Protein 7CW4 (pdb70)

Foldseek 3Di:
DFKFFLFKAKAAKADQVGDCLVPQQLLQLLLQQLVQCVSSVHDLALAAEEEEEEFLCVPCDPFSSQSNSVSNVRDPVHYYHYDYPALQQFQVQVVVVRVCCVVVVDFKYKTFYWFNLNPRDWDDPAPVVHPPDDDDDTGRSCLQGHAAAVPPRAGLLVLLQVVLVVLVPDLLNLLVLLQQLLVLQVCCVVVVLCVRRHDWDWACDPDDGTDTHTHQDQRDPPRDSVVSVPFAADRDRVGSFGCRSAFDAITMIMMIMMGPPVVCVVVVHDGQKTWDDKDKDFDAQSCLLQCQLVRVVVGCVVNVHALVQAQAEEEACNGSSSLVNSCVSRVHDCCRYSSSHHCSRRNRSRRRRSSVSVSSQSSVQVVVVWHKYKYWYGRGRGMIMIIIMTGD/DWKFFLFKAKAFKADQVGDCLVPQQLLQLLLQQLVQCVSSVHDLALAAEEEEEEFLCPPVDPFSSVSNSVSNVRDPVHYYHYDYPALQQFQVQVVVVGVCCVVVVDFKYKGFYWFNLNPRDWDDPAPVVHPPDDDDDTGSSCLQGHAAAVPPRAGLLVLVQVVLVVLVPDLLNLLVLLLQLLCLQVCCVVVVLCVRRHDWDWADDPVDGTDTHGGQDFRDPPRDSVVSVPFAADRDNVGSFGCRSAFDAITMIMMIMMGPPVVCVVVVRDGQKIWDDKDKDFDAQSCLLQGQLVRVVVGCVVNVHAQVQAQAEEEACNGSSSLVNSCVSRVHDCCRYSSSHHCSRRNRSRRRRSSVSVSSQSSVCVVVVWGKYKYWYGRGRGMIMIIIMTGD

Sequence (784 aa):
SKTVILSAARTPVGKFGGSLKDVKATELGGIAIKAALERANVAASDVEEVIFGTVIQGGQGQIPSRQAARAAGIPWEVQTETVNKVCASGLRAVTLADQIIRTGDQSLIVAGGMESMSNSPYILRGARWGYRMGNNEVIDLNVADGLTCAFSGTHMGVYGGEVAKEDGISREAQDEWAYRSHQRAVSAHKEGRFEEEIVPVTIPQRKGDPIVVAKDEAPREDTTIEKLAKLKPVFDKTATVTAGNAPGLNDGGAALVLMSEDRAKQEGRKPLATILAHTAIAVESKDFPRTPGYAINALLEKTGKTIEDIDLFEINEAFAAVAIASTEIAGIDPEKLNVNGGAVAMGHPIGASGARIIVTLIHALKQRGGGIGIASICSGGGQGDAVMIEVHSKTVILSAARTPVGKFGGSLKDVKATELGGIAIKAALERANVAASDVEEVIFGTVIQGGQGQIPSRQAARAAGIPWEVQTETVNKVCASGLRAVTLADQIIRTGDQSLIVAGGMESMSNSPYILRGARWGYRMGNNEVIDLNVADGLTCAFSGTHMGVYGGEVAKEDGISREAQDEWAYRSHQRAVSAHKEGRFEEEIVPVTIPQRKGDPIVVAKDEAPREDTTIEKLAKLKPVFDKTATVTAGNAPGLNDGGAALVLMSEDRAKQEGRKPLATILAHTAIAVESKDFPRTPGYAINALLEKTGKTIEDIDLFEINEAFAAVAIASTEIAGIDPEKLNVNGGAVAMGHPIGASGARIIVTLIHALKQRGGGIGIASICSGGGQGDAVMIEVH

InterPro domains:
  IPR002155 Thiolase [PIRSF000429] (1-392)
  IPR002155 Thiolase [TIGR01930] (6-391)
  IPR002155 Thiolase [cd00751] (5-392)
  IPR016039 Thiolase-like [G3DSA:3.40.47.10] (5-276)
  IPR016039 Thiolase-like [G3DSA:3.40.47.10] (126-390)
  IPR016039 Thiolase-like [SSF53901] (4-269)
  IPR016039 Thiolase-like [SSF53901] (271-392)
  IPR020610 Thiolase, active site [PS00099] (374-387)
  IPR020613 Thiolase, conserved site [PS00737] (339-355)
  IPR020615 Thiolase, acyl-enzyme intermediate active site [PS00098] (84-102)
  IPR020616 Thiolase, N-terminal [PF00108] (5-263)
  IPR020617 Thiolase, C-terminal [PF02803] (271-391)

Organism: Bacillus cereus (strain ATCC 14579 / DSM 31 / CCUG 7414 / JCM 2152 / NBRC 15305 / NCIMB 9373 / NCTC 2599 / NRRL B-3711) (NCBI:txid226900)

Structure (mmCIF, N/CA/C/O backbone):
data_7CW4
#
_entry.id   7CW4
#
_cell.length_a   144.346
_cell.length_b   54.376
_cell.length_c   108.508
_cell.angle_alpha   90.000
_cell.angle_beta   109.200
_cell.angle_gamma   90.000
#
_symmetry.space_group_name_H-M   'C 1 2 1'
#
loop_
_entity.id
_entity.type
_entity.pdbx_description
1 polymer 'Acetyl-CoA acetyltransferase'
2 non-polymer GLYCEROL
3 water water
#
loop_
_atom_site.group_PDB
_atom_site.id
_atom_site.type_symbol
_atom_site.label_atom_id
_atom_site.label_alt_id
_atom_site.label_comp_id
_atom_site.label_asym_id
_atom_site.label_entity_id
_atom_site.label_seq_id
_atom_site.pdbx_PDB_ins_code
_atom_site.Cartn_x
_atom_site.Cartn_y
_atom_site.Cartn_z
_atom_site.occupancy
_atom_site.B_iso_or_equiv
_atom_site.auth_seq_id
_atom_site.auth_comp_id
_atom_site.auth_asym_id
_atom_site.auth_atom_id
_atom_site.pdbx_PDB_model_num
ATOM 1 N N . SER A 1 2 ? 27.373 -19.495 0.662 1.00 44.52 2 SER A N 1
ATOM 2 C CA . SER A 1 2 ? 25.996 -18.938 0.542 1.00 41.53 2 SER A CA 1
ATOM 3 C C . SER A 1 2 ? 25.309 -19.682 -0.607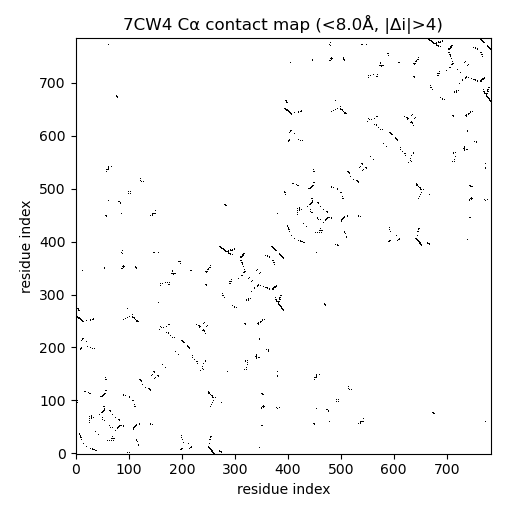 1.00 40.98 2 SER A C 1
ATOM 4 O O . SER A 1 2 ? 25.751 -19.509 -1.764 1.00 44.93 2 SER A O 1
ATOM 7 N N . LYS A 1 3 ? 24.300 -20.494 -0.302 1.00 31.28 3 LYS A N 1
ATOM 8 C CA . LYS A 1 3 ? 23.438 -21.101 -1.344 1.00 28.96 3 LYS A CA 1
ATOM 9 C C . LYS A 1 3 ? 22.853 -20.004 -2.238 1.00 22.72 3 LYS A C 1
ATOM 10 O O . LYS A 1 3 ? 22.893 -18.770 -1.920 1.00 23.65 3 LYS A O 1
ATOM 16 N N . THR A 1 4 ? 22.177 -20.436 -3.283 1.00 18.11 4 THR A N 1
ATOM 17 C CA . THR A 1 4 ? 21.410 -19.538 -4.161 1.00 16.51 4 THR A CA 1
ATOM 18 C C . THR A 1 4 ? 19.921 -19.725 -3.889 1.00 15.49 4 THR A C 1
ATOM 19 O O . THR A 1 4 ? 19.493 -20.891 -3.749 1.00 16.25 4 THR A O 1
ATOM 23 N N . VAL A 1 5 ? 19.171 -18.642 -3.853 1.00 14.25 5 VAL A N 1
ATOM 24 C CA . VAL A 1 5 ? 17.699 -18.766 -3.764 1.00 14.30 5 VAL A CA 1
ATOM 25 C C . VAL A 1 5 ? 17.096 -18.291 -5.078 1.00 13.89 5 VAL A C 1
ATOM 26 O O . VAL A 1 5 ? 17.713 -17.479 -5.776 1.00 14.66 5 VAL A O 1
ATOM 30 N N . ILE A 1 6 ? 15.870 -18.747 -5.320 1.00 12.51 6 ILE A N 1
ATOM 31 C CA . ILE A 1 6 ? 15.008 -18.320 -6.456 1.00 13.35 6 ILE A CA 1
ATOM 32 C C . ILE A 1 6 ? 13.956 -17.394 -5.891 1.00 14.62 6 ILE A C 1
ATOM 33 O O . ILE A 1 6 ? 13.188 -17.851 -4.983 1.00 15.21 6 ILE A O 1
ATOM 38 N N . LEU A 1 7 ? 13.942 -16.151 -6.354 1.00 13.01 7 LEU A N 1
ATOM 39 C CA . LEU A 1 7 ? 12.925 -15.152 -5.922 1.00 14.59 7 LEU A CA 1
ATOM 40 C C . LEU A 1 7 ? 11.633 -15.237 -6.725 1.00 14.65 7 LEU A C 1
ATOM 41 O O . LEU A 1 7 ? 10.579 -14.783 -6.240 1.00 16.10 7 LEU A O 1
ATOM 46 N N . SER A 1 8 ? 11.701 -15.707 -7.969 1.00 13.45 8 SER A N 1
ATOM 47 C CA . SER A 1 8 ? 10.545 -15.676 -8.888 1.00 13.11 8 SER A CA 1
ATOM 48 C C . SER A 1 8 ? 10.841 -16.603 -10.056 1.00 12.16 8 SER A C 1
ATOM 49 O O . SER A 1 8 ? 12.033 -16.980 -10.300 1.00 11.61 8 SER A O 1
ATOM 52 N N . ALA A 1 9 ? 9.759 -17.042 -10.656 1.00 11.68 9 ALA A N 1
ATOM 53 C CA . ALA A 1 9 ? 9.816 -18.009 -11.767 1.00 12.12 9 ALA A CA 1
ATOM 54 C C . ALA A 1 9 ? 8.581 -17.785 -12.652 1.00 13.25 9 ALA A C 1
ATOM 55 O O . ALA A 1 9 ? 7.475 -17.809 -12.138 1.00 14.66 9 ALA A O 1
ATOM 57 N N . ALA A 1 10 ? 8.783 -17.510 -13.942 1.00 11.00 10 ALA A N 1
ATOM 58 C CA . ALA A 1 10 ? 7.711 -17.118 -14.856 1.00 10.95 10 ALA A CA 1
ATOM 59 C C . ALA A 1 10 ? 7.951 -17.802 -16.208 1.00 10.48 10 ALA A C 1
ATOM 60 O O . ALA A 1 10 ? 9.098 -17.979 -16.590 1.00 10.45 10 ALA A O 1
ATOM 62 N N . ARG A 1 11 ? 6.870 -18.168 -16.880 1.00 10.65 11 ARG A N 1
ATOM 63 C CA . ARG A 1 11 ? 6.995 -18.690 -18.245 1.00 9.84 11 ARG A CA 1
ATOM 64 C C . ARG A 1 11 ? 5.893 -18.135 -19.105 1.00 10.16 11 ARG A C 1
ATOM 65 O O . ARG A 1 11 ? 4.779 -17.869 -18.614 1.00 9.92 11 ARG A O 1
ATOM 73 N N . THR A 1 12 ? 6.161 -17.998 -20.394 1.00 9.25 12 THR A N 1
ATOM 74 C CA . THR A 1 12 ? 5.075 -17.810 -21.371 1.00 10.47 12 THR A CA 1
ATOM 75 C C . THR A 1 12 ? 4.276 -19.106 -21.454 1.00 9.54 12 THR A C 1
ATOM 76 O O . THR A 1 12 ? 4.726 -20.171 -21.044 1.00 9.39 12 THR A O 1
ATOM 80 N N . PRO A 1 13 ? 3.058 -19.051 -22.010 1.00 9.96 13 PRO A N 1
ATOM 81 C CA . PRO A 1 13 ? 2.432 -20.256 -22.509 1.00 9.97 13 PRO A CA 1
ATOM 82 C C . PRO A 1 13 ? 3.347 -20.872 -23.565 1.00 8.99 13 PRO A C 1
ATOM 83 O O . PRO A 1 13 ? 4.164 -20.184 -24.191 1.00 9.57 13 PRO A O 1
ATOM 87 N N . VAL A 1 14 ? 3.244 -22.180 -23.712 1.00 9.44 14 VAL A N 1
ATOM 88 C CA . VAL A 1 14 ? 3.942 -22.877 -24.821 1.00 9.65 14 VAL A CA 1
ATOM 89 C C . VAL A 1 14 ? 3.021 -22.922 -26.030 1.00 9.98 14 VAL A C 1
ATOM 90 O O . VAL A 1 14 ? 1.860 -23.422 -25.932 1.00 10.65 14 VAL A O 1
ATOM 94 N N . GLY A 1 15 ? 3.514 -22.463 -27.177 1.00 9.84 15 GLY A N 1
ATOM 95 C CA . GLY A 1 15 ? 2.743 -22.463 -28.429 1.00 9.77 15 GLY A CA 1
ATOM 96 C C . GLY A 1 15 ? 3.089 -23.667 -29.286 1.00 10.02 15 GLY A C 1
ATOM 97 O O . GLY A 1 15 ? 4.223 -24.175 -29.238 1.00 9.47 15 GLY A O 1
ATOM 98 N N . LYS A 1 16 ? 2.143 -24.083 -30.109 1.00 10.72 16 LYS A N 1
ATOM 99 C CA . LYS A 1 16 ? 2.365 -25.116 -31.148 1.00 11.61 16 LYS A CA 1
ATOM 100 C C . LYS A 1 16 ? 3.158 -24.508 -32.315 1.00 11.04 16 LYS A C 1
ATOM 101 O O . LYS A 1 16 ? 3.207 -23.296 -32.520 1.00 12.26 16 LYS A O 1
ATOM 107 N N . PHE A 1 17 ? 3.854 -25.373 -32.987 1.00 10.80 17 PHE A N 1
ATOM 108 C CA . PHE A 1 17 ? 4.623 -25.037 -34.198 1.00 11.10 17 PHE A CA 1
ATOM 109 C C . PHE A 1 17 ? 3.702 -24.371 -35.197 1.00 12.14 17 PHE A C 1
ATOM 110 O O . PHE A 1 17 ? 2.666 -24.951 -35.579 1.00 13.10 17 PHE A O 1
ATOM 118 N N . GLY A 1 18 ? 4.045 -23.157 -35.613 1.00 11.98 18 GLY A N 1
ATOM 119 C CA . GLY A 1 18 ? 3.176 -22.400 -36.530 1.00 13.42 18 GLY A CA 1
ATOM 120 C C . GLY A 1 18 ? 1.878 -21.962 -35.905 1.00 14.31 18 GLY A C 1
ATOM 121 O O . GLY A 1 18 ? 0.956 -21.607 -36.673 1.00 14.66 18 GLY A O 1
ATOM 122 N N . GLY A 1 19 ? 1.791 -21.949 -34.578 1.00 13.63 19 GLY A N 1
ATOM 123 C CA . GLY A 1 19 ? 0.547 -21.706 -33.852 1.00 13.40 19 GLY A CA 1
ATOM 124 C C . GLY A 1 19 ? 0.491 -20.333 -33.250 1.00 12.27 19 GLY A C 1
ATOM 125 O O . GLY A 1 19 ? 0.794 -19.351 -33.928 1.00 12.69 19 GLY A O 1
ATOM 126 N N . SER A 1 20 ? 0.039 -20.292 -32.000 1.00 12.69 20 SER A N 1
ATOM 127 C CA . SER A 1 20 ? -0.403 -19.066 -31.328 1.00 13.53 20 SER A CA 1
ATOM 128 C C . SER A 1 20 ? 0.733 -18.071 -31.195 1.00 12.79 20 SER A C 1
ATOM 129 O O . SER A 1 20 ? 0.391 -16.878 -31.140 1.00 13.57 20 SER A O 1
ATOM 132 N N . LEU A 1 21 ? 1.992 -18.520 -31.055 1.00 10.93 21 LEU A N 1
ATOM 133 C CA . LEU A 1 21 ? 3.130 -17.592 -30.838 1.00 11.78 21 LEU A CA 1
ATOM 134 C C . LEU A 1 21 ? 3.990 -17.473 -32.091 1.00 12.94 21 LEU A C 1
ATOM 135 O O . LEU A 1 21 ? 5.115 -16.969 -32.017 1.00 13.31 21 LEU A O 1
ATOM 140 N N . LYS A 1 22 ? 3.475 -17.893 -33.232 1.00 12.74 22 LYS A N 1
ATOM 141 C CA . LYS A 1 22 ? 4.241 -17.913 -34.497 1.00 13.89 22 LYS A CA 1
ATOM 142 C C . LYS A 1 22 ? 4.804 -16.539 -34.825 1.00 13.59 22 LYS A C 1
ATOM 143 O O . LYS A 1 22 ? 5.864 -16.511 -35.394 1.00 15.06 22 LYS A O 1
ATOM 149 N N . ASP A 1 23 ? 4.117 -15.446 -34.485 1.00 15.68 23 ASP A N 1
ATOM 150 C CA . ASP A 1 23 ? 4.535 -14.074 -34.879 1.00 16.79 23 ASP A CA 1
ATOM 151 C C . ASP A 1 23 ? 5.449 -13.475 -33.816 1.00 17.29 23 ASP A C 1
ATOM 152 O O . ASP A 1 23 ? 5.763 -12.283 -33.944 1.00 19.23 23 ASP A O 1
ATOM 157 N N . VAL A 1 24 ? 5.900 -14.231 -32.810 1.00 13.41 24 VAL A N 1
ATOM 158 C CA . VAL A 1 24 ? 6.747 -13.667 -31.729 1.00 13.54 24 VAL A CA 1
ATOM 159 C C . VAL A 1 24 ? 8.159 -14.267 -31.822 1.00 13.71 24 VAL A C 1
ATOM 160 O O . VAL A 1 24 ? 8.305 -15.506 -31.802 1.00 15.30 24 VAL A O 1
ATOM 164 N N . LYS A 1 25 ? 9.166 -13.408 -31.842 1.00 12.53 25 LYS A N 1
ATOM 165 C CA . LYS A 1 25 ? 10.580 -13.885 -31.872 1.00 13.60 25 LYS A CA 1
ATOM 166 C C . LYS A 1 25 ? 10.921 -14.630 -30.597 1.00 11.30 25 LYS A C 1
ATOM 167 O O . LYS A 1 25 ? 10.401 -14.242 -29.533 1.00 10.42 25 LYS A O 1
ATOM 173 N N . ALA A 1 26 ? 11.881 -15.573 -30.657 1.00 9.20 26 ALA A N 1
ATOM 174 C CA . ALA A 1 26 ? 12.375 -16.214 -29.420 1.00 9.72 26 ALA A CA 1
ATOM 175 C C . ALA A 1 26 ? 12.793 -15.159 -28.394 1.00 9.49 26 ALA A C 1
ATOM 176 O O . ALA A 1 26 ? 12.479 -15.310 -27.190 1.00 9.82 26 ALA A O 1
ATOM 178 N N . THR A 1 27 ? 13.570 -14.156 -28.811 1.00 10.48 27 THR A N 1
ATOM 179 C CA . THR A 1 27 ? 14.114 -13.146 -27.872 1.00 10.44 27 THR A CA 1
ATOM 180 C C . THR A 1 27 ? 12.965 -12.348 -27.223 1.00 11.82 27 THR A C 1
ATOM 181 O O . THR A 1 27 ? 13.155 -11.920 -26.064 1.00 10.64 27 THR A O 1
ATOM 185 N N . GLU A 1 28 ? 11.842 -12.152 -27.926 1.00 10.03 28 GLU A N 1
ATOM 186 C CA . GLU A 1 28 ? 10.666 -11.429 -27.362 1.00 12.66 28 GLU A CA 1
ATOM 187 C C . GLU A 1 28 ? 10.003 -12.353 -26.322 1.00 11.09 28 GLU A C 1
ATOM 188 O O . GLU A 1 28 ? 9.620 -11.905 -25.252 1.00 11.07 28 GLU A O 1
ATOM 194 N N . LEU A 1 29 ? 9.868 -13.648 -26.579 1.00 10.81 29 LEU A N 1
ATOM 195 C CA . LEU A 1 29 ? 9.342 -14.580 -25.550 1.00 10.76 29 LEU A CA 1
ATOM 196 C C . LEU A 1 29 ? 10.263 -14.611 -24.336 1.00 9.83 29 LEU A C 1
ATOM 197 O O . LEU A 1 29 ? 9.748 -14.649 -23.198 1.00 9.81 29 LEU A O 1
ATOM 202 N N . GLY A 1 30 ? 11.584 -14.597 -24.538 1.00 9.80 30 GLY A N 1
ATOM 203 C CA . GLY A 1 30 ? 12.532 -14.496 -23.397 1.00 9.42 30 GLY A CA 1
ATOM 204 C C . GLY A 1 30 ? 12.302 -13.213 -22.622 1.00 10.29 30 GLY A C 1
ATOM 205 O O . GLY A 1 30 ? 12.232 -13.295 -21.395 1.00 11.34 30 GLY A O 1
ATOM 206 N N . GLY A 1 31 ? 12.243 -12.084 -23.324 1.00 11.26 31 GLY A N 1
ATOM 207 C CA . GLY A 1 31 ? 11.995 -10.757 -22.703 1.00 12.12 31 GLY A CA 1
ATOM 208 C C . GLY A 1 31 ? 10.738 -10.737 -21.850 1.00 11.10 31 GLY A C 1
ATOM 209 O O . GLY A 1 31 ? 10.766 -10.240 -20.692 1.00 11.41 31 GLY A O 1
ATOM 210 N N . ILE A 1 32 ? 9.656 -11.304 -22.376 1.00 11.80 32 ILE A N 1
ATOM 211 C CA . ILE A 1 32 ? 8.346 -11.311 -21.662 1.00 11.79 32 ILE A CA 1
ATOM 212 C C . ILE A 1 32 ? 8.491 -12.103 -20.363 1.00 10.46 32 ILE A C 1
ATOM 213 O O . ILE A 1 32 ? 8.083 -11.646 -19.287 1.00 11.83 32 ILE A O 1
ATOM 218 N N . ALA A 1 33 ? 9.101 -13.292 -20.430 1.00 10.00 33 ALA A N 1
ATOM 219 C CA . ALA A 1 33 ? 9.328 -14.103 -19.226 1.00 9.89 33 ALA A CA 1
ATOM 220 C C . ALA A 1 33 ? 10.233 -13.388 -18.218 1.00 10.69 33 ALA A C 1
ATOM 221 O O . ALA A 1 33 ? 9.919 -13.455 -16.986 1.00 9.92 33 ALA A O 1
ATOM 223 N N . ILE A 1 34 ? 11.321 -12.788 -18.675 1.00 10.71 34 ILE A N 1
ATOM 224 C CA . ILE A 1 34 ? 12.276 -12.079 -17.782 1.00 11.09 34 ILE A CA 1
ATOM 225 C C . ILE A 1 34 ? 11.553 -10.914 -17.103 1.00 11.69 34 ILE A C 1
ATOM 226 O O . ILE A 1 34 ? 11.668 -10.799 -15.878 1.00 11.43 34 ILE A O 1
ATOM 231 N N . LYS A 1 35 ? 10.819 -10.128 -17.861 1.00 13.63 35 LYS A N 1
ATOM 232 C CA . LYS A 1 35 ? 10.145 -8.923 -17.287 1.00 13.18 35 LYS A CA 1
ATOM 233 C C . LYS A 1 35 ? 9.134 -9.366 -16.228 1.00 14.24 35 LYS A C 1
ATOM 234 O O . LYS A 1 35 ? 9.125 -8.768 -15.128 1.00 14.00 35 LYS A O 1
ATOM 240 N N . ALA A 1 36 ? 8.348 -10.410 -16.499 1.00 13.29 36 ALA A N 1
ATOM 241 C CA . ALA A 1 36 ? 7.415 -10.972 -15.508 1.00 13.22 36 ALA A CA 1
ATOM 242 C C . ALA A 1 36 ? 8.172 -11.450 -14.285 1.00 13.65 36 ALA A C 1
ATOM 243 O O . ALA A 1 36 ? 7.743 -11.125 -13.116 1.00 13.22 36 ALA A O 1
ATOM 245 N N . ALA A 1 37 ? 9.246 -12.236 -14.445 1.00 12.09 37 ALA A N 1
ATOM 246 C CA . ALA A 1 37 ? 10.046 -12.680 -13.277 1.00 12.73 37 ALA A CA 1
ATOM 247 C C . ALA A 1 37 ? 10.555 -11.479 -12.457 1.00 13.63 37 ALA A C 1
ATOM 248 O O . ALA A 1 37 ? 10.467 -11.582 -11.193 1.00 13.35 37 ALA A O 1
ATOM 250 N N . LEU A 1 38 ? 11.023 -10.402 -13.091 1.00 12.56 38 LEU A N 1
ATOM 251 C CA . LEU A 1 38 ? 11.541 -9.241 -12.338 1.00 14.12 38 LEU A CA 1
ATOM 252 C C . LEU A 1 38 ? 10.387 -8.616 -11.537 1.00 16.34 38 LEU A C 1
ATOM 253 O O . LEU A 1 38 ? 10.563 -8.407 -10.336 1.00 14.99 38 LEU A O 1
ATOM 258 N N . GLU A 1 39 ? 9.225 -8.427 -12.162 1.00 16.63 39 GLU A N 1
ATOM 259 C CA . GLU A 1 39 ? 8.058 -7.797 -11.487 1.00 16.55 39 GLU A CA 1
ATOM 260 C C . GLU A 1 39 ? 7.641 -8.649 -10.272 1.00 16.99 39 GLU A C 1
ATOM 261 O O . GLU A 1 39 ? 7.422 -8.115 -9.150 1.00 18.10 39 GLU A O 1
ATOM 267 N N . ARG A 1 40 ? 7.537 -9.958 -10.446 1.00 15.81 40 ARG A N 1
ATOM 268 C CA . ARG A 1 40 ? 7.092 -10.881 -9.377 1.00 16.30 40 ARG A CA 1
ATOM 269 C C . ARG A 1 40 ? 8.110 -10.956 -8.267 1.00 17.75 40 ARG A C 1
ATOM 270 O O . ARG A 1 40 ? 7.669 -11.163 -7.126 1.00 18.63 40 ARG A O 1
ATOM 278 N N . ALA A 1 41 ? 9.396 -10.788 -8.557 1.00 16.30 41 ALA A N 1
ATOM 279 C CA . ALA A 1 41 ? 10.466 -10.787 -7.544 1.00 16.65 41 ALA A CA 1
ATOM 280 C C . ALA A 1 41 ? 10.530 -9.420 -6.834 1.00 16.94 41 ALA A C 1
ATOM 281 O O . ALA A 1 41 ? 11.334 -9.304 -5.909 1.00 17.82 41 ALA A O 1
ATOM 283 N N . ASN A 1 42 ? 9.828 -8.414 -7.336 1.00 17.45 42 ASN A N 1
ATOM 284 C CA . ASN A 1 42 ? 9.992 -6.990 -6.939 1.00 21.11 42 ASN A CA 1
ATOM 285 C C . ASN A 1 42 ? 11.492 -6.649 -7.006 1.00 20.46 42 ASN A C 1
ATOM 286 O O . ASN A 1 42 ? 12.097 -6.181 -5.991 1.00 17.48 42 ASN A O 1
ATOM 291 N N . VAL A 1 43 ? 12.109 -6.934 -8.171 1.00 16.14 43 VAL A N 1
ATOM 292 C CA . VAL A 1 43 ? 13.536 -6.601 -8.450 1.00 17.13 43 VAL A CA 1
ATOM 293 C C . VAL A 1 43 ? 13.562 -5.560 -9.566 1.00 16.32 43 VAL A C 1
ATOM 294 O O . VAL A 1 43 ? 12.954 -5.778 -10.611 1.00 16.83 43 VAL A O 1
ATOM 298 N N . ALA A 1 44 ? 14.295 -4.456 -9.371 1.00 16.85 44 ALA A N 1
ATOM 299 C CA . ALA A 1 44 ? 14.504 -3.454 -10.438 1.00 17.98 44 ALA A CA 1
ATOM 300 C C . ALA A 1 44 ? 15.393 -4.067 -11.542 1.00 16.75 44 ALA A C 1
ATOM 301 O O . ALA A 1 44 ? 16.439 -4.698 -11.217 1.00 17.01 44 ALA A O 1
ATOM 303 N N . ALA A 1 45 ? 14.991 -3.903 -12.790 1.00 17.74 45 ALA A N 1
ATOM 304 C CA . ALA A 1 45 ? 15.766 -4.371 -13.970 1.00 16.59 45 ALA A CA 1
ATOM 305 C C . ALA A 1 45 ? 17.215 -3.842 -13.874 1.00 17.47 45 ALA A C 1
ATOM 306 O O . ALA A 1 45 ? 18.160 -4.597 -14.168 1.00 15.94 45 ALA A O 1
ATOM 308 N N . SER A 1 46 ? 17.440 -2.615 -13.381 1.00 17.36 46 SER A N 1
ATOM 309 C CA . SER A 1 46 ? 18.810 -2.038 -13.346 1.00 18.71 46 SER A CA 1
ATOM 310 C C . SER A 1 46 ? 19.681 -2.667 -12.256 1.00 17.00 46 SER A C 1
ATOM 311 O O . SER A 1 46 ? 20.892 -2.412 -12.243 1.00 18.13 46 SER A O 1
ATOM 314 N N . ASP A 1 47 ? 19.121 -3.417 -11.305 1.00 17.85 47 ASP A N 1
ATOM 315 C CA . ASP A 1 47 ? 19.892 -4.099 -10.235 1.00 18.19 47 ASP A CA 1
ATOM 316 C C . ASP A 1 47 ? 20.354 -5.502 -10.685 1.00 15.63 47 ASP A C 1
ATOM 317 O O . ASP A 1 47 ? 21.178 -6.135 -9.988 1.00 17.46 47 ASP A O 1
ATOM 322 N N . VAL A 1 48 ? 19.855 -5.996 -11.811 1.00 13.83 48 VAL A N 1
ATOM 323 C CA . VAL A 1 48 ? 20.318 -7.326 -12.313 1.00 14.08 48 VAL A CA 1
ATOM 324 C C . VAL A 1 48 ? 21.828 -7.197 -12.640 1.00 12.85 48 VAL A C 1
ATOM 325 O O . VAL A 1 48 ? 22.248 -6.160 -13.254 1.00 13.90 48 VAL A O 1
ATOM 329 N N . GLU A 1 49 ? 22.631 -8.187 -12.288 1.00 13.44 49 GLU A N 1
ATOM 330 C CA . GLU A 1 49 ? 24.088 -8.128 -12.484 1.00 14.41 49 GLU A CA 1
ATOM 331 C C . GLU A 1 49 ? 24.528 -8.974 -13.679 1.00 13.73 49 GLU A C 1
ATOM 332 O O . GLU A 1 49 ? 25.590 -8.673 -14.229 1.00 14.48 49 GLU A O 1
ATOM 338 N N . GLU A 1 50 ? 23.738 -9.977 -14.049 1.00 12.52 50 GLU A N 1
ATOM 339 C CA . GLU A 1 50 ? 24.088 -10.859 -15.194 1.00 12.49 50 GLU A CA 1
ATOM 340 C C . GLU A 1 50 ? 22.802 -11.514 -15.692 1.00 12.31 50 GLU A C 1
ATOM 341 O O . GLU A 1 50 ? 21.927 -11.809 -14.851 1.00 12.45 50 GLU A O 1
ATOM 347 N N . VAL A 1 51 ? 22.740 -11.752 -17.005 1.00 11.54 51 VAL A N 1
ATOM 348 C CA . VAL A 1 51 ? 21.638 -12.509 -17.651 1.00 10.56 51 VAL A CA 1
ATOM 349 C C . VAL A 1 51 ? 22.303 -13.700 -18.324 1.00 10.16 51 VAL A C 1
ATOM 350 O O . VAL A 1 51 ? 23.126 -13.498 -19.232 1.00 10.70 51 VAL A O 1
ATOM 354 N N . ILE A 1 52 ? 21.922 -14.900 -17.911 1.00 10.36 52 ILE A N 1
ATOM 355 C CA . ILE A 1 52 ? 22.411 -16.137 -18.557 1.00 10.30 52 ILE A CA 1
ATOM 356 C C . ILE A 1 52 ? 21.181 -16.775 -19.213 1.00 9.99 52 ILE A C 1
ATOM 357 O O . ILE A 1 52 ? 20.262 -17.177 -18.482 1.00 9.35 52 ILE A O 1
ATOM 362 N N . PHE A 1 53 ? 21.157 -16.853 -20.539 1.00 9.04 53 PHE A N 1
ATOM 363 C CA . PHE A 1 53 ? 19.953 -17.350 -21.231 1.00 9.01 53 PHE A CA 1
ATOM 364 C C . PHE A 1 53 ? 20.314 -18.419 -22.252 1.00 9.00 53 PHE A C 1
ATOM 365 O O . PHE A 1 53 ? 21.308 -18.258 -22.991 1.00 9.62 53 PHE A O 1
ATOM 373 N N . GLY A 1 54 ? 19.508 -19.490 -22.258 1.00 9.16 54 GLY A N 1
ATOM 374 C CA . GLY A 1 54 ? 19.668 -20.607 -23.208 1.00 8.94 54 GLY A CA 1
ATOM 375 C C . GLY A 1 54 ? 18.791 -20.479 -24.434 1.00 9.36 54 GLY A C 1
ATOM 376 O O . GLY A 1 54 ? 17.654 -19.945 -24.325 1.00 9.38 54 GLY A O 1
ATOM 377 N N . THR A 1 55 ? 19.317 -20.921 -25.566 1.00 8.41 55 THR A N 1
ATOM 378 C CA . THR A 1 55 ? 18.516 -21.089 -26.808 1.00 8.77 55 THR A CA 1
ATOM 379 C C . THR A 1 55 ? 19.336 -21.966 -27.736 1.00 8.44 55 THR A C 1
ATOM 380 O O . THR A 1 55 ? 20.580 -21.865 -27.708 1.00 9.73 55 THR A O 1
ATOM 384 N N . VAL A 1 56 ? 18.674 -22.894 -28.416 1.00 9.09 56 VAL A N 1
ATOM 385 C CA . VAL A 1 56 ? 19.409 -23.892 -29.211 1.00 8.63 56 VAL A CA 1
ATOM 386 C C . VAL A 1 56 ? 19.567 -23.479 -30.671 1.00 9.04 56 VAL A C 1
ATOM 387 O O . VAL A 1 56 ? 20.655 -23.692 -31.197 1.00 10.02 56 VAL A O 1
ATOM 391 N N . ILE A 1 57 ? 18.497 -23.007 -31.320 1.00 9.15 57 ILE A N 1
ATOM 392 C CA . ILE A 1 57 ? 18.572 -22.699 -32.777 1.00 8.65 57 ILE A CA 1
ATOM 393 C C . ILE A 1 57 ? 18.927 -21.214 -32.887 1.00 8.50 57 ILE A C 1
ATOM 394 O O . ILE A 1 57 ? 18.064 -20.359 -33.139 1.00 8.67 57 ILE A O 1
ATOM 399 N N . GLN A 1 58 ? 20.185 -20.926 -32.605 1.00 9.20 58 GLN A N 1
ATOM 400 C CA . GLN A 1 58 ? 20.671 -19.522 -32.611 1.00 9.14 58 GLN A CA 1
ATOM 401 C C . GLN A 1 58 ? 20.754 -18.987 -34.042 1.00 10.07 58 GLN A C 1
ATOM 402 O O . GLN A 1 58 ? 20.762 -17.753 -34.189 1.00 9.60 58 GLN A O 1
ATOM 408 N N . GLY A 1 59 ? 20.915 -19.841 -35.032 1.00 9.40 59 GLY A N 1
ATOM 409 C CA . GLY A 1 59 ? 21.079 -19.353 -36.396 1.00 9.50 59 GLY A CA 1
ATOM 410 C C . GLY A 1 59 ? 19.944 -18.461 -36.819 1.00 9.46 59 GLY A C 1
ATOM 411 O O . GLY A 1 59 ? 18.770 -18.896 -36.768 1.00 10.80 59 GLY A O 1
ATOM 412 N N . GLY A 1 60 ? 20.298 -17.217 -37.187 1.00 9.77 60 GLY A N 1
ATOM 413 C CA . GLY A 1 60 ? 19.383 -16.191 -37.670 1.00 11.21 60 GLY A CA 1
ATOM 414 C C . GLY A 1 60 ? 18.780 -15.358 -36.571 1.00 10.98 60 GLY A C 1
ATOM 415 O O . GLY A 1 60 ? 17.981 -14.466 -36.882 1.00 12.53 60 GLY A O 1
ATOM 416 N N . GLN A 1 61 ? 19.073 -15.651 -35.300 1.00 10.47 61 GLN A N 1
ATOM 417 C CA . GLN A 1 61 ? 18.519 -14.831 -34.208 1.00 10.54 61 GLN A CA 1
ATOM 418 C C . GLN A 1 61 ? 19.294 -13.543 -34.040 1.00 10.74 61 GLN A C 1
ATOM 419 O O . GLN A 1 61 ? 18.753 -12.688 -33.339 1.00 11.17 61 GLN A O 1
ATOM 425 N N . GLY A 1 62 ? 20.436 -13.374 -34.717 1.00 10.47 62 GLY A N 1
ATOM 426 C CA . GLY A 1 62 ? 21.264 -12.165 -34.535 1.00 10.69 62 GLY A CA 1
ATOM 427 C C . GLY A 1 62 ? 22.226 -12.288 -33.361 1.00 10.54 62 GLY A C 1
ATOM 428 O O . GLY A 1 62 ? 22.192 -13.232 -32.529 1.00 12.18 62 GLY A O 1
ATOM 429 N N . GLN A 1 63 ? 23.108 -11.307 -33.226 1.00 10.24 63 GLN A N 1
ATOM 430 C CA . GLN A 1 63 ? 24.161 -11.320 -32.192 1.00 10.17 63 GLN A CA 1
ATOM 431 C C . GLN A 1 63 ? 23.567 -11.604 -30.799 1.00 10.53 63 GLN A C 1
ATOM 432 O O . GLN A 1 63 ? 22.576 -10.956 -30.389 1.00 10.72 63 GLN A O 1
ATOM 438 N N . ILE A 1 64 ? 24.236 -12.487 -30.082 1.00 11.21 64 ILE A N 1
ATOM 439 C CA . ILE A 1 64 ? 24.037 -12.810 -28.627 1.00 10.83 64 ILE A CA 1
ATOM 440 C C . ILE A 1 64 ? 22.573 -12.648 -28.230 1.00 10.72 64 ILE A C 1
ATOM 441 O O . ILE A 1 64 ? 22.125 -11.677 -27.625 1.00 11.01 64 ILE A O 1
ATOM 446 N N . PRO A 1 65 ? 21.732 -13.639 -28.566 1.00 10.15 65 PRO A N 1
ATOM 447 C CA . PRO A 1 65 ? 20.301 -13.553 -28.287 1.00 9.51 65 PRO A CA 1
ATOM 448 C C . PRO A 1 65 ? 19.906 -13.263 -26.822 1.00 9.72 65 PRO A C 1
ATOM 449 O O . PRO A 1 65 ? 18.925 -12.572 -26.590 1.00 9.78 65 PRO A O 1
ATOM 453 N N . SER A 1 66 ? 20.719 -13.692 -25.849 1.00 9.62 66 SER A N 1
ATOM 454 C CA . SER A 1 66 ? 20.479 -13.405 -24.409 1.00 8.55 66 SER A CA 1
ATOM 455 C C . SER A 1 66 ? 20.380 -11.871 -24.207 1.00 9.22 66 SER A C 1
ATOM 456 O O . SER A 1 66 ? 19.566 -11.429 -23.382 1.00 8.82 66 SER A O 1
ATOM 459 N N . ARG A 1 67 ? 21.180 -11.127 -24.973 1.00 9.15 67 ARG A N 1
ATOM 460 C CA . ARG A 1 67 ? 21.232 -9.658 -24.825 1.00 10.18 67 ARG A CA 1
ATOM 461 C C . ARG A 1 67 ? 19.949 -9.056 -25.384 1.00 9.77 67 ARG A C 1
ATOM 462 O O . ARG A 1 67 ? 19.436 -8.052 -24.819 1.00 10.05 67 ARG A O 1
ATOM 470 N N . GLN A 1 68 ? 19.471 -9.611 -26.485 1.00 9.44 68 GLN A N 1
ATOM 471 C CA . GLN A 1 68 ? 18.193 -9.191 -27.098 1.00 10.06 68 GLN A CA 1
ATOM 472 C C . GLN A 1 68 ? 17.066 -9.431 -26.093 1.00 10.17 68 GLN A C 1
ATOM 473 O O . GLN A 1 68 ? 16.192 -8.574 -25.953 1.00 11.09 68 GLN A O 1
ATOM 479 N N . ALA A 1 69 ? 17.041 -10.580 -25.432 1.00 10.31 69 ALA A N 1
ATOM 480 C CA . ALA A 1 69 ? 15.973 -10.922 -24.477 1.00 10.35 69 ALA A CA 1
ATOM 481 C C . ALA A 1 69 ? 16.069 -9.967 -23.295 1.00 10.69 69 ALA A C 1
ATOM 482 O O . ALA A 1 69 ? 15.049 -9.475 -22.887 1.00 9.90 69 ALA A O 1
ATOM 484 N N . ALA A 1 70 ? 17.281 -9.706 -22.804 1.00 10.02 70 ALA A N 1
ATOM 485 C CA . ALA A 1 70 ? 17.499 -8.798 -21.665 1.00 9.61 70 ALA A CA 1
ATOM 486 C C . ALA A 1 70 ? 16.957 -7.397 -22.015 1.00 9.92 70 ALA A C 1
ATOM 487 O O . ALA A 1 70 ? 16.214 -6.808 -21.207 1.00 10.54 70 ALA A O 1
ATOM 489 N N . ARG A 1 71 ? 17.364 -6.843 -23.137 1.00 9.70 71 ARG A N 1
ATOM 490 C CA . ARG A 1 71 ? 16.881 -5.500 -23.558 1.00 11.49 71 ARG A CA 1
ATOM 491 C C . ARG A 1 71 ? 15.363 -5.527 -23.758 1.00 12.25 71 ARG A C 1
ATOM 492 O O . ARG A 1 71 ? 14.715 -4.523 -23.339 1.00 11.98 71 ARG A O 1
ATOM 500 N N . ALA A 1 72 ? 14.791 -6.611 -24.315 1.00 10.69 72 ALA A N 1
ATOM 501 C CA . ALA A 1 72 ? 13.328 -6.647 -24.556 1.00 10.97 72 ALA A CA 1
ATOM 502 C C . ALA A 1 72 ? 12.604 -6.619 -23.187 1.00 11.72 72 ALA A C 1
ATOM 503 O O . ALA A 1 72 ? 11.475 -6.099 -23.123 1.00 13.35 72 ALA A O 1
ATOM 505 N N . ALA A 1 73 ? 13.211 -7.117 -22.118 1.00 11.77 73 ALA A N 1
ATOM 506 C CA . ALA A 1 73 ? 12.673 -7.079 -20.736 1.00 12.57 73 ALA A CA 1
ATOM 507 C C . ALA A 1 73 ? 12.860 -5.710 -20.077 1.00 14.31 73 ALA A C 1
ATOM 508 O O . ALA A 1 73 ? 12.319 -5.544 -19.011 1.00 13.98 73 ALA A O 1
ATOM 510 N N . GLY A 1 74 ? 13.625 -4.818 -20.676 1.00 13.51 74 GLY A N 1
ATOM 511 C CA . GLY A 1 74 ? 13.938 -3.500 -20.070 1.00 14.24 74 GLY A CA 1
ATOM 512 C C . GLY A 1 74 ? 15.137 -3.514 -19.176 1.00 14.49 74 GLY A C 1
ATOM 513 O O . GLY A 1 74 ? 15.400 -2.502 -18.473 1.00 14.55 74 GLY A O 1
ATOM 514 N N . ILE A 1 75 ? 15.952 -4.558 -19.237 1.00 12.63 75 ILE A N 1
ATOM 515 C CA . ILE A 1 75 ? 17.251 -4.552 -18.544 1.00 12.44 75 ILE A CA 1
ATOM 516 C C . ILE A 1 75 ? 18.214 -3.614 -19.281 1.00 12.08 75 ILE A C 1
ATOM 517 O O . ILE A 1 75 ? 18.393 -3.702 -20.502 1.00 12.03 75 ILE A O 1
ATOM 522 N N . PRO A 1 76 ? 18.856 -2.659 -18.567 1.00 13.75 76 PRO A N 1
ATOM 523 C CA . PRO A 1 76 ? 19.740 -1.685 -19.204 1.00 13.62 76 PRO A CA 1
ATOM 524 C C . PRO A 1 76 ? 20.973 -2.308 -19.893 1.00 13.89 76 PRO A C 1
ATOM 525 O O . PRO A 1 76 ? 21.388 -3.490 -19.592 1.00 11.89 76 PRO A O 1
ATOM 529 N N . TRP A 1 77 ? 21.568 -1.520 -20.781 1.00 13.52 77 TRP A N 1
ATOM 530 C CA . TRP A 1 77 ? 22.774 -1.900 -21.539 1.00 14.09 77 TRP A CA 1
ATOM 531 C C . TRP A 1 77 ? 23.892 -2.306 -20.597 1.00 12.84 77 TRP A C 1
ATOM 532 O O . TRP A 1 77 ? 24.759 -3.089 -21.034 1.00 13.68 77 TRP A O 1
ATOM 543 N N . GLU A 1 78 ? 23.939 -1.782 -19.368 1.00 14.42 78 GLU A N 1
ATOM 544 C CA . GLU A 1 78 ? 25.119 -1.943 -18.502 1.00 14.19 78 GLU A CA 1
ATOM 545 C C . GLU A 1 78 ? 25.139 -3.318 -17.857 1.00 13.80 78 GLU A C 1
ATOM 546 O O . GLU A 1 78 ? 26.097 -3.590 -17.194 1.00 17.11 78 GLU A O 1
ATOM 552 N N . VAL A 1 79 ? 24.186 -4.205 -18.148 1.00 11.65 79 VAL A N 1
ATOM 553 C CA . VAL A 1 79 ? 24.111 -5.544 -17.520 1.00 12.47 79 VAL A CA 1
ATOM 554 C C . VAL A 1 79 ? 24.747 -6.582 -18.454 1.00 11.04 79 VAL A C 1
ATOM 555 O O . VAL A 1 79 ? 24.354 -6.665 -19.639 1.00 12.25 79 VAL A O 1
ATOM 559 N N . GLN A 1 80 ? 25.720 -7.310 -17.930 1.00 11.55 80 GLN A N 1
ATOM 560 C CA . GLN A 1 80 ? 26.474 -8.294 -18.721 1.00 10.98 80 GLN A CA 1
ATOM 561 C C . GLN A 1 80 ? 25.576 -9.513 -18.999 1.00 11.50 80 GLN A C 1
ATOM 562 O O . GLN A 1 80 ? 24.638 -9.787 -18.219 1.00 10.81 80 GLN A O 1
ATOM 568 N N . THR A 1 81 ? 25.916 -10.236 -20.058 1.00 11.26 81 THR A N 1
ATOM 569 C CA . THR A 1 81 ? 25.105 -11.402 -20.487 1.00 10.27 81 THR A CA 1
ATOM 570 C C . THR A 1 81 ? 25.946 -12.350 -21.348 1.00 9.75 81 THR A C 1
ATOM 571 O O . THR A 1 81 ? 26.839 -11.912 -22.067 1.00 9.27 81 THR A O 1
ATOM 575 N N . GLU A 1 82 ? 25.517 -13.616 -21.368 1.00 9.31 82 GLU A N 1
ATOM 576 C CA . GLU A 1 82 ? 25.987 -14.606 -22.359 1.00 9.59 82 GLU A CA 1
ATOM 577 C C . GLU A 1 82 ? 24.841 -15.550 -22.631 1.00 9.15 82 GLU A C 1
ATOM 578 O O . GLU A 1 82 ? 23.965 -15.716 -21.783 1.00 9.28 82 GLU A O 1
ATOM 584 N N . THR A 1 83 ? 24.907 -16.127 -23.815 1.00 8.96 83 THR A N 1
ATOM 585 C CA . THR A 1 83 ? 23.964 -17.137 -24.337 1.00 8.46 83 THR A CA 1
ATOM 586 C C . THR A 1 83 ? 24.596 -18.534 -24.255 1.00 9.22 83 THR A C 1
ATOM 587 O O . THR A 1 83 ? 25.765 -18.732 -24.655 1.00 9.68 83 THR A O 1
ATOM 591 N N . VAL A 1 84 ? 23.837 -19.470 -23.714 1.00 9.10 84 VAL A N 1
ATOM 592 C CA . VAL A 1 84 ? 24.338 -20.844 -23.494 1.00 9.60 84 VAL A CA 1
ATOM 593 C C . VAL A 1 84 ? 23.511 -21.817 -24.343 1.00 9.74 84 VAL A C 1
ATOM 594 O O . VAL A 1 84 ? 22.315 -21.580 -24.636 1.00 9.58 84 VAL A O 1
ATOM 598 N N . ASN A 1 85 ? 24.187 -22.884 -24.754 1.00 8.62 85 ASN A N 1
ATOM 599 C CA . ASN A 1 85 ? 23.627 -23.966 -25.575 1.00 9.25 85 ASN A CA 1
ATOM 600 C C . ASN A 1 85 ? 24.076 -25.288 -24.969 1.00 9.51 85 ASN A C 1
ATOM 601 O O . ASN A 1 85 ? 25.267 -25.647 -25.044 1.00 10.55 85 ASN A O 1
ATOM 606 N N . LYS A 1 86 ? 23.124 -25.994 -24.378 1.00 9.06 86 LYS A N 1
ATOM 607 C CA . LYS A 1 86 ? 23.300 -27.388 -23.962 1.00 9.58 86 LYS A CA 1
ATOM 608 C C . LYS A 1 86 ? 22.110 -28.163 -24.530 1.00 11.28 86 LYS A C 1
ATOM 609 O O . LYS A 1 86 ? 21.528 -28.977 -23.815 1.00 11.17 86 LYS A O 1
ATOM 615 N N . VAL A 1 87 ? 21.805 -27.901 -25.819 1.00 10.18 87 VAL A N 1
ATOM 616 C CA . VAL A 1 87 ? 20.612 -28.442 -26.543 1.00 8.95 87 VAL A CA 1
ATOM 617 C C . VAL A 1 87 ? 19.405 -28.371 -25.588 1.00 8.32 87 VAL A C 1
ATOM 618 O O . VAL A 1 87 ? 19.120 -27.314 -25.066 1.00 8.64 87 VAL A O 1
ATOM 622 N N . CYS A 1 88 ? 18.650 -29.460 -25.406 1.00 9.59 88 CYS A N 1
ATOM 623 C CA . CYS A 1 88 ? 17.405 -29.535 -24.614 1.00 9.69 88 CYS A CA 1
ATOM 624 C C . CYS A 1 88 ? 17.626 -29.084 -23.185 1.00 9.45 88 CYS A C 1
ATOM 625 O O . CYS A 1 88 ? 16.651 -28.699 -22.555 1.00 10.25 88 CYS A O 1
ATOM 628 N N . ALA A 1 89 ? 18.856 -29.130 -22.679 1.00 9.99 89 ALA A N 1
ATOM 629 C CA . ALA A 1 89 ? 19.106 -28.747 -21.275 1.00 9.32 89 ALA A CA 1
ATOM 630 C C . ALA A 1 89 ? 19.454 -27.267 -21.147 1.00 9.49 89 ALA A C 1
ATOM 631 O O . ALA A 1 89 ? 19.688 -26.812 -20.020 1.00 9.91 89 ALA A O 1
ATOM 633 N N . SER A 1 90 ? 19.480 -26.495 -22.236 1.00 8.28 90 SER A N 1
ATOM 634 C CA . SER A 1 90 ? 20.027 -25.100 -22.207 1.00 8.45 90 SER A CA 1
ATOM 635 C C . SER A 1 90 ? 19.394 -24.276 -21.063 1.00 8.52 90 SER A C 1
ATOM 636 O O . SER A 1 90 ? 20.101 -23.514 -20.406 1.00 10.37 90 SER A O 1
ATOM 639 N N . GLY A 1 91 ? 18.070 -24.247 -20.969 1.00 8.60 91 GLY A N 1
ATOM 640 C CA . GLY A 1 91 ? 17.380 -23.384 -19.985 1.00 8.73 91 GLY A CA 1
ATOM 641 C C . GLY A 1 91 ? 17.660 -23.835 -18.580 1.00 9.61 91 GLY A C 1
ATOM 642 O O . GLY A 1 91 ? 17.613 -22.965 -17.709 1.00 10.53 91 GLY A O 1
ATOM 643 N N . LEU A 1 92 ? 17.939 -25.111 -18.350 1.00 9.19 92 LEU A N 1
ATOM 644 C CA . LEU A 1 92 ? 18.249 -25.596 -16.996 1.00 10.02 92 LEU A CA 1
ATOM 645 C C . LEU A 1 92 ? 19.718 -25.290 -16.677 1.00 10.55 92 LEU A C 1
ATOM 646 O O . LEU A 1 92 ? 20.017 -24.819 -15.572 1.00 10.10 92 LEU A O 1
ATOM 651 N N . ARG A 1 93 ? 20.616 -25.486 -17.638 1.00 9.29 93 ARG A N 1
ATOM 652 C CA . ARG A 1 93 ? 22.052 -25.192 -17.412 1.00 9.11 93 ARG A CA 1
ATOM 653 C C . ARG A 1 93 ? 22.248 -23.689 -17.188 1.00 9.02 93 ARG A C 1
ATOM 654 O O . ARG A 1 93 ? 23.146 -23.287 -16.425 1.00 9.86 93 ARG A O 1
ATOM 662 N N . ALA A 1 94 ? 21.457 -22.829 -17.801 1.00 8.46 94 ALA A N 1
ATOM 663 C CA . ALA A 1 94 ? 21.529 -21.383 -17.522 1.00 9.38 94 ALA A CA 1
ATOM 664 C C . ALA A 1 94 ? 21.330 -21.162 -16.016 1.00 9.19 94 ALA A C 1
ATOM 665 O O . ALA A 1 94 ? 22.039 -20.313 -15.410 1.00 10.82 94 ALA A O 1
ATOM 667 N N . VAL A 1 95 ? 20.356 -21.854 -15.451 1.00 9.62 95 VAL A N 1
ATOM 668 C CA . VAL A 1 95 ? 20.016 -21.745 -13.994 1.00 10.45 95 VAL A CA 1
ATOM 669 C C . VAL A 1 95 ? 21.139 -22.318 -13.156 1.00 10.47 95 VAL A C 1
ATOM 670 O O . VAL A 1 95 ? 21.529 -21.657 -12.167 1.00 10.50 95 VAL A O 1
ATOM 674 N N . THR A 1 96 ? 21.648 -23.499 -13.455 1.00 9.58 96 THR A N 1
ATOM 675 C CA . THR A 1 96 ? 22.705 -24.112 -12.638 1.00 10.15 96 THR A CA 1
ATOM 676 C C . THR A 1 96 ? 24.020 -23.327 -12.780 1.00 10.13 96 THR A C 1
ATOM 677 O O . THR A 1 96 ? 24.736 -23.215 -11.778 1.00 11.22 96 THR A O 1
ATOM 681 N N . LEU A 1 97 ? 24.334 -22.732 -13.945 1.00 10.22 97 LEU A N 1
ATOM 682 C CA . LEU A 1 97 ? 25.518 -21.858 -14.090 1.00 10.56 97 LEU A CA 1
ATOM 683 C C . LEU A 1 97 ? 25.336 -20.608 -13.226 1.00 10.60 97 LEU A C 1
ATOM 684 O O . LEU A 1 97 ? 26.310 -20.240 -12.537 1.00 11.36 97 LEU A O 1
ATOM 689 N N . ALA A 1 98 ? 24.153 -19.991 -13.217 1.00 10.40 98 ALA A N 1
ATOM 690 C CA . ALA A 1 98 ? 23.835 -18.817 -12.366 1.00 10.77 98 ALA A CA 1
ATOM 691 C C . ALA A 1 98 ? 24.072 -19.203 -10.901 1.00 11.74 98 ALA A C 1
ATOM 692 O O . ALA A 1 98 ? 24.678 -18.434 -10.168 1.00 11.44 98 ALA A O 1
ATOM 694 N N . ASP A 1 99 ? 23.639 -20.385 -10.496 1.00 11.57 99 ASP A N 1
ATOM 695 C CA . ASP A 1 99 ? 23.858 -20.878 -9.104 1.00 12.05 99 ASP A CA 1
ATOM 696 C C . ASP A 1 99 ? 25.375 -20.912 -8.815 1.00 11.47 99 ASP A C 1
ATOM 697 O O . ASP A 1 99 ? 25.822 -20.535 -7.692 1.00 12.01 99 ASP A O 1
ATOM 702 N N . GLN A 1 100 ? 26.159 -21.443 -9.735 1.00 11.47 100 GLN A N 1
ATOM 703 C CA . GLN A 1 100 ? 27.626 -21.618 -9.554 1.00 11.10 100 GLN A CA 1
ATOM 704 C C . GLN A 1 100 ? 28.234 -20.240 -9.425 1.00 12.11 100 GLN A C 1
ATOM 705 O O . GLN A 1 100 ? 29.093 -20.012 -8.535 1.00 14.29 100 GLN A O 1
ATOM 711 N N . ILE A 1 101 ? 27.876 -19.321 -10.311 1.00 12.66 101 ILE A N 1
ATOM 712 C CA . ILE A 1 101 ? 28.488 -17.951 -10.254 1.00 13.32 101 ILE A CA 1
ATOM 713 C C . ILE A 1 101 ? 28.108 -17.244 -8.940 1.00 14.87 101 ILE A C 1
ATOM 714 O O . ILE A 1 101 ? 28.992 -16.631 -8.297 1.00 14.64 101 ILE A O 1
ATOM 719 N N . ILE A 1 102 ? 26.863 -17.325 -8.517 1.00 14.08 102 ILE A N 1
ATOM 720 C CA . ILE A 1 102 ? 26.441 -16.724 -7.215 1.00 14.28 102 ILE A CA 1
ATOM 721 C C . ILE A 1 102 ? 27.216 -17.382 -6.070 1.00 15.09 102 ILE A C 1
ATOM 722 O O . ILE A 1 102 ? 27.660 -16.650 -5.172 1.00 15.19 102 ILE A O 1
ATOM 727 N N . ARG A 1 103 ? 27.467 -18.683 -6.118 1.00 14.80 103 ARG A N 1
ATOM 728 C CA . ARG A 1 103 ? 28.178 -19.377 -5.032 1.00 15.02 103 ARG A CA 1
ATOM 729 C C . ARG A 1 103 ? 29.627 -18.912 -4.960 1.00 17.60 103 ARG A C 1
ATOM 730 O O . ARG A 1 103 ? 30.209 -19.025 -3.875 1.00 18.37 103 ARG A O 1
ATOM 738 N N . THR A 1 104 ? 30.217 -18.381 -6.024 1.00 14.92 104 THR A N 1
ATOM 739 C CA . THR A 1 104 ? 31.594 -17.840 -5.945 1.00 15.43 104 THR A CA 1
ATOM 740 C C . THR A 1 104 ? 31.598 -16.522 -5.162 1.00 16.63 104 THR A C 1
ATOM 741 O O . THR A 1 104 ? 32.720 -16.105 -4.762 1.00 17.53 104 THR A O 1
ATOM 745 N N . GLY A 1 105 ? 30.474 -15.820 -5.051 1.00 15.27 105 GLY A N 1
ATOM 746 C CA . GLY A 1 105 ? 30.433 -14.420 -4.610 1.00 15.63 105 GLY A CA 1
ATOM 747 C C . GLY A 1 105 ? 30.708 -13.423 -5.712 1.00 15.46 105 GLY A C 1
ATOM 748 O O . GLY A 1 105 ? 30.560 -12.242 -5.437 1.00 16.91 105 GLY A O 1
ATOM 749 N N . ASP A 1 106 ? 31.022 -13.834 -6.947 1.00 14.35 106 ASP A N 1
ATOM 750 C CA . ASP A 1 106 ? 31.314 -12.848 -8.028 1.00 14.31 106 ASP A CA 1
ATOM 751 C C . ASP A 1 106 ? 30.101 -11.988 -8.357 1.00 14.69 106 ASP A C 1
ATOM 752 O O . ASP A 1 106 ? 30.291 -10.873 -8.759 1.00 14.92 106 ASP A O 1
ATOM 757 N N . GLN A 1 107 ? 28.897 -12.547 -8.290 1.00 15.09 107 GLN A N 1
ATOM 758 C CA . GLN A 1 107 ? 27.632 -11.831 -8.521 1.00 15.70 107 GLN A CA 1
ATOM 759 C C . GLN A 1 107 ? 26.644 -12.298 -7.452 1.00 15.94 107 GLN A C 1
ATOM 760 O O . GLN A 1 107 ? 26.858 -13.363 -6.893 1.00 15.93 107 GLN A O 1
ATOM 766 N N . SER A 1 108 ? 25.651 -11.497 -7.157 1.00 14.88 108 SER A N 1
ATOM 767 C CA . SER A 1 108 ? 24.651 -11.880 -6.138 1.00 16.91 108 SER A CA 1
ATOM 768 C C . SER A 1 108 ? 23.216 -11.835 -6.707 1.00 16.60 108 SER A C 1
ATOM 769 O O . SER A 1 108 ? 22.307 -12.212 -5.962 1.00 17.01 108 SER A O 1
ATOM 772 N N . LEU A 1 109 ? 22.989 -11.392 -7.950 1.00 14.40 109 LEU A N 1
ATOM 773 C CA . LEU A 1 109 ? 21.629 -11.259 -8.540 1.00 15.03 109 LEU A CA 1
ATOM 774 C C . LEU A 1 109 ? 21.711 -11.513 -10.052 1.00 14.13 109 LEU A C 1
ATOM 775 O O . LEU A 1 109 ? 22.268 -10.699 -10.832 1.00 13.84 109 LEU A O 1
ATOM 780 N N . ILE A 1 110 ? 21.167 -12.659 -10.471 1.00 12.26 110 ILE A N 1
ATOM 781 C CA . ILE A 1 110 ? 21.280 -13.105 -11.889 1.00 11.77 110 ILE A CA 1
ATOM 782 C C . ILE A 1 110 ? 19.876 -13.481 -12.355 1.00 12.12 110 ILE A C 1
ATOM 783 O O . ILE A 1 110 ? 19.165 -14.226 -11.608 1.00 12.32 110 ILE A O 1
ATOM 788 N N . VAL A 1 111 ? 19.572 -13.154 -13.600 1.00 11.09 111 VAL A N 1
ATOM 789 C CA . VAL A 1 111 ? 18.388 -13.686 -14.320 1.00 11.64 111 VAL A CA 1
ATOM 790 C C . VAL A 1 111 ? 18.860 -14.853 -15.191 1.00 11.58 111 VAL A C 1
ATOM 791 O O . VAL A 1 111 ? 19.866 -14.663 -15.926 1.00 12.18 111 VAL A O 1
ATOM 795 N N . ALA A 1 112 ? 18.184 -15.993 -15.105 1.00 11.23 112 ALA A N 1
ATOM 796 C CA . ALA A 1 112 ? 18.536 -17.120 -15.970 1.00 10.09 112 ALA A CA 1
ATOM 797 C C . ALA A 1 112 ? 17.264 -17.738 -16.514 1.00 10.98 112 ALA A C 1
ATOM 798 O O . ALA A 1 112 ? 16.205 -17.635 -15.907 1.00 11.50 112 ALA A O 1
ATOM 800 N N . GLY A 1 113 ? 17.405 -18.415 -17.646 1.00 9.83 113 GLY A N 1
ATOM 801 C CA . GLY A 1 113 ? 16.270 -19.096 -18.260 1.00 9.52 113 GLY A CA 1
ATOM 802 C C . GLY A 1 113 ? 16.585 -19.441 -19.705 1.00 8.57 113 GLY A C 1
ATOM 803 O O . GLY A 1 113 ? 17.767 -19.657 -20.037 1.00 7.78 113 GLY A O 1
ATOM 804 N N . GLY A 1 114 ? 15.515 -19.679 -20.476 1.00 7.65 114 GLY A N 1
ATOM 805 C CA . GLY A 1 114 ? 15.707 -20.095 -21.866 1.00 7.93 114 GLY A CA 1
ATOM 806 C C . GLY A 1 114 ? 14.528 -19.704 -22.701 1.00 7.65 114 GLY A C 1
ATOM 807 O O . GLY A 1 114 ? 13.479 -19.290 -22.191 1.00 7.66 114 GLY A O 1
ATOM 808 N N . MET A 1 115 ? 14.725 -19.818 -24.015 1.00 7.69 115 MET A N 1
ATOM 809 C CA . MET A 1 115 ? 13.716 -19.406 -25.004 1.00 8.27 115 MET A CA 1
ATOM 810 C C . MET A 1 115 ? 13.936 -20.236 -26.259 1.00 7.86 115 MET A C 1
ATOM 811 O O . MET A 1 115 ? 15.102 -20.617 -26.527 1.00 8.04 115 MET A O 1
ATOM 816 N N . GLU A 1 116 ? 12.881 -20.395 -27.037 1.00 7.50 116 GLU A N 1
ATOM 817 C CA . GLU A 1 116 ? 12.965 -21.006 -28.369 1.00 7.84 116 GLU A CA 1
ATOM 818 C C . GLU A 1 116 ? 11.718 -20.596 -29.140 1.00 8.34 116 GLU A C 1
ATOM 819 O O . GLU A 1 116 ? 10.629 -20.647 -28.577 1.00 9.88 116 GLU A O 1
ATOM 825 N N . SER A 1 117 ? 11.906 -20.261 -30.418 1.00 8.22 117 SER A N 1
ATOM 826 C CA . SER A 1 117 ? 10.809 -20.102 -31.390 1.00 8.58 117 SER A CA 1
ATOM 827 C C . SER A 1 117 ? 11.123 -21.059 -32.520 1.00 8.99 117 SER A C 1
ATOM 828 O O . SER A 1 117 ? 11.745 -20.676 -33.515 1.00 9.68 117 SER A O 1
ATOM 831 N N . MET A 1 118 ? 10.765 -22.327 -32.347 1.00 8.94 118 MET A N 1
ATOM 832 C CA . MET A 1 118 ? 10.970 -23.315 -33.428 1.00 9.82 118 MET A CA 1
ATOM 833 C C . MET A 1 118 ? 10.138 -22.919 -34.659 1.00 10.11 118 MET A C 1
ATOM 834 O O . MET A 1 118 ? 10.594 -23.211 -35.815 1.00 9.83 118 MET A O 1
ATOM 839 N N . SER A 1 119 ? 9.041 -22.177 -34.471 1.00 10.32 119 SER A N 1
ATOM 840 C CA . SER A 1 119 ? 8.244 -21.688 -35.620 1.00 10.55 119 SER A CA 1
ATOM 841 C C . SER A 1 119 ? 9.096 -20.775 -36.524 1.00 10.42 119 SER A C 1
ATOM 842 O O . SER A 1 119 ? 8.801 -20.716 -37.742 1.00 12.26 119 SER A O 1
ATOM 845 N N . ASN A 1 120 ? 10.074 -20.052 -35.972 1.00 9.88 120 ASN A N 1
ATOM 846 C CA . ASN A 1 120 ? 10.783 -18.980 -36.710 1.00 10.67 120 ASN A CA 1
ATOM 847 C C . ASN A 1 120 ? 12.207 -19.375 -37.075 1.00 10.01 120 ASN A C 1
ATOM 848 O O . ASN A 1 120 ? 12.911 -18.559 -37.733 1.00 10.74 120 ASN A O 1
ATOM 853 N N . SER A 1 121 ? 12.598 -20.592 -36.847 1.00 9.02 121 SER A N 1
ATOM 854 C CA . SER A 1 121 ? 13.957 -21.017 -37.265 1.00 9.10 121 SER A CA 1
ATOM 855 C C . SER A 1 121 ? 14.054 -20.956 -38.781 1.00 9.15 121 SER A C 1
ATOM 856 O O . SER A 1 121 ? 13.096 -21.303 -39.459 1.00 9.87 121 SER A O 1
ATOM 859 N N . PRO A 1 122 ? 15.191 -20.533 -39.332 1.00 9.86 122 PRO A N 1
ATOM 860 C CA . PRO A 1 122 ? 15.311 -20.432 -40.776 1.00 9.84 122 PRO A CA 1
ATOM 861 C C . PRO A 1 122 ? 15.576 -21.784 -41.434 1.00 9.12 122 PRO A C 1
ATOM 862 O O . PRO A 1 122 ? 15.762 -22.808 -40.814 1.00 9.49 122 PRO A O 1
ATOM 866 N N . TYR A 1 123 ? 15.677 -21.706 -42.769 1.00 9.16 123 TYR A N 1
ATOM 867 C CA . TYR A 1 123 ? 16.313 -22.699 -43.639 1.00 9.53 123 TYR A CA 1
ATOM 868 C C . TYR A 1 123 ? 17.714 -22.213 -44.021 1.00 9.82 123 TYR A C 1
ATOM 869 O O . TYR A 1 123 ? 17.925 -20.993 -44.117 1.00 9.26 123 TYR A O 1
ATOM 878 N N . ILE A 1 124 ? 18.620 -23.149 -44.254 1.00 9.66 124 ILE A N 1
ATOM 879 C CA . ILE A 1 124 ? 20.018 -22.821 -44.596 1.00 10.92 124 ILE A CA 1
ATOM 880 C C . ILE A 1 124 ? 20.449 -23.482 -45.904 1.00 10.52 124 ILE A C 1
ATOM 881 O O . ILE A 1 124 ? 19.889 -24.516 -46.338 1.00 10.31 124 ILE A O 1
ATOM 886 N N . LEU A 1 125 ? 21.479 -22.875 -46.477 1.00 10.11 125 LEU A N 1
ATOM 887 C CA . LEU A 1 125 ? 22.157 -23.346 -47.697 1.00 9.91 125 LEU A CA 1
ATOM 888 C C . LEU A 1 125 ? 23.635 -23.534 -47.352 1.00 10.27 125 LEU A C 1
ATOM 889 O O . LEU A 1 125 ? 24.309 -22.508 -47.098 1.00 11.69 125 LEU A O 1
ATOM 894 N N . ARG A 1 126 ? 24.153 -24.753 -47.311 1.00 10.43 126 ARG A N 1
ATOM 895 C CA . ARG A 1 126 ? 25.579 -24.980 -46.934 1.00 12.32 126 ARG A CA 1
ATOM 896 C C . ARG A 1 126 ? 26.549 -24.676 -48.084 1.00 14.55 126 ARG A C 1
ATOM 897 O O . ARG A 1 126 ? 27.726 -24.338 -47.806 1.00 15.87 126 ARG A O 1
ATOM 905 N N . GLY A 1 127 ? 26.099 -24.730 -49.321 1.00 15.19 127 GLY A N 1
ATOM 906 C CA . GLY A 1 127 ? 27.003 -24.584 -50.497 1.00 14.81 127 GLY A CA 1
ATOM 907 C C . GLY A 1 127 ? 26.864 -23.277 -51.241 1.00 14.48 127 GLY A C 1
ATOM 908 O O . GLY A 1 127 ? 27.558 -23.117 -52.275 1.00 16.23 127 GLY A O 1
ATOM 909 N N . ALA A 1 128 ? 25.999 -22.378 -50.804 1.00 14.15 128 ALA A N 1
ATOM 910 C CA . ALA A 1 128 ? 25.696 -21.123 -51.525 1.00 12.41 128 ALA A CA 1
ATOM 911 C C . ALA A 1 128 ? 26.909 -20.182 -51.462 1.00 12.09 128 ALA A C 1
ATOM 912 O O . ALA A 1 128 ? 27.022 -19.318 -52.377 1.00 12.61 128 ALA A O 1
ATOM 914 N N . ARG A 1 129 ? 27.749 -20.297 -50.429 1.00 11.16 129 ARG A N 1
ATOM 915 C CA . ARG A 1 129 ? 28.876 -19.348 -50.240 1.00 11.38 129 ARG A CA 1
ATOM 916 C C . ARG A 1 129 ? 29.944 -19.581 -51.297 1.00 11.24 129 ARG A C 1
ATOM 917 O O . ARG A 1 129 ? 30.358 -18.589 -51.919 1.00 12.05 129 ARG A O 1
ATOM 925 N N . TRP A 1 130 ? 30.393 -20.822 -51.438 1.00 11.49 130 TRP A N 1
ATOM 926 C CA . TRP A 1 130 ? 31.502 -21.164 -52.358 1.00 12.58 130 TRP A CA 1
ATOM 927 C C . TRP A 1 130 ? 30.975 -21.830 -53.635 1.00 13.32 130 TRP A C 1
ATOM 928 O O . TRP A 1 130 ? 31.782 -21.968 -54.579 1.00 14.01 130 TRP A O 1
ATOM 939 N N . GLY A 1 131 ? 29.674 -22.112 -53.698 1.00 11.86 131 GLY A N 1
ATOM 940 C CA . GLY A 1 131 ? 29.018 -22.586 -54.929 1.00 12.53 131 GLY A CA 1
ATOM 941 C C . GLY A 1 131 ? 28.707 -24.074 -54.924 1.00 11.99 131 GLY A C 1
ATOM 942 O O . GLY A 1 131 ? 29.573 -24.882 -54.560 1.00 14.33 131 GLY A O 1
ATOM 943 N N . TYR A 1 132 ? 27.538 -24.449 -55.422 1.00 11.55 132 TYR A N 1
ATOM 944 C CA . TYR A 1 132 ? 27.125 -25.856 -55.640 1.00 12.08 132 TYR A CA 1
ATOM 945 C C . TYR A 1 132 ? 27.825 -26.412 -56.887 1.00 12.79 132 TYR A C 1
ATOM 946 O O . TYR A 1 132 ? 27.871 -27.654 -57.005 1.00 12.96 132 TYR A O 1
ATOM 955 N N . ARG A 1 133 ? 28.158 -25.531 -57.831 1.00 12.29 133 ARG A N 1
ATOM 956 C CA . ARG A 1 133 ? 28.801 -25.852 -59.138 1.00 13.30 133 ARG A CA 1
ATOM 957 C C . ARG A 1 133 ? 27.808 -26.582 -60.059 1.00 13.75 133 ARG A C 1
ATOM 958 O O . ARG A 1 133 ? 27.397 -26.013 -61.092 1.00 12.82 133 ARG A O 1
ATOM 966 N N . MET A 1 134 ? 27.434 -27.817 -59.742 1.00 13.25 134 MET A N 1
ATOM 967 C CA . MET A 1 134 ? 26.392 -28.493 -60.527 1.00 14.61 134 MET A CA 1
ATOM 968 C C . MET A 1 134 ? 25.746 -29.603 -59.709 1.00 13.80 134 MET A C 1
ATOM 969 O O . MET A 1 134 ? 26.396 -30.167 -58.776 1.00 15.18 134 MET A O 1
ATOM 974 N N . GLY A 1 135 ? 24.513 -29.905 -60.056 1.00 12.52 135 GLY A N 1
ATOM 975 C CA . GLY A 1 135 ? 23.752 -30.969 -59.407 1.00 11.64 135 GLY A CA 1
ATOM 976 C C . GLY A 1 135 ? 22.871 -30.390 -58.320 1.00 11.24 135 GLY A C 1
ATOM 977 O O . GLY A 1 135 ? 23.191 -29.315 -57.782 1.00 11.19 135 GLY A O 1
ATOM 978 N N . ASN A 1 136 ? 21.796 -31.076 -58.050 1.00 12.50 136 ASN A N 1
ATOM 979 C CA . ASN A 1 136 ? 20.833 -30.676 -56.984 1.00 13.57 136 ASN A CA 1
ATOM 980 C C . ASN A 1 136 ? 21.473 -30.878 -55.626 1.00 14.47 136 ASN A C 1
ATOM 981 O O . ASN A 1 136 ? 22.342 -31.695 -55.458 1.00 14.31 136 ASN A O 1
ATOM 986 N N . ASN A 1 137 ? 21.032 -30.096 -54.648 1.00 14.59 137 ASN A N 1
ATOM 987 C CA . ASN A 1 137 ? 21.559 -30.175 -53.280 1.00 15.41 137 ASN A CA 1
ATOM 988 C C . ASN A 1 137 ? 20.386 -29.921 -52.335 1.00 13.55 137 ASN A C 1
ATOM 989 O O . ASN A 1 137 ? 19.234 -30.076 -52.761 1.00 13.09 137 ASN A O 1
ATOM 994 N N . GLU A 1 138 ? 20.695 -29.666 -51.083 1.00 14.70 138 GLU A N 1
ATOM 995 C CA . GLU A 1 138 ? 19.675 -29.679 -50.007 1.00 14.80 138 GLU A CA 1
ATOM 996 C C . GLU A 1 138 ? 19.479 -28.268 -49.471 1.00 12.34 138 GLU A C 1
ATOM 997 O O . GLU A 1 138 ? 20.465 -27.535 -49.328 1.00 13.63 138 GLU A O 1
ATOM 1003 N N . VAL A 1 139 ? 18.239 -27.897 -49.268 1.00 11.16 139 VAL A N 1
ATOM 1004 C CA . VAL A 1 139 ? 17.901 -26.709 -48.458 1.00 10.70 139 VAL A CA 1
ATOM 1005 C C . VAL A 1 139 ? 17.437 -27.252 -47.088 1.00 10.95 139 VAL A C 1
ATOM 1006 O O . VAL A 1 139 ? 16.571 -28.152 -47.028 1.00 11.31 139 VAL A O 1
ATOM 1010 N N . ILE A 1 140 ? 18.073 -26.768 -46.047 1.00 10.99 140 ILE A N 1
ATOM 1011 C CA . ILE A 1 140 ? 18.117 -27.508 -44.751 1.00 10.87 140 ILE A CA 1
ATOM 1012 C C . ILE A 1 140 ? 17.316 -26.769 -43.680 1.00 10.84 140 ILE A C 1
ATOM 1013 O O . ILE A 1 140 ? 17.530 -25.566 -43.461 1.00 10.24 140 ILE A O 1
ATOM 1018 N N . ASP A 1 141 ? 16.413 -27.499 -43.050 1.00 9.68 141 ASP A N 1
ATOM 1019 C CA . ASP A 1 141 ? 15.609 -26.989 -41.920 1.00 9.81 141 ASP A CA 1
ATOM 1020 C C . ASP A 1 141 ? 16.527 -26.898 -40.701 1.00 9.27 141 ASP A C 1
ATOM 1021 O O . ASP A 1 141 ? 16.988 -27.941 -40.196 1.00 10.40 141 ASP A O 1
ATOM 1026 N N . LEU A 1 142 ? 16.755 -25.700 -40.158 1.00 8.96 142 LEU A N 1
ATOM 1027 C CA . LEU A 1 142 ? 17.753 -25.535 -39.095 1.00 9.01 142 LEU A CA 1
ATOM 1028 C C . LEU A 1 142 ? 17.256 -26.136 -37.778 1.00 8.59 142 LEU A C 1
ATOM 1029 O O . LEU A 1 142 ? 18.104 -26.562 -37.016 1.00 9.12 142 LEU A O 1
ATOM 1034 N N . ASN A 1 143 ? 15.937 -26.310 -37.591 1.00 8.98 143 ASN A N 1
ATOM 1035 C CA . ASN A 1 143 ? 15.470 -27.060 -36.386 1.00 9.09 143 ASN A CA 1
ATOM 1036 C C . ASN A 1 143 ? 15.964 -28.505 -36.513 1.00 10.48 143 ASN A C 1
ATOM 1037 O O . ASN A 1 143 ? 16.497 -29.061 -35.539 1.00 11.23 143 ASN A O 1
ATOM 1042 N N . VAL A 1 144 ? 15.914 -29.056 -37.713 1.00 10.11 144 VAL A N 1
ATOM 1043 C CA . VAL A 1 144 ? 16.331 -30.470 -37.935 1.00 10.50 144 VAL A CA 1
ATOM 1044 C C . VAL A 1 144 ? 17.855 -30.541 -37.774 1.00 10.28 144 VAL A C 1
ATOM 1045 O O . VAL A 1 144 ? 18.366 -31.437 -37.050 1.00 10.82 144 VAL A O 1
ATOM 1049 N N . ALA A 1 145 ? 18.613 -29.671 -38.455 1.00 10.46 145 ALA A N 1
ATOM 1050 C CA . ALA A 1 145 ? 20.093 -29.763 -38.515 1.00 10.61 145 ALA A CA 1
ATOM 1051 C C . ALA A 1 145 ? 20.754 -29.488 -37.169 1.00 10.90 145 ALA A C 1
ATOM 1052 O O . ALA A 1 145 ? 21.789 -30.136 -36.880 1.00 12.03 145 ALA A O 1
ATOM 1054 N N . ASP A 1 146 ? 20.312 -28.474 -36.426 1.00 11.39 146 ASP A N 1
ATOM 1055 C CA . ASP A 1 146 ? 21.007 -27.996 -35.200 1.00 11.08 146 ASP A CA 1
ATOM 1056 C C . ASP A 1 146 ? 20.308 -28.472 -33.927 1.00 11.26 146 ASP A C 1
ATOM 1057 O O . ASP A 1 146 ? 20.976 -28.384 -32.867 1.00 12.90 146 ASP A O 1
ATOM 1062 N N . GLY A 1 147 ? 19.042 -28.920 -33.984 1.00 10.82 147 GLY A N 1
ATOM 1063 C CA . GLY A 1 147 ? 18.298 -29.253 -32.744 1.00 10.24 147 GLY A CA 1
ATOM 1064 C C . GLY A 1 147 ? 17.884 -30.711 -32.661 1.00 10.60 147 GLY A C 1
ATOM 1065 O O . GLY A 1 147 ? 17.947 -31.293 -31.534 1.00 11.15 147 GLY A O 1
ATOM 1066 N N . LEU A 1 148 ? 17.394 -31.279 -33.771 1.00 9.73 148 LEU A N 1
ATOM 1067 C CA . LEU A 1 148 ? 16.627 -32.551 -33.717 1.00 10.60 148 LEU A CA 1
ATOM 1068 C C . LEU A 1 148 ? 17.394 -33.740 -34.289 1.00 11.33 148 LEU A C 1
ATOM 1069 O O . LEU A 1 148 ? 16.796 -34.864 -34.240 1.00 11.78 148 LEU A O 1
ATOM 1074 N N . THR A 1 149 ? 18.595 -33.565 -34.822 1.00 10.81 149 THR A N 1
ATOM 1075 C CA . THR A 1 149 ? 19.391 -34.693 -35.370 1.00 10.53 149 THR A CA 1
ATOM 1076 C C . THR A 1 149 ? 20.744 -34.712 -34.684 1.00 11.99 149 THR A C 1
ATOM 1077 O O . THR A 1 149 ? 21.280 -33.668 -34.300 1.00 10.14 149 THR A O 1
ATOM 1081 N N . CYS A 1 150 ? 21.316 -35.896 -34.545 1.00 11.15 150 CYS A N 1
ATOM 1082 C CA . CYS A 1 150 ? 22.638 -36.069 -33.924 1.00 12.53 150 CYS A CA 1
ATOM 1083 C C . CYS A 1 150 ? 23.713 -35.485 -34.845 1.00 13.40 150 CYS A C 1
ATOM 1084 O O . CYS A 1 150 ? 23.704 -35.744 -36.060 1.00 11.46 150 CYS A O 1
ATOM 1087 N N . ALA A 1 151 ? 24.639 -34.700 -34.298 1.00 13.48 151 ALA A N 1
ATOM 1088 C CA . ALA A 1 151 ? 25.709 -34.081 -35.086 1.00 15.35 151 ALA A CA 1
ATOM 1089 C C . ALA A 1 151 ? 26.628 -35.185 -35.621 1.00 16.48 151 ALA A C 1
ATOM 1090 O O . ALA A 1 151 ? 27.315 -34.924 -36.622 1.00 18.57 151 ALA A O 1
ATOM 1092 N N . PHE A 1 152 ? 26.709 -36.339 -34.951 1.00 15.11 152 PHE A N 1
ATOM 1093 C CA . PHE A 1 152 ? 27.664 -37.416 -35.309 1.00 17.36 152 PHE A CA 1
ATOM 1094 C C . PHE A 1 152 ? 27.075 -38.365 -36.352 1.00 17.97 152 PHE A C 1
ATOM 1095 O O . PHE A 1 152 ? 27.750 -38.619 -37.330 1.00 22.96 152 PHE A O 1
ATOM 1103 N N . SER A 1 153 ? 25.827 -38.812 -36.208 1.00 18.44 153 SER A N 1
ATOM 1104 C CA . SER A 1 153 ? 25.218 -39.828 -37.123 1.00 18.66 153 SER A CA 1
ATOM 1105 C C . SER A 1 153 ? 24.212 -39.196 -38.110 1.00 16.94 153 SER A C 1
ATOM 1106 O O . SER A 1 153 ? 23.891 -39.836 -39.105 1.00 17.08 153 SER A O 1
ATOM 1109 N N . GLY A 1 154 ? 23.642 -38.019 -37.817 1.00 14.51 154 GLY A N 1
ATOM 1110 C CA . GLY A 1 154 ? 22.516 -37.476 -38.575 1.00 13.63 154 GLY A CA 1
ATOM 1111 C C . GLY A 1 154 ? 21.171 -38.077 -38.191 1.00 13.60 154 GLY A C 1
ATOM 1112 O O . GLY A 1 154 ? 20.133 -37.596 -38.669 1.00 15.21 154 GLY A O 1
ATOM 1113 N N . THR A 1 155 ? 21.142 -38.961 -37.204 1.00 13.95 155 THR A N 1
ATOM 1114 C CA . THR A 1 155 ? 19.905 -39.687 -36.819 1.00 12.67 155 THR A CA 1
ATOM 1115 C C . THR A 1 155 ? 19.002 -38.763 -36.005 1.00 12.22 155 THR A C 1
ATOM 1116 O O . THR A 1 155 ? 19.483 -38.001 -35.159 1.00 12.33 155 THR A O 1
ATOM 1120 N N . HIS A 1 156 ? 17.706 -38.813 -36.286 1.00 11.63 156 HIS A N 1
ATOM 1121 C CA . HIS A 1 156 ? 16.718 -38.002 -35.551 1.00 11.36 156 HIS A CA 1
ATOM 1122 C C . HIS A 1 156 ? 16.702 -38.432 -34.088 1.00 11.27 156 HIS A C 1
ATOM 1123 O O . HIS A 1 156 ? 16.730 -39.634 -33.784 1.00 11.14 156 HIS A O 1
ATOM 1130 N N . MET A 1 157 ? 16.539 -37.490 -33.169 1.00 10.38 157 MET A N 1
ATOM 1131 C CA . MET A 1 157 ? 16.375 -37.781 -31.728 1.00 10.79 157 MET A CA 1
ATOM 1132 C C . MET A 1 157 ? 15.220 -38.788 -31.499 1.00 11.41 157 MET A C 1
ATOM 1133 O O . MET A 1 157 ? 15.325 -39.592 -30.616 1.00 12.80 157 MET A O 1
ATOM 1138 N N . GLY A 1 158 ? 14.164 -38.714 -32.306 1.00 11.39 158 GLY A N 1
ATOM 1139 C CA . GLY A 1 158 ? 13.002 -39.613 -32.202 1.00 11.42 158 GLY A CA 1
ATOM 1140 C C . GLY A 1 158 ? 13.348 -41.044 -32.532 1.00 12.03 158 GLY A C 1
ATOM 1141 O O . GLY A 1 158 ? 12.689 -41.936 -32.017 1.00 12.58 158 GLY A O 1
ATOM 1142 N N . VAL A 1 159 ? 14.319 -41.267 -33.408 1.00 12.54 159 VAL A N 1
ATOM 1143 C CA . VAL A 1 159 ? 14.777 -42.664 -33.663 1.00 11.60 159 VAL A CA 1
ATOM 1144 C C . VAL A 1 159 ? 15.444 -43.193 -32.406 1.00 11.78 159 VAL A C 1
ATOM 1145 O O . VAL A 1 159 ? 15.187 -44.342 -31.948 1.00 12.73 159 VAL A O 1
ATOM 1149 N N . TYR A 1 160 ? 16.292 -42.382 -31.765 1.00 10.81 160 TYR A N 1
ATOM 1150 C CA . TYR A 1 160 ? 16.928 -42.800 -30.506 1.00 12.32 160 TYR A CA 1
ATOM 1151 C C . TYR A 1 160 ? 15.876 -43.032 -29.400 1.00 12.95 160 TYR A C 1
ATOM 1152 O O . TYR A 1 160 ? 15.991 -43.991 -28.625 1.00 12.39 160 TYR A O 1
ATOM 1161 N N . GLY A 1 161 ? 14.849 -42.187 -29.297 1.00 12.01 161 GLY A N 1
ATOM 1162 C CA . GLY A 1 161 ? 13.821 -42.382 -28.274 1.00 11.85 161 GLY A CA 1
ATOM 1163 C C . GLY A 1 161 ? 13.135 -43.722 -28.492 1.00 11.27 161 GLY A C 1
ATOM 1164 O O . GLY A 1 161 ? 12.892 -44.389 -27.515 1.00 12.00 161 GLY A O 1
ATOM 1165 N N . GLY A 1 162 ? 12.788 -44.070 -29.739 1.00 11.83 162 GLY A N 1
ATOM 1166 C CA . GLY A 1 162 ? 12.095 -45.350 -30.024 1.00 12.08 162 GLY A CA 1
ATOM 1167 C C . GLY A 1 162 ? 13.027 -46.543 -29.804 1.00 12.91 162 GLY A C 1
ATOM 1168 O O . GLY A 1 162 ? 12.560 -47.614 -29.356 1.00 13.70 162 GLY A O 1
ATOM 1169 N N . GLU A 1 163 ? 14.313 -46.399 -30.085 1.00 13.22 163 GLU A N 1
ATOM 1170 C CA . GLU A 1 163 ? 15.310 -47.486 -29.885 1.00 14.19 163 GLU A CA 1
ATOM 1171 C C . GLU A 1 163 ? 15.392 -47.764 -28.380 1.00 13.84 163 GLU A C 1
ATOM 1172 O O . GLU A 1 163 ? 15.426 -48.927 -27.988 1.00 13.92 163 GLU A O 1
ATOM 1178 N N . VAL A 1 164 ? 15.508 -46.741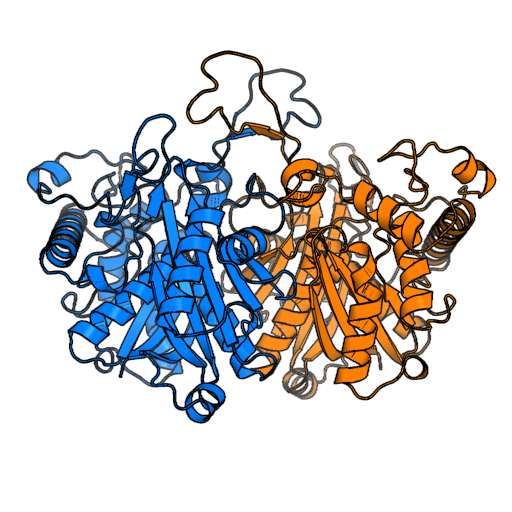 -27.547 1.00 11.43 164 VAL A N 1
ATOM 1179 C CA . VAL A 1 164 ? 15.615 -46.900 -26.080 1.00 13.11 164 VAL A CA 1
ATOM 1180 C C . VAL A 1 164 ? 14.295 -47.486 -25.550 1.00 14.30 164 VAL A C 1
ATOM 1181 O O . VAL A 1 164 ? 14.351 -48.378 -24.708 1.00 14.88 164 VAL A O 1
ATOM 1185 N N . ALA A 1 165 ? 13.133 -47.013 -25.992 1.00 12.28 165 ALA A N 1
ATOM 1186 C CA . ALA A 1 165 ? 11.837 -47.566 -25.545 1.00 13.52 165 ALA A CA 1
ATOM 1187 C C . ALA A 1 165 ? 11.792 -49.076 -25.813 1.00 13.48 165 ALA A C 1
ATOM 1188 O O . ALA A 1 165 ? 11.410 -49.840 -24.940 1.00 16.21 165 ALA A O 1
ATOM 1190 N N . LYS A 1 166 ? 12.255 -49.473 -26.971 1.00 14.67 166 LYS A N 1
ATOM 1191 C CA . LYS A 1 166 ? 12.240 -50.895 -27.376 1.00 15.93 166 LYS A CA 1
ATOM 1192 C C . LYS A 1 166 ? 13.170 -51.687 -26.479 1.00 15.46 166 LYS A C 1
ATOM 1193 O O . LYS A 1 166 ? 12.759 -52.762 -25.967 1.00 15.62 166 LYS A O 1
ATOM 1199 N N . GLU A 1 167 ? 14.386 -51.206 -26.271 1.00 14.33 167 GLU A N 1
ATOM 1200 C CA . GLU A 1 167 ? 15.373 -51.927 -25.422 1.00 16.56 167 GLU A CA 1
ATOM 1201 C C . GLU A 1 167 ? 14.894 -51.955 -23.983 1.00 16.80 167 GLU A C 1
ATOM 1202 O O . GLU A 1 167 ? 15.169 -52.950 -23.292 1.00 17.75 167 GLU A O 1
ATOM 1208 N N . ASP A 1 168 ? 14.166 -50.924 -23.529 1.00 15.73 168 ASP A N 1
ATOM 1209 C CA . ASP A 1 168 ? 13.676 -50.882 -22.131 1.00 15.70 168 ASP A CA 1
ATOM 1210 C C . ASP A 1 168 ? 12.429 -51.775 -22.022 1.00 15.53 168 ASP A C 1
ATOM 1211 O O . ASP A 1 168 ? 11.916 -51.907 -20.934 1.00 16.89 168 ASP A O 1
ATOM 1216 N N . GLY A 1 169 ? 11.895 -52.336 -23.100 1.00 16.32 169 GLY A N 1
ATOM 1217 C CA . GLY A 1 169 ? 10.641 -53.110 -23.014 1.00 15.82 169 GLY A CA 1
ATOM 1218 C C . GLY A 1 169 ? 9.410 -52.260 -22.723 1.00 18.02 169 GLY A C 1
ATOM 1219 O O . GLY A 1 169 ? 8.431 -52.784 -22.172 1.00 18.28 169 GLY A O 1
ATOM 1220 N N . ILE A 1 170 ? 9.400 -50.988 -23.099 1.00 15.89 170 ILE A N 1
ATOM 1221 C CA . ILE A 1 170 ? 8.232 -50.111 -22.840 1.00 17.03 170 ILE A CA 1
ATOM 1222 C C . ILE A 1 170 ? 7.263 -50.187 -24.003 1.00 16.38 170 ILE A C 1
ATOM 1223 O O . ILE A 1 170 ? 7.606 -49.741 -25.099 1.00 15.52 170 ILE A O 1
ATOM 1228 N N . SER A 1 171 ? 6.087 -50.779 -23.769 1.00 16.65 171 SER A N 1
ATOM 1229 C CA . SER A 1 171 ? 5.101 -51.051 -24.829 1.00 16.35 171 SER A CA 1
ATOM 1230 C C . SER A 1 171 ? 4.548 -49.756 -25.432 1.00 14.77 171 SER A C 1
ATOM 1231 O O . SER A 1 171 ? 4.530 -48.693 -24.738 1.00 13.51 171 SER A O 1
ATOM 1234 N N . ARG A 1 172 ? 4.093 -49.885 -26.665 1.00 14.84 172 ARG A N 1
ATOM 1235 C CA . ARG A 1 172 ? 3.255 -48.866 -27.338 1.00 14.79 172 ARG A CA 1
ATOM 1236 C C . ARG A 1 172 ? 2.133 -48.480 -26.370 1.00 16.37 172 ARG A C 1
ATOM 1237 O O . ARG A 1 172 ? 1.879 -47.267 -26.241 1.00 14.06 172 ARG A O 1
ATOM 1245 N N . GLU A 1 173 ? 1.453 -49.453 -25.745 1.00 14.85 173 GLU A N 1
ATOM 1246 C CA . GLU A 1 173 ? 0.265 -49.170 -24.886 1.00 15.59 173 GLU A CA 1
ATOM 1247 C C . GLU A 1 173 ? 0.657 -48.360 -23.653 1.00 15.54 173 GLU A C 1
ATOM 1248 O O . GLU A 1 173 ? -0.065 -47.399 -23.340 1.00 14.48 173 GLU A O 1
ATOM 1254 N N . ALA A 1 174 ? 1.776 -48.686 -22.990 1.00 15.02 174 ALA A N 1
ATOM 1255 C CA . ALA A 1 174 ? 2.270 -47.923 -21.833 1.00 14.26 174 ALA A CA 1
ATOM 1256 C C . ALA A 1 174 ? 2.577 -46.483 -22.261 1.00 11.97 174 ALA A C 1
ATOM 1257 O O . ALA A 1 174 ? 2.204 -45.560 -21.558 1.00 12.73 174 ALA A O 1
ATOM 1259 N N . GLN A 1 175 ? 3.177 -46.292 -23.428 1.00 12.40 175 GLN A N 1
ATOM 1260 C CA . GLN A 1 175 ? 3.541 -44.919 -23.899 1.00 11.40 175 GLN A CA 1
ATOM 1261 C C . GLN A 1 175 ? 2.246 -44.130 -24.143 1.00 11.89 175 GLN A C 1
ATOM 1262 O O . GLN A 1 175 ? 2.187 -42.954 -23.779 1.00 10.39 175 GLN A O 1
ATOM 1268 N N . ASP A 1 176 ? 1.261 -44.740 -24.791 1.00 11.43 176 ASP A N 1
ATOM 1269 C CA . ASP A 1 176 ? -0.029 -44.044 -25.079 1.00 12.23 176 ASP A CA 1
ATOM 1270 C C . ASP A 1 176 ? -0.766 -43.728 -23.786 1.00 11.46 176 ASP A C 1
ATOM 1271 O O . ASP A 1 176 ? -1.359 -42.657 -23.672 1.00 12.44 176 ASP A O 1
ATOM 1276 N N . GLU A 1 177 ? -0.726 -44.639 -22.807 1.00 12.28 177 GLU A N 1
ATOM 1277 C CA . GLU A 1 177 ? -1.309 -44.372 -21.461 1.00 14.48 177 GLU A CA 1
ATOM 1278 C C . GLU A 1 177 ? -0.643 -43.170 -20.800 1.00 14.17 177 GLU A C 1
ATOM 1279 O O . GLU A 1 177 ? -1.363 -42.300 -20.220 1.00 14.38 177 GLU A O 1
ATOM 1285 N N . TRP A 1 178 ? 0.676 -43.056 -20.882 1.00 13.25 178 TRP A N 1
ATOM 1286 C CA . TRP A 1 178 ? 1.366 -41.892 -20.297 1.00 12.59 178 TRP A CA 1
ATOM 1287 C C . TRP A 1 178 ? 0.993 -40.640 -21.069 1.00 12.16 178 TRP A C 1
ATOM 1288 O O . TRP A 1 178 ? 0.757 -39.594 -20.455 1.00 12.89 178 TRP A O 1
ATOM 1299 N N . ALA A 1 179 ? 0.931 -40.737 -22.399 1.00 11.23 179 ALA A N 1
ATOM 1300 C CA . ALA A 1 179 ? 0.550 -39.584 -23.206 1.00 10.09 179 ALA A CA 1
ATOM 1301 C C . ALA A 1 179 ? -0.827 -39.079 -22.764 1.00 10.31 179 ALA A C 1
ATOM 1302 O O . ALA A 1 179 ? -1.039 -37.861 -22.610 1.00 8.94 179 ALA A O 1
ATOM 1304 N N . TYR A 1 180 ? -1.758 -40.016 -22.535 1.00 10.44 180 TYR A N 1
ATOM 1305 C CA . TYR A 1 180 ? -3.146 -39.658 -22.154 1.00 11.14 180 TYR A CA 1
ATOM 1306 C C . TYR A 1 180 ? -3.121 -38.964 -20.791 1.00 10.28 180 TYR A C 1
ATOM 1307 O O . TYR A 1 180 ? -3.791 -37.957 -20.614 1.00 11.14 180 TYR A O 1
ATOM 1316 N N . ARG A 1 181 ? -2.333 -39.451 -19.849 1.00 12.22 181 ARG A N 1
ATOM 1317 C CA . ARG A 1 181 ? -2.321 -38.897 -18.479 1.00 13.57 181 ARG A CA 1
ATOM 1318 C C . ARG A 1 181 ? -1.655 -37.526 -18.521 1.00 11.72 181 ARG A C 1
ATOM 1319 O O . ARG A 1 181 ? -2.079 -36.623 -17.831 1.00 12.06 181 ARG A O 1
ATOM 1327 N N . SER A 1 182 ? -0.660 -37.351 -19.385 1.00 11.01 182 SER A N 1
ATOM 1328 C CA . SER A 1 182 ? 0.031 -36.045 -19.520 1.00 10.81 182 SER A CA 1
ATOM 1329 C C . SER A 1 182 ? -0.973 -34.994 -20.002 1.00 10.55 182 SER A C 1
ATOM 1330 O O . SER A 1 182 ? -1.062 -33.921 -19.385 1.00 10.46 182 SER A O 1
ATOM 1333 N N . HIS A 1 183 ? -1.752 -35.295 -21.040 1.00 11.75 183 HIS A N 1
ATOM 1334 C CA . HIS A 1 183 ? -2.831 -34.384 -21.485 1.00 11.59 183 HIS A CA 1
ATOM 1335 C C . HIS A 1 183 ? -3.844 -34.150 -20.347 1.00 11.93 183 HIS A C 1
ATOM 1336 O O . HIS A 1 183 ? -4.207 -32.996 -20.097 1.00 11.40 183 HIS A O 1
ATOM 1343 N N . GLN A 1 184 ? -4.350 -35.212 -19.748 1.00 13.14 184 GLN A N 1
ATOM 1344 C CA . GLN A 1 184 ? -5.420 -35.010 -18.707 1.00 14.51 184 GLN A CA 1
ATOM 1345 C C . GLN A 1 184 ? -4.887 -34.109 -17.572 1.00 14.72 184 GLN A C 1
ATOM 1346 O O . GLN A 1 184 ? -5.599 -33.195 -17.154 1.00 14.79 184 GLN A O 1
ATOM 1352 N N . ARG A 1 185 ? -3.649 -34.307 -17.136 1.00 13.39 185 ARG A N 1
ATOM 1353 C CA . ARG A 1 185 ? -3.030 -33.497 -16.068 1.00 12.73 185 ARG A CA 1
ATOM 1354 C C . ARG A 1 185 ? -2.829 -32.056 -16.495 1.00 12.29 185 ARG A C 1
ATOM 1355 O O . ARG A 1 185 ? -3.103 -31.164 -15.702 1.00 13.88 185 ARG A O 1
ATOM 1363 N N . ALA A 1 186 ? -2.412 -31.808 -17.742 1.00 11.11 186 ALA A N 1
ATOM 1364 C CA . ALA A 1 186 ? -2.202 -30.417 -18.208 1.00 10.57 186 ALA A CA 1
ATOM 1365 C C . ALA A 1 186 ? -3.532 -29.684 -18.347 1.00 10.69 186 ALA A C 1
ATOM 1366 O O . ALA A 1 186 ? -3.615 -28.465 -18.011 1.00 11.63 186 ALA A O 1
ATOM 1368 N N . VAL A 1 187 ? -4.535 -30.367 -18.895 1.00 12.14 187 VAL A N 1
ATOM 1369 C CA . VAL A 1 187 ? -5.891 -29.787 -19.054 1.00 12.86 187 VAL A CA 1
ATOM 1370 C C . VAL A 1 187 ? -6.472 -29.470 -17.669 1.00 12.59 187 VAL A C 1
ATOM 1371 O O . VAL A 1 187 ? -6.993 -28.363 -17.483 1.00 12.84 187 VAL A O 1
ATOM 1375 N N . SER A 1 188 ? -6.377 -30.398 -16.745 1.00 14.57 188 SER A N 1
ATOM 1376 C CA . SER A 1 188 ? -6.882 -30.229 -15.356 1.00 15.52 188 SER A CA 1
ATOM 1377 C C . SER A 1 188 ? -6.128 -29.074 -14.673 1.00 16.75 188 SER A C 1
ATOM 1378 O O . SER A 1 188 ? -6.752 -28.212 -14.033 1.00 16.66 188 SER A O 1
ATOM 1381 N N . ALA A 1 189 ? -4.806 -28.994 -14.848 1.00 14.27 189 ALA A N 1
ATOM 1382 C CA . ALA A 1 189 ? -4.045 -27.896 -14.227 1.00 14.01 189 ALA A CA 1
ATOM 1383 C C . ALA A 1 189 ? -4.540 -26.554 -14.775 1.00 14.04 189 ALA A C 1
ATOM 1384 O O . ALA A 1 189 ? -4.750 -25.615 -13.996 1.00 15.15 189 ALA A O 1
ATOM 1386 N N . HIS A 1 190 ? -4.699 -26.418 -16.082 1.00 14.81 190 HIS A N 1
ATOM 1387 C CA . HIS A 1 190 ? -5.188 -25.179 -16.721 1.00 15.27 190 HIS A CA 1
ATOM 1388 C C . HIS A 1 190 ? -6.587 -24.872 -16.144 1.00 16.47 190 HIS A C 1
ATOM 1389 O O . HIS A 1 190 ? -6.795 -23.747 -15.624 1.00 15.56 190 HIS A O 1
ATOM 1396 N N . LYS A 1 191 ? -7.481 -25.849 -16.132 1.00 15.74 191 LYS A N 1
ATOM 1397 C CA . LYS A 1 191 ? -8.907 -25.591 -15.773 1.00 18.24 191 LYS A CA 1
ATOM 1398 C C . LYS A 1 191 ? -9.024 -25.244 -14.294 1.00 17.71 191 LYS A C 1
ATOM 1399 O O . LYS A 1 191 ? -9.915 -24.423 -13.960 1.00 19.77 191 LYS A O 1
ATOM 1405 N N . GLU A 1 192 ? -8.238 -25.878 -13.440 1.00 17.04 192 GLU A N 1
ATOM 1406 C CA . GLU A 1 192 ? -8.327 -25.731 -11.957 1.00 16.71 192 GLU A CA 1
ATOM 1407 C C . GLU A 1 192 ? -7.434 -24.576 -11.465 1.00 19.67 192 GLU A C 1
ATOM 1408 O O . GLU A 1 192 ? -7.345 -24.414 -10.240 1.00 18.41 192 GLU A O 1
ATOM 1414 N N . GLY A 1 193 ? -6.832 -23.783 -12.362 1.00 16.52 193 GLY A N 1
ATOM 1415 C CA . GLY A 1 193 ? -6.075 -22.573 -11.981 1.00 15.76 193 GLY A CA 1
ATOM 1416 C C . GLY A 1 193 ? -4.633 -22.835 -11.599 1.00 14.60 193 GLY A C 1
ATOM 1417 O O . GLY A 1 193 ? -4.003 -21.905 -11.047 1.00 16.35 193 GLY A O 1
ATOM 1418 N N . ARG A 1 194 ? -4.097 -24.040 -11.817 1.00 14.05 194 ARG A N 1
ATOM 1419 C CA . ARG A 1 194 ? -2.730 -24.418 -11.372 1.00 14.33 194 ARG A CA 1
ATOM 1420 C C . ARG A 1 194 ? -1.642 -23.881 -12.329 1.00 12.90 194 ARG A C 1
ATOM 1421 O O . ARG A 1 194 ? -0.466 -23.992 -11.967 1.00 15.20 194 ARG A O 1
ATOM 1429 N N . PHE A 1 195 ? -1.978 -23.273 -13.454 1.00 14.24 195 PHE A N 1
ATOM 1430 C CA . PHE A 1 195 ? -0.937 -22.573 -14.259 1.00 13.49 195 PHE A CA 1
ATOM 1431 C C . PHE A 1 195 ? -1.135 -21.065 -14.220 1.00 15.09 195 PHE A C 1
ATOM 1432 O O . PHE A 1 195 ? -0.280 -20.386 -14.789 1.00 14.34 195 PHE A O 1
ATOM 1440 N N . GLU A 1 196 ? -2.177 -20.541 -13.553 1.00 15.53 196 GLU A N 1
ATOM 1441 C CA . GLU A 1 196 ? -2.448 -19.074 -13.559 1.00 18.05 196 GLU A CA 1
ATOM 1442 C C . GLU A 1 196 ? -1.255 -18.320 -12.973 1.00 15.57 196 GLU A C 1
ATOM 1443 O O . GLU A 1 196 ? -0.874 -17.275 -13.492 1.00 17.45 196 GLU A O 1
ATOM 1449 N N . GLU A 1 197 ? -0.673 -18.812 -11.903 1.00 14.96 197 GLU A N 1
ATOM 1450 C CA . GLU A 1 197 ? 0.409 -18.098 -11.205 1.00 16.77 197 GLU A CA 1
ATOM 1451 C C . GLU A 1 197 ? 1.681 -18.065 -12.077 1.00 15.62 197 GLU A C 1
ATOM 1452 O O . GLU A 1 197 ? 2.278 -16.998 -12.206 1.00 15.68 197 GLU A O 1
ATOM 1458 N N . GLU A 1 198 ? 2.083 -19.184 -12.670 1.00 13.37 198 GLU A N 1
ATOM 1459 C CA . GLU A 1 198 ? 3.389 -19.253 -13.353 1.00 12.98 198 GLU A CA 1
ATOM 1460 C C . GLU A 1 198 ? 3.341 -18.578 -14.728 1.00 11.76 198 GLU A C 1
ATOM 1461 O O . GLU A 1 198 ? 4.414 -18.089 -15.145 1.00 12.01 198 GLU A O 1
ATOM 1467 N N . ILE A 1 199 ? 2.200 -18.551 -15.409 1.00 11.43 199 ILE A N 1
ATOM 1468 C CA . ILE A 1 199 ? 2.137 -18.053 -16.807 1.00 11.58 199 ILE A CA 1
ATOM 1469 C C . ILE A 1 199 ? 2.134 -16.536 -16.798 1.00 12.98 199 ILE A C 1
ATOM 1470 O O . ILE A 1 199 ? 1.409 -15.932 -15.979 1.00 13.87 199 ILE A O 1
ATOM 1475 N N . VAL A 1 200 ? 2.877 -15.949 -17.726 1.00 11.03 200 VAL A N 1
ATOM 1476 C CA . VAL A 1 200 ? 2.721 -14.528 -18.144 1.00 11.57 200 VAL A CA 1
ATOM 1477 C C . VAL A 1 200 ? 2.156 -14.564 -19.547 1.00 13.37 200 VAL A C 1
ATOM 1478 O O . VAL A 1 200 ? 2.737 -15.196 -20.449 1.00 11.78 200 VAL A O 1
ATOM 1482 N N . PRO A 1 201 ? 0.973 -13.955 -19.752 1.00 15.07 201 PRO A N 1
ATOM 1483 C CA . PRO A 1 201 ? 0.371 -13.967 -21.060 1.00 16.51 201 PRO A CA 1
ATOM 1484 C C . PRO A 1 201 ? 1.229 -13.159 -22.040 1.00 15.60 201 PRO A C 1
ATOM 1485 O O . PRO A 1 201 ? 1.933 -12.212 -21.690 1.00 16.94 201 PRO A O 1
ATOM 1489 N N . VAL A 1 202 ? 1.184 -13.576 -23.294 1.00 15.96 202 VAL A N 1
ATOM 1490 C CA . VAL A 1 202 ? 1.878 -12.874 -24.396 1.00 15.51 202 VAL A CA 1
ATOM 1491 C C . VAL A 1 202 ? 0.856 -12.015 -25.143 1.00 17.01 202 VAL A C 1
ATOM 1492 O O . VAL A 1 202 ? -0.136 -12.544 -25.631 1.00 16.86 202 VAL A O 1
ATOM 1496 N N . THR A 1 203 ? 1.117 -10.717 -25.246 1.00 17.42 203 THR A N 1
ATOM 1497 C CA . THR A 1 203 ? 0.253 -9.788 -26.019 1.00 20.08 203 THR A CA 1
ATOM 1498 C C . THR A 1 203 ? 0.886 -9.551 -27.387 1.00 19.34 203 THR A C 1
ATOM 1499 O O . THR A 1 203 ? 2.074 -9.152 -27.409 1.00 22.90 203 THR A O 1
ATOM 1503 N N . ILE A 1 204 ? 0.124 -9.787 -28.441 1.00 22.35 204 ILE A N 1
ATOM 1504 C CA . ILE A 1 204 ? 0.600 -9.737 -29.846 1.00 22.49 204 ILE A CA 1
ATOM 1505 C C . ILE A 1 204 ? -0.194 -8.653 -30.571 1.00 27.63 204 ILE A C 1
ATOM 1506 O O . ILE A 1 204 ? -1.351 -8.889 -30.913 1.00 28.57 204 ILE A O 1
ATOM 1511 N N . PRO A 1 205 ? 0.356 -7.433 -30.759 1.00 34.33 205 PRO A N 1
ATOM 1512 C CA . PRO A 1 205 ? -0.323 -6.411 -31.570 1.00 40.41 205 PRO A CA 1
ATOM 1513 C C . PRO A 1 205 ? -0.608 -6.956 -32.979 1.00 45.64 205 PRO A C 1
ATOM 1514 O O . PRO A 1 205 ? 0.151 -7.801 -33.446 1.00 45.63 205 PRO A O 1
ATOM 1518 N N . GLN A 1 206 ? -1.734 -6.538 -33.580 1.00 51.86 206 GLN A N 1
ATOM 1519 C CA . GLN A 1 206 ? -2.263 -7.087 -34.861 1.00 57.36 206 GLN A CA 1
ATOM 1520 C C . GLN A 1 206 ? -2.184 -6.004 -35.941 1.00 64.78 206 GLN A C 1
ATOM 1521 O O . GLN A 1 206 ? -2.173 -4.801 -35.595 1.00 62.84 206 GLN A O 1
ATOM 1527 N N . ARG A 1 207 ? -2.125 -6.430 -37.202 1.00 72.90 207 ARG A N 1
ATOM 1528 C CA . ARG A 1 207 ? -2.132 -5.517 -38.373 1.00 81.17 207 ARG A CA 1
ATOM 1529 C C . ARG A 1 207 ? -3.554 -4.964 -38.555 1.00 80.63 207 ARG A C 1
ATOM 1530 O O . ARG A 1 207 ? -3.704 -4.025 -39.360 1.00 76.25 207 ARG A O 1
ATOM 1538 N N . LYS A 1 208 ? -4.533 -5.483 -37.794 1.00 79.28 208 LYS A N 1
ATOM 1539 C CA . LYS A 1 208 ? -5.941 -4.999 -37.767 1.00 79.29 208 LYS A CA 1
ATOM 1540 C C . LYS A 1 208 ? -6.261 -4.352 -36.408 1.00 77.69 208 LYS A C 1
ATOM 1541 O O . LYS A 1 208 ? -5.656 -3.296 -36.123 1.00 73.94 208 LYS A O 1
ATOM 1547 N N . GLY A 1 209 ? -7.166 -4.947 -35.611 1.00 74.09 209 GLY A N 1
ATOM 1548 C CA . GLY A 1 209 ? -7.834 -4.306 -34.456 1.00 68.93 209 GLY A CA 1
ATOM 1549 C C . GLY A 1 209 ? -7.009 -4.399 -33.180 1.00 69.87 209 GLY A C 1
ATOM 1550 O O . GLY A 1 209 ? -5.843 -3.969 -33.209 1.00 75.37 209 GLY A O 1
ATOM 1551 N N . ASP A 1 210 ? -7.593 -4.932 -32.099 1.00 62.24 210 ASP A N 1
ATOM 1552 C CA . ASP A 1 210 ? -6.967 -5.066 -30.749 1.00 58.45 210 ASP A CA 1
ATOM 1553 C C . ASP A 1 210 ? -5.915 -6.177 -30.737 1.00 52.98 210 ASP A C 1
ATOM 1554 O O . ASP A 1 210 ? -5.985 -7.113 -31.533 1.00 53.04 210 ASP A O 1
ATOM 1559 N N . PRO A 1 211 ? -4.929 -6.143 -29.809 1.00 43.99 211 PRO A N 1
ATOM 1560 C CA . PRO A 1 211 ? -3.925 -7.207 -29.728 1.00 37.49 211 PRO A CA 1
ATOM 1561 C C . PRO A 1 211 ? -4.569 -8.538 -29.328 1.00 34.64 211 PRO A C 1
ATOM 1562 O O . PRO A 1 211 ? -5.572 -8.526 -28.622 1.00 32.49 211 PRO A O 1
ATOM 1566 N N . ILE A 1 212 ? -3.995 -9.653 -29.796 1.00 28.08 212 ILE A N 1
ATOM 1567 C CA . ILE A 1 212 ? -4.366 -11.020 -29.343 1.00 25.99 212 ILE A CA 1
ATOM 1568 C C . ILE A 1 212 ? -3.587 -11.311 -28.063 1.00 23.76 212 ILE A C 1
ATOM 1569 O O . ILE A 1 212 ? -2.362 -10.957 -28.005 1.00 23.85 212 ILE A O 1
ATOM 1574 N N . VAL A 1 213 ? -4.285 -11.820 -27.045 1.00 22.36 213 VAL A N 1
ATOM 1575 C CA . VAL A 1 213 ? -3.629 -12.192 -25.760 1.00 20.05 213 VAL A CA 1
ATOM 1576 C C . VAL A 1 213 ? -3.603 -13.707 -25.705 1.00 18.59 213 VAL A C 1
ATOM 1577 O O . VAL A 1 213 ? -4.653 -14.350 -25.777 1.00 19.43 213 VAL A O 1
ATOM 1581 N N . VAL A 1 214 ? -2.406 -14.275 -25.647 1.00 16.69 214 VAL A N 1
ATOM 1582 C CA . VAL A 1 214 ? -2.241 -15.731 -25.520 1.00 15.41 214 VAL A CA 1
ATOM 1583 C C . VAL A 1 214 ? -1.933 -16.009 -24.054 1.00 14.51 214 VAL A C 1
ATOM 1584 O O . VAL A 1 214 ? -0.833 -15.578 -23.548 1.00 14.29 214 VAL A O 1
ATOM 1588 N N . ALA A 1 215 ? -2.821 -16.716 -23.336 1.00 14.46 215 ALA A N 1
ATOM 1589 C CA . ALA A 1 215 ? -2.686 -16.939 -21.872 1.00 15.49 215 ALA A CA 1
ATOM 1590 C C . ALA A 1 215 ? -2.723 -18.414 -21.480 1.00 15.21 215 ALA A C 1
ATOM 1591 O O . ALA A 1 215 ? -2.664 -18.710 -20.266 1.00 20.14 215 ALA A O 1
ATOM 1593 N N . LYS A 1 216 ? -2.890 -19.314 -22.443 1.00 14.45 216 LYS A N 1
ATOM 1594 C CA . LYS A 1 216 ? -3.064 -20.755 -22.200 1.00 14.58 216 LYS A CA 1
ATOM 1595 C C . LYS A 1 216 ? -2.076 -21.534 -23.053 1.00 13.13 216 LYS A C 1
ATOM 1596 O O . LYS A 1 216 ? -1.845 -21.120 -24.232 1.00 13.44 216 LYS A O 1
ATOM 1602 N N . ASP A 1 217 ? -1.516 -22.609 -22.501 1.00 11.71 217 ASP A N 1
ATOM 1603 C CA . ASP A 1 217 ? -0.751 -23.567 -23.329 1.00 12.38 217 ASP A CA 1
ATOM 1604 C C . ASP A 1 217 ? -1.627 -24.062 -24.482 1.00 12.41 217 ASP A C 1
ATOM 1605 O O . ASP A 1 217 ? -2.760 -24.509 -24.251 1.00 12.45 217 ASP A O 1
ATOM 1610 N N . GLU A 1 218 ? -1.072 -24.085 -25.696 1.00 12.38 218 GLU A N 1
ATOM 1611 C CA . GLU A 1 218 ? -1.870 -24.408 -26.896 1.00 12.27 218 GLU A CA 1
ATOM 1612 C C . GLU A 1 218 ? -2.013 -25.915 -27.095 1.00 12.27 218 GLU A C 1
ATOM 1613 O O . GLU A 1 218 ? -3.032 -26.300 -2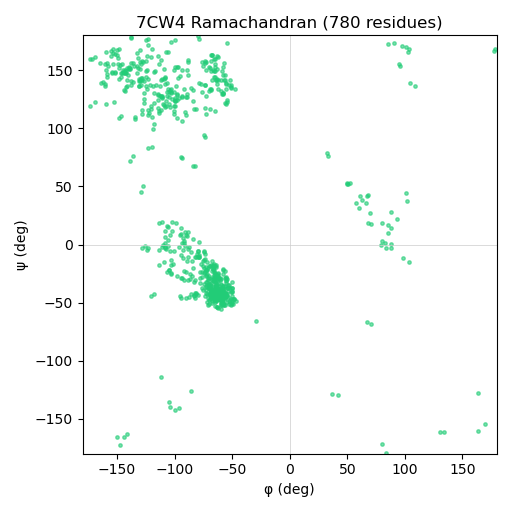7.682 1.00 13.52 218 GLU A O 1
ATOM 1619 N N . ALA A 1 219 ? -1.051 -26.729 -26.733 1.00 11.64 219 ALA A N 1
ATOM 1620 C CA . ALA A 1 219 ? -0.940 -28.130 -27.181 1.00 12.48 219 ALA A CA 1
ATOM 1621 C C . ALA A 1 219 ? -1.806 -29.096 -26.368 1.00 11.64 219 ALA A C 1
ATOM 1622 O O . ALA A 1 219 ? -2.268 -30.078 -26.947 1.00 12.71 219 ALA A O 1
ATOM 1624 N N . PRO A 1 220 ? -2.111 -28.893 -25.064 1.00 10.78 220 PRO A N 1
ATOM 1625 C CA . PRO A 1 220 ? -2.901 -29.919 -24.375 1.00 11.33 220 PRO A CA 1
ATOM 1626 C C . PRO A 1 220 ? -4.305 -30.020 -24.984 1.00 12.62 220 PRO A C 1
ATOM 1627 O O . PRO A 1 220 ? -4.887 -29.001 -25.369 1.00 12.77 220 PRO A O 1
ATOM 1631 N N . ARG A 1 221 ? -4.822 -31.229 -25.034 1.00 13.35 221 ARG A N 1
ATOM 1632 C CA . ARG A 1 221 ? -6.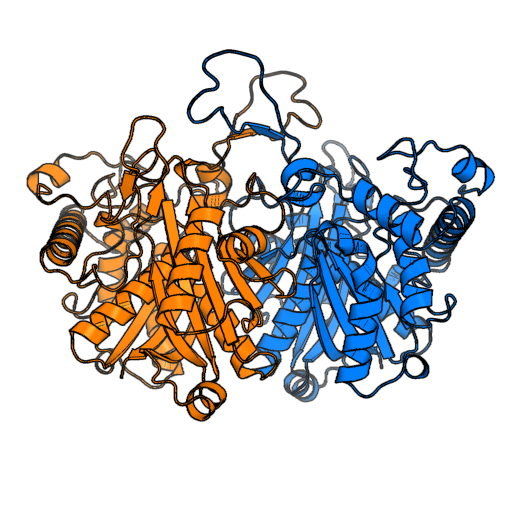158 -31.503 -25.640 1.00 14.63 221 ARG A CA 1
ATOM 1633 C C . ARG A 1 221 ? -7.060 -32.251 -24.662 1.00 15.19 221 ARG A C 1
ATOM 1634 O O . ARG A 1 221 ? -6.764 -33.388 -24.265 1.00 13.88 221 ARG A O 1
ATOM 1642 N N . GLU A 1 222 ? -8.210 -31.641 -24.372 1.00 16.75 222 GLU A N 1
ATOM 1643 C CA . GLU A 1 222 ? -9.250 -32.234 -23.509 1.00 17.89 222 GLU A CA 1
ATOM 1644 C C . GLU A 1 222 ? -9.815 -33.461 -24.213 1.00 16.17 222 GLU A C 1
ATOM 1645 O O . GLU A 1 222 ? -10.271 -34.352 -23.488 1.00 17.27 222 GLU A O 1
ATOM 1651 N N . ASP A 1 223 ? -9.799 -33.485 -25.547 1.00 15.13 223 ASP A N 1
ATOM 1652 C CA . ASP A 1 223 ? -10.411 -34.576 -26.361 1.00 15.11 223 ASP A CA 1
ATOM 1653 C C . ASP A 1 223 ? -9.463 -35.769 -26.528 1.00 15.05 223 ASP A C 1
ATOM 1654 O O . ASP A 1 223 ? -9.865 -36.727 -27.199 1.00 15.85 223 ASP A O 1
ATOM 1659 N N . THR A 1 224 ? -8.283 -35.777 -25.891 1.00 13.23 224 THR A N 1
ATOM 1660 C CA . THR A 1 224 ? -7.340 -36.901 -26.027 1.00 13.25 224 THR A CA 1
ATOM 1661 C C . THR A 1 224 ? -7.993 -38.214 -25.591 1.00 13.27 224 THR A C 1
ATOM 1662 O O . THR A 1 224 ? -8.510 -38.289 -24.444 1.00 13.79 224 THR A O 1
ATOM 1666 N N . THR A 1 225 ? -7.870 -39.230 -26.436 1.00 13.07 225 THR A N 1
ATOM 1667 C CA . THR A 1 225 ? -8.322 -40.603 -26.119 1.00 14.16 225 THR A CA 1
ATOM 1668 C C . THR A 1 225 ? -7.242 -41.627 -26.409 1.00 13.98 225 THR A C 1
ATOM 1669 O O . THR A 1 225 ? -6.476 -41.467 -27.383 1.00 15.13 225 THR A O 1
ATOM 1673 N N . ILE A 1 226 ? -7.261 -42.722 -25.661 1.00 13.44 226 ILE A N 1
ATOM 1674 C CA . ILE A 1 226 ? -6.413 -43.906 -25.969 1.00 14.68 226 ILE A CA 1
ATOM 1675 C C . ILE A 1 226 ? -6.761 -44.391 -27.370 1.00 14.45 226 ILE A C 1
ATOM 1676 O O . ILE A 1 226 ? -5.879 -44.879 -28.100 1.00 14.92 226 ILE A O 1
ATOM 1681 N N . GLU A 1 227 ? -8.052 -44.353 -27.718 1.00 14.76 227 GLU A N 1
ATOM 1682 C CA . GLU A 1 227 ? -8.517 -44.915 -29.000 1.00 14.27 227 GLU A CA 1
ATOM 1683 C C . GLU A 1 227 ? -7.771 -44.218 -30.150 1.00 14.69 227 GLU A C 1
ATOM 1684 O O . GLU A 1 227 ? -7.233 -44.894 -31.058 1.00 15.58 227 GLU A O 1
ATOM 1690 N N . LYS A 1 228 ? -7.747 -42.891 -30.151 1.00 14.51 228 LYS A N 1
ATOM 1691 C CA . LYS A 1 228 ? -7.035 -42.088 -31.171 1.00 15.56 228 LYS A CA 1
ATOM 1692 C C . LYS A 1 228 ? -5.529 -42.362 -31.116 1.00 14.10 228 LYS A C 1
ATOM 1693 O O . LYS A 1 228 ? -4.938 -42.607 -32.192 1.00 14.76 228 LYS A O 1
ATOM 1699 N N . LEU A 1 229 ? -4.943 -42.348 -29.917 1.00 13.82 229 LEU A N 1
ATOM 1700 C CA . LEU A 1 229 ? -3.482 -42.567 -29.752 1.00 13.31 229 LEU A CA 1
ATOM 1701 C C . LEU A 1 229 ? -3.077 -43.909 -30.375 1.00 14.90 229 LEU A C 1
ATOM 1702 O O . LEU A 1 229 ? -2.049 -43.953 -31.074 1.00 14.00 229 LEU A O 1
ATOM 1707 N N . ALA A 1 230 ? -3.878 -44.955 -30.186 1.00 13.60 230 ALA A N 1
ATOM 1708 C CA . ALA A 1 230 ? -3.557 -46.348 -30.603 1.00 14.90 230 ALA A CA 1
ATOM 1709 C C . ALA A 1 230 ? -3.607 -46.483 -32.117 1.00 15.85 230 ALA A C 1
ATOM 1710 O O . ALA A 1 230 ? -2.995 -47.426 -32.582 1.00 16.20 230 ALA A O 1
ATOM 1712 N N . LYS A 1 231 ? -4.283 -45.574 -32.819 1.00 16.48 231 LYS A N 1
ATOM 1713 C CA . LYS A 1 231 ? -4.428 -45.625 -34.290 1.00 20.34 231 LYS A CA 1
ATOM 1714 C C . LYS A 1 231 ? -3.275 -44.870 -34.945 1.00 18.89 231 LYS A C 1
ATOM 1715 O O . LYS A 1 231 ? -3.092 -45.028 -36.160 1.00 19.98 231 LYS A O 1
ATOM 1721 N N . LEU A 1 232 ? -2.513 -44.061 -34.208 1.00 16.89 232 LEU A N 1
ATOM 1722 C CA . LEU A 1 232 ? -1.474 -43.236 -34.876 1.00 16.92 232 LEU A CA 1
ATOM 1723 C C . LEU A 1 232 ? -0.355 -44.131 -35.415 1.00 17.55 232 LEU A C 1
ATOM 1724 O O . LEU A 1 232 ? -0.112 -45.205 -34.841 1.00 17.38 232 LEU A O 1
ATOM 1729 N N . LYS A 1 233 ? 0.282 -43.726 -36.511 1.00 18.36 233 LYS A N 1
ATOM 1730 C CA . LYS A 1 233 ? 1.425 -44.511 -37.046 1.00 19.39 233 LYS A CA 1
ATOM 1731 C C . LYS A 1 233 ? 2.720 -44.022 -36.408 1.00 16.47 233 LYS A C 1
ATOM 1732 O O . LYS A 1 233 ? 2.866 -42.827 -36.171 1.00 15.64 233 LYS A O 1
ATOM 1738 N N . PRO A 1 234 ? 3.718 -44.911 -36.262 1.00 15.67 234 PRO A N 1
ATOM 1739 C CA . PRO A 1 234 ? 5.054 -44.512 -35.803 1.00 18.33 234 PRO A CA 1
ATOM 1740 C C . PRO A 1 234 ? 5.587 -43.416 -36.730 1.00 20.09 234 PRO A C 1
ATOM 1741 O O . PRO A 1 234 ? 5.355 -43.503 -37.918 1.00 19.38 234 PRO A O 1
ATOM 1745 N N . VAL A 1 235 ? 6.220 -42.391 -36.163 1.00 19.44 235 VAL A N 1
ATOM 1746 C CA . VAL A 1 235 ? 6.480 -41.124 -36.873 1.00 21.88 235 VAL A CA 1
ATOM 1747 C C . VAL A 1 235 ? 7.932 -41.055 -37.300 1.00 26.21 235 VAL A C 1
ATOM 1748 O O . VAL A 1 235 ? 8.186 -40.327 -38.257 1.00 28.57 235 VAL A O 1
ATOM 1752 N N . PHE A 1 236 ? 8.857 -41.746 -36.640 1.00 24.07 236 PHE A N 1
ATOM 1753 C CA . PHE A 1 236 ? 10.315 -41.516 -36.874 1.00 26.24 236 PHE A CA 1
ATOM 1754 C C . PHE A 1 236 ? 10.916 -42.767 -37.503 1.00 26.15 236 PHE A C 1
ATOM 1755 O O . PHE A 1 236 ? 11.963 -42.636 -38.118 1.00 32.46 236 PHE A O 1
ATOM 1763 N N . ASP A 1 237 ? 10.225 -43.900 -37.409 1.00 29.22 237 ASP A N 1
ATOM 1764 C CA . ASP A 1 237 ? 10.763 -45.238 -37.749 1.00 30.43 237 ASP A CA 1
ATOM 1765 C C . ASP A 1 237 ? 9.622 -46.253 -37.779 1.00 30.96 237 ASP A C 1
ATOM 1766 O O . ASP A 1 237 ? 8.939 -46.433 -36.749 1.00 30.22 237 ASP A O 1
ATOM 1771 N N . LYS A 1 238 ? 9.428 -46.940 -38.898 1.00 35.30 238 LYS A N 1
ATOM 1772 C CA . LYS A 1 238 ? 8.223 -47.795 -39.136 1.00 37.83 238 LYS A CA 1
ATOM 1773 C C . LYS A 1 238 ? 8.130 -48.969 -38.149 1.00 36.85 238 LYS A C 1
ATOM 1774 O O . LYS A 1 238 ? 6.985 -49.422 -37.893 1.00 37.25 238 LYS A O 1
ATOM 1780 N N . THR A 1 239 ? 9.245 -49.452 -37.590 1.00 34.69 239 THR A N 1
ATOM 1781 C CA . THR A 1 239 ? 9.278 -50.634 -36.673 1.00 35.39 239 THR A CA 1
ATOM 1782 C C . THR A 1 239 ? 8.994 -50.187 -35.222 1.00 29.57 239 THR A C 1
ATOM 1783 O O . THR A 1 239 ? 8.885 -51.014 -34.323 1.00 28.61 239 THR A O 1
ATOM 1787 N N . ALA A 1 240 ? 8.906 -48.883 -34.975 1.00 23.69 240 ALA A N 1
ATOM 1788 C CA . ALA A 1 240 ? 9.064 -48.328 -33.618 1.00 20.10 240 ALA A CA 1
ATOM 1789 C C . ALA A 1 240 ? 7.702 -48.042 -32.977 1.00 17.30 240 ALA A C 1
ATOM 1790 O O . ALA A 1 240 ? 6.656 -48.201 -33.650 1.00 17.74 240 ALA A O 1
ATOM 1792 N N . THR A 1 241 ? 7.713 -47.618 -31.723 1.00 16.26 241 THR A N 1
ATOM 1793 C CA . THR A 1 241 ? 6.482 -47.382 -30.939 1.00 16.17 241 THR A CA 1
ATOM 1794 C C . THR A 1 241 ? 6.245 -45.876 -30.724 1.00 16.23 241 THR A C 1
ATOM 1795 O O . THR A 1 241 ? 5.198 -45.538 -30.167 1.00 16.28 241 THR A O 1
ATOM 1799 N N . VAL A 1 242 ? 7.137 -45.004 -31.205 1.00 13.41 242 VAL A N 1
ATOM 1800 C CA . VAL A 1 242 ? 7.008 -43.557 -30.981 1.00 13.60 242 VAL A CA 1
ATOM 1801 C C . VAL A 1 242 ? 6.180 -42.952 -32.095 1.00 12.01 242 VAL A C 1
ATOM 1802 O O . VAL A 1 242 ? 6.511 -43.130 -33.309 1.00 14.81 242 VAL A O 1
ATOM 1806 N N . THR A 1 243 ? 5.175 -42.186 -31.717 1.00 12.38 243 THR A N 1
ATOM 1807 C CA . THR A 1 243 ? 4.220 -41.536 -32.639 1.00 12.04 243 THR A CA 1
ATOM 1808 C C . THR A 1 243 ? 4.204 -40.034 -32.381 1.00 12.90 243 THR A C 1
ATOM 1809 O O . THR A 1 243 ? 4.871 -39.592 -31.421 1.00 11.69 243 THR A O 1
ATOM 1813 N N . ALA A 1 244 ? 3.451 -39.292 -33.193 1.00 12.98 244 ALA A N 1
ATOM 1814 C CA . ALA A 1 244 ? 3.203 -37.844 -33.012 1.00 14.88 244 ALA A CA 1
ATOM 1815 C C . ALA A 1 244 ? 2.427 -37.639 -31.706 1.00 15.32 244 ALA A C 1
ATOM 1816 O O . ALA A 1 244 ? 2.380 -36.530 -31.223 1.00 15.25 244 ALA A O 1
ATOM 1818 N N . GLY A 1 245 ? 1.765 -38.670 -31.175 1.00 13.74 245 GLY A N 1
ATOM 1819 C CA . GLY A 1 245 ? 0.883 -38.562 -30.004 1.00 12.86 245 GLY A CA 1
ATOM 1820 C C . GLY A 1 245 ? 1.588 -38.863 -28.697 1.00 13.11 245 GLY A C 1
ATOM 1821 O O . GLY A 1 245 ? 1.117 -38.373 -27.627 1.00 11.90 245 GLY A O 1
ATOM 1822 N N . ASN A 1 246 ? 2.622 -39.702 -28.725 1.00 12.24 246 ASN A N 1
ATOM 1823 C CA . ASN A 1 246 ? 3.262 -40.080 -27.442 1.00 10.97 246 ASN A CA 1
ATOM 1824 C C . ASN A 1 246 ? 4.657 -39.471 -27.338 1.00 11.43 246 ASN A C 1
ATOM 1825 O O . ASN A 1 246 ? 5.457 -39.919 -26.495 1.00 11.89 246 ASN A O 1
ATOM 1830 N N . ALA A 1 247 ? 4.939 -38.441 -28.121 1.00 12.34 247 ALA A N 1
ATOM 1831 C CA . ALA A 1 247 ? 6.160 -37.624 -28.003 1.00 12.46 247 ALA A CA 1
ATOM 1832 C C . ALA A 1 247 ? 5.740 -36.208 -28.309 1.00 11.36 247 ALA A C 1
ATOM 1833 O O . ALA A 1 247 ? 4.835 -35.981 -29.105 1.00 10.66 247 ALA A O 1
ATOM 1835 N N . PRO A 1 248 ? 6.406 -35.209 -27.732 1.00 10.36 248 PRO A N 1
ATOM 1836 C CA . PRO A 1 248 ? 6.146 -33.824 -28.089 1.00 10.69 248 PRO A CA 1
ATOM 1837 C C . PRO A 1 248 ? 6.562 -33.615 -29.541 1.00 10.95 248 PRO A C 1
ATOM 1838 O O . PRO A 1 248 ? 7.359 -34.408 -30.095 1.00 12.69 248 PRO A O 1
ATOM 1842 N N . GLY A 1 249 ? 6.004 -32.564 -30.099 1.00 12.25 249 GLY A N 1
ATOM 1843 C CA . GLY A 1 249 ? 6.384 -32.036 -31.419 1.00 13.27 249 GLY A CA 1
ATOM 1844 C C . GLY A 1 249 ? 7.297 -30.858 -31.217 1.00 12.70 249 GLY A C 1
ATOM 1845 O O . GLY A 1 249 ? 8.157 -30.934 -30.322 1.00 12.64 249 GLY A O 1
ATOM 1846 N N . LEU A 1 250 ? 7.156 -29.840 -32.051 1.00 11.38 250 LEU A N 1
ATOM 1847 C CA . LEU A 1 250 ? 8.054 -28.640 -32.045 1.00 11.28 250 LEU A CA 1
ATOM 1848 C C . LEU A 1 250 ? 7.236 -27.502 -31.487 1.00 10.68 250 LEU A C 1
ATOM 1849 O O . LEU A 1 250 ? 6.017 -27.472 -31.760 1.00 10.89 250 LEU A O 1
ATOM 1854 N N . ASN A 1 251 ? 7.865 -26.608 -30.718 1.00 9.79 251 ASN A N 1
ATOM 1855 C CA . ASN A 1 251 ? 7.115 -25.635 -29.909 1.00 9.40 251 ASN A CA 1
ATOM 1856 C C . ASN A 1 251 ? 7.883 -24.343 -29.722 1.00 9.00 251 ASN A C 1
ATOM 1857 O O . ASN A 1 251 ? 9.114 -24.306 -29.978 1.00 8.99 251 ASN A O 1
ATOM 1862 N N . ASP A 1 252 ? 7.149 -23.343 -29.225 1.00 9.25 252 ASP A N 1
ATOM 1863 C CA . ASP A 1 252 ? 7.638 -21.983 -28.962 1.00 8.89 252 ASP A CA 1
ATOM 1864 C C . ASP A 1 252 ? 7.350 -21.625 -27.496 1.00 9.16 252 ASP A C 1
ATOM 1865 O O . ASP A 1 252 ? 6.269 -21.942 -26.993 1.00 9.84 252 ASP A O 1
ATOM 1870 N N . GLY A 1 253 ? 8.330 -21.008 -26.837 1.00 8.65 253 GLY A N 1
ATOM 1871 C CA . GLY A 1 253 ? 8.095 -20.539 -25.454 1.00 8.44 253 GLY A CA 1
ATOM 1872 C C . GLY A 1 253 ? 9.319 -19.886 -24.822 1.00 8.60 253 GLY A C 1
ATOM 1873 O O . GLY A 1 253 ? 10.458 -19.986 -25.397 1.00 8.76 253 GLY A O 1
ATOM 1874 N N . GLY A 1 254 ? 9.095 -19.237 -23.677 1.00 8.66 254 GLY A N 1
ATOM 1875 C CA . GLY A 1 254 ? 10.180 -18.641 -22.908 1.00 8.94 254 GLY A CA 1
ATOM 1876 C C . GLY A 1 254 ? 9.923 -18.878 -21.433 1.00 8.66 254 GLY A C 1
ATOM 1877 O O . GLY A 1 254 ? 8.797 -19.035 -21.074 1.00 9.69 254 GLY A O 1
ATOM 1878 N N . ALA A 1 255 ? 10.974 -18.941 -20.661 1.00 8.21 255 ALA A N 1
ATOM 1879 C CA . ALA A 1 255 ? 10.878 -19.105 -19.190 1.00 8.23 255 ALA A CA 1
ATOM 1880 C C . ALA A 1 255 ? 12.094 -18.460 -18.543 1.00 9.58 255 ALA A C 1
ATOM 1881 O O . ALA A 1 255 ? 13.211 -18.531 -19.086 1.00 10.46 255 ALA A O 1
ATOM 1883 N N . ALA A 1 256 ? 11.894 -17.919 -17.323 1.00 9.47 256 ALA A N 1
ATOM 1884 C CA . ALA A 1 256 ? 12.935 -17.131 -16.640 1.00 9.82 256 ALA A CA 1
ATOM 1885 C C . ALA A 1 256 ? 12.730 -17.195 -15.138 1.00 9.84 256 ALA A C 1
ATOM 1886 O O . ALA A 1 256 ? 11.608 -17.277 -14.682 1.00 10.46 256 ALA A O 1
ATOM 1888 N N . LEU A 1 257 ? 13.858 -17.133 -14.455 1.00 10.05 257 LEU A N 1
ATOM 1889 C CA . LEU A 1 257 ? 13.920 -17.186 -12.983 1.00 11.44 257 LEU A CA 1
ATOM 1890 C C . LEU A 1 257 ? 14.837 -16.052 -12.573 1.00 12.30 257 LEU A C 1
ATOM 1891 O O . LEU A 1 257 ? 15.836 -15.754 -13.249 1.00 11.65 257 LEU A O 1
ATOM 1896 N N . VAL A 1 258 ? 14.528 -15.492 -11.404 1.00 12.17 258 VAL A N 1
ATOM 1897 C CA . VAL A 1 258 ? 15.429 -14.504 -10.750 1.00 13.03 258 VAL A CA 1
ATOM 1898 C C . VAL A 1 258 ? 16.116 -15.195 -9.595 1.00 12.79 258 VAL A C 1
ATOM 1899 O O . VAL A 1 258 ? 15.400 -15.786 -8.713 1.00 13.79 258 VAL A O 1
ATOM 1903 N N . LEU A 1 259 ? 17.457 -15.235 -9.617 1.00 12.98 259 LEU A N 1
ATOM 1904 C CA . LEU A 1 259 ? 18.294 -15.907 -8.595 1.00 13.26 259 LEU A CA 1
ATOM 1905 C C . LEU A 1 259 ? 19.053 -14.836 -7.797 1.00 13.59 259 LEU A C 1
ATOM 1906 O O . LEU A 1 259 ? 19.455 -13.804 -8.360 1.00 13.97 259 LEU A O 1
ATOM 1911 N N . MET A 1 260 ? 19.188 -15.089 -6.507 1.00 14.70 260 MET A N 1
ATOM 1912 C CA . MET A 1 260 ? 19.908 -14.172 -5.587 1.00 15.04 260 MET A CA 1
ATOM 1913 C C . MET A 1 260 ? 20.674 -15.013 -4.580 1.00 14.49 260 MET A C 1
ATOM 1914 O O . MET A 1 260 ? 20.261 -16.120 -4.251 1.00 14.70 260 MET A O 1
ATOM 1919 N N . SER A 1 261 ? 21.837 -14.531 -4.112 1.00 15.91 261 SER A N 1
ATOM 1920 C CA . SER A 1 261 ? 22.496 -15.169 -2.958 1.00 15.60 261 SER A CA 1
ATOM 1921 C C . SER A 1 261 ? 21.519 -15.228 -1.767 1.00 15.11 261 SER A C 1
ATOM 1922 O O . SER A 1 261 ? 20.759 -14.288 -1.578 1.00 16.04 261 SER A O 1
ATOM 1925 N N . GLU A 1 262 ? 21.545 -16.349 -1.077 1.00 19.38 262 GLU A N 1
ATOM 1926 C CA . GLU A 1 262 ? 20.817 -16.558 0.208 1.00 22.46 262 GLU A CA 1
ATOM 1927 C C . GLU A 1 262 ? 21.149 -15.384 1.141 1.00 23.96 262 GLU A C 1
ATOM 1928 O O . GLU A 1 262 ? 20.210 -14.782 1.643 1.00 20.35 262 GLU A O 1
ATOM 1934 N N . ASP A 1 263 ? 22.419 -14.966 1.235 1.00 25.74 263 ASP A N 1
ATOM 1935 C CA . ASP A 1 263 ? 22.798 -13.849 2.152 1.00 26.52 263 ASP A CA 1
ATOM 1936 C C . ASP A 1 263 ? 22.162 -12.543 1.695 1.00 22.82 263 ASP A C 1
ATOM 1937 O O . ASP A 1 263 ? 21.637 -11.793 2.538 1.00 22.97 263 ASP A O 1
ATOM 1942 N N . ARG A 1 264 ? 22.190 -12.214 0.401 1.00 20.37 264 ARG A N 1
ATOM 1943 C CA . ARG A 1 264 ? 21.599 -10.939 -0.041 1.00 19.96 264 ARG A CA 1
ATOM 1944 C C . ARG A 1 264 ? 20.071 -10.931 0.213 1.00 20.02 264 ARG A C 1
ATOM 1945 O O . ARG A 1 264 ? 19.530 -9.886 0.550 1.00 21.11 264 ARG A O 1
ATOM 1953 N N . ALA A 1 265 ? 19.389 -12.053 -0.059 1.00 18.06 265 ALA A N 1
ATOM 1954 C CA . ALA A 1 265 ? 17.941 -12.227 0.169 1.00 19.92 265 ALA A CA 1
ATOM 1955 C C . ALA A 1 265 ? 17.623 -11.961 1.668 1.00 19.56 265 ALA A C 1
ATOM 1956 O O . ALA A 1 265 ? 16.754 -11.137 1.928 1.00 21.56 265 ALA A O 1
ATOM 1958 N N . LYS A 1 266 ? 18.335 -12.613 2.578 1.00 25.19 266 LYS A N 1
ATOM 1959 C CA . LYS A 1 266 ? 18.217 -12.342 4.051 1.00 28.51 266 LYS A CA 1
ATOM 1960 C C . LYS A 1 266 ? 18.467 -10.851 4.318 1.00 29.60 266 LYS A C 1
ATOM 1961 O O . LYS A 1 266 ? 17.628 -10.254 4.998 1.00 34.54 266 LYS A O 1
ATOM 1967 N N . GLN A 1 267 ? 19.477 -10.229 3.712 1.00 31.74 267 GLN A N 1
ATOM 1968 C CA . GLN A 1 267 ? 19.834 -8.800 3.944 1.00 33.93 267 GLN A CA 1
ATOM 1969 C C . GLN A 1 267 ? 18.692 -7.867 3.533 1.00 34.82 267 GLN A C 1
ATOM 1970 O O . GLN A 1 267 ? 18.509 -6.813 4.163 1.00 32.61 267 GLN A O 1
ATOM 1976 N N . GLU A 1 268 ? 17.963 -8.197 2.482 1.00 26.39 268 GLU A N 1
ATOM 1977 C CA . GLU A 1 268 ? 16.945 -7.306 1.896 1.00 26.21 268 GLU A CA 1
ATOM 1978 C C . GLU A 1 268 ? 15.570 -7.652 2.517 1.00 24.08 268 GLU A C 1
ATOM 1979 O O . GLU A 1 268 ? 14.603 -7.064 2.059 1.00 26.45 268 GLU A O 1
ATOM 1985 N N . GLY A 1 269 ? 15.504 -8.616 3.449 1.00 26.10 269 GLY A N 1
ATOM 1986 C CA . GLY A 1 269 ? 14.266 -9.137 4.079 1.00 30.26 269 GLY A CA 1
ATOM 1987 C C . GLY A 1 269 ? 13.330 -9.804 3.074 1.00 34.15 269 GLY A C 1
ATOM 1988 O O . GLY A 1 269 ? 12.112 -9.606 3.179 1.00 35.19 269 GLY A O 1
ATOM 1989 N N . ARG A 1 270 ? 13.866 -10.533 2.090 1.00 31.92 270 ARG A N 1
ATOM 1990 C CA . ARG A 1 270 ? 13.062 -11.177 1.018 1.00 32.10 270 ARG A CA 1
ATOM 1991 C C . ARG A 1 270 ? 12.646 -12.562 1.518 1.00 37.32 270 ARG A C 1
ATOM 1992 O O . ARG A 1 270 ? 13.375 -13.151 2.346 1.00 40.98 270 ARG A O 1
ATOM 2000 N N . LYS A 1 271 ? 11.454 -13.021 1.139 1.00 34.96 271 LYS A N 1
ATOM 2001 C CA . LYS A 1 271 ? 11.041 -14.424 1.397 1.00 38.75 271 LYS A CA 1
ATOM 2002 C C . LYS A 1 271 ? 11.305 -15.167 0.104 1.00 35.96 271 LYS A C 1
ATOM 2003 O O . LYS A 1 271 ? 10.671 -14.868 -0.908 1.00 34.61 271 LYS A O 1
ATOM 2009 N N . PRO A 1 272 ? 12.315 -16.051 0.027 1.00 27.43 272 PRO A N 1
ATOM 2010 C CA . PRO A 1 272 ? 12.545 -16.740 -1.232 1.00 26.30 272 PRO A CA 1
ATOM 2011 C C . PRO A 1 272 ? 11.400 -17.707 -1.550 1.00 22.92 272 PRO A C 1
ATOM 2012 O O . PRO A 1 272 ? 10.972 -18.471 -0.700 1.00 24.07 272 PRO A O 1
ATOM 2016 N N . LEU A 1 273 ? 11.066 -17.754 -2.822 1.00 21.42 273 LEU A N 1
ATOM 2017 C CA . LEU A 1 273 ? 10.151 -18.773 -3.389 1.00 20.67 273 LEU A CA 1
ATOM 2018 C C . LEU A 1 273 ? 10.781 -20.171 -3.241 1.00 20.19 273 LEU A C 1
ATOM 2019 O O . LEU A 1 273 ? 10.104 -21.096 -2.836 1.00 20.06 273 LEU A O 1
ATOM 2024 N N . ALA A 1 274 ? 12.072 -20.348 -3.525 1.00 18.64 274 ALA A N 1
ATOM 2025 C CA . ALA A 1 274 ? 12.754 -21.648 -3.391 1.00 16.75 274 ALA A CA 1
ATOM 2026 C C . ALA A 1 274 ? 14.239 -21.455 -3.105 1.00 14.32 274 ALA A C 1
ATOM 2027 O O . ALA A 1 274 ? 14.729 -20.333 -3.270 1.00 15.31 274 ALA A O 1
ATOM 2029 N N . THR A 1 275 ? 14.884 -22.509 -2.646 1.00 15.83 275 THR A N 1
ATOM 2030 C CA . THR A 1 275 ? 16.357 -22.580 -2.480 1.00 15.96 275 THR A CA 1
ATOM 2031 C C . THR A 1 275 ? 16.886 -23.662 -3.423 1.00 15.85 275 THR A C 1
ATOM 2032 O O . THR A 1 275 ? 16.260 -24.728 -3.518 1.00 15.66 275 THR A O 1
ATOM 2036 N N . ILE A 1 276 ? 17.995 -23.395 -4.096 1.00 14.52 276 ILE A N 1
ATOM 2037 C CA . ILE A 1 276 ? 18.663 -24.443 -4.885 1.00 13.65 276 ILE A CA 1
ATOM 2038 C C . ILE A 1 276 ? 19.531 -25.228 -3.919 1.00 14.58 276 ILE A C 1
ATOM 2039 O O . ILE A 1 276 ? 20.491 -24.644 -3.362 1.00 14.68 276 ILE A O 1
ATOM 2044 N N . LEU A 1 277 ? 19.239 -26.504 -3.743 1.00 14.13 277 LEU A N 1
ATOM 2045 C CA . LEU A 1 277 ? 20.034 -27.348 -2.821 1.00 16.22 277 LEU A CA 1
ATOM 2046 C C . LEU A 1 277 ? 21.294 -27.885 -3.497 1.00 16.04 277 LEU A C 1
ATOM 2047 O O . LEU A 1 277 ? 22.355 -27.844 -2.853 1.00 15.74 277 LEU A O 1
ATOM 2052 N N . ALA A 1 278 ? 21.205 -28.367 -4.739 1.00 14.95 278 ALA A N 1
ATOM 2053 C CA . ALA A 1 278 ? 22.300 -29.072 -5.426 1.00 14.29 278 ALA A CA 1
ATOM 2054 C C . ALA A 1 278 ? 21.905 -29.332 -6.860 1.00 14.53 278 ALA A C 1
ATOM 2055 O O . ALA A 1 278 ? 20.695 -29.347 -7.182 1.00 13.59 278 ALA A O 1
ATOM 2057 N N . HIS A 1 279 ? 22.893 -29.566 -7.695 1.00 13.56 279 HIS A N 1
ATOM 2058 C CA . HIS A 1 279 ? 22.647 -29.999 -9.089 1.00 13.18 279 HIS A CA 1
ATOM 2059 C C . HIS A 1 279 ? 23.795 -30.882 -9.521 1.00 13.09 279 HIS A C 1
ATOM 2060 O O . HIS A 1 279 ? 24.943 -30.827 -8.898 1.00 12.38 279 HIS A O 1
ATOM 2067 N N . THR A 1 280 ? 23.563 -31.669 -10.546 1.00 13.81 280 THR A N 1
ATOM 2068 C CA . THR A 1 280 ? 24.616 -32.487 -11.145 1.00 14.03 280 THR A CA 1
ATOM 2069 C C . THR A 1 280 ? 24.287 -32.748 -12.606 1.00 13.11 280 THR A C 1
ATOM 2070 O O . THR A 1 280 ? 23.116 -32.609 -13.031 1.00 13.42 280 THR A O 1
ATOM 2074 N N . ALA A 1 281 ? 25.283 -33.198 -13.326 1.00 12.83 281 ALA A N 1
ATOM 2075 C CA . ALA A 1 281 ? 25.089 -33.579 -14.726 1.00 13.19 281 ALA A CA 1
ATOM 2076 C C . ALA A 1 281 ? 25.918 -34.811 -15.032 1.00 14.86 281 ALA A C 1
ATOM 2077 O O . ALA A 1 281 ? 26.977 -35.004 -14.408 1.00 16.18 281 ALA A O 1
ATOM 2079 N N . ILE A 1 282 ? 25.433 -35.619 -15.946 1.00 13.05 282 ILE A N 1
ATOM 2080 C CA . ILE A 1 282 ? 26.111 -36.825 -16.469 1.00 13.78 282 ILE A CA 1
ATOM 2081 C C . ILE A 1 282 ? 26.079 -36.770 -17.993 1.00 13.06 282 ILE A C 1
ATOM 2082 O O . ILE A 1 282 ? 25.308 -35.983 -18.599 1.00 12.33 282 ILE A O 1
ATOM 2087 N N . ALA A 1 283 ? 26.860 -37.621 -18.613 1.00 13.00 283 ALA A N 1
ATOM 2088 C CA . ALA A 1 283 ? 26.944 -37.675 -20.084 1.00 12.69 283 ALA A CA 1
ATOM 2089 C C . ALA A 1 283 ? 27.229 -39.105 -20.511 1.00 14.08 283 ALA A C 1
ATOM 2090 O O . ALA A 1 283 ? 27.916 -39.808 -19.781 1.00 12.87 283 ALA A O 1
ATOM 2092 N N . VAL A 1 284 ? 26.609 -39.479 -21.626 1.00 14.32 284 VAL A N 1
ATOM 2093 C CA . VAL A 1 284 ? 26.669 -40.819 -22.244 1.00 14.22 284 VAL A CA 1
ATOM 2094 C C . VAL A 1 284 ? 26.803 -40.631 -23.750 1.00 13.05 284 VAL A C 1
ATOM 2095 O O . VAL A 1 284 ? 26.717 -39.495 -24.262 1.00 12.04 284 VAL A O 1
ATOM 2099 N N . GLU A 1 285 ? 26.893 -41.740 -24.465 1.00 13.16 285 GLU A N 1
ATOM 2100 C CA . GLU A 1 285 ? 26.906 -41.705 -25.941 1.00 14.41 285 GLU A CA 1
ATOM 2101 C C . GLU A 1 285 ? 25.617 -41.025 -26.425 1.00 13.07 285 GLU A C 1
ATOM 2102 O O . GLU A 1 285 ? 24.559 -41.200 -25.803 1.00 12.66 285 GLU A O 1
ATOM 2108 N N . SER A 1 286 ? 25.717 -40.298 -27.529 1.00 12.45 286 SER A N 1
ATOM 2109 C CA . SER A 1 286 ? 24.595 -39.537 -28.114 1.00 12.95 286 SER A CA 1
ATOM 2110 C C . SER A 1 286 ? 23.340 -40.418 -28.231 1.00 13.89 286 SER A C 1
ATOM 2111 O O . SER A 1 286 ? 22.221 -39.950 -27.837 1.00 13.27 286 SER A O 1
ATOM 2114 N N . LYS A 1 287 ? 23.468 -41.648 -28.745 1.00 13.59 287 LYS A N 1
ATOM 2115 C CA . LYS A 1 287 ? 22.248 -42.467 -28.982 1.00 14.14 287 LYS A CA 1
ATOM 2116 C C . LYS A 1 287 ? 21.550 -42.847 -27.659 1.00 13.57 287 LYS A C 1
ATOM 2117 O O . LYS A 1 287 ? 20.380 -43.224 -27.731 1.00 15.01 287 LYS A O 1
ATOM 2123 N N . ASP A 1 288 ? 22.213 -42.764 -26.498 1.00 12.17 288 ASP A N 1
ATOM 2124 C CA . ASP A 1 288 ? 21.688 -43.144 -25.154 1.00 13.33 288 ASP A CA 1
ATOM 2125 C C . ASP A 1 288 ? 21.052 -41.941 -24.443 1.00 11.40 288 ASP A C 1
ATOM 2126 O O . ASP A 1 288 ? 20.685 -42.064 -23.270 1.00 12.81 288 ASP A O 1
ATOM 2131 N N . PHE A 1 289 ? 20.936 -40.784 -25.107 1.00 12.12 289 PHE A N 1
ATOM 2132 C CA . PHE A 1 289 ? 20.472 -39.548 -24.423 1.00 11.00 289 PHE A CA 1
ATOM 2133 C C . PHE A 1 289 ? 19.136 -39.795 -23.705 1.00 11.53 289 PHE A C 1
ATOM 2134 O O . PHE A 1 289 ? 18.942 -39.249 -22.627 1.00 10.77 289 PHE A O 1
ATOM 2142 N N . PRO A 1 290 ? 18.166 -40.594 -24.218 1.00 12.05 290 PRO A N 1
ATOM 2143 C CA . PRO A 1 290 ? 16.883 -40.706 -23.523 1.00 13.18 290 PRO A CA 1
ATOM 2144 C C . PRO A 1 290 ? 16.932 -41.428 -22.161 1.00 14.09 290 PRO A C 1
ATOM 2145 O O . PRO A 1 290 ? 16.051 -41.263 -21.330 1.00 15.24 290 PRO A O 1
ATOM 2149 N N . ARG A 1 291 ? 18.024 -42.175 -21.944 1.00 13.88 291 ARG A N 1
ATOM 2150 C CA . ARG A 1 291 ? 18.262 -42.918 -20.685 1.00 15.01 291 ARG A CA 1
ATOM 2151 C C . ARG A 1 291 ? 18.726 -42.002 -19.542 1.00 14.95 291 ARG A C 1
ATOM 2152 O O . ARG A 1 291 ? 18.717 -42.496 -18.414 1.00 16.19 291 ARG A O 1
ATOM 2160 N N . THR A 1 292 ? 19.199 -40.766 -19.778 1.00 12.78 292 THR A N 1
ATOM 2161 C CA . THR A 1 292 ? 19.942 -40.000 -18.758 1.00 12.82 292 THR A CA 1
ATOM 2162 C C . THR A 1 292 ? 19.115 -39.480 -17.581 1.00 13.43 292 THR A C 1
ATOM 2163 O O . THR A 1 292 ? 19.696 -39.322 -16.527 1.00 14.93 292 THR A O 1
ATOM 2167 N N . PRO A 1 293 ? 17.816 -39.143 -17.646 1.00 12.61 293 PRO A N 1
ATOM 2168 C CA . PRO A 1 293 ? 17.203 -38.438 -16.505 1.00 13.22 293 PRO A CA 1
ATOM 2169 C C . PRO A 1 293 ? 17.176 -39.258 -15.208 1.00 14.26 293 PRO A C 1
ATOM 2170 O O . PRO A 1 293 ? 17.454 -38.695 -14.181 1.00 15.94 293 PRO A O 1
ATOM 2174 N N . GLY A 1 294 ? 16.879 -40.562 -15.294 1.00 16.65 294 GLY A N 1
ATOM 2175 C CA . GLY A 1 294 ? 16.916 -41.448 -14.116 1.00 18.87 294 GLY A CA 1
ATOM 2176 C C . GLY A 1 294 ? 18.323 -41.529 -13.543 1.00 18.48 294 GLY A C 1
ATOM 2177 O O . GLY A 1 294 ? 18.473 -41.476 -12.280 1.00 21.84 294 GLY A O 1
ATOM 2178 N N . TYR A 1 295 ? 19.325 -41.656 -14.398 1.00 19.09 295 TYR A N 1
ATOM 2179 C CA . TYR A 1 295 ? 20.738 -41.690 -13.943 1.00 21.07 295 TYR A CA 1
ATOM 2180 C C . TYR A 1 295 ? 21.136 -40.348 -13.318 1.00 19.82 295 TYR A C 1
ATOM 2181 O O . TYR A 1 295 ? 21.902 -40.369 -12.341 1.00 18.53 295 TYR A O 1
ATOM 2190 N N . ALA A 1 296 ? 20.701 -39.198 -13.873 1.00 15.72 296 ALA A N 1
ATOM 2191 C CA . ALA A 1 296 ? 21.055 -37.884 -13.279 1.00 15.95 296 ALA A CA 1
ATOM 2192 C C . ALA A 1 296 ? 20.449 -37.794 -11.877 1.00 14.33 296 ALA A C 1
ATOM 2193 O O . ALA A 1 296 ? 21.083 -37.285 -10.981 1.00 14.55 296 ALA A O 1
ATOM 2195 N N . ILE A 1 297 ? 19.189 -38.212 -11.742 1.00 15.88 297 ILE A N 1
ATOM 2196 C CA . ILE A 1 297 ? 18.493 -38.231 -10.433 1.00 14.11 297 ILE A CA 1
ATOM 2197 C C . ILE A 1 297 ? 19.301 -39.106 -9.450 1.00 15.39 297 ILE A C 1
ATOM 2198 O O . ILE A 1 297 ? 19.560 -38.618 -8.356 1.00 16.13 297 ILE A O 1
ATOM 2203 N N . ASN A 1 298 ? 19.654 -40.342 -9.818 1.00 16.16 298 ASN A N 1
ATOM 2204 C CA . ASN A 1 298 ? 20.397 -41.267 -8.920 1.00 17.59 298 ASN A CA 1
ATOM 2205 C C . ASN A 1 298 ? 21.727 -40.621 -8.540 1.00 18.02 298 ASN A C 1
ATOM 2206 O O . ASN A 1 298 ? 22.044 -40.594 -7.339 1.00 18.14 298 ASN A O 1
ATOM 2211 N N . ALA A 1 299 ? 22.429 -39.974 -9.466 1.00 17.88 299 ALA A N 1
ATOM 2212 C CA . ALA A 1 299 ? 23.699 -39.289 -9.149 1.00 17.07 299 ALA A CA 1
ATOM 2213 C C . ALA A 1 299 ? 23.444 -38.133 -8.165 1.00 16.46 299 ALA A C 1
ATOM 2214 O O . ALA A 1 299 ? 24.315 -37.854 -7.303 1.00 17.60 299 ALA A O 1
ATOM 2216 N N . LEU A 1 300 ? 22.351 -37.388 -8.327 1.00 15.41 300 LEU A N 1
ATOM 2217 C CA . LEU A 1 300 ? 22.083 -36.204 -7.503 1.00 14.65 300 LEU A CA 1
ATOM 2218 C C . LEU A 1 300 ? 21.729 -36.687 -6.090 1.00 15.12 300 LEU A C 1
ATOM 2219 O O . LEU A 1 300 ? 22.122 -36.029 -5.139 1.00 16.91 300 LEU A O 1
ATOM 2224 N N . LEU A 1 301 ? 21.028 -37.810 -5.972 1.00 17.16 301 LEU A N 1
ATOM 2225 C CA . LEU A 1 301 ? 20.675 -38.363 -4.637 1.00 17.69 301 LEU A CA 1
ATOM 2226 C C . LEU A 1 301 ? 21.966 -38.808 -3.939 1.00 19.25 301 LEU A C 1
ATOM 2227 O O . LEU A 1 301 ? 22.128 -38.485 -2.758 1.00 22.26 301 LEU A O 1
ATOM 2232 N N . GLU A 1 302 ? 22.838 -39.490 -4.660 1.00 20.23 302 GLU A N 1
ATOM 2233 C CA . GLU A 1 302 ? 24.139 -39.982 -4.127 1.00 25.53 302 GLU A CA 1
ATOM 2234 C C . GLU A 1 302 ? 24.907 -38.764 -3.588 1.00 25.62 302 GLU A C 1
ATOM 2235 O O . GLU A 1 302 ? 25.425 -38.821 -2.471 1.00 23.03 302 GLU A O 1
ATOM 2241 N N . LYS A 1 303 ? 24.904 -37.656 -4.336 1.00 21.60 303 LYS A N 1
ATOM 2242 C CA . LYS A 1 303 ? 25.727 -36.453 -4.058 1.00 24.19 303 LYS A CA 1
ATOM 2243 C C . LYS A 1 303 ? 25.202 -35.817 -2.774 1.00 24.68 303 LYS A C 1
ATOM 2244 O O . LYS A 1 303 ? 26.001 -35.254 -2.028 1.00 26.48 303 LYS A O 1
ATOM 2250 N N . THR A 1 304 ? 23.885 -35.780 -2.589 1.00 21.43 304 THR A N 1
ATOM 2251 C CA . THR A 1 304 ? 23.219 -35.031 -1.499 1.00 21.31 304 THR A CA 1
ATOM 2252 C C . THR A 1 304 ? 23.006 -35.947 -0.286 1.00 20.89 304 THR A C 1
ATOM 2253 O O . THR A 1 304 ? 22.499 -35.432 0.726 1.00 23.58 304 THR A O 1
ATOM 2257 N N . GLY A 1 305 ? 23.344 -37.224 -0.414 1.00 21.36 305 GLY A N 1
ATOM 2258 C CA . GLY A 1 305 ? 23.034 -38.275 0.585 1.00 25.60 305 GLY A CA 1
ATOM 2259 C C . GLY A 1 305 ? 21.541 -38.391 0.864 1.00 28.34 305 GLY A C 1
ATOM 2260 O O . GLY A 1 305 ? 21.160 -38.703 2.003 1.00 30.43 305 GLY A O 1
ATOM 2261 N N . LYS A 1 306 ? 20.683 -38.193 -0.138 1.00 24.06 306 LYS A N 1
ATOM 2262 C CA . LYS A 1 306 ? 19.215 -38.377 -0.013 1.00 21.52 306 LYS A CA 1
ATOM 2263 C C . LYS A 1 306 ? 18.801 -39.667 -0.713 1.00 21.21 306 LYS A C 1
ATOM 2264 O O . LYS A 1 306 ? 19.614 -40.262 -1.440 1.00 21.56 306 LYS A O 1
ATOM 2270 N N . THR A 1 307 ? 17.581 -40.136 -0.455 1.00 22.98 307 THR A N 1
ATOM 2271 C CA . THR A 1 307 ? 17.012 -41.256 -1.221 1.00 23.83 307 THR A CA 1
ATOM 2272 C C . THR A 1 307 ? 15.759 -40.737 -1.892 1.00 21.79 307 THR A C 1
ATOM 2273 O O . THR A 1 307 ? 15.294 -39.673 -1.547 1.00 21.10 307 THR A O 1
ATOM 2277 N N . ILE A 1 308 ? 15.257 -41.532 -2.811 1.00 24.39 308 ILE A N 1
ATOM 2278 C CA . ILE A 1 308 ? 14.068 -41.179 -3.613 1.00 26.21 308 ILE A CA 1
ATOM 2279 C C . ILE A 1 308 ? 12.901 -40.850 -2.667 1.00 26.03 308 ILE A C 1
ATOM 2280 O O . ILE A 1 308 ? 12.148 -39.954 -2.962 1.00 24.84 308 ILE A O 1
ATOM 2285 N N . GLU A 1 309 ? 12.808 -41.470 -1.482 1.00 28.74 309 GLU A N 1
ATOM 2286 C CA . GLU A 1 309 ? 11.691 -41.207 -0.531 1.00 30.24 309 GLU A CA 1
ATOM 2287 C C . GLU A 1 309 ? 11.747 -39.787 0.027 1.00 26.07 309 GLU A C 1
ATOM 2288 O O . GLU A 1 309 ? 10.718 -39.343 0.498 1.00 27.50 309 GLU A O 1
ATOM 2294 N N . ASP A 1 310 ? 12.892 -39.092 -0.013 1.00 23.09 310 ASP A N 1
ATOM 2295 C CA . ASP A 1 310 ? 13.046 -37.729 0.548 1.00 22.43 310 ASP A CA 1
ATOM 2296 C C . ASP A 1 310 ? 12.472 -36.671 -0.397 1.00 19.79 310 ASP A C 1
ATOM 2297 O O . ASP A 1 310 ? 12.428 -35.491 -0.021 1.00 23.58 310 ASP A O 1
ATOM 2302 N N . ILE A 1 311 ? 12.136 -37.049 -1.615 1.00 19.41 311 ILE A N 1
ATOM 2303 C CA . ILE A 1 311 ? 11.731 -36.038 -2.640 1.00 17.19 311 ILE A CA 1
ATOM 2304 C C . ILE A 1 311 ? 10.206 -36.020 -2.736 1.00 16.70 311 ILE A C 1
ATOM 2305 O O . ILE A 1 311 ? 9.597 -37.087 -2.934 1.00 19.46 311 ILE A O 1
ATOM 2310 N N . ASP A 1 312 ? 9.623 -34.851 -2.692 1.00 14.79 312 ASP A N 1
ATOM 2311 C CA . ASP A 1 312 ? 8.161 -34.680 -2.733 1.00 15.09 312 ASP A CA 1
ATOM 2312 C C . ASP A 1 312 ? 7.615 -34.733 -4.172 1.00 15.72 312 ASP A C 1
ATOM 2313 O O . ASP A 1 312 ? 6.527 -35.362 -4.401 1.00 14.87 312 ASP A O 1
ATOM 2318 N N . LEU A 1 313 ? 8.265 -34.025 -5.108 1.00 14.17 313 LEU A N 1
ATOM 2319 C CA . LEU A 1 313 ? 7.787 -34.011 -6.515 1.00 13.65 313 LEU A CA 1
ATOM 2320 C C . LEU A 1 313 ? 8.963 -34.041 -7.483 1.00 12.91 313 LEU A C 1
ATOM 2321 O O . LEU A 1 313 ? 10.052 -33.591 -7.163 1.00 11.66 313 LEU A O 1
ATOM 2326 N N . PHE A 1 314 ? 8.712 -34.600 -8.641 1.00 11.91 314 PHE A N 1
ATOM 2327 C CA . PHE A 1 314 ? 9.684 -34.668 -9.753 1.00 13.12 314 PHE A CA 1
ATOM 2328 C C . PHE A 1 314 ? 9.087 -34.025 -10.983 1.00 12.34 314 PHE A C 1
ATOM 2329 O O . PHE A 1 314 ? 7.895 -34.243 -11.349 1.00 11.62 314 PHE A O 1
ATOM 2337 N N . GLU A 1 315 ? 9.963 -33.327 -11.710 1.00 11.72 315 GLU A N 1
ATOM 2338 C CA . GLU A 1 315 ? 9.690 -32.922 -13.110 1.00 12.07 315 GLU A CA 1
ATOM 2339 C C . GLU A 1 315 ? 10.770 -33.559 -13.987 1.00 12.82 315 GLU A C 1
ATOM 2340 O O . GLU A 1 315 ? 11.981 -33.231 -13.791 1.00 12.96 315 GLU A O 1
ATOM 2346 N N . ILE A 1 316 ? 10.403 -34.547 -14.793 1.00 10.34 316 ILE A N 1
ATOM 2347 C CA . ILE A 1 316 ? 11.319 -35.144 -15.788 1.00 11.90 316 ILE A CA 1
ATOM 2348 C C . ILE A 1 316 ? 10.792 -34.766 -17.152 1.00 11.25 316 ILE A C 1
ATOM 2349 O O . ILE A 1 316 ? 9.654 -35.109 -17.518 1.00 11.66 316 ILE A O 1
ATOM 2354 N N . ASN A 1 317 ? 11.559 -33.990 -17.894 1.00 10.98 317 ASN A N 1
ATOM 2355 C CA . ASN A 1 317 ? 11.035 -33.495 -19.173 1.00 10.54 317 ASN A CA 1
ATOM 2356 C C . ASN A 1 317 ? 10.646 -34.684 -20.066 1.00 10.32 317 ASN A C 1
ATOM 2357 O O . ASN A 1 317 ? 11.420 -35.645 -20.181 1.00 10.82 317 ASN A O 1
ATOM 2362 N N . GLU A 1 318 ? 9.427 -34.656 -20.604 1.00 10.08 318 GLU A N 1
ATOM 2363 C CA . GLU A 1 318 ? 8.883 -35.803 -21.360 1.00 10.03 318 GLU A CA 1
ATOM 2364 C C . GLU A 1 318 ? 9.385 -35.734 -22.814 1.00 10.17 318 GLU A C 1
ATOM 2365 O O . GLU A 1 318 ? 8.579 -35.517 -23.702 1.00 9.78 318 GLU A O 1
ATOM 2371 N N . ALA A 1 319 ? 10.685 -35.923 -23.043 1.00 9.51 319 ALA A N 1
ATOM 2372 C CA . ALA A 1 319 ? 11.242 -35.957 -24.417 1.00 9.88 319 ALA A CA 1
ATOM 2373 C C . ALA A 1 319 ? 10.494 -36.996 -25.250 1.00 9.98 319 ALA A C 1
ATOM 2374 O O . ALA A 1 319 ? 10.221 -36.734 -26.449 1.00 10.61 319 ALA A O 1
ATOM 2376 N N . PHE A 1 320 ? 10.144 -38.114 -24.609 1.00 10.80 320 PHE A N 1
ATOM 2377 C CA . PHE A 1 320 ? 9.214 -39.154 -25.084 1.00 11.36 320 PHE A CA 1
ATOM 2378 C C . PHE A 1 320 ? 8.407 -39.552 -23.877 1.00 10.51 320 PHE A C 1
ATOM 2379 O O . PHE A 1 320 ? 8.958 -39.555 -22.746 1.00 10.73 320 PHE A O 1
ATOM 2387 N N . ALA A 1 321 ? 7.173 -40.025 -24.074 1.00 10.57 321 ALA A N 1
ATOM 2388 C CA . ALA A 1 321 ? 6.460 -40.683 -22.958 1.00 10.54 321 ALA A CA 1
ATOM 2389 C C . ALA A 1 321 ? 7.342 -41.800 -22.393 1.00 11.44 321 ALA A C 1
ATOM 2390 O O . ALA A 1 321 ? 7.368 -41.997 -21.178 1.00 11.19 321 ALA A O 1
ATOM 2392 N N . ALA A 1 322 ? 8.070 -42.510 -23.238 1.00 11.65 322 ALA A N 1
ATOM 2393 C CA . ALA A 1 322 ? 8.904 -43.658 -22.809 1.00 12.83 322 ALA A CA 1
ATOM 2394 C C . ALA A 1 322 ? 10.005 -43.214 -21.833 1.00 14.67 322 ALA A C 1
ATOM 2395 O O . ALA A 1 322 ? 10.439 -44.015 -21.012 1.00 14.91 322 ALA A O 1
ATOM 2397 N N . VAL A 1 323 ? 10.476 -41.968 -21.920 1.00 13.71 323 VAL A N 1
ATOM 2398 C CA . VAL A 1 323 ? 11.532 -41.432 -21.013 1.00 13.90 323 VAL A CA 1
ATOM 2399 C C . VAL A 1 323 ? 10.927 -41.269 -19.627 1.00 16.02 323 VAL A C 1
ATOM 2400 O O . VAL A 1 323 ? 11.533 -41.676 -18.629 1.00 15.87 323 VAL A O 1
ATOM 2404 N N . ALA A 1 324 ? 9.701 -40.753 -19.531 1.00 15.04 324 ALA A N 1
ATOM 2405 C CA . ALA A 1 324 ? 9.069 -40.609 -18.204 1.00 15.89 324 ALA A CA 1
ATOM 2406 C C . ALA A 1 324 ? 8.951 -41.997 -17.577 1.00 16.15 324 ALA A C 1
ATOM 2407 O O . ALA A 1 324 ? 9.244 -42.103 -16.383 1.00 16.24 324 ALA A O 1
ATOM 2409 N N . ILE A 1 325 ? 8.465 -42.983 -18.320 1.00 14.66 325 ILE A N 1
ATOM 2410 C CA . ILE A 1 325 ? 8.166 -44.350 -17.815 1.00 16.07 325 ILE A CA 1
ATOM 2411 C C . ILE A 1 325 ? 9.484 -44.978 -17.359 1.00 16.06 325 ILE A C 1
ATOM 2412 O O . ILE A 1 325 ? 9.535 -45.485 -16.221 1.00 18.48 325 ILE A O 1
ATOM 2417 N N . ALA A 1 326 ? 10.471 -44.999 -18.219 1.00 17.17 326 ALA A N 1
ATOM 2418 C CA . ALA A 1 326 ? 11.768 -45.685 -17.942 1.00 18.30 326 ALA A CA 1
ATOM 2419 C C . ALA A 1 326 ? 12.478 -45.010 -16.772 1.00 20.35 326 ALA A C 1
ATOM 2420 O O . ALA A 1 326 ? 13.029 -45.693 -15.949 1.00 21.51 326 ALA A O 1
ATOM 2422 N N . SER A 1 327 ? 12.454 -43.678 -16.717 1.00 21.00 327 SER A N 1
ATOM 2423 C CA . SER A 1 327 ? 13.120 -42.896 -15.647 1.00 22.39 327 SER A CA 1
ATOM 2424 C C . SER A 1 327 ? 12.504 -43.274 -14.302 1.00 21.88 327 SER A C 1
ATOM 2425 O O . SER A 1 327 ? 13.223 -43.347 -13.274 1.00 23.55 327 SER A O 1
ATOM 2428 N N . THR A 1 328 ? 11.198 -43.463 -14.285 1.00 19.39 328 THR A N 1
ATOM 2429 C CA . THR A 1 328 ? 10.430 -43.903 -13.100 1.00 22.54 328 THR A CA 1
ATOM 2430 C C . THR A 1 328 ? 10.996 -45.224 -12.577 1.00 24.01 328 THR A C 1
ATOM 2431 O O . THR A 1 328 ? 11.177 -45.358 -11.330 1.00 25.42 328 THR A O 1
ATOM 2435 N N . GLU A 1 329 ? 11.260 -46.169 -13.484 1.00 27.35 329 GLU A N 1
ATOM 2436 C CA . GLU A 1 329 ? 11.782 -47.518 -13.099 1.00 29.62 329 GLU A CA 1
ATOM 2437 C C . GLU A 1 329 ? 13.219 -47.376 -12.592 1.00 26.60 329 GLU A C 1
ATOM 2438 O O . GLU A 1 329 ? 13.555 -48.020 -11.622 1.00 25.25 329 GLU A O 1
ATOM 2444 N N . ILE A 1 330 ? 14.038 -46.570 -13.262 1.00 21.95 330 ILE A N 1
ATOM 2445 C CA . ILE A 1 330 ? 15.508 -46.432 -12.991 1.00 23.35 330 ILE A CA 1
ATOM 2446 C C . ILE A 1 330 ? 15.691 -45.746 -11.636 1.00 22.99 330 ILE A C 1
ATOM 2447 O O . ILE A 1 330 ? 16.591 -46.165 -10.846 1.00 22.95 330 ILE A O 1
ATOM 2452 N N . ALA A 1 331 ? 14.900 -44.726 -11.335 1.00 20.69 331 ALA A N 1
ATOM 2453 C CA . ALA A 1 331 ? 15.049 -43.977 -10.068 1.00 22.38 331 ALA A CA 1
ATOM 2454 C C . ALA A 1 331 ? 14.102 -44.532 -8.986 1.00 22.42 331 ALA A C 1
ATOM 2455 O O . ALA A 1 331 ? 14.161 -44.032 -7.827 1.00 24.69 331 ALA A O 1
ATOM 2457 N N . GLY A 1 332 ? 13.179 -45.433 -9.325 1.00 21.53 332 GLY A N 1
ATOM 2458 C CA . GLY A 1 332 ? 12.182 -45.932 -8.352 1.00 21.90 332 GLY A CA 1
ATOM 2459 C C . GLY A 1 332 ? 11.192 -44.865 -7.915 1.00 21.80 332 GLY A C 1
ATOM 2460 O O . GLY A 1 332 ? 10.857 -44.775 -6.709 1.00 22.55 332 GLY A O 1
ATOM 2461 N N . ILE A 1 333 ? 10.720 -44.043 -8.858 1.00 19.65 333 ILE A N 1
ATOM 2462 C CA . ILE A 1 333 ? 9.788 -42.917 -8.595 1.00 19.15 333 ILE A CA 1
ATOM 2463 C C . ILE A 1 333 ? 8.340 -43.401 -8.593 1.00 18.86 333 ILE A C 1
ATOM 2464 O O . ILE A 1 333 ? 7.936 -44.155 -9.494 1.00 20.89 333 ILE A O 1
ATOM 2469 N N . ASP A 1 334 ? 7.571 -42.964 -7.607 1.00 19.14 334 ASP A N 1
ATOM 2470 C CA . ASP A 1 334 ? 6.093 -43.101 -7.637 1.00 18.98 334 ASP A CA 1
ATOM 2471 C C . ASP A 1 334 ? 5.534 -42.176 -8.721 1.00 18.04 334 ASP A C 1
ATOM 2472 O O . ASP A 1 334 ? 5.631 -40.959 -8.621 1.00 18.45 334 ASP A O 1
ATOM 2477 N N . PRO A 1 335 ? 4.892 -42.701 -9.777 1.00 18.30 335 PRO A N 1
ATOM 2478 C CA . PRO A 1 335 ? 4.387 -41.855 -10.862 1.00 19.98 335 PRO A CA 1
ATOM 2479 C C . PRO A 1 335 ? 3.392 -40.778 -10.413 1.00 18.14 335 PRO A C 1
ATOM 2480 O O . PRO A 1 335 ? 3.254 -39.798 -11.102 1.00 16.78 335 PRO A O 1
ATOM 2484 N N . GLU A 1 336 ? 2.721 -40.930 -9.262 1.00 17.01 336 GLU A N 1
ATOM 2485 C CA . GLU A 1 336 ? 1.808 -39.907 -8.714 1.00 17.27 336 GLU A CA 1
ATOM 2486 C C . GLU A 1 336 ? 2.585 -38.663 -8.276 1.00 15.14 336 GLU A C 1
ATOM 2487 O O . GLU A 1 336 ? 1.958 -37.668 -8.009 1.00 16.23 336 GLU A O 1
ATOM 2493 N N . LYS A 1 337 ? 3.913 -38.755 -8.162 1.00 14.80 337 LYS A N 1
ATOM 2494 C CA . LYS A 1 337 ? 4.740 -37.605 -7.783 1.00 14.17 337 LYS A CA 1
ATOM 2495 C C . LYS A 1 337 ? 5.477 -37.042 -9.008 1.00 14.74 337 LYS A C 1
ATOM 2496 O O . LYS A 1 337 ? 6.306 -36.160 -8.791 1.00 14.01 337 LYS A O 1
ATOM 2502 N N . LEU A 1 338 ? 5.172 -37.513 -10.220 1.00 13.18 338 LEU A N 1
ATOM 2503 C CA . LEU A 1 338 ? 5.919 -37.127 -11.454 1.00 12.01 338 LEU A CA 1
ATOM 2504 C C . LEU A 1 338 ? 5.052 -36.269 -12.377 1.00 12.66 338 LEU A C 1
ATOM 2505 O O . LEU A 1 338 ? 3.976 -36.743 -12.788 1.00 11.77 338 LEU A O 1
ATOM 2510 N N . ASN A 1 339 ? 5.549 -35.086 -12.784 1.00 11.43 339 ASN A N 1
ATOM 2511 C CA . ASN A 1 339 ? 4.901 -34.288 -13.842 1.00 10.92 339 ASN A CA 1
ATOM 2512 C C . ASN A 1 339 ? 3.421 -34.135 -13.512 1.00 11.55 339 ASN A C 1
ATOM 2513 O O . ASN A 1 339 ? 2.536 -34.403 -14.359 1.00 11.62 339 ASN A O 1
ATOM 2518 N N . VAL A 1 340 ? 3.124 -33.680 -12.292 1.00 11.55 340 VAL A N 1
ATOM 2519 C CA . VAL A 1 340 ? 1.738 -33.822 -11.774 1.00 13.19 340 VAL A CA 1
ATOM 2520 C C . VAL A 1 340 ? 0.783 -32.830 -12.429 1.00 12.54 340 VAL A C 1
ATOM 2521 O O . VAL A 1 340 ? -0.429 -33.109 -12.416 1.00 11.83 340 VAL A O 1
ATOM 2525 N N . ASN A 1 341 ? 1.271 -31.730 -13.017 1.00 11.72 341 ASN A N 1
ATOM 2526 C CA . ASN A 1 341 ? 0.415 -30.813 -13.787 1.00 11.13 341 ASN A CA 1
ATOM 2527 C C . ASN A 1 341 ? 0.584 -31.025 -15.291 1.00 10.94 341 ASN A C 1
ATOM 2528 O O . ASN A 1 341 ? 0.180 -30.150 -16.034 1.00 11.80 341 ASN A O 1
ATOM 2533 N N . GLY A 1 342 ? 1.103 -32.169 -15.687 1.00 12.24 342 GLY A N 1
ATOM 2534 C CA . GLY A 1 342 ? 1.263 -32.486 -17.113 1.00 12.68 342 GLY A CA 1
ATOM 2535 C C . GLY A 1 342 ? 2.715 -32.313 -17.503 1.00 11.95 342 GLY A C 1
ATOM 2536 O O . GLY A 1 342 ? 3.504 -31.741 -16.697 1.00 12.62 342 GLY A O 1
ATOM 2537 N N . GLY A 1 343 ? 3.072 -32.786 -18.706 1.00 10.88 343 GLY A N 1
ATOM 2538 C CA . GLY A 1 343 ? 4.443 -32.634 -19.176 1.00 9.91 343 GLY A CA 1
ATOM 2539 C C . GLY A 1 343 ? 4.506 -32.463 -20.667 1.00 9.50 343 GLY A C 1
ATOM 2540 O O . GLY A 1 343 ? 3.468 -32.229 -21.320 1.00 9.63 343 GLY A O 1
ATOM 2541 N N . ALA A 1 344 ? 5.724 -32.465 -21.200 1.00 9.80 344 ALA A N 1
ATOM 2542 C CA . ALA A 1 344 ? 5.964 -32.044 -22.607 1.00 9.30 344 ALA A CA 1
ATOM 2543 C C . ALA A 1 344 ? 5.121 -32.816 -23.635 1.00 9.79 344 ALA A C 1
ATOM 2544 O O . ALA A 1 344 ? 4.888 -32.283 -24.692 1.00 10.51 344 ALA A O 1
ATOM 2546 N N . VAL A 1 345 ? 4.758 -34.084 -23.418 1.00 9.68 345 VAL A N 1
ATOM 2547 C CA . VAL A 1 345 ? 3.937 -34.794 -24.432 1.00 10.59 345 VAL A CA 1
ATOM 2548 C C . VAL A 1 345 ? 2.668 -33.964 -24.689 1.00 10.41 345 VAL A C 1
ATOM 2549 O O . VAL A 1 345 ? 2.287 -33.743 -25.845 1.00 12.13 345 VAL A O 1
ATOM 2553 N N . ALA A 1 346 ? 2.061 -33.469 -23.629 1.00 9.77 346 ALA A N 1
ATOM 2554 C CA . ALA A 1 346 ? 0.847 -32.622 -23.740 1.00 10.10 346 ALA A CA 1
ATOM 2555 C C . ALA A 1 346 ? 1.224 -31.173 -24.031 1.00 10.85 346 ALA A C 1
ATOM 2556 O O . ALA A 1 346 ? 0.479 -30.526 -24.756 1.00 12.91 346 ALA A O 1
ATOM 2558 N N . MET A 1 347 ? 2.250 -30.646 -23.346 1.00 10.89 347 MET A N 1
ATOM 2559 C CA . MET A 1 347 ? 2.495 -29.189 -23.224 1.00 10.62 347 MET A CA 1
ATOM 2560 C C . MET A 1 347 ? 3.433 -28.684 -24.325 1.00 12.05 347 MET A C 1
ATOM 2561 O O . MET A 1 347 ? 3.424 -27.493 -24.597 1.00 13.37 347 MET A O 1
ATOM 2566 N N . GLY A 1 348 ? 4.236 -29.561 -24.898 1.00 11.67 348 GLY A N 1
ATOM 2567 C CA . GLY A 1 348 ? 5.230 -29.198 -25.930 1.00 11.33 348 GLY A CA 1
ATOM 2568 C C . GLY A 1 348 ? 6.664 -29.084 -25.376 1.00 10.68 348 GLY A C 1
ATOM 2569 O O . GLY A 1 348 ? 6.917 -29.099 -24.145 1.00 11.09 348 GLY A O 1
ATOM 2570 N N . HIS A 1 349 ? 7.609 -28.968 -26.304 1.00 10.29 349 HIS A N 1
ATOM 2571 C CA . HIS A 1 349 ? 9.059 -29.068 -26.027 1.00 9.62 349 HIS A CA 1
ATOM 2572 C C . HIS A 1 349 ? 9.773 -27.984 -26.837 1.00 9.55 349 HIS A C 1
ATOM 2573 O O . HIS A 1 349 ? 10.418 -28.258 -27.835 1.00 9.81 349 HIS A O 1
ATOM 2580 N N . PRO A 1 350 ? 9.626 -26.704 -26.430 1.00 9.91 350 PRO A N 1
ATOM 2581 C CA . PRO A 1 350 ? 10.367 -25.574 -27.017 1.00 10.61 350 PRO A CA 1
ATOM 2582 C C . PRO A 1 350 ? 11.817 -25.692 -26.496 1.00 9.51 350 PRO A C 1
ATOM 2583 O O . PRO A 1 350 ? 12.132 -25.279 -25.397 1.00 10.61 350 PRO A O 1
ATOM 2587 N N . ILE A 1 351 ? 12.651 -26.361 -27.261 1.00 10.25 351 ILE A N 1
ATOM 2588 C CA . ILE A 1 351 ? 13.871 -27.051 -26.767 1.00 11.41 351 ILE A CA 1
ATOM 2589 C C . ILE A 1 351 ? 14.728 -26.152 -25.865 1.00 11.86 351 ILE A C 1
ATOM 2590 O O . ILE A 1 351 ? 15.051 -26.632 -24.763 1.00 10.75 351 ILE A O 1
ATOM 2595 N N . GLY A 1 352 ? 15.091 -24.924 -26.243 1.00 10.09 352 GLY A N 1
ATOM 2596 C CA . GLY A 1 352 ? 15.982 -24.130 -25.390 1.00 9.54 352 GLY A CA 1
ATOM 2597 C C . GLY A 1 352 ? 15.338 -23.584 -24.118 1.00 10.07 352 GLY A C 1
ATOM 2598 O O . GLY A 1 352 ? 16.095 -23.153 -23.240 1.00 10.18 352 GLY A O 1
ATOM 2599 N N . ALA A 1 353 ? 13.999 -23.518 -24.100 1.00 9.34 353 ALA A N 1
ATOM 2600 C CA . ALA A 1 353 ? 13.213 -23.075 -22.931 1.00 9.31 353 ALA A CA 1
ATOM 2601 C C . ALA A 1 353 ? 12.890 -24.257 -22.009 1.00 9.28 353 ALA A C 1
ATOM 2602 O O . ALA A 1 353 ? 12.708 -23.968 -20.806 1.00 8.75 353 ALA A O 1
ATOM 2604 N N . SER A 1 354 ? 12.736 -25.493 -22.502 1.00 9.10 354 SER A N 1
ATOM 2605 C CA . SER A 1 354 ? 12.122 -26.557 -21.665 1.00 9.11 354 SER A CA 1
ATOM 2606 C C . SER A 1 354 ? 12.816 -26.734 -20.310 1.00 10.10 354 SER A C 1
ATOM 2607 O O . SER A 1 354 ? 12.154 -27.041 -19.277 1.00 9.37 354 SER A O 1
ATOM 2610 N N . GLY A 1 355 ? 14.146 -26.658 -20.275 1.00 9.22 355 GLY A N 1
ATOM 2611 C CA . GLY A 1 355 ? 14.874 -26.901 -19.023 1.00 10.30 355 GLY A CA 1
ATOM 2612 C C . GLY A 1 355 ? 14.503 -25.858 -17.970 1.00 11.00 355 GLY A C 1
ATOM 2613 O O . GLY A 1 355 ? 14.515 -26.189 -16.789 1.00 11.45 355 GLY A O 1
ATOM 2614 N N . ALA A 1 356 ? 14.275 -24.609 -18.351 1.00 10.06 356 ALA A N 1
ATOM 2615 C CA . ALA A 1 356 ? 13.780 -23.555 -17.423 1.00 11.02 356 ALA A CA 1
ATOM 2616 C C . ALA A 1 356 ? 12.296 -23.762 -17.156 1.00 11.64 356 ALA A C 1
ATOM 2617 O O . ALA A 1 356 ? 11.838 -23.605 -16.027 1.00 11.21 356 ALA A O 1
ATOM 2619 N N . ARG A 1 357 ? 11.524 -24.139 -18.176 1.00 11.08 357 ARG A N 1
ATOM 2620 C CA . ARG A 1 357 ? 10.058 -24.319 -18.062 1.00 11.47 357 ARG A CA 1
ATOM 2621 C C . ARG A 1 357 ? 9.742 -25.375 -16.993 1.00 12.07 357 ARG A C 1
ATOM 2622 O O . ARG A 1 357 ? 8.811 -25.143 -16.185 1.00 12.37 357 ARG A O 1
ATOM 2630 N N . ILE A 1 358 ? 10.480 -26.484 -16.954 1.00 11.12 358 ILE A N 1
ATOM 2631 C CA . ILE A 1 358 ? 10.146 -27.578 -15.991 1.00 11.06 358 ILE A CA 1
ATOM 2632 C C . ILE A 1 358 ? 10.472 -27.105 -14.576 1.00 11.86 358 ILE A C 1
ATOM 2633 O O . ILE A 1 358 ? 9.832 -27.547 -13.652 1.00 11.17 358 ILE A O 1
ATOM 2638 N N . ILE A 1 359 ? 11.448 -26.213 -14.420 1.00 10.90 359 ILE A N 1
ATOM 2639 C CA . ILE A 1 359 ? 11.767 -25.681 -13.080 1.00 10.71 359 ILE A CA 1
ATOM 2640 C C . ILE A 1 359 ? 10.629 -24.757 -12.651 1.00 11.22 359 ILE A C 1
ATOM 2641 O O . ILE A 1 359 ? 10.247 -24.821 -11.477 1.00 10.86 359 ILE A O 1
ATOM 2646 N N . VAL A 1 360 ? 10.183 -23.873 -13.522 1.00 10.29 360 VAL A N 1
ATOM 2647 C CA . VAL A 1 360 ? 9.023 -22.969 -13.269 1.00 10.63 360 VAL A CA 1
ATOM 2648 C C . VAL A 1 360 ? 7.829 -23.827 -12.831 1.00 11.40 360 VAL A C 1
ATOM 2649 O O . VAL A 1 360 ? 7.214 -23.570 -11.748 1.00 11.00 360 VAL A O 1
ATOM 2653 N N . THR A 1 361 ? 7.511 -24.852 -13.590 1.00 10.68 361 THR A N 1
ATOM 2654 C CA . THR A 1 361 ? 6.367 -25.757 -13.273 1.00 11.51 361 THR A CA 1
ATOM 2655 C C . THR A 1 361 ? 6.608 -26.509 -11.956 1.00 11.87 361 THR A C 1
ATOM 2656 O O . THR A 1 361 ? 5.657 -26.556 -11.144 1.00 11.39 361 THR A O 1
ATOM 2660 N N . LEU A 1 362 ? 7.816 -26.992 -11.690 1.00 10.64 362 LEU A N 1
ATOM 2661 C CA . LEU A 1 362 ? 8.103 -27.759 -10.468 1.00 11.02 362 LEU A CA 1
ATOM 2662 C C . LEU A 1 362 ? 7.856 -26.830 -9.282 1.00 11.26 362 LEU A C 1
ATOM 2663 O O . LEU A 1 362 ? 7.292 -27.278 -8.273 1.00 11.23 362 LEU A O 1
ATOM 2668 N N . ILE A 1 363 ? 8.339 -25.612 -9.374 1.00 10.25 363 ILE A N 1
ATOM 2669 C CA . ILE A 1 363 ? 8.254 -24.677 -8.215 1.00 11.94 363 ILE A CA 1
ATOM 2670 C C . ILE A 1 363 ? 6.782 -24.508 -7.865 1.00 12.87 363 ILE A C 1
ATOM 2671 O O . ILE A 1 363 ? 6.409 -24.632 -6.644 1.00 12.90 363 ILE A O 1
ATOM 2676 N N . HIS A 1 364 ? 5.954 -24.252 -8.841 1.00 12.91 364 HIS A N 1
ATOM 2677 C CA . HIS A 1 364 ? 4.518 -23.979 -8.612 1.00 13.46 364 HIS A CA 1
ATOM 2678 C C . HIS A 1 364 ? 3.802 -25.243 -8.170 1.00 14.20 364 HIS A C 1
ATOM 2679 O O . HIS A 1 364 ? 2.933 -25.144 -7.288 1.00 14.84 364 HIS A O 1
ATOM 2686 N N . ALA A 1 365 ? 4.150 -26.397 -8.717 1.00 12.50 365 ALA A N 1
ATOM 2687 C CA . ALA A 1 365 ? 3.520 -27.659 -8.328 1.00 13.87 365 ALA A CA 1
ATOM 2688 C C . ALA A 1 365 ? 3.857 -27.914 -6.852 1.00 14.24 365 ALA A C 1
ATOM 2689 O O . ALA A 1 365 ? 2.956 -28.348 -6.097 1.00 14.12 365 ALA A O 1
ATOM 2691 N N . LEU A 1 366 ? 5.092 -27.686 -6.410 1.00 13.75 366 LEU A N 1
ATOM 2692 C CA . LEU A 1 366 ? 5.443 -27.847 -4.963 1.00 15.49 366 LEU A CA 1
ATOM 2693 C C . LEU A 1 366 ? 4.658 -26.841 -4.116 1.00 16.44 366 LEU A C 1
ATOM 2694 O O . LEU A 1 366 ? 4.166 -27.241 -3.024 1.00 16.26 366 LEU A O 1
ATOM 2699 N N . LYS A 1 367 ? 4.582 -25.585 -4.521 1.00 14.58 367 LYS A N 1
ATOM 2700 C CA . LYS A 1 367 ? 3.868 -24.523 -3.761 1.00 18.25 367 LYS A CA 1
ATOM 2701 C C . LYS A 1 367 ? 2.391 -24.954 -3.579 1.00 18.77 367 LYS A C 1
ATOM 2702 O O . LYS A 1 367 ? 1.805 -24.742 -2.483 1.00 18.93 367 LYS A O 1
ATOM 2708 N N . GLN A 1 368 ? 1.791 -25.565 -4.589 1.00 16.17 368 GLN A N 1
ATOM 2709 C CA . GLN A 1 368 ? 0.391 -26.034 -4.611 1.00 16.30 368 GLN A CA 1
ATOM 2710 C C . GLN A 1 368 ? 0.193 -27.218 -3.660 1.00 17.94 368 GLN A C 1
ATOM 2711 O O . GLN A 1 368 ? -0.997 -27.543 -3.376 1.00 17.86 368 GLN A O 1
ATOM 2717 N N . ARG A 1 369 ? 1.242 -27.913 -3.251 1.00 19.72 369 ARG A N 1
ATOM 2718 C CA . ARG A 1 369 ? 1.071 -29.063 -2.339 1.00 22.79 369 ARG A CA 1
ATOM 2719 C C . ARG A 1 369 ? 1.594 -28.674 -0.949 1.00 23.36 369 ARG A C 1
ATOM 2720 O O . ARG A 1 369 ? 1.661 -29.551 -0.127 1.00 26.95 369 ARG A O 1
ATOM 2728 N N . GLY A 1 370 ? 1.883 -27.411 -0.685 1.00 21.62 370 GLY A N 1
ATOM 2729 C CA . GLY A 1 370 ? 2.389 -26.929 0.615 1.00 25.03 370 GLY A CA 1
ATOM 2730 C C . GLY A 1 370 ? 3.904 -27.007 0.709 1.00 24.61 370 GLY A C 1
ATOM 2731 O O . GLY A 1 370 ? 4.438 -27.158 1.786 1.00 26.49 370 GLY A O 1
ATOM 2732 N N . GLY A 1 371 ? 4.599 -26.919 -0.414 1.00 20.67 371 GLY A N 1
ATOM 2733 C CA . GLY A 1 371 ? 6.073 -26.885 -0.462 1.00 18.36 371 GLY A CA 1
ATOM 2734 C C . GLY A 1 371 ? 6.707 -28.233 -0.340 1.00 17.71 371 GLY A C 1
ATOM 2735 O O . GLY A 1 371 ? 6.003 -29.252 -0.364 1.00 21.75 371 GLY A O 1
ATOM 2736 N N . GLY A 1 372 ? 8.032 -28.251 -0.211 1.00 15.85 372 GLY A N 1
ATOM 2737 C CA . GLY A 1 372 ? 8.825 -29.468 -0.057 1.00 15.90 372 GLY A CA 1
ATOM 2738 C C . GLY A 1 372 ? 10.015 -29.522 -1.025 1.00 15.16 372 GLY A C 1
ATOM 2739 O O . GLY A 1 372 ? 10.392 -28.468 -1.535 1.00 16.23 372 GLY A O 1
ATOM 2740 N N . ILE A 1 373 ? 10.558 -30.712 -1.232 1.00 14.38 373 ILE A N 1
ATOM 2741 C CA . ILE A 1 373 ? 11.801 -30.904 -2.011 1.00 16.13 373 ILE A CA 1
ATOM 2742 C C . ILE A 1 373 ? 11.374 -31.439 -3.379 1.00 15.38 373 ILE A C 1
ATOM 2743 O O . ILE A 1 373 ? 10.613 -32.423 -3.473 1.00 14.61 373 ILE A O 1
ATOM 2748 N N . GLY A 1 374 ? 11.943 -30.866 -4.421 1.00 13.66 374 GLY A N 1
ATOM 2749 C CA . GLY A 1 374 ? 11.681 -31.335 -5.783 1.00 12.91 374 GLY A CA 1
ATOM 2750 C C . GLY A 1 374 ? 12.959 -31.550 -6.532 1.00 12.71 374 GLY A C 1
ATOM 2751 O O . GLY A 1 374 ? 13.986 -30.873 -6.221 1.00 11.46 374 GLY A O 1
ATOM 2752 N N . ILE A 1 375 ? 12.873 -32.388 -7.560 1.00 12.64 375 ILE A N 1
ATOM 2753 C CA . ILE A 1 375 ? 13.981 -32.546 -8.531 1.00 11.95 375 ILE A CA 1
ATOM 2754 C C . ILE A 1 375 ? 13.404 -32.334 -9.925 1.00 12.29 375 ILE A C 1
ATOM 2755 O O . ILE A 1 375 ? 12.362 -32.941 -10.247 1.00 12.23 375 ILE A O 1
ATOM 2760 N N . ALA A 1 376 ? 14.080 -31.470 -10.691 1.00 12.16 376 ALA A N 1
ATOM 2761 C CA . ALA A 1 376 ? 13.846 -31.293 -12.150 1.00 11.25 376 ALA A CA 1
ATOM 2762 C C . ALA A 1 376 ? 15.011 -31.990 -12.852 1.00 11.53 376 ALA A C 1
ATOM 2763 O O . ALA A 1 376 ? 16.168 -31.689 -12.511 1.00 11.41 376 ALA A O 1
ATOM 2765 N N . SER A 1 377 ? 14.723 -32.835 -13.843 1.00 11.22 377 SER A N 1
ATOM 2766 C CA . SER A 1 377 ? 15.748 -33.601 -14.583 1.00 11.16 377 SER A CA 1
ATOM 2767 C C . SER A 1 377 ? 15.409 -33.584 -16.063 1.00 11.00 377 SER A C 1
ATOM 2768 O O . SER A 1 377 ? 14.236 -33.746 -16.410 1.00 10.98 377 SER A O 1
ATOM 2771 N N . ILE A 1 378 ? 16.417 -33.385 -16.894 1.00 10.51 378 ILE A N 1
ATOM 2772 C CA . ILE A 1 378 ? 16.201 -33.270 -18.349 1.00 10.18 378 ILE A CA 1
ATOM 2773 C C . ILE A 1 378 ? 17.352 -33.954 -19.079 1.00 10.81 378 ILE A C 1
ATOM 2774 O O . ILE A 1 378 ? 18.517 -33.699 -18.786 1.00 10.31 378 ILE A O 1
ATOM 2779 N N . CYS A 1 379 ? 16.991 -34.724 -20.105 1.00 10.85 379 CYS A N 1
ATOM 2780 C CA . CYS A 1 379 ? 17.926 -35.299 -21.087 1.00 10.81 379 CYS A CA 1
ATOM 2781 C C . CYS A 1 379 ? 18.098 -34.296 -22.212 1.00 11.42 379 CYS A C 1
ATOM 2782 O O . CYS A 1 379 ? 17.220 -33.445 -22.441 1.00 11.51 379 CYS A O 1
ATOM 2785 N N . SER A 1 380 ? 19.211 -34.419 -22.902 1.00 10.67 380 SER A N 1
ATOM 2786 C CA . SER A 1 380 ? 19.499 -33.501 -24.014 1.00 9.79 380 SER A CA 1
ATOM 2787 C C . SER A 1 380 ? 20.251 -34.219 -25.130 1.00 10.30 380 SER A C 1
ATOM 2788 O O . SER A 1 380 ? 21.135 -35.094 -24.884 1.00 10.12 380 SER A O 1
ATOM 2791 N N . GLY A 1 381 ? 19.963 -33.749 -26.335 1.00 11.80 381 GLY A N 1
ATOM 2792 C CA . GLY A 1 381 ? 20.630 -34.171 -27.579 1.00 11.85 381 GLY A CA 1
ATOM 2793 C C . GLY A 1 381 ? 22.131 -34.163 -27.422 1.00 13.34 381 GLY A C 1
ATOM 2794 O O . GLY A 1 381 ? 22.720 -33.192 -26.852 1.00 14.27 381 GLY A O 1
ATOM 2795 N N . GLY A 1 382 ? 22.791 -35.230 -27.866 1.00 12.37 382 GLY A N 1
ATOM 2796 C CA . GLY A 1 382 ? 24.236 -35.338 -27.709 1.00 12.58 382 GLY A CA 1
ATOM 2797 C C . GLY A 1 382 ? 24.588 -36.291 -26.595 1.00 14.18 382 GLY A C 1
ATOM 2798 O O . GLY A 1 382 ? 25.757 -36.696 -26.541 1.00 14.20 382 GLY A O 1
ATOM 2799 N N . GLY A 1 383 ? 23.607 -36.642 -25.729 1.00 12.10 383 GLY A N 1
ATOM 2800 C CA . GLY A 1 383 ? 23.811 -37.637 -24.675 1.00 13.20 383 GLY A CA 1
ATOM 2801 C C . GLY A 1 383 ? 24.025 -37.073 -23.295 1.00 13.57 383 GLY A C 1
ATOM 2802 O O . GLY A 1 383 ? 24.871 -37.584 -22.573 1.00 18.04 383 GLY A O 1
ATOM 2803 N N . GLN A 1 384 ? 23.345 -35.997 -22.916 1.00 10.53 384 GLN A N 1
ATOM 2804 C CA . GLN A 1 384 ? 23.581 -35.465 -21.568 1.00 10.45 384 GLN A CA 1
ATOM 2805 C C . GLN A 1 384 ? 22.311 -35.611 -20.723 1.00 9.49 384 GLN A C 1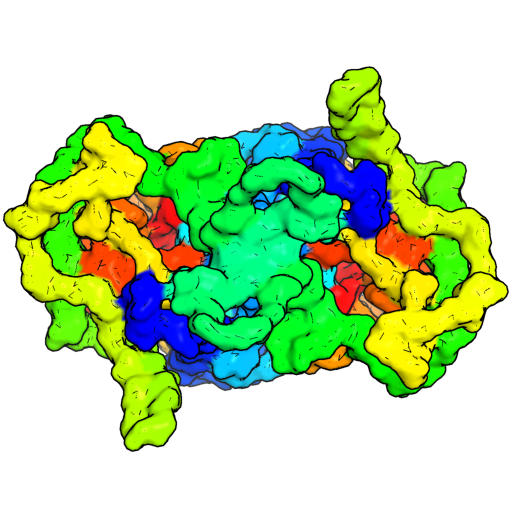
ATOM 2806 O O . GLN A 1 384 ? 21.190 -35.768 -21.233 1.00 9.47 384 GLN A O 1
ATOM 2812 N N . GLY A 1 385 ? 22.488 -35.521 -19.428 1.00 9.74 385 GLY A N 1
ATOM 2813 C CA . GLY A 1 385 ? 21.405 -35.457 -18.446 1.00 10.03 385 GLY A CA 1
ATOM 2814 C C . GLY A 1 385 ? 21.775 -34.518 -17.309 1.00 10.82 385 GLY A C 1
ATOM 2815 O O . GLY A 1 385 ? 22.960 -34.491 -16.919 1.00 13.23 385 GLY A O 1
ATOM 2816 N N . ASP A 1 386 ? 20.859 -33.623 -16.966 1.00 10.72 386 ASP A N 1
ATOM 2817 C CA . ASP A 1 386 ? 21.107 -32.612 -15.911 1.00 11.46 386 ASP A CA 1
ATOM 2818 C C . ASP A 1 386 ? 19.980 -32.709 -14.892 1.00 12.11 386 ASP A C 1
ATOM 2819 O O . ASP A 1 386 ? 18.786 -32.826 -15.318 1.00 13.14 386 ASP A O 1
ATOM 2824 N N . ALA A 1 387 ? 20.276 -32.584 -13.612 1.00 12.16 387 ALA A N 1
ATOM 2825 C CA . ALA A 1 387 ? 19.245 -32.598 -12.560 1.00 11.55 387 ALA A CA 1
ATOM 2826 C C . ALA A 1 387 ? 19.540 -31.520 -11.522 1.00 12.22 387 ALA A C 1
ATOM 2827 O O . ALA A 1 387 ? 20.738 -31.330 -11.147 1.00 11.96 387 ALA A O 1
ATOM 2829 N N . VAL A 1 388 ? 18.492 -30.850 -11.045 1.00 11.09 388 VAL A N 1
ATOM 2830 C CA . VAL A 1 388 ? 18.622 -29.830 -9.972 1.00 11.70 388 VAL A CA 1
ATOM 2831 C C . VAL A 1 388 ? 17.593 -30.151 -8.896 1.00 11.55 388 VAL A C 1
ATOM 2832 O O . VAL A 1 388 ? 16.442 -30.543 -9.207 1.00 10.17 388 VAL A O 1
ATOM 2836 N N . MET A 1 389 ? 18.021 -29.969 -7.659 1.00 12.17 389 MET A N 1
ATOM 2837 C CA . MET A 1 389 ? 17.186 -30.234 -6.454 1.00 12.33 389 MET A CA 1
ATOM 2838 C C . MET A 1 389 ? 16.863 -28.893 -5.816 1.00 11.92 389 MET A C 1
ATOM 2839 O O . MET A 1 389 ? 17.800 -28.096 -5.600 1.00 13.41 389 MET A O 1
ATOM 2844 N N . ILE A 1 390 ? 15.585 -28.624 -5.591 1.00 11.68 390 ILE A N 1
ATOM 2845 C CA . ILE A 1 390 ? 15.136 -27.363 -4.975 1.00 13.23 390 ILE A CA 1
ATOM 2846 C C . ILE A 1 390 ? 14.306 -27.679 -3.731 1.00 14.57 390 ILE A C 1
ATOM 2847 O O . ILE A 1 390 ? 13.748 -28.796 -3.636 1.00 13.26 390 ILE A O 1
ATOM 2852 N N . GLU A 1 391 ? 14.157 -26.666 -2.910 1.00 15.66 391 GLU A N 1
ATOM 2853 C CA . GLU A 1 391 ? 13.261 -26.695 -1.726 1.00 16.77 391 GLU A CA 1
ATOM 2854 C C . GLU A 1 391 ? 12.356 -25.485 -1.852 1.00 14.90 391 GLU A C 1
ATOM 2855 O O . GLU A 1 391 ? 12.876 -24.374 -1.973 1.00 16.22 391 GLU A O 1
ATOM 2861 N N . VAL A 1 392 ? 11.044 -25.679 -1.826 1.00 15.69 392 VAL A N 1
ATOM 2862 C CA . VAL A 1 392 ? 10.035 -24.596 -1.832 1.00 18.92 392 VAL A CA 1
ATOM 2863 C C . VAL A 1 392 ? 9.460 -24.473 -0.431 1.00 20.98 392 VAL A C 1
ATOM 2864 O O . VAL A 1 392 ? 9.063 -25.513 0.116 1.00 18.70 392 VAL A O 1
ATOM 2868 N N . HIS A 1 393 ? 9.476 -23.273 0.119 1.00 28.86 393 HIS A N 1
ATOM 2869 C CA . HIS A 1 393 ? 9.004 -22.986 1.497 1.00 32.76 393 HIS A CA 1
ATOM 2870 C C . HIS A 1 393 ? 7.590 -22.368 1.369 1.00 36.99 393 HIS A C 1
ATOM 2871 O O . HIS A 1 393 ? 6.754 -22.035 2.230 1.00 36.19 393 HIS A O 1
ATOM 2878 N N . SER B 1 2 ? 40.173 -22.500 -4.609 1.00 57.35 2 SER B N 1
ATOM 2879 C CA . SER B 1 2 ? 39.908 -21.031 -4.404 1.00 55.66 2 SER B CA 1
ATOM 2880 C C . SER B 1 2 ? 40.598 -20.189 -5.491 1.00 48.20 2 SER B C 1
ATOM 2881 O O . SER B 1 2 ? 40.230 -18.989 -5.625 1.00 46.75 2 SER B O 1
ATOM 2884 N N . LYS B 1 3 ? 41.598 -20.753 -6.186 1.00 39.49 3 LYS B N 1
ATOM 2885 C CA . LYS B 1 3 ? 42.174 -20.177 -7.433 1.00 33.08 3 LYS B CA 1
ATOM 2886 C C . LYS B 1 3 ? 42.303 -21.260 -8.497 1.00 25.42 3 LYS B C 1
ATOM 2887 O O . LYS B 1 3 ? 42.525 -22.423 -8.181 1.00 25.62 3 LYS B O 1
ATOM 2893 N N . THR B 1 4 ? 42.268 -20.838 -9.748 1.00 18.02 4 THR B N 1
ATOM 2894 C CA . THR B 1 4 ? 42.381 -21.720 -10.905 1.00 17.21 4 THR B CA 1
ATOM 2895 C C . THR B 1 4 ? 43.757 -21.479 -11.530 1.00 16.17 4 THR B C 1
ATOM 2896 O O . THR B 1 4 ? 44.127 -20.318 -11.711 1.00 16.55 4 THR B O 1
ATOM 2900 N N . VAL B 1 5 ? 44.394 -22.551 -11.915 1.00 15.34 5 VAL B N 1
ATOM 2901 C CA . VAL B 1 5 ? 45.642 -22.514 -12.699 1.00 15.84 5 VAL B CA 1
ATOM 2902 C C . VAL B 1 5 ? 45.376 -22.980 -14.123 1.00 16.98 5 VAL B C 1
ATOM 2903 O O . VAL B 1 5 ? 44.475 -23.799 -14.372 1.00 16.44 5 VAL B O 1
ATOM 2907 N N . ILE B 1 6 ? 46.194 -22.448 -15.004 1.00 14.46 6 ILE B N 1
ATOM 2908 C CA . ILE B 1 6 ? 46.251 -22.869 -16.420 1.00 14.57 6 ILE B CA 1
ATOM 2909 C C . ILE B 1 6 ? 47.429 -23.818 -16.574 1.00 15.18 6 ILE B C 1
ATOM 2910 O O . ILE B 1 6 ? 48.572 -23.372 -16.359 1.00 15.39 6 ILE B O 1
ATOM 2915 N N . LEU B 1 7 ? 47.164 -25.052 -16.979 1.00 13.97 7 LEU B N 1
ATOM 2916 C CA . LEU B 1 7 ? 48.216 -26.080 -17.172 1.00 14.86 7 LEU B CA 1
ATOM 2917 C C . LEU B 1 7 ? 48.836 -26.006 -18.569 1.00 16.27 7 LEU B C 1
ATOM 2918 O O . LEU B 1 7 ? 49.987 -26.473 -18.779 1.00 17.18 7 LEU B O 1
ATOM 2923 N N . SER B 1 8 ? 48.110 -25.481 -19.541 1.00 13.34 8 SER B N 1
ATOM 2924 C CA . SER B 1 8 ? 48.522 -25.517 -20.955 1.00 13.52 8 SER B CA 1
ATOM 2925 C C . SER B 1 8 ? 47.606 -24.605 -21.765 1.00 12.36 8 SER B C 1
ATOM 2926 O O . SER B 1 8 ? 46.486 -24.297 -21.315 1.00 11.76 8 SER B O 1
ATOM 2929 N N . ALA B 1 9 ? 48.075 -24.237 -22.958 1.00 12.82 9 ALA B N 1
ATOM 2930 C CA . ALA B 1 9 ? 47.410 -23.249 -23.821 1.00 12.19 9 ALA B CA 1
ATOM 2931 C C . ALA B 1 9 ? 47.932 -23.489 -25.227 1.00 13.80 9 ALA B C 1
ATOM 2932 O O . ALA B 1 9 ? 49.159 -23.482 -25.417 1.00 14.26 9 ALA B O 1
ATOM 2934 N N . ALA B 1 10 ? 47.031 -23.779 -26.157 1.00 11.08 10 ALA B N 1
ATOM 2935 C CA . ALA B 1 10 ? 47.384 -24.085 -27.549 1.00 10.91 10 ALA B CA 1
ATOM 2936 C C . ALA B 1 10 ? 46.399 -23.404 -28.477 1.00 11.82 10 ALA B C 1
ATOM 2937 O O . ALA B 1 10 ? 45.241 -23.257 -28.123 1.00 12.26 10 ALA B O 1
ATOM 2939 N N . ARG B 1 11 ? 46.863 -23.098 -29.677 1.00 10.95 11 ARG B N 1
ATOM 2940 C CA . ARG B 1 11 ? 46.018 -22.496 -30.719 1.00 10.99 11 ARG B CA 1
ATOM 2941 C C . ARG B 1 11 ? 46.437 -23.079 -32.047 1.00 11.98 11 ARG B C 1
ATOM 2942 O O . ARG B 1 11 ? 47.627 -23.399 -32.249 1.00 11.21 11 ARG B O 1
ATOM 2950 N N . THR B 1 12 ? 45.478 -23.213 -32.932 1.00 9.88 12 THR B N 1
ATOM 2951 C CA . THR B 1 12 ? 45.770 -23.428 -34.357 1.00 10.47 12 THR B CA 1
ATOM 2952 C C . THR B 1 12 ? 46.398 -22.146 -34.898 1.00 10.52 12 THR B C 1
ATOM 2953 O O . THR B 1 12 ? 46.221 -21.057 -34.346 1.00 10.34 12 THR B O 1
ATOM 2957 N N . PRO B 1 13 ? 47.064 -22.194 -36.056 1.00 10.87 13 PRO B N 1
ATOM 2958 C CA . PRO B 1 13 ? 47.278 -20.996 -36.838 1.00 10.80 13 PRO B CA 1
ATOM 2959 C C . PRO B 1 13 ? 45.897 -20.411 -37.132 1.00 10.08 13 PRO B C 1
ATOM 2960 O O . PRO B 1 13 ? 44.886 -21.098 -37.158 1.00 9.14 13 PRO B O 1
ATOM 2964 N N . VAL B 1 14 ? 45.888 -19.118 -37.385 1.00 10.31 14 VAL B N 1
ATOM 2965 C CA . VAL B 1 14 ? 44.675 -18.428 -37.878 1.00 11.20 14 VAL B CA 1
ATOM 2966 C C . VAL B 1 14 ? 44.712 -18.381 -39.413 1.00 10.93 14 VAL B C 1
ATOM 2967 O O . VAL B 1 14 ? 45.709 -17.875 -39.988 1.00 11.19 14 VAL B O 1
ATOM 2971 N N . GLY B 1 15 ? 43.646 -18.851 -40.050 1.00 9.81 15 GLY B N 1
ATOM 2972 C CA . GLY B 1 15 ? 43.532 -18.903 -41.506 1.00 10.13 15 GLY B CA 1
ATOM 2973 C C . GLY B 1 15 ? 42.753 -17.703 -42.021 1.00 10.41 15 GLY B C 1
ATOM 2974 O O . GLY B 1 15 ? 41.859 -17.169 -41.305 1.00 10.33 15 GLY B O 1
ATOM 2975 N N . LYS B 1 16 ? 43.019 -17.309 -43.254 1.00 11.57 16 LYS B N 1
ATOM 2976 C CA . LYS B 1 16 ? 42.253 -16.265 -43.942 1.00 11.31 16 LYS B CA 1
ATOM 2977 C C . LYS B 1 16 ? 40.904 -16.842 -44.401 1.00 11.04 16 LYS B C 1
ATOM 2978 O O . LYS B 1 16 ? 40.759 -18.070 -44.598 1.00 11.76 16 LYS B O 1
ATOM 2984 N N . PHE B 1 17 ? 39.943 -15.972 -44.593 1.00 11.61 17 PHE B N 1
ATOM 2985 C CA . PHE B 1 17 ? 38.624 -16.326 -45.159 1.00 11.88 17 PHE B CA 1
ATOM 2986 C C . PHE B 1 17 ? 38.813 -16.984 -46.507 1.00 13.33 17 PHE B C 1
ATOM 2987 O O . PHE B 1 17 ? 39.433 -16.368 -47.363 1.00 13.82 17 PHE B O 1
ATOM 2995 N N . GLY B 1 18 ? 38.319 -18.213 -46.666 1.00 12.92 18 GLY B N 1
ATOM 2996 C CA . GLY B 1 18 ? 38.510 -18.990 -47.916 1.00 14.01 18 GLY B CA 1
ATOM 2997 C C . GLY B 1 18 ? 39.935 -19.455 -48.129 1.00 15.64 18 GLY B C 1
ATOM 2998 O O . GLY B 1 18 ? 40.293 -19.763 -49.285 1.00 17.16 18 GLY B O 1
ATOM 2999 N N . GLY B 1 19 ? 40.745 -19.456 -47.085 1.00 14.86 19 GLY B N 1
ATOM 3000 C CA . GLY B 1 19 ? 42.183 -19.708 -47.155 1.00 14.59 19 GLY B CA 1
ATOM 3001 C C . GLY B 1 19 ? 42.580 -21.070 -46.684 1.00 13.73 19 GLY B C 1
ATOM 3002 O O . GLY B 1 19 ? 41.974 -22.069 -47.062 1.00 12.83 19 GLY B O 1
ATOM 3003 N N . SER B 1 20 ? 43.688 -21.086 -45.962 1.00 13.72 20 SER B N 1
ATOM 3004 C CA . SER B 1 20 ? 44.443 -22.305 -45.645 1.00 13.59 20 SER B CA 1
ATOM 3005 C C . SER B 1 20 ? 43.586 -23.303 -44.884 1.00 13.02 20 SER B C 1
ATOM 3006 O O . SER B 1 20 ? 43.892 -24.498 -45.013 1.00 13.33 20 SER B O 1
ATOM 3009 N N . LEU B 1 21 ? 42.656 -22.853 -44.021 1.00 12.08 21 LEU B N 1
ATOM 3010 C CA . LEU B 1 21 ? 41.842 -23.769 -43.181 1.00 12.87 21 LEU B CA 1
ATOM 3011 C C . LEU B 1 21 ? 40.408 -23.876 -43.711 1.00 13.75 21 LEU B C 1
ATOM 3012 O O . LEU B 1 21 ? 39.539 -24.391 -42.960 1.00 13.31 21 LEU B O 1
ATOM 3017 N N . LYS B 1 22 ? 40.144 -23.448 -44.938 1.00 13.51 22 LYS B N 1
ATOM 3018 C CA . LYS B 1 22 ? 38.756 -23.375 -45.455 1.00 16.31 22 LYS B CA 1
ATOM 3019 C C . LYS B 1 22 ? 38.097 -24.764 -45.427 1.00 15.39 22 LYS B C 1
ATOM 3020 O O . LYS B 1 22 ? 36.852 -24.828 -45.310 1.00 16.01 22 LYS B O 1
ATOM 3026 N N . ASP B 1 23 ? 38.853 -25.857 -45.557 1.00 17.66 23 ASP B N 1
ATOM 3027 C CA . ASP B 1 23 ? 38.246 -27.215 -45.641 1.00 18.76 23 ASP B CA 1
ATOM 3028 C C . ASP B 1 23 ? 38.199 -27.876 -44.265 1.00 17.43 23 ASP B C 1
ATOM 3029 O O . ASP B 1 23 ? 37.905 -29.093 -44.213 1.00 19.33 23 ASP B O 1
ATOM 3034 N N . VAL B 1 24 ? 38.407 -27.118 -43.182 1.00 14.55 24 VAL B N 1
ATOM 3035 C CA . VAL B 1 24 ? 38.406 -27.660 -41.801 1.00 14.03 24 VAL B CA 1
ATOM 3036 C C . VAL B 1 24 ? 37.215 -27.063 -41.042 1.00 14.07 24 VAL B C 1
ATOM 3037 O O . VAL B 1 24 ? 37.067 -25.834 -40.967 1.00 15.49 24 VAL B O 1
ATOM 3041 N N . LYS B 1 25 ? 36.358 -27.910 -40.493 1.00 14.23 25 LYS B N 1
ATOM 3042 C CA . LYS B 1 25 ? 35.177 -27.424 -39.718 1.00 14.54 25 LYS B CA 1
ATOM 3043 C C . LYS B 1 25 ? 35.649 -26.727 -38.450 1.00 11.82 25 LYS B C 1
ATOM 3044 O O . LYS B 1 25 ? 36.693 -27.085 -37.874 1.00 11.56 25 LYS B O 1
ATOM 3050 N N . ALA B 1 26 ? 34.871 -25.752 -37.998 1.00 11.66 26 ALA B N 1
ATOM 3051 C CA . ALA B 1 26 ? 35.142 -25.107 -36.694 1.00 11.31 26 ALA B CA 1
ATOM 3052 C C . ALA B 1 26 ? 35.366 -26.151 -35.592 1.00 10.51 26 ALA B C 1
ATOM 3053 O O . ALA B 1 26 ? 36.341 -26.001 -34.852 1.00 10.78 26 ALA B O 1
ATOM 3055 N N . THR B 1 27 ? 34.528 -27.181 -35.473 1.00 11.02 27 THR B N 1
ATOM 3056 C CA . THR B 1 27 ? 34.649 -28.158 -34.367 1.00 11.13 27 THR B CA 1
ATOM 3057 C C . THR B 1 27 ? 35.992 -28.941 -34.474 1.00 11.70 27 THR B C 1
ATOM 3058 O O . THR B 1 27 ? 36.482 -29.379 -33.441 1.00 12.88 27 THR B O 1
ATOM 3062 N N . GLU B 1 28 ? 36.459 -29.199 -35.704 1.00 11.83 28 GLU B N 1
ATOM 3063 C CA . GLU B 1 28 ? 37.757 -29.860 -35.956 1.00 12.41 28 GLU B CA 1
ATOM 3064 C C . GLU B 1 28 ? 38.874 -28.906 -35.526 1.00 11.23 28 GLU B C 1
ATOM 3065 O O . GLU B 1 28 ? 39.825 -29.370 -34.878 1.00 12.41 28 GLU B O 1
ATOM 3071 N N . LEU B 1 29 ? 38.806 -27.613 -35.817 1.00 10.52 29 LEU B N 1
ATOM 3072 C CA . LEU B 1 29 ? 39.820 -26.679 -35.287 1.00 10.52 29 LEU B CA 1
ATOM 3073 C C . LEU B 1 29 ? 39.798 -26.698 -33.765 1.00 10.66 29 LEU B C 1
ATOM 3074 O O . LEU B 1 29 ? 40.867 -26.701 -33.163 1.00 10.96 29 LEU B O 1
ATOM 3079 N N . GLY B 1 30 ? 38.628 -26.675 -33.137 1.00 10.48 30 GLY B N 1
ATOM 3080 C CA . GLY B 1 30 ? 38.529 -26.769 -31.666 1.00 9.98 30 GLY B CA 1
ATOM 3081 C C . GLY B 1 30 ? 39.176 -28.055 -31.172 1.00 11.37 30 GLY B C 1
ATOM 3082 O O . GLY B 1 30 ? 39.912 -27.991 -30.205 1.00 12.31 30 GLY B O 1
ATOM 3083 N N . GLY B 1 31 ? 38.804 -29.189 -31.768 1.00 10.97 31 GLY B N 1
ATOM 3084 C CA . GLY B 1 31 ? 39.355 -30.515 -31.451 1.00 10.87 31 GLY B CA 1
ATOM 3085 C C . GLY B 1 31 ? 40.878 -30.522 -31.442 1.00 10.90 31 GLY B C 1
ATOM 3086 O O . GLY B 1 31 ? 41.469 -31.000 -30.476 1.00 11.42 31 GLY B O 1
ATOM 3087 N N . ILE B 1 32 ? 41.466 -30.000 -32.514 1.00 12.21 32 ILE B N 1
ATOM 3088 C CA . ILE B 1 32 ? 42.946 -29.968 -32.676 1.00 12.10 32 ILE B CA 1
ATOM 3089 C C . ILE B 1 32 ? 43.562 -29.181 -31.513 1.00 11.37 32 ILE B C 1
ATOM 3090 O O . ILE B 1 32 ? 44.540 -29.627 -30.901 1.00 12.92 32 ILE B O 1
ATOM 3095 N N . ALA B 1 33 ? 43.025 -27.996 -31.200 1.00 11.89 33 ALA B N 1
ATOM 3096 C CA . ALA B 1 33 ? 43.561 -27.137 -30.116 1.00 12.28 33 ALA B CA 1
ATOM 3097 C C . ALA B 1 33 ? 43.369 -27.818 -28.763 1.00 12.32 33 ALA B C 1
ATOM 3098 O O . ALA B 1 33 ? 44.315 -27.854 -27.954 1.00 11.54 33 ALA B O 1
ATOM 3100 N N . ILE B 1 34 ? 42.215 -28.464 -28.539 1.00 11.15 34 ILE B N 1
ATOM 3101 C CA . ILE B 1 34 ? 41.960 -29.151 -27.251 1.00 11.45 34 ILE B CA 1
ATOM 3102 C C . ILE B 1 34 ? 42.985 -30.309 -27.128 1.00 11.41 34 ILE B C 1
ATOM 3103 O O . ILE B 1 34 ? 43.555 -30.484 -26.043 1.00 11.79 34 ILE B O 1
ATOM 3108 N N . LYS B 1 35 ? 43.121 -31.124 -28.158 1.00 12.39 35 LYS B N 1
ATOM 3109 C CA . LYS B 1 35 ? 44.009 -32.318 -28.105 1.00 13.63 35 LYS B CA 1
ATOM 3110 C C . LYS B 1 35 ? 45.440 -31.875 -27.776 1.00 13.62 35 LYS B C 1
ATOM 3111 O O . LYS B 1 35 ? 46.030 -32.435 -26.881 1.00 13.31 35 LYS B O 1
ATOM 3117 N N . ALA B 1 36 ? 45.931 -30.829 -28.415 1.00 13.28 36 ALA B N 1
ATOM 3118 C CA . ALA B 1 36 ? 47.272 -30.281 -28.158 1.00 12.45 36 ALA B CA 1
ATOM 3119 C C . ALA B 1 36 ? 47.351 -29.793 -26.727 1.00 14.08 36 ALA B C 1
ATOM 3120 O O . ALA B 1 36 ? 48.367 -30.087 -26.018 1.00 14.60 36 ALA B O 1
ATOM 3122 N N . ALA B 1 37 ? 46.358 -29.037 -26.271 1.00 13.71 37 ALA B N 1
ATOM 3123 C CA . ALA B 1 37 ? 46.349 -28.559 -24.875 1.00 12.76 37 ALA B CA 1
ATOM 3124 C C . ALA B 1 37 ? 46.433 -29.747 -23.907 1.00 14.98 37 ALA B C 1
ATOM 3125 O O . ALA B 1 37 ? 47.199 -29.649 -22.926 1.00 13.76 37 ALA B O 1
ATOM 3127 N N . LEU B 1 38 ? 45.719 -30.843 -24.161 1.00 14.31 38 LEU B N 1
ATOM 3128 C CA . LEU B 1 38 ? 45.719 -31.978 -23.210 1.00 13.63 38 LEU B CA 1
ATOM 3129 C C . LEU B 1 38 ? 47.134 -32.615 -23.193 1.00 14.43 38 LEU B C 1
ATOM 3130 O O . LEU B 1 38 ? 47.644 -32.918 -22.107 1.00 16.06 38 LEU B O 1
ATOM 3135 N N . GLU B 1 39 ? 47.729 -32.770 -24.361 1.00 16.50 39 GLU B N 1
ATOM 3136 C CA . GLU B 1 39 ? 49.062 -33.403 -24.544 1.00 17.25 39 GLU B CA 1
ATOM 3137 C C . GLU B 1 39 ? 50.084 -32.539 -23.844 1.00 17.50 39 GLU B C 1
ATOM 3138 O O . GLU B 1 39 ? 50.921 -33.080 -23.066 1.00 19.54 39 GLU B O 1
ATOM 3144 N N . ARG B 1 40 ? 50.000 -31.233 -23.997 1.00 15.91 40 ARG B N 1
ATOM 3145 C CA . ARG B 1 40 ? 51.038 -30.360 -23.433 1.00 16.26 40 ARG B CA 1
ATOM 3146 C C . ARG B 1 40 ? 50.865 -30.325 -21.927 1.00 19.51 40 ARG B C 1
ATOM 3147 O O . ARG B 1 40 ? 51.884 -30.124 -21.237 1.00 22.37 40 ARG B O 1
ATOM 3155 N N . ALA B 1 41 ? 49.634 -30.425 -21.415 1.00 18.56 41 ALA B N 1
ATOM 3156 C CA . ALA B 1 41 ? 49.374 -30.449 -19.968 1.00 16.14 41 ALA B CA 1
ATOM 3157 C C . ALA B 1 41 ? 49.749 -31.826 -19.384 1.00 16.46 41 ALA B C 1
ATOM 3158 O O . ALA B 1 41 ? 49.639 -31.938 -18.169 1.00 17.88 41 ALA B O 1
ATOM 3160 N N . ASN B 1 42 ? 49.948 -32.841 -20.213 1.00 17.33 42 ASN B N 1
ATOM 3161 C CA . ASN B 1 42 ? 50.047 -34.264 -19.759 1.00 20.85 42 ASN B CA 1
ATOM 3162 C C . ASN B 1 42 ? 48.822 -34.606 -18.894 1.00 21.12 42 ASN B C 1
ATOM 3163 O O . ASN B 1 42 ? 48.929 -34.995 -17.690 1.00 17.87 42 ASN B O 1
ATOM 3168 N N . VAL B 1 43 ? 47.634 -34.349 -19.444 1.00 18.44 43 VAL B N 1
ATOM 3169 C CA . VAL B 1 43 ? 46.323 -34.672 -18.816 1.00 18.66 43 VAL B CA 1
ATOM 3170 C C . VAL B 1 43 ? 45.617 -35.661 -19.743 1.00 14.51 43 VAL B C 1
ATOM 3171 O O . VAL B 1 43 ? 45.554 -35.431 -20.981 1.00 18.25 43 VAL B O 1
ATOM 3175 N N . ALA B 1 44 ? 45.113 -36.773 -19.192 1.00 17.18 44 ALA B N 1
ATOM 3176 C CA . ALA B 1 44 ? 44.352 -37.788 -19.947 1.00 16.36 44 ALA B CA 1
ATOM 3177 C C . ALA B 1 44 ? 42.996 -37.197 -20.387 1.00 14.85 44 ALA B C 1
ATOM 3178 O O . ALA B 1 44 ? 42.323 -36.613 -19.533 1.00 17.03 44 ALA B O 1
ATOM 3180 N N . ALA B 1 45 ? 42.606 -37.394 -21.649 1.00 17.89 45 ALA B N 1
ATOM 3181 C CA . ALA B 1 45 ? 41.268 -36.940 -22.150 1.00 16.64 45 ALA B CA 1
ATOM 3182 C C . ALA B 1 45 ? 40.163 -37.427 -21.196 1.00 17.08 45 ALA B C 1
ATOM 3183 O O . ALA B 1 45 ? 39.227 -36.648 -20.869 1.00 16.40 45 ALA B O 1
ATOM 3185 N N . SER B 1 46 ? 40.283 -38.646 -20.627 1.00 18.04 46 SER B N 1
ATOM 3186 C CA . SER B 1 46 ? 39.215 -39.271 -19.796 1.00 19.80 46 SER B CA 1
ATOM 3187 C C . SER B 1 46 ? 39.114 -38.622 -18.420 1.00 17.92 46 SER B C 1
ATOM 3188 O O . SER B 1 46 ? 38.167 -38.898 -17.713 1.00 18.82 46 SER B O 1
ATOM 3191 N N . ASP B 1 47 ? 40.077 -37.806 -18.004 1.00 16.74 47 ASP B N 1
ATOM 3192 C CA . ASP B 1 47 ? 40.085 -37.149 -16.679 1.00 17.35 47 ASP B CA 1
ATOM 3193 C C . ASP B 1 47 ? 39.434 -35.755 -16.776 1.00 15.63 47 ASP B C 1
ATOM 3194 O O . ASP B 1 47 ? 39.127 -35.163 -15.776 1.00 17.52 47 ASP B O 1
ATOM 3199 N N . VAL B 1 48 ? 39.197 -35.259 -17.983 1.00 14.92 48 VAL B N 1
ATOM 3200 C CA . VAL B 1 48 ? 38.504 -33.942 -18.140 1.00 15.35 48 VAL B CA 1
ATOM 3201 C C . VAL B 1 48 ? 37.091 -34.066 -17.545 1.00 14.51 48 VAL B C 1
ATOM 3202 O O . VAL B 1 48 ? 36.404 -35.091 -17.818 1.00 14.15 48 VAL B O 1
ATOM 3206 N N . GLU B 1 49 ? 36.686 -33.087 -16.744 1.00 14.68 49 GLU B N 1
ATOM 3207 C CA . GLU B 1 49 ? 35.370 -33.101 -16.067 1.00 15.16 49 GLU B CA 1
ATOM 3208 C C . GLU B 1 49 ? 34.325 -32.282 -16.819 1.00 13.23 49 GLU B C 1
ATOM 3209 O O . GLU B 1 49 ? 33.165 -32.615 -16.702 1.00 13.88 49 GLU B O 1
ATOM 3215 N N . GLU B 1 50 ? 34.745 -31.278 -17.573 1.00 13.82 50 GLU B N 1
ATOM 3216 C CA . GLU B 1 50 ? 33.802 -30.387 -18.278 1.00 12.73 50 GLU B CA 1
ATOM 3217 C C . GLU B 1 50 ? 34.549 -29.720 -19.437 1.00 12.41 50 GLU B C 1
ATOM 3218 O O . GLU B 1 50 ? 35.754 -29.430 -19.297 1.00 11.49 50 GLU B O 1
ATOM 3224 N N . VAL B 1 51 ? 33.846 -29.512 -20.543 1.00 10.69 51 VAL B N 1
ATOM 3225 C CA . VAL B 1 51 ? 34.376 -28.754 -21.695 1.00 10.46 51 VAL B CA 1
ATOM 3226 C C . VAL B 1 51 ? 33.465 -27.573 -21.941 1.00 10.23 51 VAL B C 1
ATOM 3227 O O . VAL B 1 51 ? 32.266 -27.774 -22.187 1.00 10.44 51 VAL B O 1
ATOM 3231 N N . ILE B 1 52 ? 34.010 -26.367 -21.788 1.00 10.10 52 ILE B N 1
ATOM 3232 C CA . ILE B 1 52 ? 33.235 -25.132 -22.020 1.00 10.62 52 ILE B CA 1
ATOM 3233 C C . ILE B 1 52 ? 33.844 -24.459 -23.245 1.00 10.34 52 ILE B C 1
ATOM 3234 O O . ILE B 1 52 ? 35.029 -24.056 -23.165 1.00 10.32 52 ILE B O 1
ATOM 3239 N N . PHE B 1 53 ? 33.098 -24.387 -24.336 1.00 9.42 53 PHE B N 1
ATOM 3240 C CA . PHE B 1 53 ? 33.687 -23.907 -25.603 1.00 9.04 53 PHE B CA 1
ATOM 3241 C C . PHE B 1 53 ? 32.819 -22.847 -26.226 1.00 9.03 53 PHE B C 1
ATOM 3242 O O . PHE B 1 53 ? 31.597 -23.050 -26.339 1.00 10.01 53 PHE B O 1
ATOM 3250 N N . GLY B 1 54 ? 33.482 -21.795 -26.708 1.00 8.95 54 GLY B N 1
ATOM 3251 C CA . GLY B 1 54 ? 32.805 -20.672 -27.382 1.00 8.83 54 GLY B CA 1
ATOM 3252 C C . GLY B 1 54 ? 32.817 -20.791 -28.901 1.00 9.21 54 GLY B C 1
ATOM 3253 O O . GLY B 1 54 ? 33.776 -21.297 -29.479 1.00 9.63 54 GLY B O 1
ATOM 3254 N N . THR B 1 55 ? 31.725 -20.375 -29.536 1.00 8.37 55 THR B N 1
ATOM 3255 C CA . THR B 1 55 ? 31.646 -20.200 -30.997 1.00 9.07 55 THR B CA 1
ATOM 3256 C C . THR B 1 55 ? 30.423 -19.316 -31.260 1.00 9.28 55 THR B C 1
ATOM 3257 O O . THR B 1 55 ? 29.387 -19.470 -30.589 1.00 9.16 55 THR B O 1
ATOM 3261 N N . VAL B 1 56 ? 30.538 -18.393 -32.182 1.00 9.05 56 VAL B N 1
ATOM 3262 C CA . VAL B 1 56 ? 29.472 -17.395 -32.415 1.00 9.10 56 VAL B CA 1
ATOM 3263 C C . VAL B 1 56 ? 28.533 -17.816 -33.535 1.00 9.08 56 VAL B C 1
ATOM 3264 O O . VAL B 1 56 ? 27.317 -17.625 -33.356 1.00 9.53 56 VAL B O 1
ATOM 3268 N N . ILE B 1 57 ? 29.058 -18.316 -34.675 1.00 9.11 57 ILE B N 1
ATOM 3269 C CA . ILE B 1 57 ? 28.143 -18.616 -35.814 1.00 9.40 57 ILE B CA 1
ATOM 3270 C C . ILE B 1 57 ? 27.767 -20.092 -35.696 1.00 9.49 57 ILE B C 1
ATOM 3271 O O . ILE B 1 57 ? 28.341 -20.903 -36.400 1.00 8.92 57 ILE B O 1
ATOM 3276 N N . GLN B 1 58 ? 26.890 -20.392 -34.739 1.00 10.22 58 GLN B N 1
ATOM 3277 C CA . GLN B 1 58 ? 26.532 -21.803 -34.456 1.00 9.75 58 GLN B CA 1
ATOM 3278 C C . GLN B 1 58 ? 25.655 -22.341 -35.571 1.00 10.22 58 GLN B C 1
ATOM 3279 O O . GLN B 1 58 ? 25.543 -23.591 -35.688 1.00 11.09 58 GLN B O 1
ATOM 3285 N N . GLY B 1 59 ? 24.915 -21.493 -36.275 1.00 9.85 59 GLY B N 1
ATOM 3286 C CA . GLY B 1 59 ? 23.975 -21.979 -37.282 1.00 10.37 59 GLY B CA 1
ATOM 3287 C C . GLY B 1 59 ? 24.676 -22.876 -38.299 1.00 10.37 59 GLY B C 1
ATOM 3288 O O . GLY B 1 59 ? 25.609 -22.437 -38.959 1.00 12.35 59 GLY B O 1
ATOM 3289 N N . GLY B 1 60 ? 24.146 -24.091 -38.442 1.00 9.38 60 GLY B N 1
ATOM 3290 C CA . GLY B 1 60 ? 24.615 -25.134 -39.360 1.00 11.05 60 GLY B CA 1
ATOM 3291 C C . GLY B 1 60 ? 25.774 -25.929 -38.813 1.00 11.65 60 GLY B C 1
ATOM 3292 O O . GLY B 1 60 ? 26.199 -26.846 -39.538 1.00 13.71 60 GLY B O 1
ATOM 3293 N N . GLN B 1 61 ? 26.254 -25.664 -37.592 1.00 9.98 61 GLN B N 1
ATOM 3294 C CA . GLN B 1 61 ? 27.356 -26.476 -37.013 1.00 10.50 61 GLN B CA 1
ATOM 3295 C C . GLN B 1 61 ? 26.850 -27.784 -36.411 1.00 10.81 61 GLN B C 1
ATOM 3296 O O . GLN B 1 61 ? 27.695 -28.648 -36.128 1.00 11.11 61 GLN B O 1
ATOM 3302 N N . GLY B 1 62 ? 25.546 -27.960 -36.267 1.00 10.83 62 GLY B N 1
ATOM 3303 C CA . GLY B 1 62 ? 24.978 -29.172 -35.644 1.00 10.80 62 GLY B CA 1
ATOM 3304 C C . GLY B 1 62 ? 24.805 -29.015 -34.144 1.00 10.20 62 GLY B C 1
ATOM 3305 O O . GLY B 1 62 ? 25.280 -28.057 -33.550 1.00 11.09 62 GLY B O 1
ATOM 3306 N N . GLN B 1 63 ? 24.168 -30.000 -33.512 1.00 9.86 63 GLN B N 1
ATOM 3307 C CA . GLN B 1 63 ? 23.921 -29.982 -32.055 1.00 9.89 63 GLN B CA 1
ATOM 3308 C C . GLN B 1 63 ? 25.227 -29.690 -31.287 1.00 10.93 63 GLN B C 1
ATOM 3309 O O . GLN B 1 63 ? 26.268 -30.316 -31.590 1.00 10.36 63 GLN B O 1
ATOM 3315 N N . ILE B 1 64 ? 25.115 -28.813 -30.306 1.00 10.75 64 ILE B N 1
ATOM 3316 C CA . ILE B 1 64 ? 26.117 -28.516 -29.243 1.00 11.23 64 ILE B CA 1
ATOM 3317 C C . ILE B 1 64 ? 27.533 -28.661 -29.770 1.00 10.93 64 ILE B C 1
ATOM 3318 O O . ILE B 1 64 ? 28.261 -29.633 -29.540 1.00 10.67 64 ILE B O 1
ATOM 3323 N N . PRO B 1 65 ? 27.991 -27.647 -30.551 1.00 10.46 65 PRO B N 1
ATOM 3324 C CA . PRO B 1 65 ? 29.339 -27.693 -31.134 1.00 9.60 65 PRO B CA 1
ATOM 3325 C C . PRO B 1 65 ? 30.486 -28.005 -30.155 1.00 8.99 65 PRO B C 1
ATOM 3326 O O . PRO B 1 65 ? 31.450 -28.675 -30.544 1.00 9.33 65 PRO B O 1
ATOM 3330 N N . SER B 1 66 ? 30.375 -27.593 -28.901 1.00 8.89 66 SER B N 1
ATOM 3331 C CA . SER B 1 66 ? 31.409 -27.887 -27.899 1.00 8.89 66 SER B CA 1
ATOM 3332 C C . SER B 1 66 ? 31.630 -29.398 -27.784 1.00 9.53 66 SER B C 1
ATOM 3333 O O . SER B 1 66 ? 32.765 -29.832 -27.592 1.00 10.05 66 SER B O 1
ATOM 3336 N N . ARG B 1 67 ? 30.538 -30.158 -27.879 1.00 9.57 67 ARG B N 1
ATOM 3337 C CA . ARG B 1 67 ? 30.606 -31.642 -27.750 1.00 11.14 67 ARG B CA 1
ATOM 3338 C C . ARG B 1 67 ? 31.295 -32.224 -28.974 1.00 10.27 67 ARG B C 1
ATOM 3339 O O . ARG B 1 67 ? 32.027 -33.233 -28.821 1.00 10.12 67 ARG B O 1
ATOM 3347 N N . GLN B 1 68 ? 31.078 -31.658 -30.145 1.00 10.89 68 GLN B N 1
ATOM 3348 C CA . GLN B 1 68 ? 31.744 -32.114 -31.378 1.00 10.58 68 GLN B CA 1
ATOM 3349 C C . GLN B 1 68 ? 33.250 -31.844 -31.227 1.00 9.94 68 GLN B C 1
ATOM 3350 O O . GLN B 1 68 ? 34.051 -32.737 -31.583 1.00 10.90 68 GLN B O 1
ATOM 3356 N N . ALA B 1 69 ? 33.641 -30.646 -30.772 1.00 10.09 69 ALA B N 1
ATOM 3357 C CA . ALA B 1 69 ? 35.078 -30.323 -30.547 1.00 10.51 69 ALA B CA 1
ATOM 3358 C C . ALA B 1 69 ? 35.665 -31.310 -29.538 1.00 11.17 69 ALA B C 1
ATOM 3359 O O . ALA B 1 69 ? 36.782 -31.831 -29.774 1.00 11.01 69 ALA B O 1
ATOM 3361 N N . ALA B 1 70 ? 34.973 -31.554 -28.413 1.00 10.59 70 ALA B N 1
ATOM 3362 C CA . ALA B 1 70 ? 35.445 -32.472 -27.350 1.00 10.46 70 ALA B CA 1
ATOM 3363 C C . ALA B 1 70 ? 35.699 -33.857 -27.967 1.00 10.67 70 ALA B C 1
ATOM 3364 O O . ALA B 1 70 ? 36.784 -34.424 -27.723 1.00 10.60 70 ALA B O 1
ATOM 3366 N N . ARG B 1 71 ? 34.725 -34.413 -28.692 1.00 10.35 71 ARG B N 1
ATOM 3367 C CA . ARG B 1 71 ? 34.863 -35.765 -29.289 1.00 11.10 71 ARG B CA 1
ATOM 3368 C C . ARG B 1 71 ? 35.991 -35.759 -30.331 1.00 12.28 71 ARG B C 1
ATOM 3369 O O . ARG B 1 71 ? 36.757 -36.762 -30.396 1.00 11.46 71 ARG B O 1
ATOM 3377 N N . ALA B 1 72 ? 36.153 -34.689 -31.114 1.00 10.96 72 ALA B N 1
ATOM 3378 C CA . ALA B 1 72 ? 37.222 -34.614 -32.138 1.00 11.96 72 ALA B CA 1
ATOM 3379 C C . ALA B 1 72 ? 38.613 -34.619 -31.464 1.00 12.77 72 ALA B C 1
ATOM 3380 O O . ALA B 1 72 ? 39.574 -35.139 -32.077 1.00 14.51 72 ALA B O 1
ATOM 3382 N N . ALA B 1 73 ? 38.716 -34.188 -30.219 1.00 12.32 73 ALA B N 1
ATOM 3383 C CA . ALA B 1 73 ? 39.950 -34.202 -29.399 1.00 13.40 73 ALA B CA 1
ATOM 3384 C C . ALA B 1 73 ? 40.189 -35.581 -28.768 1.00 14.94 73 ALA B C 1
ATOM 3385 O O . ALA B 1 73 ? 41.225 -35.757 -28.185 1.00 15.70 73 ALA B O 1
ATOM 3387 N N . GLY B 1 74 ? 39.208 -36.498 -28.838 1.00 14.19 74 GLY B N 1
ATOM 3388 C CA . GLY B 1 74 ? 39.284 -37.804 -28.159 1.00 15.97 74 GLY B CA 1
ATOM 3389 C C . GLY B 1 74 ? 38.809 -37.718 -26.736 1.00 14.31 74 GLY B C 1
ATOM 3390 O O . GLY B 1 74 ? 39.022 -38.654 -25.971 1.00 14.94 74 GLY B O 1
ATOM 3391 N N . ILE B 1 75 ? 38.087 -36.680 -26.336 1.00 12.99 75 ILE B N 1
ATOM 3392 C CA . ILE B 1 75 ? 37.489 -36.698 -24.968 1.00 12.04 75 ILE B CA 1
ATOM 3393 C C . ILE B 1 75 ? 36.284 -37.634 -25.011 1.00 12.78 75 ILE B C 1
ATOM 3394 O O . ILE B 1 75 ? 35.447 -37.514 -25.889 1.00 12.32 75 ILE B O 1
ATOM 3399 N N . PRO B 1 76 ? 36.156 -38.583 -24.060 1.00 12.96 76 PRO B N 1
ATOM 3400 C CA . PRO B 1 76 ? 35.067 -39.561 -24.088 1.00 13.96 76 PRO B CA 1
ATOM 3401 C C . PRO B 1 76 ? 33.663 -38.935 -23.955 1.00 13.24 76 PRO B C 1
ATOM 3402 O O . PRO B 1 76 ? 33.506 -37.805 -23.399 1.00 11.66 76 PRO B O 1
ATOM 3406 N N . TRP B 1 77 ? 32.662 -39.730 -24.335 1.00 13.84 77 TRP B N 1
ATOM 3407 C CA . TRP B 1 77 ? 31.230 -39.350 -24.217 1.00 13.16 77 TRP B CA 1
ATOM 3408 C C . TRP B 1 77 ? 30.863 -38.955 -22.794 1.00 13.27 77 TRP B C 1
ATOM 3409 O O . TRP B 1 77 ? 29.895 -38.154 -22.630 1.00 13.75 77 TRP B O 1
ATOM 3420 N N . GLU B 1 78 ? 31.545 -39.497 -21.771 1.00 13.29 78 GLU B N 1
ATOM 3421 C CA . GLU B 1 78 ? 31.121 -39.358 -20.378 1.00 15.30 78 GLU B CA 1
ATOM 3422 C C . GLU B 1 78 ? 31.404 -37.945 -19.842 1.00 14.19 78 GLU B C 1
ATOM 3423 O O . GLU B 1 78 ? 31.018 -37.636 -18.709 1.00 15.87 78 GLU B O 1
ATOM 3429 N N . VAL B 1 79 ? 32.067 -37.091 -20.608 1.00 12.75 79 VAL B N 1
ATOM 3430 C CA . VAL B 1 79 ? 32.484 -35.743 -20.137 1.00 13.08 79 VAL B CA 1
ATOM 3431 C C . VAL B 1 79 ? 31.399 -34.749 -20.538 1.00 11.93 79 VAL B C 1
ATOM 3432 O O . VAL B 1 79 ? 31.101 -34.604 -21.734 1.00 13.27 79 VAL B O 1
ATOM 3436 N N . GLN B 1 80 ? 30.944 -33.998 -19.566 1.00 11.06 80 GLN B N 1
ATOM 3437 C CA . GLN B 1 80 ? 29.889 -32.993 -19.794 1.00 11.56 80 GLN B CA 1
ATOM 3438 C C . GLN B 1 80 ? 30.435 -31.765 -20.547 1.00 11.05 80 GLN B C 1
ATOM 3439 O O . GLN B 1 80 ? 31.620 -31.433 -20.441 1.00 10.92 80 GLN B O 1
ATOM 3445 N N . THR B 1 81 ? 29.524 -31.028 -21.195 1.00 10.39 81 THR B N 1
ATOM 3446 C CA . THR B 1 81 ? 29.941 -29.873 -21.999 1.00 10.28 81 THR B CA 1
ATOM 3447 C C . THR B 1 81 ? 28.754 -28.931 -22.227 1.00 10.66 81 THR B C 1
ATOM 3448 O O . THR B 1 81 ? 27.593 -29.369 -22.295 1.00 10.91 81 THR B O 1
ATOM 3452 N N . GLU B 1 82 ? 29.087 -27.670 -22.472 1.00 9.52 82 GLU B N 1
ATOM 3453 C CA . GLU B 1 82 ? 28.141 -26.685 -23.018 1.00 10.25 82 GLU B CA 1
ATOM 3454 C C . GLU B 1 82 ? 28.877 -25.722 -23.941 1.00 8.69 82 GLU B C 1
ATOM 3455 O O . GLU B 1 82 ? 30.076 -25.493 -23.783 1.00 9.09 82 GLU B O 1
ATOM 3461 N N . THR B 1 83 ? 28.117 -25.143 -24.861 1.00 9.05 83 THR B N 1
ATOM 3462 C CA . THR B 1 83 ? 28.611 -24.167 -25.829 1.00 8.51 83 THR B CA 1
ATOM 3463 C C . THR B 1 83 ? 28.155 -22.771 -25.387 1.00 8.87 83 THR B C 1
ATOM 3464 O O . THR B 1 83 ? 26.970 -22.585 -25.099 1.00 9.44 83 THR B O 1
ATOM 3468 N N . VAL B 1 84 ? 29.079 -21.824 -25.396 1.00 8.17 84 VAL B N 1
ATOM 3469 C CA . VAL B 1 84 ? 28.802 -20.435 -24.980 1.00 9.90 84 VAL B CA 1
ATOM 3470 C C . VAL B 1 84 ? 29.006 -19.454 -26.119 1.00 9.43 84 VAL B C 1
ATOM 3471 O O . VAL B 1 84 ? 29.813 -19.663 -27.036 1.00 8.42 84 VAL B O 1
ATOM 3475 N N . ASN B 1 85 ? 28.202 -18.405 -26.043 1.00 9.18 85 ASN B N 1
ATOM 3476 C CA . ASN B 1 85 ? 28.166 -17.339 -27.054 1.00 9.10 85 ASN B CA 1
ATOM 3477 C C . ASN B 1 85 ? 28.164 -16.023 -26.293 1.00 9.38 85 ASN B C 1
ATOM 3478 O O . ASN B 1 85 ? 27.136 -15.650 -25.719 1.00 9.83 85 ASN B O 1
ATOM 3483 N N . LYS B 1 86 ? 29.287 -15.320 -26.350 1.00 9.35 86 LYS B N 1
ATOM 3484 C CA . LYS B 1 86 ? 29.363 -13.899 -25.957 1.00 9.95 86 LYS B CA 1
ATOM 3485 C C . LYS B 1 86 ? 30.014 -13.168 -27.140 1.00 10.45 86 LYS B C 1
ATOM 3486 O O . LYS B 1 86 ? 30.900 -12.321 -26.886 1.00 11.47 86 LYS B O 1
ATOM 3492 N N . VAL B 1 87 ? 29.492 -13.390 -28.344 1.00 10.59 87 VAL B N 1
ATOM 3493 C CA . VAL B 1 87 ? 30.055 -12.873 -29.634 1.00 9.42 87 VAL B CA 1
ATOM 3494 C C . VAL B 1 87 ? 31.592 -12.907 -29.536 1.00 9.35 87 VAL B C 1
ATOM 3495 O O . VAL B 1 87 ? 32.149 -13.998 -29.288 1.00 9.04 87 VAL B O 1
ATOM 3499 N N . CYS B 1 88 ? 32.292 -11.816 -29.822 1.00 9.07 88 CYS B N 1
ATOM 3500 C CA . CYS B 1 88 ? 33.765 -11.769 -29.919 1.00 10.02 88 CYS B CA 1
ATOM 3501 C C . CYS B 1 88 ? 34.429 -12.217 -28.616 1.00 9.50 88 CYS B C 1
ATOM 3502 O O . CYS B 1 88 ? 35.619 -12.547 -28.646 1.00 10.93 88 CYS B O 1
ATOM 3505 N N . ALA B 1 89 ? 33.748 -12.188 -27.466 1.00 10.14 89 ALA B N 1
ATOM 3506 C CA . ALA B 1 89 ? 34.336 -12.559 -26.167 1.00 10.01 89 ALA B CA 1
ATOM 3507 C C . ALA B 1 89 ? 34.152 -14.039 -25.850 1.00 10.52 89 ALA B C 1
ATOM 3508 O O . ALA B 1 89 ? 34.577 -14.446 -24.771 1.00 10.29 89 ALA B O 1
ATOM 3510 N N . SER B 1 90 ? 33.496 -14.795 -26.729 1.00 9.49 90 SER B N 1
ATOM 3511 C CA . SER B 1 90 ? 33.062 -16.185 -26.416 1.00 8.62 90 SER B CA 1
ATOM 3512 C C . SER B 1 90 ? 34.218 -17.007 -25.846 1.00 8.93 90 SER B C 1
ATOM 3513 O O . SER B 1 90 ? 34.020 -17.723 -24.864 1.00 9.40 90 SER B O 1
ATOM 3516 N N . GLY B 1 91 ? 35.369 -16.979 -26.483 1.00 9.51 91 GLY B N 1
ATOM 3517 C CA . GLY B 1 91 ? 36.486 -17.855 -26.121 1.00 9.58 91 GLY B CA 1
ATOM 3518 C C . GLY B 1 91 ? 37.100 -17.448 -24.789 1.00 10.55 91 GLY B C 1
ATOM 3519 O O . GLY B 1 91 ? 37.677 -18.304 -24.123 1.00 11.79 91 GLY B O 1
ATOM 3520 N N . LEU B 1 92 ? 37.022 -16.173 -24.438 1.00 9.66 92 LEU B N 1
ATOM 3521 C CA . LEU B 1 92 ? 37.535 -15.658 -23.149 1.00 10.44 92 LEU B CA 1
ATOM 3522 C C . LEU B 1 92 ? 36.519 -15.959 -22.044 1.00 10.85 92 LEU B C 1
ATOM 3523 O O . LEU B 1 92 ? 36.906 -16.426 -20.943 1.00 10.12 92 LEU B O 1
ATOM 3528 N N . ARG B 1 93 ? 35.211 -15.747 -22.309 1.00 9.82 93 ARG B N 1
ATOM 3529 C CA . ARG B 1 93 ? 34.181 -16.063 -21.295 1.00 9.44 93 ARG B CA 1
ATOM 3530 C C . ARG B 1 93 ? 34.139 -17.557 -21.018 1.00 9.15 93 ARG B C 1
ATOM 3531 O O . ARG B 1 93 ? 33.858 -17.942 -19.869 1.00 10.17 93 ARG B O 1
ATOM 3539 N N . ALA B 1 94 ? 34.460 -18.404 -21.983 1.00 9.34 94 ALA B N 1
ATOM 3540 C CA . ALA B 1 94 ? 34.583 -19.854 -21.717 1.00 9.97 94 ALA B CA 1
ATOM 3541 C C . ALA B 1 94 ? 35.604 -20.067 -20.595 1.00 10.65 94 ALA B C 1
ATOM 3542 O O . ALA B 1 94 ? 35.349 -20.899 -19.680 1.00 9.43 94 ALA B O 1
ATOM 3544 N N . VAL B 1 95 ? 36.715 -19.360 -20.645 1.00 10.68 95 VAL B N 1
ATOM 3545 C CA . VAL B 1 95 ? 37.832 -19.545 -19.679 1.00 10.56 95 VAL B CA 1
ATOM 3546 C C . VAL B 1 95 ? 37.411 -18.946 -18.342 1.00 10.65 95 VAL B C 1
ATOM 3547 O O . VAL B 1 95 ? 37.617 -19.576 -17.320 1.00 10.96 95 VAL B O 1
ATOM 3551 N N . THR B 1 96 ? 36.812 -17.760 -18.312 1.00 9.95 96 THR B N 1
ATOM 3552 C CA . THR B 1 96 ? 36.433 -17.137 -17.031 1.00 11.53 96 THR B CA 1
ATOM 3553 C C . THR B 1 96 ? 35.265 -17.901 -16.386 1.00 11.36 96 THR B C 1
ATOM 3554 O O . THR B 1 96 ? 35.209 -17.978 -15.130 1.00 11.43 96 THR B O 1
ATOM 3558 N N . LEU B 1 97 ? 34.323 -18.457 -17.160 1.00 12.21 97 LEU B N 1
ATOM 3559 C CA . LEU B 1 97 ? 33.289 -19.357 -16.575 1.00 11.68 97 LEU B CA 1
ATOM 3560 C C . LEU B 1 97 ? 33.951 -20.622 -15.983 1.00 11.56 97 LEU B C 1
ATOM 3561 O O . LEU B 1 97 ? 33.559 -21.017 -14.891 1.00 11.45 97 LEU B O 1
ATOM 3566 N N . ALA B 1 98 ? 34.888 -21.241 -16.670 1.00 11.70 98 ALA B N 1
ATOM 3567 C CA . ALA B 1 98 ? 35.636 -22.407 -16.145 1.00 11.67 98 ALA B CA 1
ATOM 3568 C C . ALA B 1 98 ? 36.272 -22.012 -14.802 1.00 12.42 98 ALA B C 1
ATOM 3569 O O . ALA B 1 98 ? 36.149 -22.768 -13.812 1.00 11.68 98 ALA B O 1
ATOM 3571 N N . ASP B 1 99 ? 36.850 -20.821 -14.727 1.00 12.15 99 ASP B N 1
ATOM 3572 C CA . ASP B 1 99 ? 37.467 -20.326 -13.469 1.00 13.02 99 ASP B CA 1
ATOM 3573 C C . ASP B 1 99 ? 36.426 -20.286 -12.348 1.00 13.40 99 ASP B C 1
ATOM 3574 O O . ASP B 1 99 ? 36.696 -20.751 -11.221 1.00 13.77 99 ASP B O 1
ATOM 3579 N N . GLN B 1 100 ? 35.255 -19.724 -12.638 1.00 12.59 100 GLN B N 1
ATOM 3580 C CA . GLN B 1 100 ? 34.191 -19.603 -11.619 1.00 12.90 100 GLN B CA 1
ATOM 3581 C C . GLN B 1 100 ? 33.731 -20.989 -11.155 1.00 13.82 100 GLN B C 1
ATOM 3582 O O . GLN B 1 100 ? 33.582 -21.214 -9.946 1.00 12.80 100 GLN B O 1
ATOM 3588 N N . ILE B 1 101 ? 33.507 -21.919 -12.073 1.00 12.53 101 ILE B N 1
ATOM 3589 C CA . ILE B 1 101 ? 33.037 -23.294 -11.714 1.00 13.61 101 ILE B CA 1
ATOM 3590 C C . ILE B 1 101 ? 34.119 -23.961 -10.860 1.00 14.44 101 ILE B C 1
ATOM 3591 O O . ILE B 1 101 ? 33.778 -24.583 -9.833 1.00 14.12 101 ILE B O 1
ATOM 3596 N N . ILE B 1 102 ? 35.368 -23.843 -11.254 1.00 13.60 102 ILE B N 1
ATOM 3597 C CA . ILE B 1 102 ? 36.470 -24.474 -10.465 1.00 14.91 102 ILE B CA 1
ATOM 3598 C C . ILE B 1 102 ? 36.481 -23.879 -9.060 1.00 14.69 102 ILE B C 1
ATOM 3599 O O . ILE B 1 102 ? 36.575 -24.653 -8.093 1.00 15.80 102 ILE B O 1
ATOM 3604 N N . ARG B 1 103 ? 36.324 -22.580 -8.935 1.00 14.36 103 ARG B N 1
ATOM 3605 C CA . ARG B 1 103 ? 36.331 -21.850 -7.653 1.00 15.58 103 ARG B CA 1
ATOM 3606 C C . ARG B 1 103 ? 35.192 -22.310 -6.744 1.00 17.66 103 ARG B C 1
ATOM 3607 O O . ARG B 1 103 ? 35.369 -22.214 -5.547 1.00 16.56 103 ARG B O 1
ATOM 3615 N N . THR B 1 104 ? 34.086 -22.853 -7.257 1.00 16.64 104 THR B N 1
ATOM 3616 C CA . THR B 1 104 ? 33.008 -23.376 -6.386 1.00 17.29 104 THR B CA 1
ATOM 3617 C C . THR B 1 104 ? 33.439 -24.696 -5.754 1.00 17.75 104 THR B C 1
ATOM 3618 O O . THR B 1 104 ? 32.779 -25.080 -4.778 1.00 17.93 104 THR B O 1
ATOM 3622 N N . GLY B 1 105 ? 34.364 -25.412 -6.372 1.00 16.98 105 GLY B N 1
ATOM 3623 C CA . GLY B 1 105 ? 34.751 -26.783 -6.013 1.00 17.26 105 GLY B CA 1
ATOM 3624 C C . GLY B 1 105 ? 33.891 -27.814 -6.722 1.00 17.86 105 GLY B C 1
ATOM 3625 O O . GLY B 1 105 ? 34.152 -28.998 -6.532 1.00 17.55 105 GLY B O 1
ATOM 3626 N N . ASP B 1 106 ? 32.920 -27.409 -7.560 1.00 16.24 106 ASP B N 1
ATOM 3627 C CA . ASP B 1 106 ? 32.054 -28.398 -8.251 1.00 15.26 106 ASP B CA 1
ATOM 3628 C C . ASP B 1 106 ? 32.842 -29.236 -9.249 1.00 15.17 106 ASP B C 1
ATOM 3629 O O . ASP B 1 106 ? 32.528 -30.406 -9.423 1.00 15.93 106 ASP B O 1
ATOM 3634 N N . GLN B 1 107 ? 33.827 -28.643 -9.926 1.00 14.92 107 GLN B N 1
ATOM 3635 C CA . GLN B 1 107 ? 34.771 -29.358 -10.800 1.00 14.42 107 GLN B CA 1
ATOM 3636 C C . GLN B 1 107 ? 36.201 -28.907 -10.467 1.00 14.73 107 GLN B C 1
ATOM 3637 O O . GLN B 1 107 ? 36.337 -27.810 -9.896 1.00 15.23 107 GLN B O 1
ATOM 3643 N N . SER B 1 108 ? 37.198 -29.700 -10.858 1.00 16.49 108 SER B N 1
ATOM 3644 C CA . SER B 1 108 ? 38.607 -29.290 -10.643 1.00 17.42 108 SER B CA 1
ATOM 3645 C C . SER B 1 108 ? 39.432 -29.381 -11.932 1.00 17.16 108 SER B C 1
ATOM 3646 O O . SER B 1 108 ? 40.640 -29.076 -11.882 1.00 15.21 108 SER B O 1
ATOM 3649 N N . LEU B 1 109 ? 38.886 -29.850 -13.047 1.00 14.79 109 LEU B N 1
ATOM 3650 C CA . LEU B 1 109 ? 39.668 -29.959 -14.305 1.00 14.01 109 LEU B CA 1
ATOM 3651 C C . LEU B 1 109 ? 38.724 -29.692 -15.478 1.00 13.06 109 LEU B C 1
ATOM 3652 O O . LEU B 1 109 ? 37.841 -30.496 -15.769 1.00 12.25 109 LEU B O 1
ATOM 3657 N N . ILE B 1 110 ? 38.928 -28.554 -16.137 1.00 12.90 110 ILE B N 1
ATOM 3658 C CA . ILE B 1 110 ? 38.030 -28.103 -17.223 1.00 12.87 110 ILE B CA 1
ATOM 3659 C C . ILE B 1 110 ? 38.872 -27.717 -18.437 1.00 11.99 110 ILE B C 1
ATOM 3660 O O . ILE B 1 110 ? 39.932 -27.030 -18.275 1.00 12.51 110 ILE B O 1
ATOM 3665 N N . VAL B 1 111 ? 38.397 -28.059 -19.616 1.00 11.53 111 VAL B N 1
ATOM 3666 C CA . VAL B 1 111 ? 38.936 -27.577 -20.899 1.00 10.62 111 VAL B CA 1
ATOM 3667 C C . VAL B 1 111 ? 38.069 -26.391 -21.325 1.00 10.24 111 VAL B C 1
ATOM 3668 O O . VAL B 1 111 ? 36.824 -26.557 -21.325 1.00 10.13 111 VAL B O 1
ATOM 3672 N N . ALA B 1 112 ? 38.662 -25.233 -21.616 1.00 9.66 112 ALA B N 1
ATOM 3673 C CA . ALA B 1 112 ? 37.902 -24.075 -22.119 1.00 10.74 112 ALA B CA 1
ATOM 3674 C C . ALA B 1 112 ? 38.606 -23.500 -23.335 1.00 10.56 112 ALA B C 1
ATOM 3675 O O . ALA B 1 112 ? 39.783 -23.583 -23.450 1.00 11.81 112 ALA B O 1
ATOM 3677 N N . GLY B 1 113 ? 37.838 -22.885 -24.226 1.00 9.51 113 GLY B N 1
ATOM 3678 C CA . GLY B 1 113 ? 38.423 -22.152 -25.359 1.00 8.85 113 GLY B CA 1
ATOM 3679 C C . GLY B 1 113 ? 37.338 -21.783 -26.321 1.00 8.34 113 GLY B C 1
ATOM 3680 O O . GLY B 1 113 ? 36.187 -21.639 -25.910 1.00 8.43 113 GLY B O 1
ATOM 3681 N N . GLY B 1 114 ? 37.728 -21.609 -27.586 1.00 8.31 114 GLY B N 1
ATOM 3682 C CA . GLY B 1 114 ? 36.807 -21.127 -28.613 1.00 8.77 114 GLY B CA 1
ATOM 3683 C C . GLY B 1 114 ? 37.252 -21.567 -29.979 1.00 8.96 114 GLY B C 1
ATOM 3684 O O . GLY B 1 114 ? 38.423 -21.947 -30.152 1.00 9.57 114 GLY B O 1
ATOM 3685 N N . MET B 1 115 ? 36.327 -21.505 -30.932 1.00 8.59 115 MET B N 1
ATOM 3686 C CA . MET B 1 115 ? 36.574 -21.934 -32.327 1.00 8.97 115 MET B CA 1
ATOM 3687 C C . MET B 1 115 ? 35.703 -21.073 -33.215 1.00 8.08 115 MET B C 1
ATOM 3688 O O . MET B 1 115 ? 34.595 -20.691 -32.810 1.00 9.20 115 MET B O 1
ATOM 3693 N N . GLU B 1 116 ? 36.114 -20.921 -34.472 1.00 8.23 116 GLU B N 1
ATOM 3694 C CA . GLU B 1 116 ? 35.259 -20.321 -35.492 1.00 9.26 116 GLU B CA 1
ATOM 3695 C C . GLU B 1 116 ? 35.792 -20.717 -36.867 1.00 9.09 116 GLU B C 1
ATOM 3696 O O . GLU B 1 116 ? 37.021 -20.717 -37.049 1.00 10.25 116 GLU B O 1
ATOM 3702 N N . SER B 1 117 ? 34.899 -21.090 -37.770 1.00 8.78 117 SER B N 1
ATOM 3703 C CA . SER B 1 117 ? 35.221 -21.245 -39.207 1.00 8.83 117 SER B CA 1
ATOM 3704 C C . SER B 1 117 ? 34.338 -20.279 -39.975 1.00 8.91 117 SER B C 1
ATOM 3705 O O . SER B 1 117 ? 33.239 -20.630 -40.385 1.00 9.12 117 SER B O 1
ATOM 3708 N N . MET B 1 118 ? 34.755 -19.015 -40.081 1.00 9.45 118 MET B N 1
ATOM 3709 C CA . MET B 1 118 ? 33.935 -18.044 -40.809 1.00 9.86 118 MET B CA 1
ATOM 3710 C C . MET B 1 118 ? 33.884 -18.398 -42.302 1.00 9.86 118 MET B C 1
ATOM 3711 O O . MET B 1 118 ? 32.855 -18.109 -42.956 1.00 10.61 118 MET B O 1
ATOM 3716 N N . SER B 1 119 ? 34.848 -19.163 -42.779 1.00 10.25 119 SER B N 1
ATOM 3717 C CA . SER B 1 119 ? 34.846 -19.695 -44.170 1.00 10.41 119 SER B CA 1
ATOM 3718 C C . SER B 1 119 ? 33.599 -20.568 -44.426 1.00 10.63 119 SER B C 1
ATOM 3719 O O . SER B 1 119 ? 33.125 -20.635 -45.572 1.00 12.87 119 SER B O 1
ATOM 3722 N N . ASN B 1 120 ? 33.139 -21.291 -43.413 1.00 10.00 120 ASN B N 1
ATOM 3723 C CA . ASN B 1 120 ? 32.119 -22.341 -43.576 1.00 10.75 120 ASN B CA 1
ATOM 3724 C C . ASN B 1 120 ? 30.747 -21.924 -43.064 1.00 10.37 120 ASN B C 1
ATOM 3725 O O . ASN B 1 120 ? 29.816 -22.776 -43.146 1.00 10.29 120 ASN B O 1
ATOM 3730 N N . SER B 1 121 ? 30.551 -20.700 -42.605 1.00 10.46 121 SER B N 1
ATOM 3731 C CA . SER B 1 121 ? 29.211 -20.265 -42.162 1.00 11.09 121 SER B CA 1
ATOM 3732 C C . SER B 1 121 ? 28.268 -20.395 -43.357 1.00 9.79 121 SER B C 1
ATOM 3733 O O . SER B 1 121 ? 28.628 -20.109 -44.500 1.00 11.26 121 SER B O 1
ATOM 3736 N N . PRO B 1 122 ? 27.019 -20.823 -43.143 1.00 9.69 122 PRO B N 1
ATOM 3737 C CA . PRO B 1 122 ? 26.046 -20.910 -44.224 1.00 9.95 122 PRO B CA 1
ATOM 3738 C C . PRO B 1 122 ? 25.422 -19.572 -44.605 1.00 9.79 122 PRO B C 1
ATOM 3739 O O . PRO B 1 122 ? 25.675 -18.537 -43.995 1.00 10.77 122 PRO B O 1
ATOM 3743 N N . TYR B 1 123 ? 24.590 -19.638 -45.634 1.00 8.92 123 TYR B N 1
ATOM 3744 C CA . TYR B 1 123 ? 23.575 -18.618 -45.965 1.00 9.20 123 TYR B CA 1
ATOM 3745 C C . TYR B 1 123 ? 22.230 -19.115 -45.436 1.00 10.22 123 TYR B C 1
ATOM 3746 O O . TYR B 1 123 ? 22.012 -20.339 -45.373 1.00 9.73 123 TYR B O 1
ATOM 3755 N N . ILE B 1 124 ? 21.337 -18.190 -45.116 1.00 10.50 124 ILE B N 1
ATOM 3756 C CA . ILE B 1 124 ? 19.995 -18.537 -44.598 1.00 10.07 124 ILE B CA 1
ATOM 3757 C C . ILE B 1 124 ? 18.899 -17.841 -45.388 1.00 10.22 124 ILE B C 1
ATOM 3758 O O . ILE B 1 124 ? 19.111 -16.843 -46.082 1.00 9.73 124 ILE B O 1
ATOM 3763 N N . LEU B 1 125 ? 17.741 -18.451 -45.282 1.00 10.00 125 LEU B N 1
ATOM 3764 C CA . LEU B 1 125 ? 16.443 -17.989 -45.853 1.00 10.79 125 LEU B CA 1
ATOM 3765 C C . LEU B 1 125 ? 15.441 -17.842 -44.718 1.00 11.92 125 LEU B C 1
ATOM 3766 O O . LEU B 1 125 ? 15.075 -18.893 -44.108 1.00 13.14 125 LEU B O 1
ATOM 3771 N N . ARG B 1 126 ? 15.014 -16.616 -44.418 1.00 11.41 126 ARG B N 1
ATOM 3772 C CA . ARG B 1 126 ? 14.127 -16.385 -43.256 1.00 12.89 126 ARG B CA 1
ATOM 3773 C C . ARG B 1 126 ? 12.645 -16.626 -43.577 1.00 15.46 126 ARG B C 1
ATOM 3774 O O . ARG B 1 126 ? 11.866 -16.873 -42.627 1.00 18.88 126 ARG B O 1
ATOM 3782 N N . GLY B 1 127 ? 12.269 -16.595 -44.840 1.00 14.90 127 GLY B N 1
ATOM 3783 C CA . GLY B 1 127 ? 10.858 -16.728 -45.259 1.00 15.19 127 GLY B CA 1
ATOM 3784 C C . GLY B 1 127 ? 10.533 -18.032 -45.959 1.00 13.79 127 GLY B C 1
ATOM 3785 O O . GLY B 1 127 ? 9.348 -18.212 -46.334 1.00 15.94 127 GLY B O 1
ATOM 3786 N N . ALA B 1 128 ? 11.486 -18.921 -46.145 1.00 13.73 128 ALA B N 1
ATOM 3787 C CA . ALA B 1 128 ? 11.253 -20.157 -46.921 1.00 13.57 128 ALA B CA 1
ATOM 3788 C C . ALA B 1 128 ? 10.366 -21.116 -46.118 1.00 13.40 128 ALA B C 1
ATOM 3789 O O . ALA B 1 128 ? 9.756 -22.000 -46.764 1.00 12.79 128 ALA B O 1
ATOM 3791 N N . ARG B 1 129 ? 10.295 -20.986 -44.789 1.00 11.57 129 ARG B N 1
ATOM 3792 C CA . ARG B 1 129 ? 9.529 -21.973 -43.997 1.00 11.30 129 ARG B CA 1
ATOM 3793 C C . ARG B 1 129 ? 8.031 -21.792 -44.211 1.00 11.51 129 ARG B C 1
ATOM 3794 O O . ARG B 1 129 ? 7.315 -22.787 -44.480 1.00 10.22 129 ARG B O 1
ATOM 3802 N N . TRP B 1 130 ? 7.560 -20.559 -44.079 1.00 10.49 130 TRP B N 1
ATOM 3803 C CA . TRP B 1 130 ? 6.113 -20.235 -44.162 1.00 11.71 130 TRP B CA 1
ATOM 3804 C C . TRP B 1 130 ? 5.791 -19.617 -45.519 1.00 13.40 130 TRP B C 1
ATOM 3805 O O . TRP B 1 130 ? 4.544 -19.512 -45.840 1.00 14.82 130 TRP B O 1
ATOM 3816 N N . GLY B 1 131 ? 6.803 -19.202 -46.285 1.00 12.49 131 GLY B N 1
ATOM 3817 C CA . GLY B 1 131 ? 6.609 -18.795 -47.692 1.00 12.97 131 GLY B CA 1
ATOM 3818 C C . GLY B 1 131 ? 6.755 -17.310 -47.900 1.00 13.82 131 GLY B C 1
ATOM 3819 O O . GLY B 1 131 ? 6.289 -16.512 -47.047 1.00 14.94 131 GLY B O 1
ATOM 3820 N N . TYR B 1 132 ? 7.449 -16.924 -48.964 1.00 11.34 132 TYR B N 1
ATOM 3821 C CA . TYR B 1 132 ? 7.672 -15.515 -49.347 1.00 13.90 132 TYR B CA 1
ATOM 3822 C C . TYR B 1 132 ? 6.379 -14.977 -49.986 1.00 13.15 132 TYR B C 1
ATOM 3823 O O . TYR B 1 132 ? 6.204 -13.748 -49.938 1.00 14.01 132 TYR B O 1
ATOM 3832 N N . ARG B 1 133 ? 5.535 -15.853 -50.517 1.00 13.85 133 ARG B N 1
ATOM 3833 C CA . ARG B 1 133 ? 4.270 -15.540 -51.230 1.00 14.21 133 ARG B CA 1
ATOM 3834 C C . ARG B 1 133 ? 4.535 -14.813 -52.566 1.00 12.06 133 ARG B C 1
ATOM 3835 O O . ARG B 1 133 ? 4.254 -15.392 -53.652 1.00 12.47 133 ARG B O 1
ATOM 3843 N N . MET B 1 134 ? 5.043 -13.593 -52.525 1.00 12.68 134 MET B N 1
ATOM 3844 C CA . MET B 1 134 ? 5.393 -12.857 -53.748 1.00 13.52 134 MET B CA 1
ATOM 3845 C C . MET B 1 134 ? 6.386 -11.743 -53.462 1.00 12.69 134 MET B C 1
ATOM 3846 O O . MET B 1 134 ? 6.451 -11.205 -52.307 1.00 14.61 134 MET B O 1
ATOM 3851 N N . GLY B 1 135 ? 7.201 -11.442 -54.458 1.00 11.18 135 GLY B N 1
ATOM 3852 C CA . GLY B 1 135 ? 8.235 -10.417 -54.359 1.00 11.52 135 GLY B CA 1
ATOM 3853 C C . GLY B 1 135 ? 9.586 -10.991 -53.969 1.00 12.03 135 GLY B C 1
ATOM 3854 O O . GLY B 1 135 ? 9.654 -12.064 -53.362 1.00 11.60 135 GLY B O 1
ATOM 3855 N N . ASN B 1 136 ? 10.609 -10.278 -54.337 1.00 12.52 136 ASN B N 1
ATOM 3856 C CA . ASN B 1 136 ? 12.015 -10.652 -54.088 1.00 13.42 136 ASN B CA 1
ATOM 3857 C C . ASN B 1 136 ? 12.317 -10.466 -52.609 1.00 16.38 136 ASN B C 1
ATOM 3858 O O . ASN B 1 136 ? 11.699 -9.634 -51.938 1.00 16.88 136 ASN B O 1
ATOM 3863 N N . ASN B 1 137 ? 13.242 -11.267 -52.084 1.00 14.51 137 ASN B N 1
ATOM 3864 C CA . ASN B 1 137 ? 13.606 -11.165 -50.663 1.00 15.28 137 ASN B CA 1
ATOM 3865 C C . ASN B 1 137 ? 15.115 -11.371 -50.572 1.00 14.69 137 ASN B C 1
ATOM 3866 O O . ASN B 1 137 ? 15.775 -11.271 -51.613 1.00 13.46 137 ASN B O 1
ATOM 3871 N N . GLU B 1 138 ? 15.608 -11.663 -49.383 1.00 13.80 138 GLU B N 1
ATOM 3872 C CA . GLU B 1 138 ? 17.066 -11.718 -49.136 1.00 16.71 138 GLU B CA 1
ATOM 3873 C C . GLU B 1 138 ? 17.528 -13.144 -48.850 1.00 13.22 138 GLU B C 1
ATOM 3874 O O . GLU B 1 138 ? 16.826 -13.861 -48.156 1.00 13.43 138 GLU B O 1
ATOM 3880 N N . VAL B 1 139 ? 18.683 -13.491 -49.361 1.00 11.92 139 VAL B N 1
ATOM 3881 C CA . VAL B 1 139 ? 19.466 -14.666 -48.913 1.00 11.65 139 VAL B CA 1
ATOM 3882 C C . VAL B 1 139 ? 20.668 -14.133 -48.126 1.00 12.51 139 VAL B C 1
ATOM 3883 O O . VAL B 1 139 ? 21.331 -13.181 -48.610 1.00 12.36 139 VAL B O 1
ATOM 3887 N N . ILE B 1 140 ? 20.775 -14.603 -46.891 1.00 10.58 140 ILE B N 1
ATOM 3888 C CA . ILE B 1 140 ? 21.482 -13.873 -45.811 1.00 11.63 140 ILE B CA 1
ATOM 3889 C C . ILE B 1 140 ? 22.768 -14.602 -45.434 1.00 10.18 140 ILE B C 1
ATOM 3890 O O . ILE B 1 140 ? 22.764 -15.819 -45.093 1.00 10.60 140 ILE B O 1
ATOM 3895 N N . ASP B 1 141 ? 23.853 -13.848 -45.440 1.00 9.06 141 ASP B N 1
ATOM 3896 C CA . ASP B 1 141 ? 25.181 -14.337 -45.024 1.00 9.17 141 ASP B CA 1
ATOM 3897 C C . ASP B 1 141 ? 25.133 -14.471 -43.498 1.00 8.88 141 ASP B C 1
ATOM 3898 O O . ASP B 1 141 ? 25.045 -13.473 -42.789 1.00 9.08 141 ASP B O 1
ATOM 3903 N N . LEU B 1 142 ? 25.190 -15.682 -42.966 1.00 8.86 142 LEU B N 1
ATOM 3904 C CA . LEU B 1 142 ? 25.079 -15.792 -41.488 1.00 9.06 142 LEU B CA 1
ATOM 3905 C C . LEU B 1 142 ? 26.257 -15.144 -40.743 1.00 10.35 142 LEU B C 1
ATOM 3906 O O . LEU B 1 142 ? 26.030 -14.719 -39.558 1.00 10.26 142 LEU B O 1
ATOM 3911 N N . ASN B 1 143 ? 27.432 -14.995 -41.349 1.00 10.17 143 ASN B N 1
ATOM 3912 C CA . ASN B 1 143 ? 28.505 -14.261 -40.627 1.00 10.72 143 ASN B CA 1
ATOM 3913 C C . ASN B 1 143 ? 28.016 -12.824 -40.424 1.00 10.94 143 ASN B C 1
ATOM 3914 O O . ASN B 1 143 ? 28.183 -12.266 -39.324 1.00 11.98 143 ASN B O 1
ATOM 3919 N N . VAL B 1 144 ? 27.384 -12.265 -41.454 1.00 10.42 144 VAL B N 1
ATOM 3920 C CA . VAL B 1 144 ? 26.904 -10.863 -41.380 1.00 10.55 144 VAL B CA 1
ATOM 3921 C C . VAL B 1 144 ? 25.759 -10.789 -40.337 1.00 10.72 144 VAL B C 1
ATOM 3922 O O . VAL B 1 144 ? 25.749 -9.890 -39.472 1.00 11.51 144 VAL B O 1
ATOM 3926 N N . ALA B 1 145 ? 24.746 -11.658 -40.414 1.00 10.07 145 ALA B N 1
ATOM 3927 C CA . ALA B 1 145 ? 23.515 -11.596 -39.600 1.00 11.17 145 ALA B CA 1
ATOM 3928 C C . ALA B 1 145 ? 23.768 -11.859 -38.132 1.00 10.97 145 ALA B C 1
ATOM 3929 O O . ALA B 1 145 ? 23.153 -11.204 -37.299 1.00 11.85 145 ALA B O 1
ATOM 3931 N N . ASP B 1 146 ? 24.560 -12.864 -37.829 1.00 10.92 146 ASP B N 1
ATOM 3932 C CA . ASP B 1 146 ? 24.728 -13.344 -36.427 1.00 11.55 146 ASP B CA 1
ATOM 3933 C C . ASP B 1 146 ? 26.033 -12.842 -35.801 1.00 12.51 146 ASP B C 1
ATOM 3934 O O . ASP B 1 146 ? 26.140 -12.955 -34.553 1.00 13.33 146 ASP B O 1
ATOM 3939 N N . GLY B 1 147 ? 26.992 -12.371 -36.594 1.00 11.42 147 GLY B N 1
ATOM 3940 C CA . GLY B 1 147 ? 28.319 -12.085 -36.024 1.00 11.07 147 GLY B CA 1
ATOM 3941 C C . GLY B 1 147 ? 28.705 -10.620 -36.208 1.00 11.28 147 GLY B C 1
ATOM 3942 O O . GLY B 1 147 ? 29.290 -10.032 -35.273 1.00 11.06 147 GLY B O 1
ATOM 3943 N N . LEU B 1 148 ? 28.474 -10.058 -37.394 1.00 10.30 148 LEU B N 1
ATOM 3944 C CA . LEU B 1 148 ? 29.170 -8.800 -37.793 1.00 11.37 148 LEU B CA 1
ATOM 3945 C C . LEU B 1 148 ? 28.239 -7.601 -37.792 1.00 11.17 148 LEU B C 1
ATOM 3946 O O . LEU B 1 148 ? 28.764 -6.489 -38.080 1.00 13.42 148 LEU B O 1
ATOM 3951 N N . THR B 1 149 ? 26.943 -7.770 -37.531 1.00 10.91 149 THR B N 1
ATOM 3952 C CA . THR B 1 149 ? 25.972 -6.633 -37.531 1.00 12.05 149 THR B CA 1
ATOM 3953 C C . THR B 1 149 ? 25.254 -6.588 -36.180 1.00 11.86 149 THR B C 1
ATOM 3954 O O . THR B 1 149 ? 25.043 -7.649 -35.538 1.00 10.52 149 THR B O 1
ATOM 3958 N N . CYS B 1 150 ? 24.861 -5.382 -35.759 1.00 11.93 150 CYS B N 1
ATOM 3959 C CA . CYS B 1 150 ? 24.151 -5.195 -34.471 1.00 13.06 150 CYS B CA 1
ATOM 3960 C C . CYS B 1 150 ? 22.749 -5.787 -34.585 1.00 12.21 150 CYS B C 1
ATOM 3961 O O . CYS B 1 150 ? 22.069 -5.538 -35.611 1.00 12.65 150 CYS B O 1
ATOM 3964 N N . ALA B 1 151 ? 22.317 -6.594 -33.605 1.00 13.52 151 ALA B N 1
ATOM 3965 C CA . ALA B 1 151 ? 20.985 -7.208 -33.631 1.00 14.15 151 ALA B CA 1
ATOM 3966 C C . ALA B 1 151 ? 19.921 -6.103 -33.520 1.00 14.88 151 ALA B C 1
ATOM 3967 O O . ALA B 1 151 ? 18.767 -6.350 -33.872 1.00 18.16 151 ALA B O 1
ATOM 3969 N N . PHE B 1 152 ? 20.258 -4.946 -32.969 1.00 15.35 152 PHE B N 1
ATOM 3970 C CA . PHE B 1 152 ? 19.278 -3.857 -32.683 1.00 16.56 152 PHE B CA 1
ATOM 3971 C C . PHE B 1 152 ? 19.171 -2.931 -33.889 1.00 18.57 152 PHE B C 1
ATOM 3972 O O . PHE B 1 152 ? 18.047 -2.711 -34.309 1.00 20.50 152 PHE B O 1
ATOM 3980 N N . SER B 1 153 ? 20.279 -2.501 -34.495 1.00 17.67 153 SER B N 1
ATOM 3981 C CA . SER B 1 153 ? 20.253 -1.482 -35.580 1.00 17.28 153 SER B CA 1
ATOM 3982 C C . SER B 1 153 ? 20.480 -2.113 -36.955 1.00 17.61 153 SER B C 1
ATOM 3983 O O . SER B 1 153 ? 20.193 -1.443 -37.919 1.00 18.22 153 SER B O 1
ATOM 3986 N N . GLY B 1 154 ? 21.094 -3.302 -37.057 1.00 14.81 154 GLY B N 1
ATOM 3987 C CA . GLY B 1 154 ? 21.561 -3.839 -38.348 1.00 15.34 154 GLY B CA 1
ATOM 3988 C C . GLY B 1 154 ? 22.877 -3.227 -38.793 1.00 14.63 154 GLY B C 1
ATOM 3989 O O . GLY B 1 154 ? 23.431 -3.666 -39.787 1.00 16.26 154 GLY B O 1
ATOM 3990 N N . THR B 1 155 ? 23.443 -2.322 -38.026 1.00 14.99 155 THR B N 1
ATOM 3991 C CA . THR B 1 155 ? 24.708 -1.623 -38.410 1.00 14.13 155 THR B CA 1
ATOM 3992 C C . THR B 1 155 ? 25.922 -2.561 -38.278 1.00 12.23 155 THR B C 1
ATOM 3993 O O . THR B 1 155 ? 25.997 -3.348 -37.310 1.00 14.25 155 THR B O 1
ATOM 3997 N N . HIS B 1 156 ? 26.819 -2.518 -39.249 1.00 12.84 156 HIS B N 1
ATOM 3998 C CA . HIS B 1 156 ? 28.049 -3.340 -39.229 1.00 12.43 156 HIS B CA 1
ATOM 3999 C C . HIS B 1 156 ? 28.907 -2.892 -38.032 1.00 13.15 156 HIS B C 1
ATOM 4000 O O . HIS B 1 156 ? 29.051 -1.679 -37.818 1.00 13.23 156 HIS B O 1
ATOM 4007 N N . MET B 1 157 ? 29.558 -3.825 -37.356 1.00 12.66 157 MET B N 1
ATOM 4008 C CA . MET B 1 157 ? 30.564 -3.533 -36.318 1.00 11.81 157 MET B CA 1
ATOM 4009 C C . MET B 1 157 ? 31.608 -2.531 -36.830 1.00 12.95 157 MET B C 1
ATOM 4010 O O . MET B 1 157 ? 32.029 -1.676 -36.048 1.00 12.66 157 MET B O 1
ATOM 4015 N N . GLY B 1 158 ? 32.001 -2.616 -38.098 1.00 12.88 158 GLY B N 1
ATOM 4016 C CA . GLY B 1 158 ? 33.032 -1.718 -38.646 1.00 12.39 158 GLY B CA 1
ATOM 4017 C C . GLY B 1 158 ? 32.568 -0.282 -38.735 1.00 13.70 158 GLY B C 1
ATOM 4018 O O . GLY B 1 158 ? 33.430 0.608 -38.628 1.00 13.84 158 GLY B O 1
ATOM 4019 N N . VAL B 1 159 ? 31.277 -0.049 -38.918 1.00 13.51 159 VAL B N 1
ATOM 4020 C CA . VAL B 1 159 ? 30.722 1.331 -38.848 1.00 13.14 159 VAL B CA 1
ATOM 4021 C C . VAL B 1 159 ? 30.918 1.851 -37.425 1.00 13.26 159 VAL B C 1
ATOM 4022 O O . VAL B 1 159 ? 31.396 3.012 -37.233 1.00 13.27 159 VAL B O 1
ATOM 4026 N N . TYR B 1 160 ? 30.604 1.064 -36.410 1.00 13.25 160 TYR B N 1
ATOM 4027 C CA . TYR B 1 160 ? 30.783 1.536 -35.029 1.00 13.23 160 TYR B CA 1
ATOM 4028 C C . TYR B 1 160 ? 32.276 1.764 -34.755 1.00 14.49 160 TYR B C 1
ATOM 4029 O O . TYR B 1 160 ? 32.637 2.726 -34.058 1.00 12.79 160 TYR B O 1
ATOM 4038 N N . GLY B 1 161 ? 33.155 0.882 -35.231 1.00 12.22 161 GLY B N 1
ATOM 4039 C CA . GLY B 1 161 ? 34.592 1.079 -35.033 1.00 13.56 161 GLY B CA 1
ATOM 4040 C C . GLY B 1 161 ? 35.057 2.436 -35.579 1.00 13.46 161 GLY B C 1
ATOM 4041 O O . GLY B 1 161 ? 35.814 3.120 -34.894 1.00 15.42 161 GLY B O 1
ATOM 4042 N N . GLY B 1 162 ? 34.633 2.765 -36.792 1.00 12.57 162 GLY B N 1
ATOM 4043 C CA . GLY B 1 162 ? 34.988 4.044 -37.452 1.00 13.56 162 GLY B CA 1
ATOM 4044 C C . GLY B 1 162 ? 34.362 5.241 -36.733 1.00 15.45 162 GLY B C 1
ATOM 4045 O O . GLY B 1 162 ? 35.044 6.320 -36.652 1.00 15.05 162 GLY B O 1
ATOM 4046 N N . GLU B 1 163 ? 33.143 5.128 -36.209 1.00 14.32 163 GLU B N 1
ATOM 4047 C CA . GLU B 1 163 ? 32.482 6.264 -35.494 1.00 14.97 163 GLU B CA 1
ATOM 4048 C C . GLU B 1 163 ? 33.289 6.522 -34.207 1.00 14.90 163 GLU B C 1
ATOM 4049 O O . GLU B 1 163 ? 33.555 7.683 -33.825 1.00 14.10 163 GLU B O 1
ATOM 4055 N N . VAL B 1 164 ? 33.665 5.475 -33.482 1.00 14.78 164 VAL B N 1
ATOM 4056 C CA . VAL B 1 164 ? 34.448 5.626 -32.235 1.00 15.66 164 VAL B CA 1
ATOM 4057 C C . VAL B 1 164 ? 35.836 6.204 -32.553 1.00 17.47 164 VAL B C 1
ATOM 4058 O O . VAL B 1 164 ? 36.280 7.103 -31.816 1.00 16.13 164 VAL B O 1
ATOM 4062 N N . ALA B 1 165 ? 36.558 5.712 -33.557 1.00 17.07 165 ALA B N 1
ATOM 4063 C CA . ALA B 1 165 ? 37.865 6.298 -33.952 1.00 16.59 165 ALA B CA 1
ATOM 4064 C C . ALA B 1 165 ? 37.693 7.805 -34.227 1.00 17.11 165 ALA B C 1
ATOM 4065 O O . ALA B 1 165 ? 38.579 8.575 -33.841 1.00 18.25 165 ALA B O 1
ATOM 4067 N N . LYS B 1 166 ? 36.625 8.200 -34.906 1.00 18.67 166 LYS B N 1
ATOM 4068 C CA . LYS B 1 166 ? 36.428 9.625 -35.283 1.00 19.29 166 LYS B CA 1
ATOM 4069 C C . LYS B 1 166 ? 36.194 10.415 -34.002 1.00 18.99 166 LYS B C 1
ATOM 4070 O O . LYS B 1 166 ? 36.853 11.472 -33.816 1.00 18.54 166 LYS B O 1
ATOM 4076 N N . GLU B 1 167 ? 35.366 9.910 -33.094 1.00 16.60 167 GLU B N 1
ATOM 4077 C CA . GLU B 1 167 ? 35.055 10.634 -31.835 1.00 19.30 167 GLU B CA 1
ATOM 4078 C C . GLU B 1 167 ? 36.288 10.667 -30.927 1.00 19.04 167 GLU B C 1
ATOM 4079 O O . GLU B 1 167 ? 36.444 11.648 -30.205 1.00 20.25 167 GLU B O 1
ATOM 4085 N N . ASP B 1 168 ? 37.114 9.614 -30.907 1.00 16.60 168 ASP B N 1
ATOM 4086 C CA . ASP B 1 168 ? 38.368 9.615 -30.090 1.00 17.23 168 ASP B CA 1
ATOM 4087 C C . ASP B 1 168 ? 39.461 10.497 -30.736 1.00 18.59 168 ASP B C 1
ATOM 4088 O O . ASP B 1 168 ? 40.546 10.616 -30.163 1.00 19.23 168 ASP B O 1
ATOM 4093 N N . GLY B 1 169 ? 39.264 11.017 -31.932 1.00 16.55 169 GLY B N 1
ATOM 4094 C CA . GLY B 1 169 ? 40.294 11.776 -32.686 1.00 18.93 169 GLY B CA 1
ATOM 4095 C C . GLY B 1 169 ? 41.480 10.916 -33.099 1.00 19.73 169 GLY B C 1
ATOM 4096 O O . GLY B 1 169 ? 42.640 11.424 -33.120 1.00 20.81 169 GLY B O 1
ATOM 4097 N N . ILE B 1 170 ? 41.246 9.653 -33.443 1.00 17.53 170 ILE B N 1
ATOM 4098 C CA . ILE B 1 170 ? 42.334 8.765 -33.930 1.00 19.15 170 ILE B CA 1
ATOM 4099 C C . ILE B 1 170 ? 42.440 8.859 -35.440 1.00 18.55 170 ILE B C 1
ATOM 4100 O O . ILE B 1 170 ? 41.510 8.455 -36.170 1.00 19.31 170 ILE B O 1
ATOM 4105 N N . SER B 1 171 ? 43.556 9.389 -35.931 1.00 18.08 171 SER B N 1
ATOM 4106 C CA . SER B 1 171 ? 43.740 9.662 -37.375 1.00 18.23 171 SER B CA 1
ATOM 4107 C C . SER B 1 171 ? 43.838 8.363 -38.179 1.00 17.40 171 SER B C 1
ATOM 4108 O O . SER B 1 171 ? 44.253 7.331 -37.617 1.00 19.64 171 SER B O 1
ATOM 4111 N N . ARG B 1 172 ? 43.552 8.478 -39.451 1.00 18.41 172 ARG B N 1
ATOM 4112 C CA . ARG B 1 172 ? 43.858 7.445 -40.458 1.00 18.52 172 ARG B CA 1
ATOM 4113 C C . ARG B 1 172 ? 45.334 7.074 -40.309 1.00 20.78 172 ARG B C 1
ATOM 4114 O O . ARG B 1 172 ? 45.660 5.889 -40.315 1.00 18.71 172 ARG B O 1
ATOM 4122 N N . GLU B 1 173 ? 46.230 8.050 -40.204 1.00 20.12 173 GLU B N 1
ATOM 4123 C CA . GLU B 1 173 ? 47.684 7.747 -40.218 1.00 20.42 173 GLU B CA 1
ATOM 4124 C C . GLU B 1 173 ? 48.065 6.960 -38.948 1.00 17.94 173 GLU B C 1
ATOM 4125 O O . GLU B 1 173 ? 48.920 6.040 -39.026 1.00 17.38 173 GLU B O 1
ATOM 4131 N N . ALA B 1 174 ? 47.495 7.294 -37.785 1.00 18.22 174 ALA B N 1
ATOM 4132 C CA . ALA B 1 174 ? 47.782 6.581 -36.531 1.00 16.48 174 ALA B CA 1
ATOM 4133 C C . ALA B 1 174 ? 47.303 5.120 -36.659 1.00 15.39 174 ALA B C 1
ATOM 4134 O O . ALA B 1 174 ? 48.033 4.196 -36.221 1.00 15.31 174 ALA B O 1
ATOM 4136 N N . GLN B 1 175 ? 46.143 4.930 -37.266 1.00 15.48 175 GLN B N 1
ATOM 4137 C CA . GLN B 1 175 ? 45.573 3.561 -37.456 1.00 14.57 175 GLN B CA 1
ATOM 4138 C C . GLN B 1 175 ? 46.473 2.758 -38.384 1.00 15.61 175 GLN B C 1
ATOM 4139 O O . GLN B 1 175 ? 46.718 1.572 -38.116 1.00 13.74 175 GLN B O 1
ATOM 4145 N N . ASP B 1 176 ? 46.970 3.369 -39.445 1.00 14.52 176 ASP B N 1
ATOM 4146 C CA . ASP B 1 176 ? 47.838 2.669 -40.418 1.00 16.13 176 ASP B CA 1
ATOM 4147 C C . ASP B 1 176 ? 49.183 2.346 -39.775 1.00 16.13 176 ASP B C 1
ATOM 4148 O O . ASP B 1 176 ? 49.711 1.225 -40.035 1.00 16.90 176 ASP B O 1
ATOM 4153 N N . GLU B 1 177 ? 49.739 3.249 -38.936 1.00 17.07 177 GLU B N 1
ATOM 4154 C CA . GLU B 1 177 ? 51.013 2.965 -38.227 1.00 18.07 177 GLU B CA 1
ATOM 4155 C C . GLU B 1 177 ? 50.817 1.773 -37.289 1.00 16.37 177 GLU B C 1
ATOM 4156 O O . GLU B 1 177 ? 51.732 0.924 -37.206 1.00 15.50 177 GLU B O 1
ATOM 4162 N N . TRP B 1 178 ? 49.667 1.675 -36.618 1.00 16.27 178 TRP B N 1
ATOM 4163 C CA . TRP B 1 178 ? 49.432 0.511 -35.737 1.00 14.74 178 TRP B CA 1
ATOM 4164 C C . TRP B 1 178 ? 49.285 -0.753 -36.595 1.00 14.17 178 TRP B C 1
ATOM 4165 O O . TRP B 1 178 ? 49.801 -1.805 -36.195 1.00 15.32 178 TRP B O 1
ATOM 4176 N N . ALA B 1 179 ? 48.606 -0.681 -37.725 1.00 14.66 179 ALA B N 1
ATOM 4177 C CA . ALA B 1 179 ? 48.424 -1.857 -38.608 1.00 13.82 179 ALA B CA 1
ATOM 4178 C C . ALA B 1 179 ? 49.804 -2.346 -39.068 1.00 15.05 179 ALA B C 1
ATOM 4179 O O . ALA B 1 179 ? 50.072 -3.538 -39.059 1.00 14.17 179 ALA B O 1
ATOM 4181 N N . TYR B 1 180 ? 50.701 -1.425 -39.452 1.00 15.23 180 TYR B N 1
ATOM 4182 C CA . TYR B 1 180 ? 52.077 -1.748 -39.911 1.00 15.58 180 TYR B CA 1
ATOM 4183 C C . TYR B 1 180 ? 52.817 -2.467 -38.779 1.00 15.26 180 TYR B C 1
ATOM 4184 O O . TYR B 1 180 ? 53.434 -3.555 -38.976 1.00 15.99 180 TYR B O 1
ATOM 4193 N N . ARG B 1 181 ? 52.715 -1.951 -37.557 1.00 14.46 181 ARG B N 1
ATOM 4194 C CA . ARG B 1 181 ? 53.487 -2.520 -36.437 1.00 15.97 181 ARG B CA 1
ATOM 4195 C C . ARG B 1 181 ? 52.896 -3.878 -36.043 1.00 13.62 181 ARG B C 1
ATOM 4196 O O . ARG B 1 181 ? 53.663 -4.757 -35.670 1.00 14.68 181 ARG B O 1
ATOM 4204 N N . SER B 1 182 ? 51.592 -4.055 -36.188 1.00 12.49 182 SER B N 1
ATOM 4205 C CA . SER B 1 182 ? 50.936 -5.361 -35.893 1.00 12.41 182 SER B CA 1
ATOM 4206 C C . SER B 1 182 ? 51.477 -6.400 -36.881 1.00 12.16 182 SER B C 1
ATOM 4207 O O . SER B 1 182 ? 51.875 -7.510 -36.447 1.00 11.95 182 SER B O 1
ATOM 4210 N N . HIS B 1 183 ? 51.493 -6.084 -38.169 1.00 12.45 183 HIS B N 1
ATOM 4211 C CA . HIS B 1 183 ? 52.077 -6.998 -39.178 1.00 12.46 183 HIS B CA 1
ATOM 4212 C C . HIS B 1 183 ? 53.536 -7.279 -38.852 1.00 13.04 183 HIS B C 1
ATOM 4213 O O . HIS B 1 183 ? 53.934 -8.438 -38.862 1.00 13.61 183 HIS B O 1
ATOM 4220 N N . GLN B 1 184 ? 54.333 -6.252 -38.639 1.00 13.33 184 GLN B N 1
ATOM 4221 C CA . GLN B 1 184 ? 55.789 -6.490 -38.474 1.00 15.43 184 GLN B CA 1
ATOM 4222 C C . GLN B 1 184 ? 56.046 -7.318 -37.208 1.00 15.19 184 GLN B C 1
ATOM 4223 O O . GLN B 1 184 ? 56.937 -8.213 -37.230 1.00 13.62 184 GLN B O 1
ATOM 4229 N N . ARG B 1 185 ? 55.283 -7.096 -36.122 1.00 12.90 185 ARG B N 1
ATOM 4230 C CA . ARG B 1 185 ? 55.444 -7.897 -34.906 1.00 12.74 185 ARG B CA 1
ATOM 4231 C C . ARG B 1 185 ? 54.989 -9.333 -35.123 1.00 12.97 185 ARG B C 1
ATOM 4232 O O . ARG B 1 185 ? 55.680 -10.209 -34.641 1.00 13.01 185 ARG B O 1
ATOM 4240 N N . ALA B 1 186 ? 53.910 -9.568 -35.866 1.00 12.21 186 ALA B N 1
ATOM 4241 C CA . ALA B 1 186 ? 53.469 -10.963 -36.123 1.00 12.02 186 ALA B CA 1
ATOM 4242 C C . ALA B 1 186 ? 54.461 -11.685 -37.019 1.00 12.91 186 ALA B C 1
ATOM 4243 O O . ALA B 1 186 ? 54.692 -12.883 -36.800 1.00 12.51 186 ALA B O 1
ATOM 4245 N N . VAL B 1 187 ? 54.972 -11.002 -38.028 1.00 13.88 187 VAL B N 1
ATOM 4246 C CA . VAL B 1 187 ? 55.952 -11.626 -38.957 1.00 14.33 187 VAL B CA 1
ATOM 4247 C C . VAL B 1 187 ? 57.226 -11.951 -38.193 1.00 13.40 187 VAL B C 1
ATOM 4248 O O . VAL B 1 187 ? 57.712 -13.081 -38.313 1.00 13.84 187 VAL B O 1
ATOM 4252 N N . SER B 1 188 ? 57.703 -11.022 -37.387 1.00 15.28 188 SER B N 1
ATOM 4253 C CA . SER B 1 188 ? 58.936 -11.210 -36.575 1.00 16.37 188 SER B CA 1
ATOM 4254 C C . SER B 1 188 ? 58.687 -12.347 -35.592 1.00 16.33 188 SER B C 1
ATOM 4255 O O . SER B 1 188 ? 59.553 -13.215 -35.458 1.00 15.33 188 SER B O 1
ATOM 4258 N N . ALA B 1 189 ? 57.517 -12.373 -34.928 1.00 15.55 189 ALA B N 1
ATOM 4259 C CA . ALA B 1 189 ? 57.219 -13.454 -33.969 1.00 13.41 189 ALA B CA 1
ATOM 4260 C C . ALA B 1 189 ? 57.315 -14.803 -34.680 1.00 14.37 189 ALA B C 1
ATOM 4261 O O . ALA B 1 189 ? 57.898 -15.746 -34.098 1.00 14.84 189 ALA B O 1
ATOM 4263 N N . HIS B 1 190 ? 56.756 -14.939 -35.866 1.00 14.57 190 HIS B N 1
ATOM 4264 C CA . HIS B 1 190 ? 56.845 -16.226 -36.597 1.00 15.64 190 HIS B CA 1
ATOM 4265 C C . HIS B 1 190 ? 58.329 -16.537 -36.892 1.00 15.68 190 HIS B C 1
ATOM 4266 O O . HIS B 1 190 ? 58.795 -17.631 -36.544 1.00 15.35 190 HIS B O 1
ATOM 4273 N N . LYS B 1 191 ? 59.031 -15.605 -37.532 1.00 17.77 191 LYS B N 1
ATOM 4274 C CA . LYS B 1 191 ? 60.412 -15.839 -38.051 1.00 18.03 191 LYS B CA 1
ATOM 4275 C C . LYS B 1 191 ? 61.384 -16.125 -36.900 1.00 19.25 191 LYS B C 1
ATOM 4276 O O . LYS B 1 191 ? 62.334 -16.974 -37.061 1.00 19.81 191 LYS B O 1
ATOM 4282 N N . GLU B 1 192 ? 61.158 -15.495 -35.763 1.00 15.48 192 GLU B N 1
ATOM 4283 C CA . GLU B 1 192 ? 62.070 -15.584 -34.600 1.00 17.45 192 GLU B CA 1
ATOM 4284 C C . GLU B 1 192 ? 61.626 -16.677 -33.623 1.00 17.16 192 GLU B C 1
ATOM 4285 O O . GLU B 1 192 ? 62.212 -16.747 -32.574 1.00 16.82 192 GLU B O 1
ATOM 4291 N N . GLY B 1 193 ? 60.644 -17.513 -33.970 1.00 15.38 193 GLY B N 1
ATOM 4292 C CA . GLY B 1 193 ? 60.281 -18.696 -33.172 1.00 15.19 193 GLY B CA 1
ATOM 4293 C C . GLY B 1 193 ? 59.412 -18.366 -31.977 1.00 13.45 193 GLY B C 1
ATOM 4294 O O . GLY B 1 193 ? 59.369 -19.171 -31.067 1.00 14.72 193 GLY B O 1
ATOM 4295 N N . ARG B 1 194 ? 58.766 -17.217 -31.938 1.00 13.56 194 ARG B N 1
ATOM 4296 C CA . ARG B 1 194 ? 57.952 -16.801 -30.773 1.00 13.25 194 ARG B CA 1
ATOM 4297 C C . ARG B 1 194 ? 56.502 -17.312 -30.892 1.00 12.63 194 ARG B C 1
ATOM 4298 O O . ARG B 1 194 ? 55.766 -17.107 -29.905 1.00 14.35 194 ARG B O 1
ATOM 4306 N N . PHE B 1 195 ? 56.108 -17.964 -32.005 1.00 12.75 195 PHE B N 1
ATOM 4307 C CA . PHE B 1 195 ? 54.777 -18.619 -32.117 1.00 13.47 195 PHE B CA 1
ATOM 4308 C C . PHE B 1 195 ? 54.911 -20.131 -32.221 1.00 14.48 195 PHE B C 1
ATOM 4309 O O . PHE B 1 195 ? 53.874 -20.804 -32.147 1.00 13.70 195 PHE B O 1
ATOM 4317 N N . GLU B 1 196 ? 56.149 -20.660 -32.295 1.00 14.75 196 GLU B N 1
ATOM 4318 C CA . GLU B 1 196 ? 56.379 -22.112 -32.465 1.00 17.49 196 GLU B CA 1
ATOM 4319 C C . GLU B 1 196 ? 55.820 -22.900 -31.282 1.00 16.55 196 GLU B C 1
ATOM 4320 O O . GLU B 1 196 ? 55.195 -23.939 -31.485 1.00 15.10 196 GLU B O 1
ATOM 4326 N N . GLU B 1 197 ? 55.941 -22.392 -30.067 1.00 14.83 197 GLU B N 1
ATOM 4327 C CA . GLU B 1 197 ? 55.484 -23.113 -28.876 1.00 15.26 197 GLU B CA 1
ATOM 4328 C C . GLU B 1 197 ? 53.948 -23.165 -28.832 1.00 15.75 197 GLU B C 1
ATOM 4329 O O . GLU B 1 197 ? 53.367 -24.250 -28.586 1.00 15.63 197 GLU B O 1
ATOM 4335 N N . GLU B 1 198 ? 53.293 -22.029 -29.038 1.00 13.22 198 GLU B N 1
ATOM 4336 C CA . GLU B 1 198 ? 51.827 -21.967 -28.814 1.00 12.80 198 GLU B CA 1
ATOM 4337 C C . GLU B 1 198 ? 51.061 -22.674 -29.927 1.00 12.64 198 GLU B C 1
ATOM 4338 O O . GLU B 1 198 ? 49.974 -23.203 -29.632 1.00 13.32 198 GLU B O 1
ATOM 4344 N N . ILE B 1 199 ? 51.533 -22.638 -31.163 1.00 12.18 199 ILE B N 1
ATOM 4345 C CA . ILE B 1 199 ? 50.807 -23.169 -32.333 1.00 11.37 199 ILE B CA 1
ATOM 4346 C C . ILE B 1 199 ? 50.831 -24.686 -32.314 1.00 13.94 199 ILE B C 1
ATOM 4347 O O . ILE B 1 199 ? 51.880 -25.315 -32.039 1.00 13.24 199 ILE B O 1
ATOM 4352 N N . VAL B 1 200 ? 49.690 -25.282 -32.615 1.00 12.24 200 VAL B N 1
ATOM 4353 C CA . VAL B 1 200 ? 49.579 -26.705 -33.028 1.00 12.66 200 VAL B CA 1
ATOM 4354 C C . VAL B 1 200 ? 49.219 -26.686 -34.494 1.00 14.32 200 VAL B C 1
ATOM 4355 O O . VAL B 1 200 ? 48.207 -26.093 -34.910 1.00 13.14 200 VAL B O 1
ATOM 4359 N N . PRO B 1 201 ? 50.064 -27.282 -35.357 1.00 16.01 201 PRO B N 1
ATOM 4360 C CA . PRO B 1 201 ? 49.754 -27.301 -36.768 1.00 15.38 201 PRO B CA 1
ATOM 4361 C C . PRO B 1 201 ? 48.462 -28.075 -37.066 1.00 15.87 201 PRO B C 1
ATOM 4362 O O . PRO B 1 201 ? 48.098 -28.991 -36.329 1.00 16.47 201 PRO B O 1
ATOM 4366 N N . VAL B 1 202 ? 47.795 -27.677 -38.125 1.00 15.46 202 VAL B N 1
ATOM 4367 C CA . VAL B 1 202 ? 46.604 -28.411 -38.637 1.00 15.91 202 VAL B CA 1
ATOM 4368 C C . VAL B 1 202 ? 47.030 -29.279 -39.822 1.00 17.70 202 VAL B C 1
ATOM 4369 O O . VAL B 1 202 ? 47.566 -28.745 -40.790 1.00 18.58 202 VAL B O 1
ATOM 4373 N N . THR B 1 203 ? 46.784 -30.585 -39.732 1.00 21.13 203 THR B N 1
ATOM 4374 C CA . THR B 1 203 ? 47.078 -31.555 -40.818 1.00 25.13 203 THR B CA 1
ATOM 4375 C C . THR B 1 203 ? 45.762 -31.833 -41.550 1.00 24.11 203 THR B C 1
ATOM 4376 O O . THR B 1 203 ? 44.758 -32.161 -40.881 1.00 28.57 203 THR B O 1
ATOM 4380 N N . ILE B 1 204 ? 45.780 -31.613 -42.865 1.00 29.42 204 ILE B N 1
ATOM 4381 C CA . ILE B 1 204 ? 44.629 -31.739 -43.805 1.00 31.83 204 ILE B CA 1
ATOM 4382 C C . ILE B 1 204 ? 44.989 -32.824 -44.818 1.00 35.90 204 ILE B C 1
ATOM 4383 O O . ILE B 1 204 ? 45.887 -32.620 -45.645 1.00 40.16 204 ILE B O 1
ATOM 4388 N N . PRO B 1 205 ? 44.410 -34.043 -44.677 1.00 45.30 205 PRO B N 1
ATOM 4389 C CA . PRO B 1 205 ? 44.755 -35.184 -45.540 1.00 49.18 205 PRO B CA 1
ATOM 4390 C C . PRO B 1 205 ? 44.670 -34.903 -47.051 1.00 51.47 205 PRO B C 1
ATOM 4391 O O . PRO B 1 205 ? 43.741 -34.216 -47.437 1.00 52.38 205 PRO B O 1
ATOM 4395 N N . GLN B 1 206 ? 45.603 -35.448 -47.859 1.00 60.04 206 GLN B N 1
ATOM 4396 C CA . GLN B 1 206 ? 45.716 -35.148 -49.321 1.00 59.01 206 GLN B CA 1
ATOM 4397 C C . GLN B 1 206 ? 45.761 -36.436 -50.161 1.00 58.38 206 GLN B C 1
ATOM 4398 O O . GLN B 1 206 ? 46.762 -37.205 -50.098 1.00 48.74 206 GLN B O 1
ATOM 4404 N N . ARG B 1 207 ? 44.695 -36.632 -50.936 1.00 60.26 207 ARG B N 1
ATOM 4405 C CA . ARG B 1 207 ? 44.614 -37.573 -52.077 1.00 63.04 207 ARG B CA 1
ATOM 4406 C C . ARG B 1 207 ? 46.014 -37.722 -52.683 1.00 60.80 207 ARG B C 1
ATOM 4407 O O . ARG B 1 207 ? 46.599 -38.802 -52.488 1.00 59.75 207 ARG B O 1
ATOM 4415 N N . LYS B 1 208 ? 46.551 -36.634 -53.267 1.00 60.85 208 LYS B N 1
ATOM 4416 C CA . LYS B 1 208 ? 47.689 -36.597 -54.246 1.00 61.66 208 LYS B CA 1
ATOM 4417 C C . LYS B 1 208 ? 49.047 -37.042 -53.649 1.00 56.94 208 LYS B C 1
ATOM 4418 O O . LYS B 1 208 ? 49.938 -37.417 -54.456 1.00 46.88 208 LYS B O 1
ATOM 4424 N N . GLY B 1 209 ? 49.244 -36.984 -52.322 1.00 48.22 209 GLY B N 1
ATOM 4425 C CA . GLY B 1 209 ? 50.521 -37.357 -51.672 1.00 46.68 209 GLY B CA 1
ATOM 4426 C C . GLY B 1 209 ? 50.619 -36.838 -50.240 1.00 48.11 209 GLY B C 1
ATOM 4427 O O . GLY B 1 209 ? 49.663 -37.085 -49.447 1.00 34.72 209 GLY B O 1
ATOM 4428 N N . ASP B 1 210 ? 51.724 -36.138 -49.922 1.00 47.81 210 ASP B N 1
ATOM 4429 C CA . ASP B 1 210 ? 52.001 -35.548 -48.577 1.00 49.90 210 ASP B CA 1
ATOM 4430 C C . ASP B 1 210 ? 50.812 -34.688 -48.151 1.00 49.37 210 ASP B C 1
ATOM 4431 O O . ASP B 1 210 ? 50.293 -33.927 -48.976 1.00 42.50 210 ASP B O 1
ATOM 4436 N N . PRO B 1 211 ? 50.369 -34.756 -46.863 1.00 50.05 211 PRO B N 1
ATOM 4437 C CA . PRO B 1 211 ? 49.242 -33.944 -46.403 1.00 44.64 211 PRO B CA 1
ATOM 4438 C C . PRO B 1 211 ? 49.676 -32.477 -46.425 1.00 40.36 211 PRO B C 1
ATOM 4439 O O . PRO B 1 211 ? 50.881 -32.165 -46.548 1.00 38.88 211 PRO B O 1
ATOM 4443 N N . ILE B 1 212 ? 48.686 -31.594 -46.378 1.00 33.96 212 ILE B N 1
ATOM 4444 C CA . ILE B 1 212 ? 48.938 -30.161 -46.143 1.00 31.71 212 ILE B CA 1
ATOM 4445 C C . ILE B 1 212 ? 49.034 -30.014 -44.630 1.00 23.19 212 ILE B C 1
ATOM 4446 O O . ILE B 1 212 ? 48.106 -30.398 -43.934 1.00 24.03 212 ILE B O 1
ATOM 4451 N N . VAL B 1 213 ? 50.152 -29.473 -44.197 1.00 26.17 213 VAL B N 1
ATOM 4452 C CA . VAL B 1 213 ? 50.389 -29.072 -42.788 1.00 23.42 213 VAL B CA 1
ATOM 4453 C C . VAL B 1 213 ? 50.359 -27.555 -42.813 1.00 23.18 213 VAL B C 1
ATOM 4454 O O . VAL B 1 213 ? 51.161 -26.901 -43.554 1.00 23.97 213 VAL B O 1
ATOM 4458 N N . VAL B 1 214 ? 49.398 -27.006 -42.079 1.00 17.99 214 VAL B N 1
ATOM 4459 C CA . VAL B 1 214 ? 49.302 -25.545 -41.911 1.00 16.41 214 VAL B CA 1
ATOM 4460 C C . VAL B 1 214 ? 49.900 -25.234 -40.546 1.00 16.39 214 VAL B C 1
ATOM 4461 O O . VAL B 1 214 ? 49.335 -25.646 -39.495 1.00 15.96 214 VAL B O 1
ATOM 4465 N N . ALA B 1 215 ? 51.041 -24.548 -40.526 1.00 16.72 215 ALA B N 1
ATOM 4466 C CA . ALA B 1 215 ? 51.784 -24.334 -39.271 1.00 17.59 215 ALA B CA 1
ATOM 4467 C C . ALA B 1 215 ? 52.000 -22.854 -38.992 1.00 16.32 215 ALA B C 1
ATOM 4468 O O . ALA B 1 215 ? 52.589 -22.557 -37.961 1.00 20.71 215 ALA B O 1
ATOM 4470 N N . LYS B 1 216 ? 51.577 -21.958 -39.881 1.00 15.08 216 LYS B N 1
ATOM 4471 C CA . LYS B 1 216 ? 51.894 -20.529 -39.819 1.00 16.51 216 LYS B CA 1
ATOM 4472 C C . LYS B 1 216 ? 50.578 -19.775 -39.958 1.00 15.35 216 LYS B C 1
ATOM 4473 O O . LYS B 1 216 ? 49.710 -20.199 -40.742 1.00 16.31 216 LYS B O 1
ATOM 4479 N N . ASP B 1 217 ? 50.455 -18.670 -39.235 1.00 14.73 217 ASP B N 1
ATOM 4480 C CA . ASP B 1 217 ? 49.345 -17.725 -39.412 1.00 13.94 217 ASP B CA 1
ATOM 4481 C C . ASP B 1 217 ? 49.364 -17.252 -40.858 1.00 14.82 217 ASP B C 1
ATOM 4482 O O . ASP B 1 217 ? 50.410 -16.800 -41.326 1.00 14.74 217 ASP B O 1
ATOM 4487 N N . GLU B 1 218 ? 48.227 -17.300 -41.541 1.00 12.92 218 GLU B N 1
ATOM 4488 C CA . GLU B 1 218 ? 48.166 -17.004 -42.974 1.00 13.91 218 GLU B CA 1
ATOM 4489 C C . GLU B 1 218 ? 48.205 -15.489 -43.238 1.00 14.16 218 GLU B C 1
ATOM 4490 O O . GLU B 1 218 ? 48.723 -15.114 -44.306 1.00 15.44 218 GLU B O 1
ATOM 4496 N N . ALA B 1 219 ? 47.655 -14.628 -42.394 1.00 13.54 219 ALA B N 1
ATOM 4497 C CA . ALA B 1 219 ? 47.331 -13.237 -42.802 1.00 14.00 219 ALA B CA 1
ATOM 4498 C C . ALA B 1 219 ? 48.506 -12.271 -42.625 1.00 14.56 219 ALA B C 1
ATOM 4499 O O . ALA B 1 219 ? 48.574 -11.292 -43.378 1.00 16.13 219 ALA B O 1
ATOM 4501 N N . PRO B 1 220 ? 49.454 -12.432 -41.666 1.00 12.92 220 PRO B N 1
ATOM 4502 C CA . PRO B 1 220 ? 50.526 -11.440 -41.566 1.00 13.28 220 PRO B CA 1
ATOM 4503 C C . PRO B 1 220 ? 51.321 -11.282 -42.872 1.00 14.33 220 PRO B C 1
ATOM 4504 O O . PRO B 1 220 ? 51.625 -12.298 -43.499 1.00 13.41 220 PRO B O 1
ATOM 4508 N N . ARG B 1 221 ? 51.704 -10.055 -43.213 1.00 13.83 221 ARG B N 1
ATOM 4509 C CA . ARG B 1 221 ? 52.444 -9.776 -44.473 1.00 16.82 221 ARG B CA 1
ATOM 4510 C C . ARG B 1 221 ? 53.715 -8.974 -44.190 1.00 16.20 221 ARG B C 1
ATOM 4511 O O . ARG B 1 221 ? 53.605 -7.824 -43.689 1.00 18.71 221 ARG B O 1
ATOM 4519 N N . GLU B 1 222 ? 54.878 -9.578 -44.468 1.00 19.10 222 GLU B N 1
ATOM 4520 C CA . GLU B 1 222 ? 56.172 -8.878 -44.270 1.00 20.49 222 GLU B CA 1
ATOM 4521 C C . GLU B 1 222 ? 56.256 -7.657 -45.199 1.00 20.85 222 GLU B C 1
ATOM 4522 O O . GLU B 1 222 ? 56.966 -6.698 -44.836 1.00 22.56 222 GLU B O 1
ATOM 4528 N N . ASP B 1 223 ? 55.562 -7.678 -46.331 1.00 19.16 223 ASP B N 1
ATOM 4529 C CA . ASP B 1 223 ? 55.627 -6.577 -47.332 1.00 20.60 223 ASP B CA 1
ATOM 4530 C C . ASP B 1 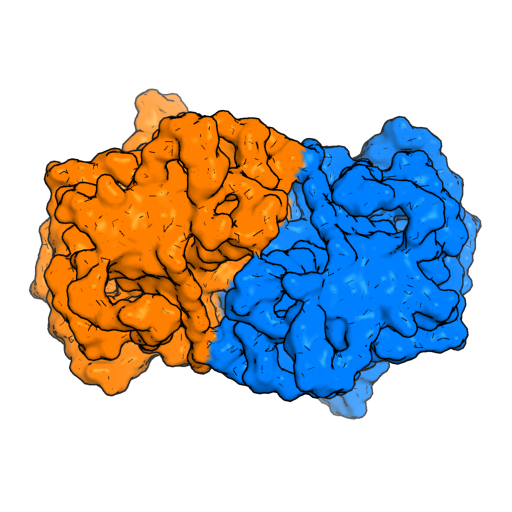223 ? 54.592 -5.484 -47.022 1.00 20.41 223 ASP B C 1
ATOM 4531 O O . ASP B 1 223 ? 54.401 -4.611 -47.877 1.00 20.01 223 ASP B O 1
ATOM 4536 N N . THR B 1 224 ? 53.942 -5.504 -45.838 1.00 18.04 224 THR B N 1
ATOM 4537 C CA . THR B 1 224 ? 53.067 -4.402 -45.410 1.00 18.48 224 THR B CA 1
ATOM 4538 C C . THR B 1 224 ? 53.909 -3.122 -45.355 1.00 17.53 224 THR B C 1
ATOM 4539 O O . THR B 1 224 ? 54.985 -3.154 -44.752 1.00 21.13 224 THR B O 1
ATOM 4543 N N . THR B 1 225 ? 53.418 -2.033 -45.931 1.00 18.60 225 THR B N 1
ATOM 4544 C CA . THR B 1 225 ? 54.039 -0.692 -45.757 1.00 21.15 225 THR B CA 1
ATOM 4545 C C . THR B 1 225 ? 52.962 0.349 -45.484 1.00 19.94 225 THR B C 1
ATOM 4546 O O . THR B 1 225 ? 51.816 0.202 -45.972 1.00 20.41 225 THR B O 1
ATOM 4550 N N . ILE B 1 226 ? 53.371 1.405 -44.795 1.00 22.30 226 ILE B N 1
ATOM 4551 C CA . ILE B 1 226 ? 52.541 2.616 -44.533 1.00 25.26 226 ILE B CA 1
ATOM 4552 C C . ILE B 1 226 ? 52.031 3.158 -45.858 1.00 27.81 226 ILE B C 1
ATOM 4553 O O . ILE B 1 226 ? 50.849 3.514 -45.930 1.00 26.42 226 ILE B O 1
ATOM 4558 N N . GLU B 1 227 ? 52.896 3.229 -46.872 1.00 28.69 227 GLU B N 1
ATOM 4559 C CA . GLU B 1 227 ? 52.512 3.781 -48.200 1.00 27.93 227 GLU B CA 1
ATOM 4560 C C . GLU B 1 227 ? 51.370 2.942 -48.789 1.00 25.41 227 GLU B C 1
ATOM 4561 O O . GLU B 1 227 ? 50.423 3.526 -49.353 1.00 24.18 227 GLU B O 1
ATOM 4567 N N . LYS B 1 228 ? 51.450 1.615 -48.711 1.00 22.88 228 LYS B N 1
ATOM 4568 C CA . LYS B 1 228 ? 50.418 0.726 -49.300 1.00 22.10 228 LYS B CA 1
ATOM 4569 C C . LYS B 1 228 ? 49.114 0.881 -48.515 1.00 21.02 228 LYS B C 1
ATOM 4570 O O . LYS B 1 228 ? 48.037 0.964 -49.150 1.00 21.95 228 LYS B O 1
ATOM 4576 N N . LEU B 1 229 ? 49.199 0.881 -47.189 1.00 20.57 229 LEU B N 1
ATOM 4577 C CA . LEU B 1 229 ? 48.005 1.007 -46.316 1.00 20.39 229 LEU B CA 1
ATOM 4578 C C . LEU B 1 229 ? 47.302 2.339 -46.588 1.00 18.55 229 LEU B C 1
ATOM 4579 O O . LEU B 1 229 ? 46.067 2.402 -46.586 1.00 19.01 229 LEU B O 1
ATOM 4584 N N . ALA B 1 230 ? 48.088 3.386 -46.827 1.00 19.97 230 ALA B N 1
ATOM 4585 C CA . ALA B 1 230 ? 47.563 4.759 -47.012 1.00 21.91 230 ALA B CA 1
ATOM 4586 C C . ALA B 1 230 ? 46.737 4.861 -48.291 1.00 22.92 230 ALA B C 1
ATOM 4587 O O . ALA B 1 230 ? 45.952 5.781 -48.390 1.00 24.17 230 ALA B O 1
ATOM 4589 N N . LYS B 1 231 ? 46.912 3.965 -49.257 1.00 25.04 231 LYS B N 1
ATOM 4590 C CA . LYS B 1 231 ? 46.186 4.004 -50.553 1.00 28.61 231 LYS B CA 1
ATOM 4591 C C . LYS B 1 231 ? 44.824 3.314 -50.445 1.00 26.57 231 LYS B C 1
ATOM 4592 O O . LYS B 1 231 ? 43.997 3.529 -51.336 1.00 24.65 231 LYS B O 1
ATOM 4598 N N . LEU B 1 232 ? 44.567 2.540 -49.391 1.00 22.93 232 LEU B N 1
ATOM 4599 C CA . LEU B 1 232 ? 43.274 1.815 -49.307 1.00 22.06 232 LEU B CA 1
ATOM 4600 C C . LEU B 1 232 ? 42.123 2.790 -49.088 1.00 21.62 232 LEU B C 1
ATOM 4601 O O . LEU B 1 232 ? 42.320 3.839 -48.496 1.00 22.20 232 LEU B O 1
ATOM 4606 N N . LYS B 1 233 ? 40.947 2.416 -49.547 1.00 22.44 233 LYS B N 1
ATOM 4607 C CA . LYS B 1 233 ? 39.719 3.209 -49.355 1.00 23.85 233 LYS B CA 1
ATOM 4608 C C . LYS B 1 233 ? 38.997 2.719 -48.097 1.00 22.89 233 LYS B C 1
ATOM 4609 O O . LYS B 1 233 ? 39.100 1.557 -47.744 1.00 21.53 233 LYS B O 1
ATOM 4615 N N . PRO B 1 234 ? 38.250 3.592 -47.391 1.00 22.46 234 PRO B N 1
ATOM 4616 C CA . PRO B 1 234 ? 37.442 3.143 -46.257 1.00 23.40 234 PRO B CA 1
ATOM 4617 C C . PRO B 1 234 ? 36.472 2.031 -46.685 1.00 24.07 234 PRO B C 1
ATOM 4618 O O . PRO B 1 234 ? 35.915 2.105 -47.786 1.00 22.53 234 PRO B O 1
ATOM 4622 N N . VAL B 1 235 ? 36.265 1.021 -45.833 1.00 22.28 235 VAL B N 1
ATOM 4623 C CA . VAL B 1 235 ? 35.604 -0.245 -46.264 1.00 25.45 235 VAL B CA 1
ATOM 4624 C C . VAL B 1 235 ? 34.199 -0.338 -45.726 1.00 28.64 235 VAL B C 1
ATOM 4625 O O . VAL B 1 235 ? 33.457 -1.137 -46.314 1.00 31.50 235 VAL B O 1
ATOM 4629 N N . PHE B 1 236 ? 33.858 0.347 -44.631 1.00 27.57 236 PHE B N 1
ATOM 4630 C CA . PHE B 1 236 ? 32.514 0.189 -44.011 1.00 29.14 236 PHE B CA 1
ATOM 4631 C C . PHE B 1 236 ? 31.689 1.443 -44.240 1.00 28.91 236 PHE B C 1
ATOM 4632 O O . PHE B 1 236 ? 30.490 1.334 -44.136 1.00 31.03 236 PHE B O 1
ATOM 4640 N N . ASP B 1 237 ? 32.324 2.546 -44.643 1.00 31.75 237 ASP B N 1
ATOM 4641 C CA . ASP B 1 237 ? 31.706 3.890 -44.572 1.00 32.89 237 ASP B CA 1
ATOM 4642 C C . ASP B 1 237 ? 32.635 4.897 -45.259 1.00 33.90 237 ASP B C 1
ATOM 4643 O O . ASP B 1 237 ? 33.810 5.120 -44.782 1.00 30.16 237 ASP B O 1
ATOM 4648 N N . LYS B 1 238 ? 32.137 5.543 -46.316 1.00 37.65 238 LYS B N 1
ATOM 4649 C CA . LYS B 1 238 ? 32.927 6.479 -47.173 1.00 40.40 238 LYS B CA 1
ATOM 4650 C C . LYS B 1 238 ? 33.556 7.620 -46.354 1.00 39.89 238 LYS B C 1
ATOM 4651 O O . LYS B 1 238 ? 34.616 8.125 -46.774 1.00 36.26 238 LYS B O 1
ATOM 4657 N N . THR B 1 239 ? 32.953 8.038 -45.238 1.00 38.35 239 THR B N 1
ATOM 4658 C CA . THR B 1 239 ? 33.428 9.220 -44.452 1.00 39.20 239 THR B CA 1
ATOM 4659 C C . THR B 1 239 ? 34.505 8.786 -43.431 1.00 33.49 239 THR B C 1
ATOM 4660 O O . THR B 1 239 ? 34.996 9.612 -42.686 1.00 29.95 239 THR B O 1
ATOM 4664 N N . ALA B 1 240 ? 34.832 7.498 -43.337 1.00 26.19 240 ALA B N 1
ATOM 4665 C CA . ALA B 1 240 ? 35.502 6.944 -42.148 1.00 25.52 240 ALA B CA 1
ATOM 4666 C C . ALA B 1 240 ? 36.991 6.714 -42.403 1.00 21.39 240 ALA B C 1
ATOM 4667 O O . ALA B 1 240 ? 37.414 6.844 -43.547 1.00 22.66 240 ALA B O 1
ATOM 4669 N N . THR B 1 241 ? 37.734 6.321 -41.372 1.00 20.15 241 THR B N 1
ATOM 4670 C CA . THR B 1 241 ? 39.194 6.037 -41.461 1.00 19.82 241 THR B CA 1
ATOM 4671 C C . THR B 1 241 ? 39.495 4.530 -41.412 1.00 19.35 241 THR B C 1
ATOM 4672 O O . THR B 1 241 ? 40.694 4.174 -41.575 1.00 18.39 241 THR B O 1
ATOM 4676 N N . VAL B 1 242 ? 38.465 3.689 -41.270 1.00 15.76 242 VAL B N 1
ATOM 4677 C CA . VAL B 1 242 ? 38.671 2.227 -41.102 1.00 15.87 242 VAL B CA 1
ATOM 4678 C C . VAL B 1 242 ? 38.699 1.597 -42.493 1.00 14.39 242 VAL B C 1
ATOM 4679 O O . VAL B 1 242 ? 37.751 1.806 -43.283 1.00 17.29 242 VAL B O 1
ATOM 4683 N N . THR B 1 243 ? 39.747 0.846 -42.783 1.00 15.30 243 THR B N 1
ATOM 4684 C CA . THR B 1 243 ? 39.967 0.205 -44.099 1.00 15.67 243 THR B CA 1
ATOM 4685 C C . THR B 1 243 ? 40.124 -1.305 -43.917 1.00 15.69 243 THR B C 1
ATOM 4686 O O . THR B 1 243 ? 40.150 -1.796 -42.733 1.00 15.24 243 THR B O 1
ATOM 4690 N N . ALA B 1 244 ? 40.273 -2.036 -45.019 1.00 15.81 244 ALA B N 1
ATOM 4691 C CA . ALA B 1 244 ? 40.567 -3.486 -45.000 1.00 16.20 244 ALA B CA 1
ATOM 4692 C C . ALA B 1 244 ? 41.956 -3.734 -44.407 1.00 16.12 244 ALA B C 1
ATOM 4693 O O . ALA B 1 244 ? 42.273 -4.890 -44.108 1.00 17.52 244 ALA B O 1
ATOM 4695 N N . GLY B 1 245 ? 42.796 -2.696 -44.334 1.00 15.59 245 GLY B N 1
ATOM 4696 C CA . GLY B 1 245 ? 44.210 -2.786 -43.932 1.00 15.31 245 GLY B CA 1
ATOM 4697 C C . GLY B 1 245 ? 44.389 -2.502 -42.454 1.00 14.18 245 GLY B C 1
ATOM 4698 O O . GLY B 1 245 ? 45.357 -2.999 -41.880 1.00 15.21 245 GLY B O 1
ATOM 4699 N N . ASN B 1 246 ? 43.517 -1.689 -41.859 1.00 13.87 246 ASN B N 1
ATOM 4700 C CA . ASN B 1 246 ? 43.733 -1.282 -40.455 1.00 14.25 246 ASN B CA 1
ATOM 4701 C C . ASN B 1 246 ? 42.647 -1.860 -39.549 1.00 15.06 246 ASN B C 1
ATOM 4702 O O . ASN B 1 246 ? 42.560 -1.453 -38.370 1.00 13.64 246 ASN B O 1
ATOM 4707 N N . ALA B 1 247 ? 41.952 -2.886 -40.032 1.00 14.19 247 ALA B N 1
ATOM 4708 C CA . ALA B 1 247 ? 41.002 -3.684 -39.248 1.00 15.43 247 ALA B CA 1
ATOM 4709 C C . ALA B 1 247 ? 41.134 -5.107 -39.748 1.00 13.04 247 ALA B C 1
ATOM 4710 O O . ALA B 1 247 ? 41.421 -5.315 -40.926 1.00 12.60 247 ALA B O 1
ATOM 4712 N N . PRO B 1 248 ? 40.947 -6.105 -38.878 1.00 11.98 248 PRO B N 1
ATOM 4713 C CA . PRO B 1 248 ? 40.958 -7.497 -39.309 1.00 12.76 248 PRO B CA 1
ATOM 4714 C C . PRO B 1 248 ? 39.777 -7.750 -40.249 1.00 13.12 248 PRO B C 1
ATOM 4715 O O . PRO B 1 248 ? 38.845 -6.976 -40.230 1.00 14.00 248 PRO B O 1
ATOM 4719 N N . GLY B 1 249 ? 39.906 -8.812 -41.032 1.00 13.57 249 GLY B N 1
ATOM 4720 C CA . GLY B 1 249 ? 38.832 -9.348 -41.904 1.00 14.75 249 GLY B CA 1
ATOM 4721 C C . GLY B 1 249 ? 38.139 -10.468 -41.184 1.00 14.30 249 GLY B C 1
ATOM 4722 O O . GLY B 1 249 ? 37.977 -10.362 -39.931 1.00 14.05 249 GLY B O 1
ATOM 4723 N N . LEU B 1 250 ? 37.805 -11.526 -41.938 1.00 13.58 250 LEU B N 1
ATOM 4724 C CA . LEU B 1 250 ? 37.112 -12.729 -41.434 1.00 12.65 250 LEU B CA 1
ATOM 4725 C C . LEU B 1 250 ? 38.129 -13.863 -41.450 1.00 11.82 250 LEU B C 1
ATOM 4726 O O . LEU B 1 250 ? 38.956 -13.950 -42.379 1.00 12.07 250 LEU B O 1
ATOM 4731 N N . ASN B 1 251 ? 38.058 -14.718 -40.443 1.00 10.79 251 ASN B N 1
ATOM 4732 C CA . ASN B 1 251 ? 39.129 -15.716 -40.243 1.00 10.93 251 ASN B CA 1
ATOM 4733 C C . ASN B 1 251 ? 38.587 -16.995 -39.634 1.00 11.11 251 ASN B C 1
ATOM 4734 O O . ASN B 1 251 ? 37.463 -17.000 -39.093 1.00 11.03 251 ASN B O 1
ATOM 4739 N N . ASP B 1 252 ? 39.443 -18.009 -39.664 1.00 9.74 252 ASP B N 1
ATOM 4740 C CA . ASP B 1 252 ? 39.225 -19.357 -39.100 1.00 9.59 252 ASP B CA 1
ATOM 4741 C C . ASP B 1 252 ? 40.287 -19.698 -38.056 1.00 9.67 252 ASP B C 1
ATOM 4742 O O . ASP B 1 252 ? 41.440 -19.385 -38.309 1.00 9.96 252 ASP B O 1
ATOM 4747 N N . GLY B 1 253 ? 39.893 -20.306 -36.918 1.00 9.28 253 GLY B N 1
ATOM 4748 C CA . GLY B 1 253 ? 40.874 -20.753 -35.936 1.00 9.66 253 GLY B CA 1
ATOM 4749 C C . GLY B 1 253 ? 40.241 -21.348 -34.703 1.00 10.04 253 GLY B C 1
ATOM 4750 O O . GLY B 1 253 ? 39.026 -21.263 -34.547 1.00 10.19 253 GLY B O 1
ATOM 4751 N N . GLY B 1 254 ? 41.071 -22.012 -33.917 1.00 10.25 254 GLY B N 1
ATOM 4752 C CA . GLY B 1 254 ? 40.677 -22.616 -32.645 1.00 9.75 254 GLY B CA 1
ATOM 4753 C C . GLY B 1 254 ? 41.754 -22.398 -31.595 1.00 9.84 254 GLY B C 1
ATOM 4754 O O . GLY B 1 254 ? 42.910 -22.239 -31.929 1.00 9.63 254 GLY B O 1
ATOM 4755 N N . ALA B 1 255 ? 41.351 -22.337 -30.350 1.00 9.52 255 ALA B N 1
ATOM 4756 C CA . ALA B 1 255 ? 42.276 -22.149 -29.233 1.00 9.33 255 ALA B CA 1
ATOM 4757 C C . ALA B 1 255 ? 41.660 -22.806 -27.999 1.00 11.01 255 ALA B C 1
ATOM 4758 O O . ALA B 1 255 ? 40.420 -22.737 -27.815 1.00 9.58 255 ALA B O 1
ATOM 4760 N N . ALA B 1 256 ? 42.509 -23.330 -27.112 1.00 11.12 256 ALA B N 1
ATOM 4761 C CA . ALA B 1 256 ? 42.053 -24.105 -25.938 1.00 11.06 256 ALA B CA 1
ATOM 4762 C C . ALA B 1 256 ? 43.079 -24.035 -24.824 1.00 11.63 256 ALA B C 1
ATOM 4763 O O . ALA B 1 256 ? 44.248 -23.919 -25.134 1.00 10.88 256 ALA B O 1
ATOM 4765 N N . LEU B 1 257 ? 42.583 -24.070 -23.603 1.00 12.10 257 LEU B N 1
ATOM 4766 C CA . LEU B 1 257 ? 43.360 -24.018 -22.347 1.00 13.90 257 LEU B CA 1
ATOM 4767 C C . LEU B 1 257 ? 42.861 -25.144 -21.459 1.00 14.15 257 LEU B C 1
ATOM 4768 O O . LEU B 1 257 ? 41.657 -25.532 -21.531 1.00 12.75 257 LEU B O 1
ATOM 4773 N N . VAL B 1 258 ? 43.800 -25.753 -20.739 1.00 13.53 258 VAL B N 1
ATOM 4774 C CA . VAL B 1 258 ? 43.442 -26.757 -19.708 1.00 13.94 258 VAL B CA 1
ATOM 4775 C C . VAL B 1 258 ? 43.520 -26.049 -18.362 1.00 14.03 258 VAL B C 1
ATOM 4776 O O . VAL B 1 258 ? 44.619 -25.450 -18.058 1.00 14.24 258 VAL B O 1
ATOM 4780 N N . LEU B 1 259 ? 42.411 -25.972 -17.631 1.00 13.58 259 LEU B N 1
ATOM 4781 C CA . LEU B 1 259 ? 42.310 -25.324 -16.298 1.00 12.83 259 LEU B CA 1
ATOM 4782 C C . LEU B 1 259 ? 42.157 -26.384 -15.220 1.00 13.99 259 LEU B C 1
ATOM 4783 O O . LEU B 1 259 ? 41.474 -27.408 -15.426 1.00 13.63 259 LEU B O 1
ATOM 4788 N N . MET B 1 260 ? 42.780 -26.118 -14.084 1.00 13.78 260 MET B N 1
ATOM 4789 C CA . MET B 1 260 ? 42.758 -27.020 -12.920 1.00 15.41 260 MET B CA 1
ATOM 4790 C C . MET B 1 260 ? 42.729 -26.170 -11.647 1.00 14.20 260 MET B C 1
ATOM 4791 O O . MET B 1 260 ? 43.274 -25.050 -11.630 1.00 16.71 260 MET B O 1
ATOM 4796 N N . SER B 1 261 ? 42.091 -26.666 -10.593 1.00 16.27 261 SER B N 1
ATOM 4797 C CA . SER B 1 261 ? 42.171 -26.008 -9.280 1.00 16.27 261 SER B CA 1
ATOM 4798 C C . SER B 1 261 ? 43.661 -26.040 -8.854 1.00 16.39 261 SER B C 1
ATOM 4799 O O . SER B 1 261 ? 44.403 -27.029 -9.183 1.00 17.41 261 SER B O 1
ATOM 4802 N N . GLU B 1 262 ? 44.063 -24.949 -8.242 1.00 19.69 262 GLU B N 1
ATOM 4803 C CA . GLU B 1 262 ? 45.406 -24.758 -7.640 1.00 24.44 262 GLU B CA 1
ATOM 4804 C C . GLU B 1 262 ? 45.695 -25.953 -6.708 1.00 25.20 262 GLU B C 1
ATOM 4805 O O . GLU B 1 262 ? 46.761 -26.556 -6.852 1.00 24.70 262 GLU B O 1
ATOM 4811 N N . ASP B 1 263 ? 44.721 -26.413 -5.933 1.00 28.81 263 ASP B N 1
ATOM 4812 C CA . ASP B 1 263 ? 44.883 -27.563 -4.990 1.00 31.57 263 ASP B CA 1
ATOM 4813 C C . ASP B 1 263 ? 45.200 -28.860 -5.738 1.00 32.39 263 ASP B C 1
ATOM 4814 O O . ASP B 1 263 ? 46.181 -29.574 -5.368 1.00 30.17 263 ASP B O 1
ATOM 4819 N N . ARG B 1 264 ? 44.373 -29.234 -6.712 1.00 24.22 264 ARG B N 1
ATOM 4820 C CA . ARG B 1 264 ? 44.586 -30.485 -7.459 1.00 25.27 264 ARG B CA 1
ATOM 4821 C C . ARG B 1 264 ? 45.965 -30.417 -8.139 1.00 23.50 264 ARG B C 1
ATOM 4822 O O . ARG B 1 264 ? 46.640 -31.463 -8.229 1.00 22.42 264 ARG B O 1
ATOM 4830 N N . ALA B 1 265 ? 46.364 -29.248 -8.673 1.00 23.46 265 ALA B N 1
ATOM 4831 C CA . ALA B 1 265 ? 47.628 -29.122 -9.438 1.00 24.87 265 ALA B CA 1
ATOM 4832 C C . ALA B 1 265 ? 48.808 -29.422 -8.478 1.00 26.94 265 ALA B C 1
ATOM 4833 O O . ALA B 1 265 ? 49.727 -30.166 -8.873 1.00 25.62 265 ALA B O 1
ATOM 4835 N N . LYS B 1 266 ? 48.751 -28.900 -7.264 1.00 30.73 266 LYS B N 1
ATOM 4836 C CA . LYS B 1 266 ? 49.762 -29.192 -6.207 1.00 36.51 266 LYS B CA 1
ATOM 4837 C C . LYS B 1 266 ? 49.797 -30.692 -5.922 1.00 37.60 266 LYS B C 1
ATOM 4838 O O . LYS B 1 266 ? 50.873 -31.303 -6.128 1.00 37.09 266 LYS B O 1
ATOM 4844 N N . GLN B 1 267 ? 48.651 -31.277 -5.588 1.00 36.34 267 GLN B N 1
ATOM 4845 C CA . GLN B 1 267 ? 48.512 -32.720 -5.282 1.00 36.79 267 GLN B CA 1
ATOM 4846 C C . GLN B 1 267 ? 49.090 -33.592 -6.397 1.00 37.24 267 GLN B C 1
ATOM 4847 O O . GLN B 1 267 ? 49.623 -34.677 -6.074 1.00 34.94 267 GLN B O 1
ATOM 4853 N N . GLU B 1 268 ? 48.990 -33.179 -7.659 1.00 29.50 268 GLU B N 1
ATOM 4854 C CA . GLU B 1 268 ? 49.461 -34.001 -8.803 1.00 29.36 268 GLU B CA 1
ATOM 4855 C C . GLU B 1 268 ? 50.914 -33.667 -9.171 1.00 29.24 268 GLU B C 1
ATOM 4856 O O . GLU B 1 268 ? 51.378 -34.261 -10.156 1.00 31.48 268 GLU B O 1
ATOM 4862 N N . GLY B 1 269 ? 51.584 -32.775 -8.425 1.00 37.32 269 GLY B N 1
ATOM 4863 C CA . GLY B 1 269 ? 52.957 -32.279 -8.706 1.00 38.14 269 GLY B CA 1
ATOM 4864 C C . GLY B 1 269 ? 53.051 -31.558 -10.046 1.00 40.23 269 GLY B C 1
ATOM 4865 O O . GLY B 1 269 ? 54.015 -31.789 -10.808 1.00 36.32 269 GLY B O 1
ATOM 4866 N N . ARG B 1 270 ? 52.062 -30.731 -10.382 1.00 36.28 270 ARG B N 1
ATOM 4867 C CA . ARG B 1 270 ? 52.006 -30.068 -11.709 1.00 35.07 270 ARG B CA 1
ATOM 4868 C C . ARG B 1 270 ? 52.557 -28.655 -11.543 1.00 33.95 270 ARG B C 1
ATOM 4869 O O . ARG B 1 270 ? 52.309 -28.066 -10.504 1.00 40.48 270 ARG B O 1
ATOM 4877 N N . LYS B 1 271 ? 53.393 -28.207 -12.485 1.00 32.75 271 LYS B N 1
ATOM 4878 C CA . LYS B 1 271 ? 53.888 -26.802 -12.543 1.00 35.97 271 LYS B CA 1
ATOM 4879 C C . LYS B 1 271 ? 52.967 -26.030 -13.470 1.00 31.12 271 LYS B C 1
ATOM 4880 O O . LYS B 1 271 ? 52.992 -26.223 -14.686 1.00 31.86 271 LYS B O 1
ATOM 4886 N N . PRO B 1 272 ? 52.103 -25.156 -12.933 1.00 27.56 272 PRO B N 1
ATOM 4887 C CA . PRO B 1 272 ? 51.176 -24.441 -13.795 1.00 29.54 272 PRO B CA 1
ATOM 4888 C C . PRO B 1 272 ? 51.940 -23.505 -14.729 1.00 26.60 272 PRO B C 1
ATOM 4889 O O . PRO B 1 272 ? 52.907 -22.946 -14.306 1.00 27.22 272 PRO B O 1
ATOM 4893 N N . LEU B 1 273 ? 51.464 -23.354 -15.954 1.00 24.82 273 LEU B N 1
ATOM 4894 C CA . LEU B 1 273 ? 51.928 -22.314 -16.901 1.00 24.58 273 LEU B CA 1
ATOM 4895 C C . LEU B 1 273 ? 51.593 -20.945 -16.307 1.00 23.34 273 LEU B C 1
ATOM 4896 O O . LEU B 1 273 ? 52.391 -19.999 -16.413 1.00 21.26 273 LEU B O 1
ATOM 4901 N N . ALA B 1 274 ? 50.403 -20.810 -15.720 1.00 21.88 274 ALA B N 1
ATOM 4902 C CA . ALA B 1 274 ? 49.910 -19.518 -15.210 1.00 18.24 274 ALA B CA 1
ATOM 4903 C C . ALA B 1 274 ? 48.813 -19.712 -14.172 1.00 17.21 274 ALA B C 1
ATOM 4904 O O . ALA B 1 274 ? 48.275 -20.843 -14.076 1.00 17.15 274 ALA B O 1
ATOM 4906 N N . THR B 1 275 ? 48.523 -18.638 -13.442 1.00 16.16 275 THR B N 1
ATOM 4907 C CA . THR B 1 275 ? 47.434 -18.602 -12.444 1.00 16.44 275 THR B CA 1
ATOM 4908 C C . THR B 1 275 ? 46.468 -17.537 -12.915 1.00 16.97 275 THR B C 1
ATOM 4909 O O . THR B 1 275 ? 46.904 -16.398 -13.294 1.00 14.78 275 THR B O 1
ATOM 4913 N N . ILE B 1 276 ? 45.180 -17.852 -12.849 1.00 14.62 276 ILE B N 1
ATOM 4914 C CA . ILE B 1 276 ? 44.164 -16.795 -13.059 1.00 14.28 276 ILE B CA 1
ATOM 4915 C C . ILE B 1 276 ? 43.995 -16.018 -11.766 1.00 14.55 276 ILE B C 1
ATOM 4916 O O . ILE B 1 276 ? 43.550 -16.613 -10.783 1.00 14.07 276 ILE B O 1
ATOM 4921 N N . LEU B 1 277 ? 44.320 -14.732 -11.766 1.00 13.96 277 LEU B N 1
ATOM 4922 C CA . LEU B 1 277 ? 44.219 -13.890 -10.538 1.00 15.58 277 LEU B CA 1
ATOM 4923 C C . LEU B 1 277 ? 42.797 -13.325 -10.393 1.00 15.30 277 LEU B C 1
ATOM 4924 O O . LEU B 1 277 ? 42.262 -13.311 -9.253 1.00 14.99 277 LEU B O 1
ATOM 4929 N N . ALA B 1 278 ? 42.174 -12.847 -11.468 1.00 14.56 278 ALA B N 1
ATOM 4930 C CA . ALA B 1 278 ? 40.891 -12.134 -11.385 1.00 15.09 278 ALA B CA 1
ATOM 4931 C C . ALA B 1 278 ? 40.364 -11.902 -12.790 1.00 15.25 278 ALA B C 1
ATOM 4932 O O . ALA B 1 278 ? 41.147 -11.925 -13.766 1.00 13.24 278 ALA B O 1
ATOM 4934 N N . HIS B 1 279 ? 39.078 -11.655 -12.894 1.00 13.46 279 HIS B N 1
ATOM 4935 C CA . HIS B 1 279 ? 38.503 -11.183 -14.173 1.00 13.45 279 HIS B CA 1
ATOM 4936 C C . HIS B 1 279 ? 37.306 -10.311 -13.865 1.00 13.50 279 HIS B C 1
ATOM 4937 O O . HIS B 1 279 ? 36.740 -10.385 -12.715 1.00 12.51 279 HIS B O 1
ATOM 4944 N N . THR B 1 280 ? 36.910 -9.550 -14.848 1.00 12.83 280 THR B N 1
ATOM 4945 C CA . THR B 1 280 ? 35.687 -8.736 -14.732 1.00 14.20 280 THR B CA 1
ATOM 4946 C C . THR B 1 280 ? 35.120 -8.457 -16.105 1.00 13.89 280 THR B C 1
ATOM 4947 O O . THR B 1 280 ? 35.813 -8.667 -17.141 1.00 12.75 280 THR B O 1
ATOM 4951 N N . ALA B 1 281 ? 33.887 -7.984 -16.139 1.00 14.06 281 ALA B N 1
ATOM 4952 C CA . ALA B 1 281 ? 33.256 -7.631 -17.416 1.00 13.83 281 ALA B CA 1
ATOM 4953 C C . ALA B 1 281 ? 32.375 -6.414 -17.188 1.00 14.04 281 ALA B C 1
ATOM 4954 O O . ALA B 1 281 ? 31.890 -6.232 -16.053 1.00 15.28 281 ALA B O 1
ATOM 4956 N N . ILE B 1 282 ? 32.236 -5.622 -18.228 1.00 14.38 282 ILE B N 1
ATOM 4957 C CA . ILE B 1 282 ? 31.411 -4.407 -18.227 1.00 14.27 282 ILE B CA 1
ATOM 4958 C C . ILE B 1 282 ? 30.564 -4.450 -19.484 1.00 13.79 282 ILE B C 1
ATOM 4959 O O . ILE B 1 282 ? 30.817 -5.282 -20.422 1.00 12.35 282 ILE B O 1
ATOM 4964 N N . ALA B 1 283 ? 29.536 -3.620 -19.527 1.00 12.56 283 ALA B N 1
ATOM 4965 C CA . ALA B 1 283 ? 28.648 -3.572 -20.694 1.00 12.54 283 ALA B CA 1
ATOM 4966 C C . ALA B 1 283 ? 28.168 -2.124 -20.869 1.00 13.24 283 ALA B C 1
ATOM 4967 O O . ALA B 1 283 ? 28.035 -1.413 -19.861 1.00 13.55 283 ALA B O 1
ATOM 4969 N N . VAL B 1 284 ? 28.032 -1.772 -22.129 1.00 14.84 284 VAL B N 1
ATOM 4970 C CA . VAL B 1 284 ? 27.629 -0.438 -22.619 1.00 15.20 284 VAL B CA 1
ATOM 4971 C C . VAL B 1 284 ? 26.644 -0.613 -23.768 1.00 15.42 284 VAL B C 1
ATOM 4972 O O . VAL B 1 284 ? 26.376 -1.771 -24.226 1.00 13.75 284 VAL B O 1
ATOM 4976 N N . GLU B 1 285 ? 26.136 0.498 -24.298 1.00 14.06 285 GLU B N 1
ATOM 4977 C CA . GLU B 1 285 ? 25.271 0.393 -25.484 1.00 15.10 285 GLU B CA 1
ATOM 4978 C C . GLU B 1 285 ? 26.075 -0.281 -26.619 1.00 13.84 285 GLU B C 1
ATOM 4979 O O . GLU B 1 285 ? 27.292 -0.099 -26.734 1.00 13.19 285 GLU B O 1
ATOM 4985 N N . SER B 1 286 ? 25.375 -1.011 -27.467 1.00 14.36 286 SER B N 1
ATOM 4986 C CA . SER B 1 286 ? 25.954 -1.719 -28.626 1.00 14.32 286 SER B CA 1
ATOM 4987 C C . SER B 1 286 ? 26.910 -0.834 -29.429 1.00 14.34 286 SER B C 1
ATOM 4988 O O . SER B 1 286 ? 28.016 -1.294 -29.765 1.00 13.54 286 SER B O 1
ATOM 4991 N N . LYS B 1 287 ? 26.544 0.395 -29.781 1.00 14.86 287 LYS B N 1
ATOM 4992 C CA . LYS B 1 287 ? 27.395 1.220 -30.682 1.00 15.00 287 LYS B CA 1
ATOM 4993 C C . LYS B 1 287 ? 28.721 1.571 -29.985 1.00 13.67 287 LYS B C 1
ATOM 4994 O O . LYS B 1 287 ? 29.646 1.982 -30.662 1.00 14.00 287 LYS B O 1
ATOM 5000 N N . ASP B 1 288 ? 28.818 1.478 -28.668 1.00 13.04 288 ASP B N 1
ATOM 5001 C CA . ASP B 1 288 ? 30.038 1.9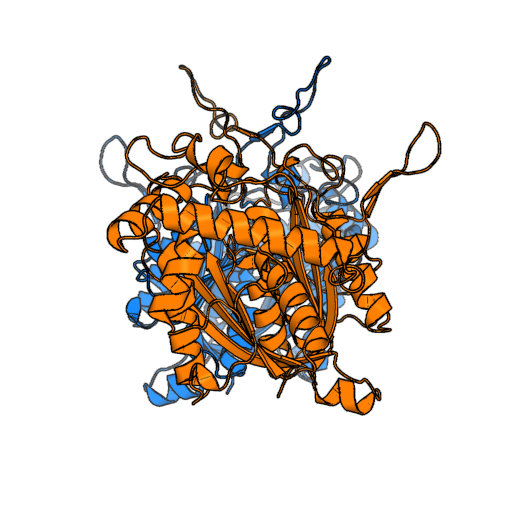06 -27.939 1.00 13.93 288 ASP B CA 1
ATOM 5002 C C . ASP B 1 288 ? 30.947 0.710 -27.690 1.00 12.09 288 ASP B C 1
ATOM 5003 O O . ASP B 1 288 ? 31.872 0.831 -26.942 1.00 14.04 288 ASP B O 1
ATOM 5008 N N . PHE B 1 289 ? 30.643 -0.459 -28.267 1.00 12.74 289 PHE B N 1
ATOM 5009 C CA . PHE B 1 289 ? 31.455 -1.679 -27.987 1.00 11.76 289 PHE B CA 1
ATOM 5010 C C . PHE B 1 289 ? 32.950 -1.439 -28.158 1.00 12.22 289 PHE B C 1
ATOM 5011 O O . PHE B 1 289 ? 33.733 -2.010 -27.391 1.00 12.56 289 PHE B O 1
ATOM 5019 N N . PRO B 1 290 ? 33.447 -0.695 -29.169 1.00 13.39 290 PRO B N 1
ATOM 5020 C CA . PRO B 1 290 ? 34.894 -0.582 -29.330 1.00 14.01 290 PRO B CA 1
ATOM 5021 C C . PRO B 1 290 ? 35.611 0.136 -28.170 1.00 14.41 290 PRO B C 1
ATOM 5022 O O . PRO B 1 290 ? 36.808 0.062 -28.102 1.00 13.97 290 PRO B O 1
ATOM 5026 N N . ARG B 1 291 ? 34.870 0.890 -27.353 1.00 14.81 291 ARG B N 1
ATOM 5027 C CA . ARG B 1 291 ? 35.409 1.621 -26.184 1.00 16.88 291 ARG B CA 1
ATOM 5028 C C . ARG B 1 291 ? 35.709 0.669 -25.027 1.00 16.25 291 ARG B C 1
ATOM 5029 O O . ARG B 1 291 ? 36.410 1.103 -24.082 1.00 16.12 291 ARG B O 1
ATOM 5037 N N . THR B 1 292 ? 35.169 -0.556 -24.983 1.00 12.57 292 THR B N 1
ATOM 5038 C CA . THR B 1 292 ? 35.122 -1.300 -23.709 1.00 12.79 292 THR B CA 1
ATOM 5039 C C . THR B 1 292 ? 36.472 -1.835 -23.221 1.00 13.87 292 THR B C 1
ATOM 5040 O O . THR B 1 292 ? 36.586 -2.041 -21.991 1.00 13.48 292 THR B O 1
ATOM 5044 N N . PRO B 1 293 ? 37.505 -2.145 -24.045 1.00 13.39 293 PRO B N 1
ATOM 5045 C CA . PRO B 1 293 ? 38.649 -2.848 -23.450 1.00 14.16 293 PRO B CA 1
ATOM 5046 C C . PRO B 1 293 ? 39.388 -2.024 -22.386 1.00 15.91 293 PRO B C 1
ATOM 5047 O O . PRO B 1 293 ? 39.777 -2.593 -21.401 1.00 15.50 293 PRO B O 1
ATOM 5051 N N . GLY B 1 294 ? 39.567 -0.727 -22.633 1.00 18.57 294 GLY B N 1
ATOM 5052 C CA . GLY B 1 294 ? 40.243 0.155 -21.666 1.00 18.78 294 GLY B CA 1
ATOM 5053 C C . GLY B 1 294 ? 39.417 0.241 -20.399 1.00 18.37 294 GLY B C 1
ATOM 5054 O O . GLY B 1 294 ? 40.017 0.180 -19.335 1.00 20.53 294 GLY B O 1
ATOM 5055 N N . TYR B 1 295 ? 38.092 0.336 -20.525 1.00 20.59 295 TYR B N 1
ATOM 5056 C CA . TYR B 1 295 ? 37.158 0.415 -19.372 1.00 20.56 295 TYR B CA 1
ATOM 5057 C C . TYR B 1 295 ? 37.237 -0.895 -18.588 1.00 20.38 295 TYR B C 1
ATOM 5058 O O . TYR B 1 295 ? 37.242 -0.856 -17.337 1.00 18.42 295 TYR B O 1
ATOM 5067 N N . ALA B 1 296 ? 37.257 -2.059 -19.280 1.00 16.74 296 ALA B N 1
ATOM 5068 C CA . ALA B 1 296 ? 37.321 -3.363 -18.584 1.00 17.47 296 ALA B CA 1
ATOM 5069 C C . ALA B 1 296 ? 38.638 -3.467 -17.785 1.00 15.67 296 ALA B C 1
ATOM 5070 O O . ALA B 1 296 ? 38.626 -3.978 -16.659 1.00 15.53 296 ALA B O 1
ATOM 5072 N N . ILE B 1 297 ? 39.748 -3.063 -18.368 1.00 15.61 297 ILE B N 1
ATOM 5073 C CA . ILE B 1 297 ? 41.077 -3.063 -17.698 1.00 14.91 297 ILE B CA 1
ATOM 5074 C C . ILE B 1 297 ? 40.984 -2.169 -16.439 1.00 15.86 297 ILE B C 1
ATOM 5075 O O . ILE B 1 297 ? 41.394 -2.619 -15.361 1.00 15.27 297 ILE B O 1
ATOM 5080 N N . ASN B 1 298 ? 40.472 -0.949 -16.581 1.00 17.98 298 ASN B N 1
ATOM 5081 C CA . ASN B 1 298 ? 40.376 -0.009 -15.429 1.00 19.23 298 ASN B CA 1
ATOM 5082 C C . ASN B 1 298 ? 39.518 -0.628 -14.327 1.00 19.28 298 ASN B C 1
ATOM 5083 O O . ASN B 1 298 ? 39.935 -0.587 -13.171 1.00 18.52 298 ASN B O 1
ATOM 5088 N N . ALA B 1 299 ? 38.403 -1.280 -14.661 1.00 19.10 299 ALA B N 1
ATOM 5089 C CA . ALA B 1 299 ? 37.542 -1.949 -13.675 1.00 16.19 299 ALA B CA 1
ATOM 5090 C C . ALA B 1 299 ? 38.319 -3.094 -12.992 1.00 17.25 299 ALA B C 1
ATOM 5091 O O . ALA B 1 299 ? 38.181 -3.309 -11.796 1.00 17.32 299 ALA B O 1
ATOM 5093 N N . LEU B 1 300 ? 39.136 -3.854 -13.721 1.00 15.04 300 LEU B N 1
ATOM 5094 C CA . LEU B 1 300 ? 39.841 -5.027 -13.173 1.00 14.66 300 LEU B CA 1
ATOM 5095 C C . LEU B 1 300 ? 40.958 -4.528 -12.260 1.00 14.86 300 LEU B C 1
ATOM 5096 O O . LEU B 1 300 ? 41.219 -5.178 -11.220 1.00 16.71 300 LEU B O 1
ATOM 5101 N N . LEU B 1 301 ? 41.583 -3.402 -12.615 1.00 16.24 301 LEU B N 1
ATOM 5102 C CA . LEU B 1 301 ? 42.638 -2.801 -11.739 1.00 17.20 301 LEU B CA 1
ATOM 5103 C C . LEU B 1 301 ? 41.961 -2.315 -10.444 1.00 18.51 301 LEU B C 1
ATOM 5104 O O . LEU B 1 301 ? 42.447 -2.645 -9.369 1.00 22.14 301 LEU B O 1
ATOM 5109 N N . GLU B 1 302 ? 40.824 -1.653 -10.540 1.00 21.49 302 GLU B N 1
ATOM 5110 C CA . GLU B 1 302 ? 40.104 -1.203 -9.312 1.00 24.59 302 GLU B CA 1
ATOM 5111 C C . GLU B 1 302 ? 39.755 -2.435 -8.475 1.00 23.15 302 GLU B C 1
ATOM 5112 O O . GLU B 1 302 ? 39.979 -2.421 -7.258 1.00 24.42 302 GLU B O 1
ATOM 5118 N N . LYS B 1 303 ? 39.259 -3.513 -9.081 1.00 21.84 303 LYS B N 1
ATOM 5119 C CA . LYS B 1 303 ? 38.807 -4.706 -8.333 1.00 22.89 303 LYS B CA 1
ATOM 5120 C C . LYS B 1 303 ? 39.989 -5.354 -7.614 1.00 23.81 303 LYS B C 1
ATOM 5121 O O . LYS B 1 303 ? 39.792 -5.911 -6.507 1.00 25.79 303 LYS B O 1
ATOM 5127 N N . THR B 1 304 ? 41.184 -5.341 -8.205 1.00 22.39 304 THR B N 1
ATOM 5128 C CA . THR B 1 304 ? 42.346 -6.093 -7.656 1.00 22.77 304 THR B CA 1
ATOM 5129 C C . THR B 1 304 ? 43.246 -5.197 -6.796 1.00 21.77 304 THR B C 1
ATOM 5130 O O . THR B 1 304 ? 44.255 -5.745 -6.345 1.00 23.69 304 THR B O 1
ATOM 5134 N N . GLY B 1 305 ? 42.942 -3.902 -6.672 1.00 23.22 305 GLY B N 1
ATOM 5135 C CA . GLY B 1 305 ? 43.797 -2.888 -5.996 1.00 25.95 305 GLY B CA 1
ATOM 5136 C C . GLY B 1 305 ? 45.160 -2.745 -6.650 1.00 28.13 305 GLY B C 1
ATOM 5137 O O . GLY B 1 305 ? 46.156 -2.504 -5.942 1.00 28.67 305 GLY B O 1
ATOM 5138 N N . LYS B 1 306 ? 45.243 -2.946 -7.969 1.00 25.11 306 LYS B N 1
ATOM 5139 C CA . LYS B 1 306 ? 46.499 -2.823 -8.740 1.00 25.83 306 LYS B CA 1
ATOM 5140 C C . LYS B 1 306 ? 46.393 -1.551 -9.561 1.00 23.31 306 LYS B C 1
ATOM 5141 O O . LYS B 1 306 ? 45.291 -1.012 -9.645 1.00 28.39 306 LYS B O 1
ATOM 5147 N N . THR B 1 307 ? 47.505 -1.072 -10.120 1.00 24.01 307 THR B N 1
ATOM 5148 C CA . THR B 1 307 ? 47.539 0.078 -11.057 1.00 22.18 307 THR B CA 1
ATOM 5149 C C . THR B 1 307 ? 48.185 -0.395 -12.359 1.00 20.14 307 THR B C 1
ATOM 5150 O O . THR B 1 307 ? 48.739 -1.493 -12.386 1.00 18.75 307 THR B O 1
ATOM 5154 N N . ILE B 1 308 ? 48.154 0.441 -13.382 1.00 22.26 308 ILE B N 1
ATOM 5155 C CA . ILE B 1 308 ? 48.620 0.033 -14.728 1.00 23.82 308 ILE B CA 1
ATOM 5156 C C . ILE B 1 308 ? 50.113 -0.338 -14.654 1.00 25.96 308 ILE B C 1
ATOM 5157 O O . ILE B 1 308 ? 50.525 -1.312 -15.311 1.00 22.60 308 ILE B O 1
ATOM 5162 N N . GLU B 1 309 ? 50.889 0.255 -13.739 1.00 29.02 309 GLU B N 1
ATOM 5163 C CA . GLU B 1 309 ? 52.352 -0.026 -13.647 1.00 30.80 309 GLU B CA 1
ATOM 5164 C C . GLU B 1 309 ? 52.645 -1.425 -13.084 1.00 26.89 309 GLU B C 1
ATOM 5165 O O . GLU B 1 309 ? 53.793 -1.856 -13.195 1.00 28.21 309 GLU B O 1
ATOM 5171 N N . ASP B 1 310 ? 51.676 -2.102 -12.464 1.00 23.92 310 ASP B N 1
ATOM 5172 C CA . ASP B 1 310 ? 51.829 -3.459 -11.877 1.00 23.50 310 ASP B CA 1
ATOM 5173 C C . ASP B 1 310 ? 51.722 -4.512 -12.989 1.00 20.15 310 ASP B C 1
ATOM 5174 O O . ASP B 1 310 ? 51.906 -5.673 -12.716 1.00 23.86 310 ASP B O 1
ATOM 5179 N N . ILE B 1 311 ? 51.359 -4.113 -14.197 1.00 19.55 311 ILE B N 1
ATOM 5180 C CA . ILE B 1 311 ? 51.128 -5.091 -15.297 1.00 17.81 311 ILE B CA 1
ATOM 5181 C C . ILE B 1 311 ? 52.313 -5.096 -16.266 1.00 17.33 311 ILE B C 1
ATOM 5182 O O . ILE B 1 311 ? 52.637 -4.035 -16.803 1.00 18.22 311 ILE B O 1
ATOM 5187 N N . ASP B 1 312 ? 52.808 -6.290 -16.556 1.00 17.40 312 ASP B N 1
ATOM 5188 C CA . ASP B 1 312 ? 53.977 -6.523 -17.440 1.00 17.19 312 ASP B CA 1
ATOM 5189 C C . ASP B 1 312 ? 53.590 -6.494 -18.906 1.00 16.44 312 ASP B C 1
ATOM 5190 O O . ASP B 1 312 ? 54.340 -5.887 -19.689 1.00 16.63 312 ASP B O 1
ATOM 5195 N N . LEU B 1 313 ? 52.460 -7.109 -19.294 1.00 15.22 313 LEU B N 1
ATOM 5196 C CA . LEU B 1 313 ? 52.104 -7.207 -20.720 1.00 14.63 313 LEU B CA 1
ATOM 5197 C C . LEU B 1 313 ? 50.586 -7.181 -20.838 1.00 12.20 313 LEU B C 1
ATOM 5198 O O . LEU B 1 313 ? 49.917 -7.639 -19.907 1.00 12.60 313 LEU B O 1
ATOM 5203 N N . PHE B 1 314 ? 50.122 -6.692 -21.979 1.00 12.98 314 PHE B N 1
ATOM 5204 C CA . PHE B 1 314 ? 48.687 -6.592 -22.294 1.00 13.63 314 PHE B CA 1
ATOM 5205 C C . PHE B 1 314 ? 48.437 -7.310 -23.603 1.00 11.95 314 PHE B C 1
ATOM 5206 O O . PHE B 1 314 ? 49.234 -7.165 -24.533 1.00 12.58 314 PHE B O 1
ATOM 5214 N N . GLU B 1 315 ? 47.277 -7.949 -23.688 1.00 11.14 315 GLU B N 1
ATOM 5215 C CA . GLU B 1 315 ? 46.723 -8.310 -25.017 1.00 11.90 315 GLU B CA 1
ATOM 5216 C C . GLU B 1 315 ? 45.349 -7.685 -25.107 1.00 11.42 315 GLU B C 1
ATOM 5217 O O . GLU B 1 315 ? 44.497 -7.983 -24.235 1.00 12.58 315 GLU B O 1
ATOM 5223 N N . ILE B 1 316 ? 45.175 -6.763 -26.013 1.00 11.68 316 ILE B N 1
ATOM 5224 C CA . ILE B 1 316 ? 43.850 -6.167 -26.290 1.00 13.13 316 ILE B CA 1
ATOM 5225 C C . ILE B 1 316 ? 43.512 -6.588 -27.694 1.00 11.67 316 ILE B C 1
ATOM 5226 O O . ILE B 1 316 ? 44.218 -6.206 -28.644 1.00 12.04 316 ILE B O 1
ATOM 5231 N N . ASN B 1 317 ? 42.427 -7.350 -27.860 1.00 11.94 317 ASN B N 1
ATOM 5232 C CA . ASN B 1 317 ? 42.118 -7.841 -29.217 1.00 11.35 317 ASN B CA 1
ATOM 5233 C C . ASN B 1 317 ? 41.941 -6.659 -30.181 1.00 11.81 317 ASN B C 1
ATOM 5234 O O . ASN B 1 317 ? 41.215 -5.663 -29.853 1.00 12.12 317 ASN B O 1
ATOM 5239 N N . GLU B 1 318 ? 42.644 -6.708 -31.318 1.00 12.03 318 GLU B N 1
ATOM 5240 C CA . GLU B 1 318 ? 42.642 -5.591 -32.279 1.00 11.62 318 GLU B CA 1
ATOM 5241 C C . GLU B 1 318 ? 41.402 -5.658 -33.173 1.00 11.19 318 GLU B C 1
ATOM 5242 O O . GLU B 1 318 ? 41.533 -5.817 -34.389 1.00 12.42 318 GLU B O 1
ATOM 5248 N N . ALA B 1 319 ? 40.221 -5.434 -32.604 1.00 11.27 319 ALA B N 1
ATOM 5249 C CA . ALA B 1 319 ? 38.964 -5.414 -33.395 1.00 11.75 319 ALA B CA 1
ATOM 5250 C C . ALA B 1 319 ? 39.092 -4.346 -34.493 1.00 11.02 319 ALA B C 1
ATOM 5251 O O . ALA B 1 319 ? 38.615 -4.562 -35.612 1.00 13.12 319 ALA B O 1
ATOM 5253 N N . PHE B 1 320 ? 39.775 -3.251 -34.172 1.00 12.45 320 PHE B N 1
ATOM 5254 C CA . PHE B 1 320 ? 40.219 -2.192 -35.097 1.00 13.26 320 PHE B CA 1
ATOM 5255 C C . PHE B 1 320 ? 41.557 -1.729 -34.558 1.00 11.61 320 PHE B C 1
ATOM 5256 O O . PHE B 1 320 ? 41.763 -1.802 -33.338 1.00 12.31 320 PHE B O 1
ATOM 5264 N N . ALA B 1 321 ? 42.453 -1.308 -35.430 1.00 12.43 321 ALA B N 1
ATOM 5265 C CA . ALA B 1 321 ? 43.686 -0.651 -34.936 1.00 13.08 321 ALA B CA 1
ATOM 5266 C C . ALA B 1 321 ? 43.265 0.454 -33.944 1.00 13.13 321 ALA B C 1
ATOM 5267 O O . ALA B 1 321 ? 43.961 0.652 -32.961 1.00 15.20 321 ALA B O 1
ATOM 5269 N N . ALA B 1 322 ? 42.202 1.186 -34.233 1.00 14.43 322 ALA B N 1
ATOM 5270 C CA . ALA B 1 322 ? 41.782 2.359 -33.426 1.00 15.26 322 ALA B CA 1
ATOM 5271 C C . ALA B 1 322 ? 41.440 1.926 -32.003 1.00 15.46 322 ALA B C 1
ATOM 5272 O O . ALA B 1 322 ? 41.597 2.731 -31.083 1.00 17.83 322 ALA B O 1
ATOM 5274 N N . VAL B 1 323 ? 41.011 0.669 -31.814 1.00 15.95 323 VAL B N 1
ATOM 5275 C CA . VAL B 1 323 ? 40.695 0.131 -30.462 1.00 15.62 323 VAL B CA 1
ATOM 5276 C C . VAL B 1 323 ? 41.985 -0.020 -29.670 1.00 17.40 323 VAL B C 1
ATOM 5277 O O . VAL B 1 323 ? 42.022 0.380 -28.484 1.00 17.76 323 VAL B O 1
ATOM 5281 N N . ALA B 1 324 ? 43.040 -0.537 -30.292 1.00 16.96 324 ALA B N 1
ATOM 5282 C CA . ALA B 1 324 ? 44.324 -0.698 -29.582 1.00 18.84 324 ALA B CA 1
ATOM 5283 C C . ALA B 1 324 ? 44.789 0.689 -29.153 1.00 19.70 324 ALA B C 1
ATOM 5284 O O . ALA B 1 324 ? 45.212 0.865 -28.009 1.00 19.87 324 ALA B O 1
ATOM 5286 N N . ILE B 1 325 ? 44.702 1.645 -30.063 1.00 19.22 325 ILE B N 1
ATOM 5287 C CA . ILE B 1 325 ? 45.239 3.016 -29.824 1.00 20.07 325 ILE B CA 1
ATOM 5288 C C . ILE B 1 325 ? 44.453 3.698 -28.690 1.00 21.67 325 ILE B C 1
ATOM 5289 O O . ILE B 1 325 ? 45.061 4.178 -27.735 1.00 22.68 325 ILE B O 1
ATOM 5294 N N . ALA B 1 326 ? 43.143 3.738 -28.797 1.00 20.68 326 ALA B N 1
ATOM 5295 C CA . ALA B 1 326 ? 42.280 4.413 -27.793 1.00 21.46 326 ALA B CA 1
ATOM 5296 C C . ALA B 1 326 ? 42.397 3.701 -26.444 1.00 23.84 326 ALA B C 1
ATOM 5297 O O . ALA B 1 326 ? 42.541 4.393 -25.415 1.00 21.77 326 ALA B O 1
ATOM 5299 N N . SER B 1 327 ? 42.399 2.365 -26.420 1.00 22.88 327 SER B N 1
ATOM 5300 C CA . SER B 1 327 ? 42.513 1.610 -25.144 1.00 24.89 327 SER B CA 1
ATOM 5301 C C . SER B 1 327 ? 43.811 1.989 -24.436 1.00 25.27 327 SER B C 1
ATOM 5302 O O . SER B 1 327 ? 43.815 2.067 -23.195 1.00 25.77 327 SER B O 1
ATOM 5305 N N . THR B 1 328 ? 44.878 2.209 -25.188 1.00 23.58 328 THR B N 1
ATOM 5306 C CA . THR B 1 328 ? 46.173 2.685 -24.660 1.00 27.71 328 THR B CA 1
ATOM 5307 C C . THR B 1 328 ? 45.987 3.972 -23.851 1.00 25.47 328 THR B C 1
ATOM 5308 O O . THR B 1 328 ? 46.520 4.059 -22.723 1.00 28.75 328 THR B O 1
ATOM 5312 N N . GLU B 1 329 ? 45.281 4.946 -24.415 1.00 27.78 329 GLU B N 1
ATOM 5313 C CA . GLU B 1 329 ? 45.103 6.283 -23.798 1.00 29.62 329 GLU B CA 1
ATOM 5314 C C . GLU B 1 329 ? 44.153 6.130 -22.606 1.00 31.46 329 GLU B C 1
ATOM 5315 O O . GLU B 1 329 ? 44.502 6.644 -21.550 1.00 31.09 329 GLU B O 1
ATOM 5321 N N . ILE B 1 330 ? 43.064 5.367 -22.731 1.00 26.68 330 ILE B N 1
ATOM 5322 C CA . ILE B 1 330 ? 42.036 5.197 -21.659 1.00 26.59 330 ILE B CA 1
ATOM 5323 C C . ILE B 1 330 ? 42.679 4.521 -20.443 1.00 23.95 330 ILE B C 1
ATOM 5324 O O . ILE B 1 330 ? 42.313 4.895 -19.309 1.00 25.24 330 ILE B O 1
ATOM 5329 N N . ALA B 1 331 ? 43.567 3.531 -20.620 1.00 22.52 331 ALA B N 1
ATOM 5330 C CA . ALA B 1 331 ? 44.146 2.763 -19.497 1.00 23.02 331 ALA B CA 1
ATOM 5331 C C . ALA B 1 331 ? 45.563 3.259 -19.144 1.00 24.00 331 ALA B C 1
ATOM 5332 O O . ALA B 1 331 ? 46.095 2.786 -18.116 1.00 25.86 331 ALA B O 1
ATOM 5334 N N . GLY B 1 332 ? 46.144 4.188 -19.912 1.00 23.18 332 GLY B N 1
ATOM 5335 C CA . GLY B 1 332 ? 47.517 4.666 -19.651 1.00 23.87 332 GLY B CA 1
ATOM 5336 C C . GLY B 1 332 ? 48.560 3.590 -19.913 1.00 24.77 332 GLY B C 1
ATOM 5337 O O . GLY B 1 332 ? 49.510 3.472 -19.110 1.00 23.57 332 GLY B O 1
ATOM 5338 N N . ILE B 1 333 ? 48.418 2.844 -21.015 1.00 22.89 333 ILE B N 1
ATOM 5339 C CA . ILE B 1 333 ? 49.297 1.669 -21.318 1.00 21.66 333 ILE B CA 1
ATOM 5340 C C . ILE B 1 333 ? 50.492 2.133 -22.165 1.00 21.74 333 ILE B C 1
ATOM 5341 O O . ILE B 1 333 ? 50.300 2.875 -23.146 1.00 22.12 333 ILE B O 1
ATOM 5346 N N . ASP B 1 334 ? 51.691 1.700 -21.808 1.00 23.24 334 ASP B N 1
ATOM 5347 C CA . ASP B 1 334 ? 52.881 1.785 -22.689 1.00 21.64 334 ASP B CA 1
ATOM 5348 C C . ASP B 1 334 ? 52.632 0.879 -23.897 1.00 22.40 334 ASP B C 1
ATOM 5349 O O . ASP B 1 334 ? 52.530 -0.340 -23.723 1.00 20.92 334 ASP B O 1
ATOM 5354 N N . PRO B 1 335 ? 52.522 1.419 -25.135 1.00 19.17 335 PRO B N 1
ATOM 5355 C CA . PRO B 1 335 ? 52.256 0.587 -26.315 1.00 21.14 335 PRO B CA 1
ATOM 5356 C C . PRO B 1 335 ? 53.312 -0.504 -26.512 1.00 21.80 335 PRO B C 1
ATOM 5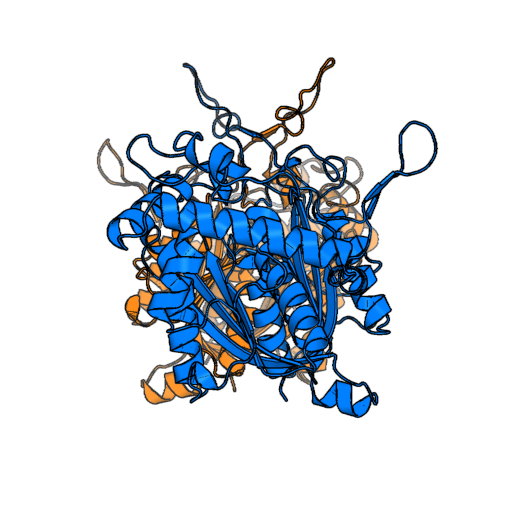357 O O . PRO B 1 335 ? 52.999 -1.522 -27.097 1.00 20.54 335 PRO B O 1
ATOM 5361 N N . GLU B 1 336 ? 54.544 -0.318 -26.005 1.00 19.97 336 GLU B N 1
ATOM 5362 C CA . GLU B 1 336 ? 55.615 -1.338 -26.086 1.00 19.78 336 GLU B CA 1
ATOM 5363 C C . GLU B 1 336 ? 55.224 -2.570 -25.298 1.00 19.13 336 GLU B C 1
ATOM 5364 O O . GLU B 1 336 ? 55.904 -3.598 -25.477 1.00 18.40 336 GLU B O 1
ATOM 5370 N N . LYS B 1 337 ? 54.232 -2.459 -24.391 1.00 18.04 337 LYS B N 1
ATOM 5371 C CA . LYS B 1 337 ? 53.805 -3.632 -23.599 1.00 16.17 337 LYS B CA 1
ATOM 5372 C C . LYS B 1 337 ? 52.490 -4.215 -24.161 1.00 14.86 337 LYS B C 1
ATOM 5373 O O . LYS B 1 337 ? 51.969 -5.115 -23.519 1.00 15.60 337 LYS B O 1
ATOM 5379 N N . LEU B 1 338 ? 52.046 -3.793 -25.338 1.00 14.01 338 LEU B N 1
ATOM 5380 C CA . LEU B 1 338 ? 50.711 -4.171 -25.878 1.00 12.94 338 LEU B CA 1
ATOM 5381 C C . LEU B 1 338 ? 50.910 -5.029 -27.128 1.00 12.40 338 LEU B C 1
ATOM 5382 O O . LEU B 1 338 ? 51.540 -4.554 -28.090 1.00 13.90 338 LEU B O 1
ATOM 5387 N N . ASN B 1 339 ? 50.253 -6.194 -27.188 1.00 11.31 339 ASN B N 1
ATOM 5388 C CA . ASN B 1 339 ? 50.178 -7.004 -28.434 1.00 10.62 339 ASN B CA 1
ATOM 5389 C C . ASN B 1 339 ? 51.580 -7.184 -29.021 1.00 10.67 339 ASN B C 1
ATOM 5390 O O . ASN B 1 339 ? 51.782 -6.948 -30.265 1.00 12.65 339 ASN B O 1
ATOM 5395 N N . VAL B 1 340 ? 52.531 -7.642 -28.210 1.00 12.55 340 VAL B N 1
ATOM 5396 C CA . VAL B 1 340 ? 53.982 -7.513 -28.544 1.00 14.08 340 VAL B CA 1
ATOM 5397 C C . VAL B 1 340 ? 54.410 -8.485 -29.646 1.00 15.15 340 VAL B C 1
ATOM 5398 O O . VAL B 1 340 ? 55.402 -8.191 -30.321 1.00 14.81 340 VAL B O 1
ATOM 5402 N N . ASN B 1 341 ? 53.679 -9.596 -29.825 1.00 13.80 341 ASN B N 1
ATOM 5403 C CA . ASN B 1 341 ? 53.882 -10.536 -30.943 1.00 13.15 341 ASN B CA 1
ATOM 5404 C C . ASN B 1 341 ? 52.896 -10.294 -32.077 1.00 13.29 341 ASN B C 1
ATOM 5405 O O . ASN B 1 341 ? 52.818 -11.146 -32.967 1.00 14.86 341 ASN B O 1
ATOM 5410 N N . GLY B 1 342 ? 52.266 -9.122 -32.133 1.00 12.49 342 GLY B N 1
ATOM 5411 C CA . GLY B 1 342 ? 51.286 -8.809 -33.182 1.00 13.49 342 GLY B CA 1
ATOM 5412 C C . GLY B 1 342 ? 49.857 -9.037 -32.714 1.00 13.43 342 GLY B C 1
ATOM 5413 O O . GLY B 1 342 ? 49.649 -9.520 -31.620 1.00 12.72 342 GLY B O 1
ATOM 5414 N N . GLY B 1 343 ? 48.870 -8.609 -33.502 1.00 13.05 343 GLY B N 1
ATOM 5415 C CA . GLY B 1 343 ? 47.485 -8.831 -33.073 1.00 12.78 343 GLY B CA 1
ATOM 5416 C C . GLY B 1 343 ? 46.588 -8.983 -34.245 1.00 11.79 343 GLY B C 1
ATOM 5417 O O . GLY B 1 343 ? 47.080 -9.151 -35.373 1.00 11.82 343 GLY B O 1
ATOM 5418 N N . ALA B 1 344 ? 45.282 -8.895 -34.000 1.00 12.74 344 ALA B N 1
ATOM 5419 C CA . ALA B 1 344 ? 44.266 -9.299 -34.990 1.00 12.02 344 ALA B CA 1
ATOM 5420 C C . ALA B 1 344 ? 44.361 -8.486 -36.292 1.00 11.19 344 ALA B C 1
ATOM 5421 O O . ALA B 1 344 ? 43.924 -9.013 -37.331 1.00 12.76 344 ALA B O 1
ATOM 5423 N N . VAL B 1 345 ? 44.826 -7.233 -36.279 1.00 10.64 345 VAL B N 1
ATOM 5424 C CA . VAL B 1 345 ? 44.883 -6.502 -37.581 1.00 11.45 345 VAL B CA 1
ATOM 5425 C C . VAL B 1 345 ? 45.757 -7.328 -38.528 1.00 11.92 345 VAL B C 1
ATOM 5426 O O . VAL B 1 345 ? 45.394 -7.467 -39.689 1.00 13.92 345 VAL B O 1
ATOM 5430 N N . ALA B 1 346 ? 46.891 -7.831 -38.059 1.00 11.44 346 ALA B N 1
ATOM 5431 C CA . ALA B 1 346 ? 47.777 -8.695 -38.883 1.00 12.47 346 ALA B CA 1
ATOM 5432 C C . ALA B 1 346 ? 47.302 -10.156 -38.905 1.00 12.54 346 ALA B C 1
ATOM 5433 O O . ALA B 1 346 ? 47.435 -10.826 -39.948 1.00 13.33 346 ALA B O 1
ATOM 5435 N N . MET B 1 347 ? 46.884 -10.670 -37.770 1.00 12.06 347 MET B N 1
ATOM 5436 C CA . MET B 1 347 ? 46.714 -12.142 -37.566 1.00 13.20 347 MET B CA 1
ATOM 5437 C C . MET B 1 347 ? 45.306 -12.620 -37.932 1.00 14.91 347 MET B C 1
ATOM 5438 O O . MET B 1 347 ? 45.152 -13.815 -38.168 1.00 14.62 347 MET B O 1
ATOM 5443 N N . GLY B 1 348 ? 44.312 -11.745 -37.902 1.00 12.90 348 GLY B N 1
ATOM 5444 C CA . GLY B 1 348 ? 42.920 -12.162 -38.110 1.00 12.40 348 GLY B CA 1
ATOM 5445 C C . GLY B 1 348 ? 42.104 -12.250 -36.822 1.00 12.36 348 GLY B C 1
ATOM 5446 O O . GLY B 1 348 ? 42.654 -12.226 -35.699 1.00 11.52 348 GLY B O 1
ATOM 5447 N N . HIS B 1 349 ? 40.772 -12.326 -36.991 1.00 12.42 349 HIS B N 1
ATOM 5448 C CA . HIS B 1 349 ? 39.787 -12.269 -35.895 1.00 10.98 349 HIS B CA 1
ATOM 5449 C C . HIS B 1 349 ? 38.733 -13.354 -36.149 1.00 10.76 349 HIS B C 1
ATOM 5450 O O . HIS B 1 349 ? 37.624 -13.108 -36.616 1.00 10.10 349 HIS B O 1
ATOM 5457 N N . PRO B 1 350 ? 39.089 -14.618 -35.885 1.00 10.77 350 PRO B N 1
ATOM 5458 C CA . PRO B 1 350 ? 38.116 -15.728 -35.936 1.00 11.72 350 PRO B CA 1
ATOM 5459 C C . PRO B 1 350 ? 37.226 -15.633 -34.678 1.00 11.09 350 PRO B C 1
ATOM 5460 O O . PRO B 1 350 ? 37.629 -16.057 -33.609 1.00 11.42 350 PRO B O 1
ATOM 5464 N N . ILE B 1 351 ? 36.079 -14.971 -34.846 1.00 11.99 351 ILE B N 1
ATOM 5465 C CA . ILE B 1 351 ? 35.422 -14.257 -33.717 1.00 11.88 351 ILE B CA 1
ATOM 5466 C C . ILE B 1 351 ? 35.225 -15.160 -32.481 1.00 11.39 351 ILE B C 1
ATOM 5467 O O . ILE B 1 351 ? 35.640 -14.678 -31.385 1.00 11.54 351 ILE B O 1
ATOM 5472 N N . GLY B 1 352 ? 34.695 -16.394 -32.549 1.00 10.12 352 GLY B N 1
ATOM 5473 C CA . GLY B 1 352 ? 34.465 -17.218 -31.359 1.00 10.39 352 GLY B CA 1
ATOM 5474 C C . GLY B 1 352 ? 35.760 -17.725 -30.707 1.00 10.77 352 GLY B C 1
ATOM 5475 O O . GLY B 1 352 ? 35.717 -18.099 -29.523 1.00 11.22 352 GLY B O 1
ATOM 5476 N N . ALA B 1 353 ? 36.875 -17.710 -31.445 1.00 10.46 353 ALA B N 1
ATOM 5477 C CA . ALA B 1 353 ? 38.199 -18.166 -30.968 1.00 9.84 353 ALA B CA 1
ATOM 5478 C C . ALA B 1 353 ? 39.005 -17.024 -30.375 1.00 9.25 353 ALA B C 1
ATOM 5479 O O . ALA B 1 353 ? 39.850 -17.321 -29.536 1.00 9.57 353 ALA B O 1
ATOM 5481 N N . SER B 1 354 ? 38.830 -15.785 -30.837 1.00 9.66 354 SER B N 1
ATOM 5482 C CA . SER B 1 354 ? 39.831 -14.722 -30.560 1.00 10.04 354 SER B CA 1
ATOM 5483 C C . SER B 1 354 ? 40.026 -14.544 -29.047 1.00 10.14 354 SER B C 1
ATOM 5484 O O . SER B 1 354 ? 41.155 -14.241 -28.587 1.00 10.53 354 SER B O 1
ATOM 5487 N N . GLY B 1 355 ? 38.972 -14.626 -28.254 1.00 9.44 355 GLY B N 1
ATOM 5488 C CA . GLY B 1 355 ? 39.082 -14.399 -26.803 1.00 9.52 355 GLY B CA 1
ATOM 5489 C C . GLY B 1 355 ? 40.006 -15.405 -26.143 1.00 11.22 355 GLY B C 1
ATOM 5490 O O . GLY B 1 355 ? 40.722 -15.066 -25.181 1.00 12.96 355 GLY B O 1
ATOM 5491 N N . ALA B 1 356 ? 39.958 -16.647 -26.594 1.00 10.26 356 ALA B N 1
ATOM 5492 C CA . ALA B 1 356 ? 40.877 -17.704 -26.124 1.00 10.83 356 ALA B CA 1
ATOM 5493 C C . ALA B 1 356 ? 42.252 -17.517 -26.771 1.00 10.70 356 ALA B C 1
ATOM 5494 O O . ALA B 1 356 ? 43.281 -17.679 -26.063 1.00 11.38 356 ALA B O 1
ATOM 5496 N N . ARG B 1 357 ? 42.297 -17.106 -28.042 1.00 10.49 357 ARG B N 1
ATOM 5497 C CA . ARG B 1 357 ? 43.556 -16.979 -28.806 1.00 11.07 357 ARG B CA 1
ATOM 5498 C C . ARG B 1 357 ? 44.429 -15.926 -28.115 1.00 10.61 357 ARG B C 1
ATOM 5499 O O . ARG B 1 357 ? 45.651 -16.175 -27.954 1.00 10.50 357 ARG B O 1
ATOM 5507 N N . ILE B 1 358 ? 43.858 -14.785 -27.715 1.00 11.18 358 ILE B N 1
ATOM 5508 C CA . ILE B 1 358 ? 44.687 -13.709 -27.089 1.00 11.49 358 ILE B CA 1
ATOM 5509 C C . ILE B 1 358 ? 45.249 -14.169 -25.741 1.00 11.11 358 ILE B C 1
ATOM 5510 O O . ILE B 1 358 ? 46.350 -13.718 -25.395 1.00 11.02 358 ILE B O 1
ATOM 5515 N N . ILE B 1 359 ? 44.556 -15.026 -25.000 1.00 11.07 359 ILE B N 1
ATOM 5516 C CA . ILE B 1 359 ? 45.066 -15.578 -23.720 1.00 11.66 359 ILE B CA 1
ATOM 5517 C C . ILE B 1 359 ? 46.226 -16.523 -24.023 1.00 11.61 359 ILE B C 1
ATOM 5518 O O . ILE B 1 359 ? 47.278 -16.394 -23.331 1.00 12.21 359 ILE B O 1
ATOM 5523 N N . VAL B 1 360 ? 46.084 -17.426 -24.983 1.00 11.72 360 VAL B N 1
ATOM 5524 C CA . VAL B 1 360 ? 47.213 -18.286 -25.442 1.00 11.81 360 VAL B CA 1
ATOM 5525 C C . VAL B 1 360 ? 48.434 -17.412 -25.757 1.00 11.67 360 VAL B C 1
ATOM 5526 O O . VAL B 1 360 ? 49.557 -17.683 -25.234 1.00 12.27 360 VAL B O 1
ATOM 5530 N N . THR B 1 361 ? 48.241 -16.385 -26.586 1.00 11.08 361 THR B N 1
ATOM 5531 C CA . THR B 1 361 ? 49.324 -15.483 -27.020 1.00 11.10 361 THR B CA 1
ATOM 5532 C C . THR B 1 361 ? 49.908 -14.747 -25.810 1.00 12.43 361 THR B C 1
ATOM 5533 O O . THR B 1 361 ? 51.157 -14.646 -25.708 1.00 12.35 361 THR B O 1
ATOM 5537 N N . LEU B 1 362 ? 49.069 -14.219 -24.937 1.00 11.57 362 LEU B N 1
ATOM 5538 C CA . LEU B 1 362 ? 49.532 -13.485 -23.734 1.00 12.87 362 LEU B CA 1
ATOM 5539 C C . LEU B 1 362 ? 50.418 -14.387 -22.877 1.00 12.51 362 LEU B C 1
ATOM 5540 O O . LEU B 1 362 ? 51.475 -13.928 -22.432 1.00 11.23 362 LEU B O 1
ATOM 5545 N N . ILE B 1 363 ? 49.991 -15.630 -22.650 1.00 11.44 363 ILE B N 1
ATOM 5546 C CA . ILE B 1 363 ? 50.725 -16.532 -21.750 1.00 11.65 363 ILE B CA 1
ATOM 5547 C C . ILE B 1 363 ? 52.127 -16.726 -22.316 1.00 11.51 363 ILE B C 1
ATOM 5548 O O . ILE B 1 363 ? 53.105 -16.649 -21.566 1.00 12.14 363 ILE B O 1
ATOM 5553 N N . HIS B 1 364 ? 52.245 -16.997 -23.602 1.00 11.22 364 HIS B N 1
ATOM 5554 C CA . HIS B 1 364 ? 53.557 -17.328 -24.200 1.00 11.20 364 HIS B CA 1
ATOM 5555 C C . HIS B 1 364 ? 54.407 -16.065 -24.283 1.00 12.43 364 HIS B C 1
ATOM 5556 O O . HIS B 1 364 ? 55.630 -16.158 -24.030 1.00 14.97 364 HIS B O 1
ATOM 5563 N N . ALA B 1 365 ? 53.806 -14.918 -24.559 1.00 11.87 365 ALA B N 1
ATOM 5564 C CA . ALA B 1 365 ? 54.587 -13.666 -24.601 1.00 13.00 365 ALA B CA 1
ATOM 5565 C C . ALA B 1 365 ? 55.135 -13.366 -23.214 1.00 14.36 365 ALA B C 1
ATOM 5566 O O . ALA B 1 365 ? 56.317 -12.967 -23.126 1.00 14.53 365 ALA B O 1
ATOM 5568 N N . LEU B 1 366 ? 54.343 -13.498 -22.163 1.00 13.88 366 LEU B N 1
ATOM 5569 C CA . LEU B 1 366 ? 54.841 -13.272 -20.776 1.00 16.47 366 LEU B CA 1
ATOM 5570 C C . LEU B 1 366 ? 55.954 -14.274 -20.478 1.00 15.43 366 LEU B C 1
ATOM 5571 O O . LEU B 1 366 ? 56.990 -13.904 -19.876 1.00 16.53 366 LEU B O 1
ATOM 5576 N N . LYS B 1 367 ? 55.741 -15.528 -20.783 1.00 12.55 367 LYS B N 1
ATOM 5577 C CA . LYS B 1 367 ? 56.775 -16.574 -20.544 1.00 15.72 367 LYS B CA 1
ATOM 5578 C C . LYS B 1 367 ? 58.084 -16.173 -21.263 1.00 15.14 367 LYS B C 1
ATOM 5579 O O . LYS B 1 367 ? 59.166 -16.217 -20.647 1.00 14.80 367 LYS B O 1
ATOM 5585 N N . GLN B 1 368 ? 57.981 -15.751 -22.497 1.00 14.23 368 GLN B N 1
ATOM 5586 C CA . GLN B 1 368 ? 59.155 -15.318 -23.308 1.00 14.37 368 GLN B CA 1
ATOM 5587 C C . GLN B 1 368 ? 59.900 -14.166 -22.605 1.00 17.68 368 GLN B C 1
ATOM 5588 O O . GLN B 1 368 ? 61.164 -14.119 -22.736 1.00 16.57 368 GLN B O 1
ATOM 5594 N N . ARG B 1 369 ? 59.173 -13.269 -21.932 1.00 17.96 369 ARG B N 1
ATOM 5595 C CA . ARG B 1 369 ? 59.751 -12.081 -21.232 1.00 19.57 369 ARG B CA 1
ATOM 5596 C C . ARG B 1 369 ? 60.106 -12.373 -19.760 1.00 17.67 369 ARG B C 1
ATOM 5597 O O . ARG B 1 369 ? 60.407 -11.414 -19.040 1.00 20.47 369 ARG B O 1
ATOM 5605 N N . GLY B 1 370 ? 60.081 -13.615 -19.319 1.00 17.93 370 GLY B N 1
ATOM 5606 C CA . GLY B 1 370 ? 60.568 -14.078 -18.012 1.00 19.50 370 GLY B CA 1
ATOM 5607 C C . GLY B 1 370 ? 59.461 -14.102 -16.980 1.00 21.98 370 GLY B C 1
ATOM 5608 O O . GLY B 1 370 ? 59.761 -14.192 -15.802 1.00 21.20 370 GLY B O 1
ATOM 5609 N N . GLY B 1 371 ? 58.196 -14.158 -17.418 1.00 20.22 371 GLY B N 1
ATOM 5610 C CA . GLY B 1 371 ? 57.031 -14.232 -16.520 1.00 18.33 371 GLY B CA 1
ATOM 5611 C C . GLY B 1 371 ? 56.593 -12.869 -16.028 1.00 18.86 371 GLY B C 1
ATOM 5612 O O . GLY B 1 371 ? 57.200 -11.868 -16.395 1.00 20.68 371 GLY B O 1
ATOM 5613 N N . GLY B 1 372 ? 55.542 -12.846 -15.190 1.00 16.72 372 GLY B N 1
ATOM 5614 C CA . GLY B 1 372 ? 54.934 -11.624 -14.684 1.00 17.51 372 GLY B CA 1
ATOM 5615 C C . GLY B 1 372 ? 53.410 -11.644 -14.761 1.00 16.76 372 GLY B C 1
ATOM 5616 O O . GLY B 1 372 ? 52.827 -12.738 -14.962 1.00 15.68 372 GLY B O 1
ATOM 5617 N N . ILE B 1 373 ? 52.833 -10.459 -14.690 1.00 15.63 373 ILE B N 1
ATOM 5618 C CA . ILE B 1 373 ? 51.360 -10.273 -14.647 1.00 17.60 373 ILE B CA 1
ATOM 5619 C C . ILE B 1 373 ? 50.946 -9.767 -16.008 1.00 14.47 373 ILE B C 1
ATOM 5620 O O . ILE B 1 373 ? 51.505 -8.766 -16.500 1.00 15.53 373 ILE B O 1
ATOM 5625 N N . GLY B 1 374 ? 49.883 -10.366 -16.542 1.00 14.55 374 GLY B N 1
ATOM 5626 C CA . GLY B 1 374 ? 49.340 -9.917 -17.820 1.00 13.17 374 GLY B CA 1
ATOM 5627 C C . GLY B 1 374 ? 47.856 -9.686 -17.708 1.00 12.53 374 GLY B C 1
ATOM 5628 O O . GLY B 1 374 ? 47.231 -10.316 -16.834 1.00 13.00 374 GLY B O 1
ATOM 5629 N N . ILE B 1 375 ? 47.332 -8.832 -18.579 1.00 12.28 375 ILE B N 1
ATOM 5630 C CA . ILE B 1 375 ? 45.867 -8.716 -18.755 1.00 11.85 375 ILE B CA 1
ATOM 5631 C C . ILE B 1 375 ? 45.544 -8.958 -20.213 1.00 13.19 375 ILE B C 1
ATOM 5632 O O . ILE B 1 375 ? 46.185 -8.340 -21.081 1.00 12.96 375 ILE B O 1
ATOM 5637 N N . ALA B 1 376 ? 44.528 -9.789 -20.446 1.00 11.57 376 ALA B N 1
ATOM 5638 C CA . ALA B 1 376 ? 43.896 -9.953 -21.786 1.00 12.54 376 ALA B CA 1
ATOM 5639 C C . ALA B 1 376 ? 42.531 -9.258 -21.690 1.00 11.98 376 ALA B C 1
ATOM 5640 O O . ALA B 1 376 ? 41.795 -9.566 -20.734 1.00 12.12 376 ALA B O 1
ATOM 5642 N N . SER B 1 377 ? 42.220 -8.411 -22.663 1.00 12.06 377 SER B N 1
ATOM 5643 C CA . SER B 1 377 ? 40.934 -7.662 -22.717 1.00 11.81 377 SER B CA 1
ATOM 5644 C C . SER B 1 377 ? 40.370 -7.699 -24.115 1.00 12.24 377 SER B C 1
ATOM 5645 O O . SER B 1 377 ? 41.140 -7.564 -25.093 1.00 12.03 377 SER B O 1
ATOM 5648 N N . ILE B 1 378 ? 39.046 -7.869 -24.206 1.00 11.64 378 ILE B N 1
ATOM 5649 C CA . ILE B 1 378 ? 38.387 -8.031 -25.513 1.00 11.41 378 ILE B CA 1
ATOM 5650 C C . ILE B 1 378 ? 37.037 -7.344 -25.467 1.00 10.08 378 ILE B C 1
ATOM 5651 O O . ILE B 1 378 ? 36.247 -7.593 -24.569 1.00 11.26 378 ILE B O 1
ATOM 5656 N N . CYS B 1 379 ? 36.749 -6.565 -26.483 1.00 11.16 379 CYS B N 1
ATOM 5657 C CA . CYS B 1 379 ? 35.409 -5.975 -26.699 1.00 10.68 379 CYS B CA 1
ATOM 5658 C C . CYS B 1 379 ? 34.594 -6.950 -27.514 1.00 10.35 379 CYS B C 1
ATOM 5659 O O . CYS B 1 379 ? 35.175 -7.851 -28.222 1.00 10.67 379 CYS B O 1
ATOM 5662 N N . SER B 1 380 ? 33.283 -6.827 -27.459 1.00 9.04 380 SER B N 1
ATOM 5663 C CA . SER B 1 380 ? 32.416 -7.783 -28.187 1.00 9.96 380 SER B CA 1
ATOM 5664 C C . SER B 1 380 ? 31.168 -7.092 -28.691 1.00 10.72 380 SER B C 1
ATOM 5665 O O . SER B 1 380 ? 30.593 -6.189 -28.012 1.00 10.79 380 SER B O 1
ATOM 5668 N N . GLY B 1 381 ? 30.697 -7.568 -29.832 1.00 12.63 381 GLY B N 1
ATOM 5669 C CA . GLY B 1 381 ? 29.439 -7.107 -30.450 1.00 12.12 381 GLY B CA 1
ATOM 5670 C C . GLY B 1 381 ? 28.299 -7.144 -29.460 1.00 13.02 381 GLY B C 1
ATOM 5671 O O . GLY B 1 381 ? 28.186 -8.070 -28.600 1.00 13.06 381 GLY B O 1
ATOM 5672 N N . GLY B 1 382 ? 27.480 -6.104 -29.461 1.00 12.94 382 GLY B N 1
ATOM 5673 C CA . GLY B 1 382 ? 26.396 -5.921 -28.505 1.00 13.81 382 GLY B CA 1
ATOM 5674 C C . GLY B 1 382 ? 26.773 -4.983 -27.369 1.00 13.72 382 GLY B C 1
ATOM 5675 O O . GLY B 1 382 ? 25.885 -4.582 -26.609 1.00 14.19 382 GLY B O 1
ATOM 5676 N N . GLY B 1 383 ? 28.058 -4.640 -27.233 1.00 12.87 383 GLY B N 1
ATOM 5677 C CA . GLY B 1 383 ? 28.545 -3.624 -26.286 1.00 13.33 383 GLY B CA 1
ATOM 5678 C C . GLY B 1 383 ? 29.144 -4.188 -25.019 1.00 13.15 383 GLY B C 1
ATOM 5679 O O . GLY B 1 383 ? 28.855 -3.660 -23.931 1.00 18.27 383 GLY B O 1
ATOM 5680 N N . GLN B 1 384 ? 29.978 -5.224 -25.064 1.00 11.20 384 GLN B N 1
ATOM 5681 C CA . GLN B 1 384 ? 30.533 -5.762 -23.810 1.00 10.42 384 GLN B CA 1
ATOM 5682 C C . GLN B 1 384 ? 32.065 -5.670 -23.876 1.00 10.41 384 GLN B C 1
ATOM 5683 O O . GLN B 1 384 ? 32.666 -5.514 -24.976 1.00 11.59 384 GLN B O 1
ATOM 5689 N N . GLY B 1 385 ? 32.654 -5.752 -22.724 1.00 10.66 385 GLY B N 1
ATOM 5690 C CA . GLY B 1 385 ? 34.110 -5.882 -22.547 1.00 10.53 385 GLY B CA 1
ATOM 5691 C C . GLY B 1 385 ? 34.423 -6.818 -21.405 1.00 11.99 385 GLY B C 1
ATOM 5692 O O . GLY B 1 385 ? 33.765 -6.774 -20.363 1.00 12.45 385 GLY B O 1
ATOM 5693 N N . ASP B 1 386 ? 35.394 -7.702 -21.618 1.00 11.62 386 ASP B N 1
ATOM 5694 C CA . ASP B 1 386 ? 35.801 -8.700 -20.624 1.00 12.56 386 ASP B CA 1
ATOM 5695 C C . ASP B 1 386 ? 37.310 -8.567 -20.472 1.00 12.70 386 ASP B C 1
ATOM 5696 O O . ASP B 1 386 ? 38.003 -8.391 -21.491 1.00 12.20 386 ASP B O 1
ATOM 5701 N N . ALA B 1 387 ? 37.804 -8.731 -19.260 1.00 11.44 387 ALA B N 1
ATOM 5702 C CA . ALA B 1 387 ? 39.263 -8.713 -19.022 1.00 11.73 387 ALA B CA 1
ATOM 5703 C C . ALA B 1 387 ? 39.624 -9.756 -17.995 1.00 12.52 387 ALA B C 1
ATOM 5704 O O . ALA B 1 387 ? 38.876 -9.924 -16.983 1.00 12.40 387 ALA B O 1
ATOM 5706 N N . VAL B 1 388 ? 40.761 -10.427 -18.202 1.00 11.00 388 VAL B N 1
ATOM 5707 C CA . VAL B 1 388 ? 41.281 -11.422 -17.254 1.00 12.09 388 VAL B CA 1
ATOM 5708 C C . VAL B 1 388 ? 42.756 -11.096 -16.955 1.00 11.87 388 VAL B C 1
ATOM 5709 O O . VAL B 1 388 ? 43.482 -10.717 -17.828 1.00 11.17 388 VAL B O 1
ATOM 5713 N N . MET B 1 389 ? 43.108 -11.205 -15.681 1.00 11.37 389 MET B N 1
ATOM 5714 C CA . MET B 1 389 ? 44.474 -10.972 -15.170 1.00 12.38 389 MET B CA 1
ATOM 5715 C C . MET B 1 389 ? 45.068 -12.328 -14.819 1.00 12.81 389 MET B C 1
ATOM 5716 O O . MET B 1 389 ? 44.447 -13.107 -14.083 1.00 14.03 389 MET B O 1
ATOM 5721 N N . ILE B 1 390 ? 46.257 -12.613 -15.339 1.00 12.49 390 ILE B N 1
ATOM 5722 C CA . ILE B 1 390 ? 46.963 -13.884 -15.122 1.00 13.81 390 ILE B CA 1
ATOM 5723 C C . ILE B 1 390 ? 48.369 -13.561 -14.636 1.00 15.70 390 ILE B C 1
ATOM 5724 O O . ILE B 1 390 ? 48.911 -12.487 -14.977 1.00 15.58 390 ILE B O 1
ATOM 5729 N N . GLU B 1 391 ? 48.925 -14.542 -13.959 1.00 15.96 391 GLU B N 1
ATOM 5730 C CA . GLU B 1 391 ? 50.343 -14.521 -13.555 1.00 16.47 391 GLU B CA 1
ATOM 5731 C C . GLU B 1 391 ? 51.044 -15.686 -14.226 1.00 16.80 391 GLU B C 1
ATOM 5732 O O . GLU B 1 391 ? 50.630 -16.822 -14.018 1.00 17.05 391 GLU B O 1
ATOM 5738 N N . VAL B 1 392 ? 52.076 -15.436 -15.017 1.00 17.59 392 VAL B N 1
ATOM 5739 C CA . VAL B 1 392 ? 52.968 -16.526 -15.516 1.00 21.79 392 VAL B CA 1
ATOM 5740 C C . VAL B 1 392 ? 54.222 -16.621 -14.656 1.00 23.07 392 VAL B C 1
ATOM 5741 O O . VAL B 1 392 ? 54.888 -15.606 -14.522 1.00 20.63 392 VAL B O 1
ATOM 5745 N N . HIS B 1 393 ? 54.580 -17.808 -14.160 1.00 28.12 393 HIS B N 1
ATOM 5746 C CA . HIS B 1 393 ? 55.647 -17.981 -13.131 1.00 35.04 393 HIS B CA 1
ATOM 5747 C C . HIS B 1 393 ? 57.041 -18.102 -13.790 1.00 39.16 393 HIS B C 1
ATOM 5748 O O . HIS B 1 393 ? 57.752 -19.078 -14.058 1.00 47.29 393 HIS B O 1
#

Nearest PDB structures (foldseek):
  7cw5-assembly1_B  TM=1.000E+00  e=1.691E-82  Bacillus cereus ATCC 14579
  4o9a-assembly1_A  TM=9.886E-01  e=7.287E-55  Cupriavidus necator H16
  4o99-assembly1_D  TM=9.876E-01  e=3.778E-54  Cupriavidus necator H16
  8gqj-assembly1_A  TM=9.850E-01  e=7.386E-54  Pseudomonas aeruginosa PAO1
  6arl-assembly1_B  TM=9.791E-01  e=1.464E-52  Aspergillus fumigatus Af293

Secondary structure (DSSP, 8-state):
--EEEEEEEEPPPEETTSTTTTS-HHHHHHHHHHHHHHHTT--GGG--EEEEE-S--TTS-S-HHHHHHHHTT--TTSEEEEEEBTBTHHHHHHHHHHHHHHTTS-SEEEEEEEEEGGG--EEESSTTT---SS----EEHHIIIIIB-TTT--BHHHHHHHHHHHTT--HHHHHHHHHHHHHHHHHHHHTTTTTTTB-PEEE--SSSSPEEE-S-SS--TT--HHHHHHPPPSS-TTSS--SSSS---EEEEEEEEEEEHHHHHHTT---SEEEEEEEEEE--GGGGGGHHHHHHHHHHHHHT--GGG-SEEEE--SSHHHHHHHHHHHT--GGGBSTT--HHHH---HHHHHHHHHHHHHHHHHTTT-EEEEEEEEETTTEEEEEEEEE-/--EEEEEEEEPPPEETTSTTTTS-HHHHHHHHHHHHHHHTT--GGG--EEEEE-S--TTS-S-HHHHHHHHTT--TTSEEEEEEBTBTHHHHHHHHHHHHHHHTS-SEEEEEEEEEGGG--EEESSTTT---SS----EEHHIIIIIB-TTT--BHHHHHHHHHHHTT--HHHHHHHHHHHHHHHHHHHHTTSSTTTB-PEEE--TTSSPEEE-S-SS--TT--HHHHHTPPBSS-TT-S-BSSSS---EEEEEEEEEEEHHHHHHTT---SEEEEEEEEEE--GGGGGGHHHHHHHHHHHHHT--GGG-SEEEE--SSHHHHHHHHHHHT--GGGBSTT--HHHH---HHHHHHHHHHHHHHHHHHTT-EEEEEEEEETTTEEEEEEEEE-

Solvent-accessible surface area: 27384 Å² total; per-residue (Å²): 72,90,0,1,0,17,2,2,0,0,0,0,1,0,95,75,27,25,38,0,59,112,9,106,7,6,75,0,0,1,44,0,0,108,6,0,7,116,98,8,126,13,56,26,78,74,5,58,1,0,1,0,0,0,4,5,8,2,14,35,10,3,2,0,0,2,11,0,4,74,60,5,44,0,35,54,119,10,22,0,0,0,0,4,0,0,8,0,0,0,1,9,0,1,4,1,0,4,5,1,4,80,30,63,40,35,28,2,0,0,0,0,0,0,2,9,1,0,64,7,5,49,0,33,124,19,42,36,125,49,75,222,154,58,158,106,118,82,25,27,0,0,60,14,8,2,24,19,4,36,88,73,49,39,53,12,1,31,14,1,1,71,8,0,117,130,55,65,15,53,41,113,33,0,3,104,24,0,68,38,0,19,90,58,1,21,35,0,75,125,120,34,65,5,146,81,0,14,23,61,0,75,16,112,66,239,194,64,125,65,91,88,14,55,112,10,64,18,26,114,127,83,12,55,63,129,104,6,62,176,54,174,44,76,60,48,198,111,12,36,1,0,76,13,0,4,19,49,52,5,0,0,2,0,0,0,0,0,1,11,50,79,49,0,153,145,78,62,66,187,39,36,0,11,4,47,14,16,31,19,39,6,24,73,4,83,26,4,4,49,0,0,0,84,0,0,59,35,0,13,149,115,44,71,60,75,36,145,70,2,35,12,3,3,1,2,1,10,11,0,4,4,0,25,8,2,22,134,65,8,51,8,66,58,116,77,0,1,29,4,0,2,0,12,0,0,3,16,0,4,0,1,0,0,0,3,1,1,0,0,1,0,5,4,0,89,75,125,74,5,18,28,0,0,0,0,0,2,0,0,2,0,0,0,3,0,1,0,1,62,8,134,117,77,0,1,0,18,2,2,0,0,1,0,1,0,95,75,28,21,38,0,57,113,10,109,6,7,74,0,0,0,44,0,0,108,6,0,7,117,96,10,127,14,54,28,79,72,5,58,1,0,0,0,0,0,4,4,8,2,15,37,11,2,2,0,0,2,14,0,4,76,60,6,44,0,35,47,119,9,22,0,0,0,0,4,0,0,9,0,0,0,0,10,0,0,3,2,0,3,6,1,4,70,28,62,39,35,27,1,0,0,0,0,0,0,1,8,1,0,69,7,6,50,0,33,125,18,42,38,118,49,76,216,150,62,157,107,122,82,24,28,0,0,59,13,8,1,22,19,4,35,87,69,50,37,52,12,1,29,14,2,2,67,8,0,129,131,52,68,11,52,40,112,34,0,3,102,22,0,83,37,0,19,47,55,1,15,34,0,73,132,111,38,63,4,147,88,0,14,23,60,1,79,22,118,67,241,198,50,133,63,82,88,15,52,115,8,66,18,22,138,105,66,13,53,71,114,98,11,60,153,70,171,45,70,63,46,198,113,12,39,1,0,74,12,0,4,18,51,51,5,0,1,2,0,0,0,0,0,0,14,55,98,52,1,149,157,78,68,51,190,39,40,0,8,4,47,14,16,32,18,39,6,24,66,5,85,20,4,3,46,0,0,0,83,0,0,59,35,0,13,152,113,40,74,65,73,30,138,69,2,67,5,3,3,1,3,0,9,10,0,4,4,0,25,7,1,21,127,65,8,51,8,66,57,106,80,0,0,9,3,0,2,0,11,0,0,3,17,0,4,0,0,0,0,0,4,1,0,0,0,1,0,5,1,0,81,73,140,71,16,21,23,0,0,0,0,0,2,0,0,2,0,0,0,4,0,0,0,0,62,7,135

B-factor: mean 18.21, std 10.28, range [7.5, 90.06]

Radius of gyration: 25.4 Å; Cα contacts (8 Å, |Δi|>4): 2219; chains: 2; bounding box: 72×65×65 Å